Protein AF-0000000065807514 (afdb_homodimer)

Nearest PDB structures (foldseek):
  3gwd-assembly1_A  TM=8.304E-01  e=2.345E-40  Rhodococcus sp. HI-31
  2xlp-assembly2_C  TM=7.313E-01  e=3.771E-21  Methylophaga aminisulfidivorans
  2xls-assembly1_A  TM=7.255E-01  e=2.171E-20  Methylophaga aminisulfidivorans
  2xlr-assembly2_A  TM=7.326E-01  e=3.081E-20  Methylophaga aminisulfidivorans
  5iq4-assembly1_B  TM=7.103E-01  e=7.193E-19  Roseovarius nubinhibens ISM

Sequence (1058 aa):
MSSEKMPIETLQADEHRFAIILGAGAAGIIQGCTFIREKTLPLEEFQILERQSAFGGVWWKNTYPGAACDIPSHEYQISFALNPYWSRTFAPQPEIQKYFEDVALQYELHKSTTFNTEIVEAKWDDSRLLWLVETTDLTTGDTKLWSCHVLIGALGAFTVPKKAPVKNVDAFKGEEWHSVDWPKNANLKGKTVAVIGTGPSACQFIPNIYPEVKSLIVYQRSPGHVLPRNDVVVGSLTKWMFAHIPFLMRFNRWFWMKKDEILRPRLFTVGSWLQKIVISMTRNHLYKQIKDDTLRRKLESKDVFGCKRPLMLSDYYPIFNNDNVELVTDSVTELTENGIKSRNTDTGEEMERETDVLIWGTGYNPVDFGLPVPTKGRSGQLLCDKYQPELFSLYGVAVDDFPNYFNFLGPNSSSFETSVMELFELQAHHNSIATEYLFQKNVGTFRYAIMPKEERVRSWTLSLRPGQAKLPPANPNCKSYYRSKIGHVYRYPYPYWQYKALIAKLDFKRDWVLLQQRIGQKEVKVLEFMSSEKMPIETLQADEHRFAIILGAGAAGIIQGCTFIREKTLPLEEFQILERQSAFGGVWWKNTYPGAACDIPSHEYQISFALNPYWSRTFAPQPEIQKYFEDVALQYELHKSTTFNTEIVEAKWDDSRLLWLVETTDLTTGDTKLWSCHVLIGALGAFTVPKKAPVKNVDAFKGEEWHSVDWPKNANLKGKTVAVIGTGPSACQFIPNIYPEVKSLIVYQRSPGHVLPRNDVVVGSLTKWMFAHIPFLMRFNRWFWMKKDEILRPRLFTVGSWLQKIVISMTRNHLYKQIKDDTLRRKLESKDVFGCKRPLMLSDYYPIFNNDNVELVTDSVTELTENGIKSRNTDTGEEMERETDVLIWGTGYNPVDFGLPVPTKGRSGQLLCDKYQPELFSLYGVAVDDFPNYFNFLGPNSSSFETSVMELFELQAHHNSIATEYLFQKNVGTFRYAIMPKEERVRSWTLSLRPGQAKLPPANPNCKSYYRSKIGHVYRYPYPYWQYKALIAKLDFKRDWVLLQQRIGQKEVKVLEF

Structure (mmCIF, N/CA/C/O backbone):
data_AF-0000000065807514-model_v1
#
loop_
_entity.id
_entity.type
_entity.pdbx_description
1 polymer 'FAD-binding monooxygenase BOA2'
#
loop_
_atom_site.group_PDB
_atom_site.id
_atom_site.type_symbol
_atom_site.label_atom_id
_atom_site.label_alt_id
_atom_site.label_comp_id
_atom_site.label_asym_id
_atom_site.label_entity_id
_atom_site.label_seq_id
_atom_site.pdbx_PDB_ins_code
_atom_site.Cartn_x
_atom_site.Cartn_y
_atom_site.Cartn_z
_atom_site.occupancy
_atom_site.B_iso_or_equiv
_atom_site.auth_seq_id
_atom_site.auth_comp_id
_atom_site.auth_asym_id
_atom_site.auth_atom_id
_atom_site.pdbx_PDB_model_num
ATOM 1 N N . MET A 1 1 ? -25.562 23.594 -18.938 1 26.05 1 MET A N 1
ATOM 2 C CA . MET A 1 1 ? -25.047 22.219 -18.953 1 26.05 1 MET A CA 1
ATOM 3 C C . MET A 1 1 ? -24.266 21.906 -17.688 1 26.05 1 MET A C 1
ATOM 5 O O . MET A 1 1 ? -23.219 22.516 -17.438 1 26.05 1 MET A O 1
ATOM 9 N N . SER A 1 2 ? -24.75 21.656 -16.562 1 32.84 2 SER A N 1
ATOM 10 C CA . SER A 1 2 ? -24.375 21.516 -15.156 1 32.84 2 SER A CA 1
ATOM 11 C C . SER A 1 2 ? -23.25 20.5 -14.977 1 32.84 2 SER A C 1
ATOM 13 O O . SER A 1 2 ? -23.375 19.359 -15.406 1 32.84 2 SER A O 1
ATOM 15 N N . SER A 1 3 ? -21.984 20.812 -15.109 1 40.72 3 SER A N 1
ATOM 16 C CA . SER A 1 3 ? -20.797 19.953 -15.141 1 40.72 3 SER A CA 1
ATOM 17 C C . SER A 1 3 ? -20.891 18.859 -14.094 1 40.72 3 SER A C 1
ATOM 19 O O . SER A 1 3 ? -20.922 19.125 -12.891 1 40.72 3 SER A O 1
ATOM 21 N N . GLU A 1 4 ? -21.641 17.969 -14.188 1 44.44 4 GLU A N 1
ATOM 22 C CA . GLU A 1 4 ? -21.938 16.812 -13.352 1 44.44 4 GLU A CA 1
ATOM 23 C C . GLU A 1 4 ? -20.672 16.188 -12.781 1 44.44 4 GLU A C 1
ATOM 25 O O . GLU A 1 4 ? -19.828 15.703 -13.531 1 44.44 4 GLU A O 1
ATOM 30 N N . LYS A 1 5 ? -20.297 16.781 -11.609 1 56.12 5 LYS A N 1
ATOM 31 C CA . LYS A 1 5 ? -19.078 16.406 -10.891 1 56.12 5 LYS A CA 1
ATOM 32 C C . LYS A 1 5 ? -18.922 14.891 -10.82 1 56.12 5 LYS A C 1
ATOM 34 O O . LYS A 1 5 ? -19.844 14.18 -10.43 1 56.12 5 LYS A O 1
ATOM 39 N N . MET A 1 6 ? -18 14.305 -11.469 1 65.88 6 MET A N 1
ATOM 40 C CA . MET A 1 6 ? -17.656 12.891 -11.445 1 65.88 6 MET A CA 1
ATOM 41 C C . MET A 1 6 ? -17.641 12.359 -10.016 1 65.88 6 MET A C 1
ATOM 43 O O . MET A 1 6 ? -17.234 13.07 -9.094 1 65.88 6 MET A O 1
ATOM 47 N N . PRO A 1 7 ? -18.344 11.234 -9.766 1 72.75 7 PRO A N 1
ATOM 48 C CA . PRO A 1 7 ? -18.281 10.617 -8.438 1 72.75 7 PRO A CA 1
ATOM 49 C C . PRO A 1 7 ? -16.859 10.516 -7.902 1 72.75 7 PRO A C 1
ATOM 51 O O . PRO A 1 7 ? -15.914 10.312 -8.672 1 72.75 7 PRO A O 1
ATOM 54 N N . ILE A 1 8 ? -16.672 10.883 -6.664 1 74.56 8 ILE A N 1
ATOM 55 C CA . ILE A 1 8 ? -15.383 10.953 -6 1 74.56 8 ILE A CA 1
ATOM 56 C C . ILE A 1 8 ? -14.609 9.656 -6.242 1 74.56 8 ILE A C 1
ATOM 58 O O . ILE A 1 8 ? -13.383 9.68 -6.375 1 74.56 8 ILE A O 1
ATOM 62 N N . GLU A 1 9 ? -15.359 8.586 -6.414 1 69.38 9 GLU A N 1
ATOM 63 C CA . GLU A 1 9 ? -14.75 7.266 -6.551 1 69.38 9 GLU A CA 1
ATOM 64 C C . GLU A 1 9 ? -14.031 7.125 -7.891 1 69.38 9 GLU A C 1
ATOM 66 O O . GLU A 1 9 ? -13.172 6.254 -8.047 1 69.38 9 GLU A O 1
ATOM 71 N N . THR A 1 10 ? -14.273 7.941 -8.781 1 72.62 10 THR A N 1
ATOM 72 C CA . THR A 1 10 ? -13.719 7.801 -10.125 1 72.62 10 THR A CA 1
ATOM 73 C C . THR A 1 10 ? -12.562 8.766 -10.344 1 72.62 10 THR A C 1
ATOM 75 O O . THR A 1 10 ? -11.844 8.672 -11.336 1 72.62 10 THR A O 1
ATOM 78 N N . LEU A 1 11 ? -12.469 9.609 -9.375 1 78 11 LEU A N 1
ATOM 79 C CA . LEU A 1 11 ? -11.422 10.609 -9.531 1 78 11 LEU A CA 1
ATOM 80 C C . LEU A 1 11 ? -10.039 9.992 -9.328 1 78 11 LEU A C 1
ATOM 82 O O . LEU A 1 11 ? -9.852 9.164 -8.422 1 78 11 LEU A O 1
ATOM 86 N N . GLN A 1 12 ? -9.195 10.32 -10.234 1 82.44 12 GLN A N 1
ATOM 87 C CA . GLN A 1 12 ? -7.816 9.859 -10.109 1 82.44 12 GLN A CA 1
ATOM 88 C C . GLN A 1 12 ? -6.895 10.992 -9.68 1 82.44 12 GLN A C 1
ATOM 90 O O . GLN A 1 12 ? -6.891 12.062 -10.289 1 82.44 12 GLN A O 1
ATOM 95 N N . ALA A 1 13 ? -6.23 10.758 -8.648 1 90.19 13 ALA A N 1
ATOM 96 C CA . ALA A 1 13 ? -5.305 11.766 -8.148 1 90.19 13 ALA A CA 1
ATOM 97 C C . ALA A 1 13 ? -4.133 11.953 -9.102 1 90.19 13 ALA A C 1
ATOM 99 O O . ALA A 1 13 ? -3.693 11.008 -9.758 1 90.19 13 ALA A O 1
ATOM 100 N N . ASP A 1 14 ? -3.662 13.188 -9.148 1 92.25 14 ASP A N 1
ATOM 101 C CA . ASP A 1 14 ? -2.473 13.508 -9.93 1 92.25 14 ASP A CA 1
ATOM 102 C C . ASP A 1 14 ? -1.2 13.172 -9.156 1 92.25 14 ASP A C 1
ATOM 104 O O . ASP A 1 14 ? -0.163 12.883 -9.758 1 92.25 14 ASP A O 1
ATOM 108 N N . GLU A 1 15 ? -1.269 13.312 -7.844 1 94.31 15 GLU A N 1
ATOM 109 C CA . GLU A 1 15 ? -0.158 13.023 -6.945 1 94.31 15 GLU A CA 1
ATOM 110 C C . GLU A 1 15 ? -0.649 12.375 -5.652 1 94.31 15 GLU A C 1
ATOM 112 O O . GLU A 1 15 ? -1.758 12.656 -5.195 1 94.31 15 GLU A O 1
ATOM 117 N N . HIS A 1 16 ? 0.199 11.484 -5.172 1 94.88 16 HIS A N 1
ATOM 118 C CA . HIS A 1 16 ? -0.136 10.789 -3.936 1 94.88 16 HIS A CA 1
ATOM 119 C C . HIS A 1 16 ? 1.024 10.836 -2.947 1 94.88 16 HIS A C 1
ATOM 121 O O . HIS A 1 16 ? 2.184 10.68 -3.338 1 94.88 16 HIS A O 1
ATOM 127 N N . ARG A 1 17 ? 0.775 11.188 -1.771 1 97.5 17 ARG A N 1
ATOM 128 C CA . ARG A 1 17 ? 1.679 11.062 -0.632 1 97.5 17 ARG A CA 1
ATOM 129 C C . ARG A 1 17 ? 0.986 10.383 0.543 1 97.5 17 ARG A C 1
ATOM 131 O O . ARG A 1 17 ? -0.244 10.32 0.598 1 97.5 17 ARG A O 1
ATOM 138 N N . PHE A 1 18 ? 1.777 9.789 1.396 1 98.12 18 PHE A N 1
ATOM 139 C CA . PHE A 1 18 ? 1.142 9.141 2.537 1 98.12 18 PHE A CA 1
ATOM 140 C C . PHE A 1 18 ? 0.497 10.172 3.455 1 98.12 18 PHE A C 1
ATOM 142 O O . PHE A 1 18 ? -0.604 9.953 3.967 1 98.12 18 PHE A O 1
ATOM 149 N N . ALA A 1 19 ? 1.193 11.297 3.643 1 98.81 19 ALA A N 1
ATOM 150 C CA . ALA A 1 19 ? 0.654 12.383 4.457 1 98.81 19 ALA A CA 1
ATOM 151 C C . ALA A 1 19 ? 0.769 13.727 3.736 1 98.81 19 ALA A C 1
ATOM 153 O O . ALA A 1 19 ? 1.75 13.977 3.031 1 98.81 19 ALA A O 1
ATOM 154 N N . ILE A 1 20 ? -0.221 14.562 3.902 1 98.75 20 ILE A N 1
ATOM 155 C CA . ILE A 1 20 ? -0.17 15.93 3.406 1 98.75 20 ILE A CA 1
ATOM 156 C C . ILE A 1 20 ? -0.397 16.906 4.559 1 98.75 20 ILE A C 1
ATOM 158 O O . ILE A 1 20 ? -1.314 16.719 5.363 1 98.75 20 ILE A O 1
ATOM 162 N N . ILE A 1 21 ? 0.491 17.812 4.691 1 98.56 21 ILE A N 1
ATOM 163 C CA . ILE A 1 21 ? 0.4 18.891 5.676 1 98.56 21 ILE A CA 1
ATOM 164 C C . ILE A 1 21 ? -0.056 20.172 4.996 1 98.56 21 ILE A C 1
ATOM 166 O O . ILE A 1 21 ? 0.568 20.625 4.035 1 98.56 21 ILE A O 1
ATOM 170 N N . LEU A 1 22 ? -1.118 20.766 5.48 1 96.81 22 LEU A N 1
ATOM 171 C CA . LEU A 1 22 ? -1.655 21.984 4.91 1 96.81 22 LEU A CA 1
ATOM 172 C C . LEU A 1 22 ? -1.094 23.219 5.625 1 96.81 22 LEU A C 1
ATOM 174 O O . LEU A 1 22 ? -1.602 23.609 6.676 1 96.81 22 LEU A O 1
ATOM 178 N N . GLY A 1 23 ? -0.036 23.828 4.984 1 96.38 23 GLY A N 1
ATOM 179 C CA . GLY A 1 23 ? 0.57 25.016 5.559 1 96.38 23 GLY A CA 1
ATOM 180 C C . GLY A 1 23 ? 2.018 24.812 5.965 1 96.38 23 GLY A C 1
ATOM 181 O O . GLY A 1 23 ? 2.369 23.766 6.527 1 96.38 23 GLY A O 1
ATOM 182 N N . ALA A 1 24 ? 2.805 25.797 5.656 1 97.69 24 ALA A N 1
ATOM 183 C CA . ALA A 1 24 ? 4.227 25.75 5.988 1 97.69 24 ALA A CA 1
ATOM 184 C C . ALA A 1 24 ? 4.59 26.828 7 1 97.69 24 ALA A C 1
ATOM 186 O O . ALA A 1 24 ? 5.652 27.453 6.902 1 97.69 24 ALA A O 1
ATOM 187 N N . GLY A 1 25 ? 3.623 27.156 7.895 1 96.75 25 GLY A N 1
ATOM 188 C CA . GLY A 1 25 ? 3.947 27.953 9.07 1 96.75 25 GLY A CA 1
ATOM 189 C C . GLY A 1 25 ? 4.664 27.156 10.148 1 96.75 25 GLY A C 1
ATOM 190 O O . GLY A 1 25 ? 5.207 26.094 9.883 1 96.75 25 GLY A O 1
ATOM 191 N N . ALA A 1 26 ? 4.672 27.688 11.328 1 96.81 26 ALA A N 1
ATOM 192 C CA . ALA A 1 26 ? 5.391 27.047 12.438 1 96.81 26 ALA A CA 1
ATOM 193 C C . ALA A 1 26 ? 4.898 25.625 12.672 1 96.81 26 ALA A C 1
ATOM 195 O O . ALA A 1 26 ? 5.695 24.703 12.789 1 96.81 26 ALA A O 1
ATOM 196 N N . ALA A 1 27 ? 3.592 25.438 12.688 1 97.12 27 ALA A N 1
ATOM 197 C CA . ALA A 1 27 ? 3.01 24.125 12.961 1 97.12 27 ALA A CA 1
ATOM 198 C C . ALA A 1 27 ? 3.396 23.125 11.883 1 97.12 27 ALA A C 1
ATOM 200 O O . ALA A 1 27 ? 3.797 22 12.188 1 97.12 27 ALA A O 1
ATOM 201 N N . GLY A 1 28 ? 3.273 23.547 10.625 1 98.31 28 GLY A N 1
ATOM 202 C CA . GLY A 1 28 ? 3.631 22.656 9.523 1 98.31 28 GLY A CA 1
ATOM 203 C C . GLY A 1 28 ? 5.098 22.281 9.516 1 98.31 28 GLY A C 1
ATOM 204 O O . GLY A 1 28 ? 5.449 21.125 9.258 1 98.31 28 GLY A O 1
ATOM 205 N N . ILE A 1 29 ? 5.953 23.25 9.742 1 98.75 29 ILE A N 1
ATOM 206 C CA . ILE A 1 29 ? 7.391 23.016 9.797 1 98.75 29 ILE A CA 1
ATOM 207 C C . ILE A 1 29 ? 7.715 22.031 10.922 1 98.75 29 ILE A C 1
ATOM 209 O O . ILE A 1 29 ? 8.445 21.062 10.711 1 98.75 29 ILE A O 1
ATOM 213 N N . ILE A 1 30 ? 7.113 22.266 12.078 1 98.69 30 ILE A N 1
ATOM 214 C CA . ILE A 1 30 ? 7.379 21.422 13.234 1 98.69 30 ILE A CA 1
ATOM 215 C C . ILE A 1 30 ? 6.895 20 12.953 1 98.69 30 ILE A C 1
ATOM 217 O O . ILE A 1 30 ? 7.566 19.016 13.305 1 98.69 30 ILE A O 1
ATOM 221 N N . GLN A 1 31 ? 5.758 19.859 12.297 1 98.75 31 GLN A N 1
ATOM 222 C CA . GLN A 1 31 ? 5.254 18.531 11.953 1 98.75 31 GLN A CA 1
ATOM 223 C C . GLN A 1 31 ? 6.207 17.812 11.016 1 98.75 31 GLN A C 1
ATOM 225 O O . GLN A 1 31 ? 6.543 16.641 11.242 1 98.75 31 GLN A O 1
ATOM 230 N N . GLY A 1 32 ? 6.602 18.5 9.891 1 98.81 32 GLY A N 1
ATOM 231 C CA . GLY A 1 32 ? 7.555 17.906 8.977 1 98.81 32 GLY A CA 1
ATOM 232 C C . GLY A 1 32 ? 8.844 17.469 9.648 1 98.81 32 GLY A C 1
ATOM 233 O O . GLY A 1 32 ? 9.312 16.344 9.445 1 98.81 32 GLY A O 1
ATOM 234 N N . CYS A 1 33 ? 9.398 18.344 10.477 1 98.81 33 CYS A N 1
ATOM 235 C CA . CYS A 1 33 ? 10.617 18.031 11.219 1 98.81 33 CYS A CA 1
ATOM 236 C C . CYS A 1 33 ? 10.406 16.828 12.125 1 98.81 33 CYS A C 1
ATOM 238 O O . CYS A 1 33 ? 11.297 15.977 12.242 1 98.81 33 CYS A O 1
ATOM 240 N N . THR A 1 34 ? 9.258 16.812 12.773 1 98.69 34 THR A N 1
ATOM 241 C CA . THR A 1 34 ? 8.969 15.742 13.711 1 98.69 34 THR A CA 1
ATOM 242 C C . THR A 1 34 ? 8.891 14.398 12.992 1 98.69 34 THR A C 1
ATOM 244 O O . THR A 1 34 ? 9.383 13.383 13.492 1 98.69 34 THR A O 1
ATOM 247 N N . PHE A 1 35 ? 8.258 14.367 11.773 1 98.75 35 PHE A N 1
ATOM 248 C CA . PHE A 1 35 ? 8.219 13.148 10.977 1 98.75 35 PHE A CA 1
ATOM 249 C C . PHE A 1 35 ? 9.633 12.609 10.75 1 98.75 35 PHE A C 1
ATOM 251 O O . PHE A 1 35 ? 9.867 11.406 10.891 1 98.75 35 PHE A O 1
ATOM 258 N N . ILE A 1 36 ? 10.555 13.492 10.414 1 98.38 36 ILE A N 1
ATOM 259 C CA . ILE A 1 36 ? 11.922 13.117 10.078 1 98.38 36 ILE A CA 1
ATOM 260 C C . ILE A 1 36 ? 12.672 12.711 11.344 1 98.38 36 ILE A C 1
ATOM 262 O O . ILE A 1 36 ? 13.289 11.648 11.391 1 98.38 36 ILE A O 1
ATOM 266 N N . ARG A 1 37 ? 12.562 13.539 12.391 1 97.69 37 ARG A N 1
ATOM 267 C CA . ARG A 1 37 ? 13.32 13.344 13.617 1 97.69 37 ARG A CA 1
ATOM 268 C C . ARG A 1 37 ? 12.922 12.039 14.305 1 97.69 37 ARG A C 1
ATOM 270 O O . ARG A 1 37 ? 13.773 11.344 14.867 1 97.69 37 ARG A O 1
ATOM 277 N N . GLU A 1 38 ? 11.617 11.781 14.25 1 97.81 38 GLU A N 1
ATOM 278 C CA . GLU A 1 38 ? 11.117 10.586 14.93 1 97.81 38 GLU A CA 1
ATOM 279 C C . GLU A 1 38 ? 11.102 9.383 13.992 1 97.81 38 GLU A C 1
ATOM 281 O O . GLU A 1 38 ? 10.641 8.305 14.375 1 97.81 38 GLU A O 1
ATOM 286 N N . LYS A 1 39 ? 11.594 9.57 12.773 1 97.56 39 LYS A N 1
ATOM 287 C CA . LYS A 1 39 ? 11.656 8.523 11.758 1 97.56 39 LYS A CA 1
ATOM 288 C C . LYS A 1 39 ? 10.281 7.926 11.5 1 97.56 39 LYS A C 1
ATOM 290 O O . LYS A 1 39 ? 10.133 6.703 11.398 1 97.56 39 LYS A O 1
ATOM 295 N N . THR A 1 40 ? 9.289 8.797 11.57 1 97.5 40 THR A N 1
ATOM 296 C CA . THR A 1 40 ? 7.91 8.406 11.289 1 97.5 40 THR A CA 1
ATOM 297 C C . THR A 1 40 ? 7.699 8.188 9.797 1 97.5 40 THR A C 1
ATOM 299 O O . THR A 1 40 ? 7.188 7.141 9.391 1 97.5 40 THR A O 1
ATOM 302 N N . LEU A 1 41 ? 8.016 9.102 8.992 1 97.69 41 LEU A N 1
ATOM 303 C CA . LEU A 1 41 ? 7.965 9.086 7.535 1 97.69 41 LEU A CA 1
ATOM 304 C C . LEU A 1 41 ? 9.234 9.68 6.941 1 97.69 41 LEU A C 1
ATOM 306 O O . LEU A 1 41 ? 9.766 10.664 7.457 1 97.69 41 LEU A O 1
ATOM 310 N N . PRO A 1 42 ? 9.68 9.148 5.867 1 96.38 42 PRO A N 1
ATOM 311 C CA . PRO A 1 42 ? 10.742 9.828 5.129 1 96.38 42 PRO A CA 1
ATOM 312 C C . PRO A 1 42 ? 10.227 11.008 4.301 1 96.38 42 PRO A C 1
ATOM 314 O O . PRO A 1 42 ? 9.016 11.156 4.121 1 96.38 42 PRO A O 1
ATOM 317 N N . LEU A 1 43 ? 11.125 11.82 3.775 1 96.5 43 LEU A N 1
ATOM 318 C CA . LEU A 1 43 ? 10.82 13.055 3.055 1 96.5 43 LEU A CA 1
ATOM 319 C C . LEU A 1 43 ? 9.914 12.773 1.864 1 96.5 43 LEU A C 1
ATOM 321 O O . LEU A 1 43 ? 9.031 13.578 1.545 1 96.5 43 LEU A O 1
ATOM 325 N N . GLU A 1 44 ? 10.031 11.641 1.265 1 95 44 GLU A N 1
ATOM 326 C CA . GLU A 1 44 ? 9.328 11.344 0.022 1 95 44 GLU A CA 1
ATOM 327 C C . GLU A 1 44 ? 7.883 10.93 0.292 1 95 44 GLU A C 1
ATOM 329 O O . GLU A 1 44 ? 7.066 10.867 -0.629 1 95 44 GLU A O 1
ATOM 334 N N . GLU A 1 45 ? 7.555 10.719 1.575 1 97.81 45 GLU A N 1
ATOM 335 C CA . GLU A 1 45 ? 6.246 10.148 1.887 1 97.81 45 GLU A CA 1
ATOM 336 C C . GLU A 1 45 ? 5.285 11.219 2.393 1 97.81 45 GLU A C 1
ATOM 338 O O . GLU A 1 45 ? 4.105 10.938 2.631 1 97.81 45 GLU A O 1
ATOM 343 N N . PHE A 1 46 ? 5.742 12.438 2.525 1 98.56 46 PHE A N 1
ATOM 344 C CA . PHE A 1 46 ? 4.809 13.492 2.893 1 98.56 46 PHE A CA 1
ATOM 345 C C . PHE A 1 46 ? 5.07 14.75 2.076 1 98.56 46 PHE A C 1
ATOM 347 O O . PHE A 1 46 ? 6.121 14.883 1.443 1 98.56 46 PHE A O 1
ATOM 354 N N . GLN A 1 47 ? 4.059 15.617 2.008 1 98.44 47 GLN A N 1
ATOM 355 C CA . GLN A 1 47 ? 4.121 16.875 1.266 1 98.44 47 GLN A CA 1
ATOM 356 C C . GLN A 1 47 ? 3.496 18.016 2.064 1 98.44 47 GLN A C 1
ATOM 358 O O . GLN A 1 47 ? 2.42 17.859 2.643 1 98.44 47 GLN A O 1
ATOM 363 N N . ILE A 1 48 ? 4.219 19.094 2.145 1 98.75 48 ILE A N 1
ATOM 364 C CA . ILE A 1 48 ? 3.668 20.328 2.701 1 98.75 48 ILE A CA 1
ATOM 365 C C . ILE A 1 48 ? 3.168 21.219 1.571 1 98.75 48 ILE A C 1
ATOM 367 O O . ILE A 1 48 ? 3.891 21.484 0.606 1 98.75 48 ILE A O 1
ATOM 371 N N . LEU A 1 49 ? 1.941 21.641 1.617 1 98.12 49 LEU A N 1
ATOM 372 C CA . LEU A 1 49 ? 1.36 22.547 0.642 1 98.12 49 LEU A CA 1
ATOM 373 C C . LEU A 1 49 ? 1.199 23.953 1.234 1 98.12 49 LEU A C 1
ATOM 375 O O . LEU A 1 49 ? 0.59 24.109 2.295 1 98.12 49 LEU A O 1
ATOM 379 N N . GLU A 1 50 ? 1.773 24.938 0.581 1 97.44 50 GLU A N 1
ATOM 380 C CA . GLU A 1 50 ? 1.808 26.297 1.101 1 97.44 50 GLU A CA 1
ATOM 381 C C . GLU A 1 50 ? 1.404 27.312 0.029 1 97.44 50 GLU A C 1
ATOM 383 O O . GLU A 1 50 ? 1.922 27.266 -1.089 1 97.44 50 GLU A O 1
ATOM 388 N N . ARG A 1 51 ? 0.458 28.172 0.379 1 94.75 51 ARG A N 1
ATOM 389 C CA . ARG A 1 51 ? -0.028 29.156 -0.573 1 94.75 51 ARG A CA 1
ATOM 390 C C . ARG A 1 51 ? 1.016 30.25 -0.814 1 94.75 51 ARG A C 1
ATOM 392 O O . ARG A 1 51 ? 1.072 30.828 -1.898 1 94.75 51 ARG A O 1
ATOM 399 N N . GLN A 1 52 ? 1.836 30.516 0.17 1 94.88 52 GLN A N 1
ATOM 400 C CA . GLN A 1 52 ? 2.854 31.547 0.039 1 94.88 52 GLN A CA 1
ATOM 401 C C . GLN A 1 52 ? 4.09 31.016 -0.678 1 94.88 52 GLN A C 1
ATOM 403 O O . GLN A 1 52 ? 4.188 29.828 -0.955 1 94.88 52 GLN A O 1
ATOM 408 N N . SER A 1 53 ? 5.055 31.859 -0.968 1 96.81 53 SER A N 1
ATOM 409 C CA . SER A 1 53 ? 6.227 31.5 -1.763 1 96.81 53 SER A CA 1
ATOM 410 C C . SER A 1 53 ? 7.387 31.078 -0.873 1 96.81 53 SER A C 1
ATOM 412 O O . SER A 1 53 ? 8.477 30.766 -1.368 1 96.81 53 SER A O 1
ATOM 414 N N . ALA A 1 54 ? 7.141 31.094 0.43 1 97.06 54 ALA A N 1
ATOM 415 C CA . ALA A 1 54 ? 8.227 30.75 1.351 1 97.06 54 ALA A CA 1
ATOM 416 C C . ALA A 1 54 ? 7.68 30.188 2.66 1 97.06 54 ALA A C 1
ATOM 418 O O . ALA A 1 54 ? 6.469 30.219 2.9 1 97.06 54 ALA A O 1
ATOM 419 N N . PHE A 1 55 ? 8.633 29.672 3.463 1 97.88 55 PHE A N 1
ATOM 420 C CA . PHE A 1 55 ? 8.297 29.219 4.809 1 97.88 55 PHE A CA 1
ATOM 421 C C . PHE A 1 55 ? 7.988 30.406 5.715 1 97.88 55 PHE A C 1
ATOM 423 O O . PHE A 1 55 ? 8.469 31.516 5.48 1 97.88 55 PHE A O 1
ATOM 430 N N . GLY A 1 56 ? 7.121 30.094 6.762 1 95.06 56 GLY A N 1
ATOM 431 C CA . GLY A 1 56 ? 6.992 31.094 7.797 1 95.06 56 GLY A CA 1
ATOM 432 C C . GLY A 1 56 ? 5.559 31.344 8.219 1 95.06 56 GLY A C 1
ATOM 433 O O . GLY A 1 56 ? 5.305 31.844 9.32 1 95.06 56 GLY A O 1
ATOM 434 N N . GLY A 1 57 ? 4.582 31.062 7.309 1 93.12 57 GLY A N 1
ATOM 435 C CA . GLY A 1 57 ? 3.184 31.25 7.664 1 93.12 57 GLY A CA 1
ATOM 436 C C . GLY A 1 57 ? 2.85 32.688 8.047 1 93.12 57 GLY A C 1
ATOM 437 O O . GLY A 1 57 ? 3.113 33.625 7.285 1 93.12 57 GLY A O 1
ATOM 438 N N . VAL A 1 58 ? 2.42 32.875 9.281 1 91.88 58 VAL A N 1
ATOM 439 C CA . VAL A 1 58 ? 2.004 34.188 9.766 1 91.88 58 VAL A CA 1
ATOM 440 C C . VAL A 1 58 ? 3.199 35.125 9.766 1 91.88 58 VAL A C 1
ATOM 442 O O . VAL A 1 58 ? 3.039 36.344 9.562 1 91.88 58 VAL A O 1
ATOM 445 N N . TRP A 1 59 ? 4.402 34.625 9.93 1 95.12 59 TRP A N 1
ATOM 446 C CA . TRP A 1 59 ? 5.59 35.469 10.016 1 95.12 59 TRP A CA 1
ATOM 447 C C . TRP A 1 59 ? 6.066 35.875 8.625 1 95.12 59 TRP A C 1
ATOM 449 O O . TRP A 1 59 ? 6.82 36.844 8.484 1 95.12 59 TRP A O 1
ATOM 459 N N . TRP A 1 60 ? 5.699 35.125 7.699 1 94.19 60 TRP A N 1
ATOM 460 C CA . TRP A 1 60 ? 5.945 35.562 6.328 1 94.19 60 TRP A CA 1
ATOM 461 C C . TRP A 1 60 ? 4.926 36.594 5.887 1 94.19 60 TRP A C 1
ATOM 463 O O . TRP A 1 60 ? 5.266 37.562 5.188 1 94.19 60 TRP A O 1
ATOM 473 N N . LYS A 1 61 ? 3.701 36.469 6.332 1 92.31 61 LYS A N 1
ATOM 474 C CA . LYS A 1 61 ? 2.574 37.25 5.832 1 92.31 61 LYS A CA 1
ATOM 475 C C . LYS A 1 61 ? 2.492 38.594 6.535 1 92.31 61 LYS A C 1
ATOM 477 O O . LYS A 1 61 ? 2.17 39.625 5.906 1 92.31 61 LYS A O 1
ATOM 482 N N . ASN A 1 62 ? 2.703 38.656 7.805 1 93.81 62 ASN A N 1
ATOM 483 C CA . ASN A 1 62 ? 2.572 39.875 8.578 1 93.81 62 ASN A CA 1
ATOM 484 C C . ASN A 1 62 ? 3.863 40.688 8.562 1 93.81 62 ASN A C 1
ATOM 486 O O . ASN A 1 62 ? 4.777 40.438 9.344 1 93.81 62 ASN A O 1
ATOM 490 N N . THR A 1 63 ? 3.881 41.812 7.758 1 94.88 63 THR A N 1
ATOM 491 C CA . THR A 1 63 ? 5.105 42.594 7.59 1 94.88 63 THR A CA 1
ATOM 492 C C . THR A 1 63 ? 4.891 44.031 7.996 1 94.88 63 THR A C 1
ATOM 494 O O . THR A 1 63 ? 5.629 44.938 7.566 1 94.88 63 THR A O 1
ATOM 497 N N . TYR A 1 64 ? 3.82 44.375 8.719 1 95.81 64 TYR A N 1
ATOM 498 C CA . TYR A 1 64 ? 3.598 45.75 9.164 1 95.81 64 TYR A CA 1
ATOM 499 C C . TYR A 1 64 ? 4.742 46.219 10.047 1 95.81 64 TYR A C 1
ATOM 501 O O . TYR A 1 64 ? 5.418 45.406 10.688 1 95.81 64 TYR A O 1
ATOM 509 N N . PRO A 1 65 ? 4.945 47.469 10.062 1 95.75 65 PRO A N 1
ATOM 510 C CA . PRO A 1 65 ? 6.059 48 10.852 1 95.75 65 PRO A CA 1
ATOM 511 C C . PRO A 1 65 ? 5.934 47.688 12.344 1 95.75 65 PRO A C 1
ATOM 513 O O . PRO A 1 65 ? 4.883 47.938 12.945 1 95.75 65 PRO A O 1
ATOM 516 N N . GLY A 1 66 ? 7.035 47.156 12.891 1 94.38 66 GLY A N 1
ATOM 517 C CA . GLY A 1 66 ? 7.066 46.875 14.32 1 94.38 66 GLY A CA 1
ATOM 518 C C . GLY A 1 66 ? 6.559 45.469 14.656 1 94.38 66 GLY A C 1
ATOM 519 O O . GLY A 1 66 ? 6.512 45.094 15.828 1 94.38 66 GLY A O 1
ATOM 520 N N . ALA A 1 67 ? 6.238 44.688 13.609 1 95.25 67 ALA A N 1
ATOM 521 C CA . ALA A 1 67 ? 5.715 43.344 13.852 1 95.25 67 ALA A CA 1
ATOM 522 C C . ALA A 1 67 ? 6.711 42.5 14.641 1 95.25 67 ALA A C 1
ATOM 524 O O . ALA A 1 67 ? 7.867 42.344 14.234 1 95.25 67 ALA A O 1
ATOM 525 N N . ALA A 1 68 ? 6.281 41.938 15.781 1 94.44 68 ALA A N 1
ATOM 526 C CA . ALA A 1 68 ? 7.086 41.094 16.672 1 94.44 68 ALA A CA 1
ATOM 527 C C . ALA A 1 68 ? 6.199 40.219 17.531 1 94.44 68 ALA A C 1
ATOM 529 O O . ALA A 1 68 ? 4.98 40.406 17.594 1 94.44 68 ALA A O 1
ATOM 530 N N . CYS A 1 69 ? 6.785 39.25 18.109 1 91 69 CYS A N 1
ATOM 531 C CA . CYS A 1 69 ? 6.066 38.375 19.047 1 91 69 CYS A CA 1
ATOM 532 C C . CYS A 1 69 ? 6.059 38.969 20.453 1 91 69 CYS A C 1
ATOM 534 O O . CYS A 1 69 ? 7.031 39.625 20.859 1 91 69 CYS A O 1
ATOM 536 N N . ASP A 1 70 ? 4.949 38.781 21.141 1 86.56 70 ASP A N 1
ATOM 537 C CA . ASP A 1 70 ? 4.844 39.312 22.5 1 86.56 70 ASP A CA 1
ATOM 538 C C . ASP A 1 70 ? 5.406 38.312 23.516 1 86.56 70 ASP A C 1
ATOM 540 O O . ASP A 1 70 ? 5.363 38.562 24.719 1 86.56 70 ASP A O 1
ATOM 544 N N . ILE A 1 71 ? 5.863 37.219 23.062 1 87.5 71 ILE A N 1
ATOM 545 C CA . ILE A 1 71 ? 6.559 36.219 23.875 1 87.5 71 ILE A CA 1
ATOM 546 C C . ILE A 1 71 ? 8.062 36.312 23.625 1 87.5 71 ILE A C 1
ATOM 548 O O . ILE A 1 71 ? 8.508 36.375 22.469 1 87.5 71 ILE A O 1
ATOM 552 N N . PRO A 1 72 ? 8.805 36.312 24.703 1 90.5 72 PRO A N 1
ATOM 553 C CA . PRO A 1 72 ? 10.258 36.375 24.516 1 90.5 72 PRO A CA 1
ATOM 554 C C . PRO A 1 72 ? 10.789 35.344 23.547 1 90.5 72 PRO A C 1
ATOM 556 O O . PRO A 1 72 ? 10.359 34.188 23.578 1 90.5 72 PRO A O 1
ATOM 559 N N . SER A 1 73 ? 11.758 35.781 22.75 1 93.06 73 SER A N 1
ATOM 560 C CA . SER A 1 73 ? 12.281 34.969 21.656 1 93.06 73 SER A CA 1
ATOM 561 C C . SER A 1 73 ? 12.852 33.656 22.172 1 93.06 73 SER A C 1
ATOM 563 O O . SER A 1 73 ? 12.664 32.594 21.531 1 93.06 73 SER A O 1
ATOM 565 N N . HIS A 1 74 ? 13.508 33.656 23.297 1 92.38 74 HIS A N 1
ATOM 566 C CA . HIS A 1 74 ? 14.156 32.469 23.828 1 92.38 74 HIS A CA 1
ATOM 567 C C . HIS A 1 74 ? 13.133 31.484 24.391 1 92.38 74 HIS A C 1
ATOM 569 O O . HIS A 1 74 ? 13.461 30.328 24.656 1 92.38 74 HIS A O 1
ATOM 575 N N . GLU A 1 75 ? 11.891 31.938 24.5 1 89.25 75 GLU A N 1
ATOM 576 C CA . GLU A 1 75 ? 10.773 31.062 24.859 1 89.25 75 GLU A CA 1
ATOM 577 C C . GLU A 1 75 ? 10 30.625 23.609 1 89.25 75 GLU A C 1
ATOM 579 O O . GLU A 1 75 ? 9.594 29.469 23.5 1 89.25 75 GLU A O 1
ATOM 584 N N . TYR A 1 76 ? 9.883 31.562 22.719 1 91.75 76 TYR A N 1
ATOM 585 C CA . TYR A 1 76 ? 9.133 31.359 21.484 1 91.75 76 TYR A CA 1
ATOM 586 C C . TYR A 1 76 ? 9.992 30.672 20.422 1 91.75 76 TYR A C 1
ATOM 588 O O . TYR A 1 76 ? 10.281 31.25 19.375 1 91.75 76 TYR A O 1
ATOM 596 N N . GLN A 1 77 ? 10.438 29.531 20.672 1 95 77 GLN A N 1
ATOM 597 C CA . GLN A 1 77 ? 11.258 28.766 19.734 1 95 77 GLN A CA 1
ATOM 598 C C . GLN A 1 77 ? 11.055 27.266 19.922 1 95 77 GLN A C 1
ATOM 600 O O . GLN A 1 77 ? 10.492 26.828 20.938 1 95 77 GLN A O 1
ATOM 605 N N . ILE A 1 78 ? 11.453 26.5 18.984 1 96.12 78 ILE A N 1
ATOM 606 C CA . ILE A 1 78 ? 11.289 25.062 18.953 1 96.12 78 ILE A CA 1
ATOM 607 C C . ILE A 1 78 ? 12.305 24.406 19.891 1 96.12 78 ILE A C 1
ATOM 609 O O . ILE A 1 78 ? 13.484 24.766 19.891 1 96.12 78 ILE A O 1
ATOM 613 N N . SER A 1 79 ? 11.883 23.484 20.688 1 94.94 79 SER A N 1
ATOM 614 C CA . SER A 1 79 ? 12.711 22.875 21.734 1 94.94 79 SER A CA 1
ATOM 615 C C . SER A 1 79 ? 13.922 22.172 21.125 1 94.94 79 SER A C 1
ATOM 617 O O . SER A 1 79 ? 14.977 22.094 21.766 1 94.94 79 SER A O 1
ATOM 619 N N . PHE A 1 80 ? 13.82 21.609 19.891 1 95.75 80 PHE A N 1
ATOM 620 C CA . PHE A 1 80 ? 14.914 20.844 19.312 1 95.75 80 PHE A CA 1
ATOM 621 C C . PHE A 1 80 ? 15.711 21.703 18.328 1 95.75 80 PHE A C 1
ATOM 623 O O . PHE A 1 80 ? 16.609 21.203 17.641 1 95.75 80 PHE A O 1
ATOM 630 N N . ALA A 1 81 ? 15.383 22.953 18.25 1 96.69 81 ALA A N 1
ATOM 631 C CA . ALA A 1 81 ? 16.094 23.891 17.375 1 96.69 81 ALA A CA 1
ATOM 632 C C . ALA A 1 81 ? 16.25 25.25 18.047 1 96.69 81 ALA A C 1
ATOM 634 O O . ALA A 1 81 ? 15.758 26.266 17.547 1 96.69 81 ALA A O 1
ATOM 635 N N . LEU A 1 82 ? 17.047 25.375 19.062 1 96.06 82 LEU A N 1
ATOM 636 C CA . LEU A 1 82 ? 17.25 26.594 19.828 1 96.06 82 LEU A CA 1
ATOM 637 C C . LEU A 1 82 ? 18.188 27.547 19.109 1 96.06 82 LEU A C 1
ATOM 639 O O . LEU A 1 82 ? 19.156 27.125 18.484 1 96.06 82 LEU A O 1
ATOM 643 N N . ASN A 1 83 ? 17.922 28.781 19.109 1 97 83 ASN A N 1
ATOM 644 C CA . ASN A 1 83 ? 18.734 29.828 18.5 1 97 83 ASN A CA 1
ATOM 645 C C . ASN A 1 83 ? 19.422 30.703 19.547 1 97 83 ASN A C 1
ATOM 647 O O . ASN A 1 83 ? 18.781 31.562 20.156 1 97 83 ASN A O 1
ATOM 651 N N . PRO A 1 84 ? 20.656 30.578 19.734 1 96.56 84 PRO A N 1
ATOM 652 C CA . PRO A 1 84 ? 21.375 31.391 20.719 1 96.56 84 PRO A CA 1
ATOM 653 C C . PRO A 1 84 ? 21.641 32.812 20.25 1 96.56 84 PRO A C 1
ATOM 655 O O . PRO A 1 84 ? 22.125 33.656 21.016 1 96.56 84 PRO A O 1
ATOM 658 N N . TYR A 1 85 ? 21.25 33.125 19.047 1 96.94 85 TYR A N 1
ATOM 659 C CA . TYR A 1 85 ? 21.719 34.375 18.453 1 96.94 85 TYR A CA 1
ATOM 660 C C . TYR A 1 85 ? 20.578 35.375 18.266 1 96.94 85 TYR A C 1
ATOM 662 O O . TYR A 1 85 ? 20.656 36.281 17.438 1 96.94 85 TYR A O 1
ATOM 670 N N . TRP A 1 86 ? 19.469 35.156 18.922 1 97.19 86 TRP A N 1
ATOM 671 C CA . TRP A 1 86 ? 18.391 36.156 18.875 1 97.19 86 TRP A CA 1
ATOM 672 C C . TRP A 1 86 ? 18.938 37.562 19.156 1 97.19 86 TRP A C 1
ATOM 674 O O . TRP A 1 86 ? 19.781 37.719 20.047 1 97.19 86 TRP A O 1
ATOM 684 N N . SER A 1 87 ? 18.5 38.562 18.484 1 96.94 87 SER A N 1
ATOM 685 C CA . SER A 1 87 ? 19.047 39.906 18.578 1 96.94 87 SER A CA 1
ATOM 686 C C . SER A 1 87 ? 18.5 40.625 19.797 1 96.94 87 SER A C 1
ATOM 688 O O . SER A 1 87 ? 19.188 41.5 20.375 1 96.94 87 SER A O 1
ATOM 690 N N . ARG A 1 88 ? 17.25 40.438 20.234 1 95.62 88 ARG A N 1
ATOM 691 C CA . ARG A 1 88 ? 16.578 41.125 21.328 1 95.62 88 ARG A CA 1
ATOM 692 C C . ARG A 1 88 ? 15.602 40.188 22.031 1 95.62 88 ARG A C 1
ATOM 694 O O . ARG A 1 88 ? 15.312 39.094 21.547 1 95.62 88 ARG A O 1
ATOM 701 N N . THR A 1 89 ? 15.141 40.625 23.203 1 93.56 89 THR A N 1
ATOM 702 C CA . THR A 1 89 ? 14.203 39.844 23.984 1 93.56 89 THR A CA 1
ATOM 703 C C . THR A 1 89 ? 12.977 39.469 23.156 1 93.56 89 THR A C 1
ATOM 705 O O . THR A 1 89 ? 12.516 38.312 23.188 1 93.56 89 THR A O 1
ATOM 708 N N . PHE A 1 90 ? 12.469 40.438 22.438 1 95.06 90 PHE A N 1
ATOM 709 C CA . PHE A 1 90 ? 11.359 40.25 21.5 1 95.06 90 PHE A CA 1
ATOM 710 C C . PHE A 1 90 ? 11.812 40.5 20.062 1 95.06 90 PHE A C 1
ATOM 712 O O . PHE A 1 90 ? 11.789 41.656 19.594 1 95.06 90 PHE A O 1
ATOM 719 N N . ALA A 1 91 ? 12.156 39.469 19.422 1 96 91 ALA A N 1
ATOM 720 C CA . ALA A 1 91 ? 12.758 39.562 18.094 1 96 91 ALA A CA 1
ATOM 721 C C . ALA A 1 91 ? 11.758 40.094 17.078 1 96 91 ALA A C 1
ATOM 723 O O . ALA A 1 91 ? 10.57 39.781 17.125 1 96 91 ALA A O 1
ATOM 724 N N . PRO A 1 92 ? 12.219 40.906 16.109 1 96.12 92 PRO A N 1
ATOM 725 C CA . PRO A 1 92 ? 11.336 41.375 15.055 1 96.12 92 PRO A CA 1
ATOM 726 C C . PRO A 1 92 ? 10.938 40.281 14.07 1 96.12 92 PRO A C 1
ATOM 728 O O . PRO A 1 92 ? 11.625 39.25 13.969 1 96.12 92 PRO A O 1
ATOM 731 N N . GLN A 1 93 ? 9.898 40.594 13.312 1 96.62 93 GLN A N 1
ATOM 732 C CA . GLN A 1 93 ? 9.258 39.656 12.398 1 96.62 93 GLN A CA 1
ATOM 733 C C . GLN A 1 93 ? 10.266 39.062 11.406 1 96.62 93 GLN A C 1
ATOM 735 O O . GLN A 1 93 ? 10.297 37.844 11.195 1 96.62 93 GLN A O 1
ATOM 740 N N . PRO A 1 94 ? 11.188 39.812 10.75 1 97.06 94 PRO A N 1
ATOM 741 C CA . PRO A 1 94 ? 12.109 39.188 9.773 1 97.06 94 PRO A CA 1
ATOM 742 C C . PRO A 1 94 ? 13.031 38.156 10.398 1 97.06 94 PRO A C 1
ATOM 744 O O . PRO A 1 94 ? 13.352 37.156 9.766 1 97.06 94 PRO A O 1
ATOM 747 N N . GLU A 1 95 ? 13.414 38.438 11.617 1 97.75 95 GLU A N 1
ATOM 748 C CA . GLU A 1 95 ? 14.297 37.5 12.312 1 97.75 95 GLU A CA 1
ATOM 749 C C . GLU A 1 95 ? 13.57 36.219 12.664 1 97.75 95 GLU A C 1
ATOM 751 O O . GLU A 1 95 ? 14.133 35.125 12.531 1 97.75 95 GLU A O 1
ATOM 756 N N . ILE A 1 96 ? 12.367 36.312 13.078 1 97.81 96 ILE A N 1
ATOM 757 C CA . ILE A 1 96 ? 11.562 35.125 13.43 1 97.81 96 ILE A CA 1
ATOM 758 C C . ILE A 1 96 ? 11.289 34.312 12.18 1 97.81 96 ILE A C 1
ATOM 760 O O . ILE A 1 96 ? 11.414 33.094 12.203 1 97.81 96 ILE A O 1
ATOM 764 N N . GLN A 1 97 ? 10.914 34.969 11.094 1 97.81 97 GLN A N 1
ATOM 765 C CA . GLN A 1 97 ? 10.68 34.25 9.836 1 97.81 97 GLN A CA 1
ATOM 766 C C . GLN A 1 97 ? 11.922 33.469 9.398 1 97.81 97 GLN A C 1
ATOM 768 O O . GLN A 1 97 ? 11.836 32.312 9 1 97.81 97 GLN A O 1
ATOM 773 N N . LYS A 1 98 ? 13.055 34.156 9.438 1 98.12 98 LYS A N 1
ATOM 774 C CA . LYS A 1 98 ? 14.312 33.5 9.047 1 98.12 98 LYS A CA 1
ATOM 775 C C . LYS A 1 98 ? 14.617 32.281 9.906 1 98.12 98 LYS A C 1
ATOM 777 O O . LYS A 1 98 ? 15.102 31.281 9.406 1 98.12 98 LYS A O 1
ATOM 782 N N . TYR A 1 99 ? 14.375 32.375 11.172 1 97.81 99 TYR A N 1
ATOM 783 C CA . TYR A 1 99 ? 14.578 31.266 12.086 1 97.81 99 TYR A CA 1
ATOM 784 C C . TYR A 1 99 ? 13.789 30.047 11.641 1 97.81 99 TYR A C 1
ATOM 786 O O . TYR A 1 99 ? 14.352 28.953 11.523 1 97.81 99 TYR A O 1
ATOM 794 N N . PHE A 1 100 ? 12.508 30.234 11.367 1 98.38 100 PHE A N 1
ATOM 795 C CA . PHE A 1 100 ? 11.68 29.109 10.953 1 98.38 100 PHE A CA 1
ATOM 796 C C . PHE A 1 100 ? 12.141 28.562 9.602 1 98.38 100 PHE A C 1
ATOM 798 O O . PHE A 1 100 ? 12.156 27.359 9.391 1 98.38 100 PHE A O 1
ATOM 805 N N . GLU A 1 101 ? 12.453 29.438 8.688 1 98.38 101 GLU A N 1
ATOM 806 C CA . GLU A 1 101 ? 12.977 29.031 7.391 1 98.38 101 GLU A CA 1
ATOM 807 C C . GLU A 1 101 ? 14.25 28.188 7.547 1 98.38 101 GLU A C 1
ATOM 809 O O . GLU A 1 101 ? 14.406 27.156 6.895 1 98.38 101 GLU A O 1
ATOM 814 N N . ASP A 1 102 ? 15.133 28.672 8.414 1 98.44 102 ASP A N 1
ATOM 815 C CA . ASP A 1 102 ? 16.391 27.969 8.648 1 98.44 102 ASP A CA 1
ATOM 816 C C . ASP A 1 102 ? 16.125 26.562 9.195 1 98.44 102 ASP A C 1
ATOM 818 O O . ASP A 1 102 ? 16.797 25.609 8.797 1 98.44 102 ASP A O 1
ATOM 822 N N . VAL A 1 103 ? 15.203 26.469 10.102 1 98.38 103 VAL A N 1
ATOM 823 C CA . VAL A 1 103 ? 14.875 25.172 10.672 1 98.38 103 VAL A CA 1
ATOM 824 C C . VAL A 1 103 ? 14.352 24.25 9.57 1 98.38 103 VAL A C 1
ATOM 826 O O . VAL A 1 103 ? 14.75 23.078 9.484 1 98.38 103 VAL A O 1
ATOM 829 N N . ALA A 1 104 ? 13.438 24.719 8.75 1 98.69 104 ALA A N 1
ATOM 830 C CA . ALA A 1 104 ? 12.875 23.938 7.648 1 98.69 104 ALA A CA 1
ATOM 831 C C . ALA A 1 104 ? 13.969 23.438 6.711 1 98.69 104 ALA A C 1
ATOM 833 O O . ALA A 1 104 ? 13.961 22.281 6.285 1 98.69 104 ALA A O 1
ATOM 834 N N . LEU A 1 105 ? 14.914 24.281 6.383 1 98.31 105 LEU A N 1
ATOM 835 C CA . LEU A 1 105 ? 15.992 23.953 5.461 1 98.31 105 LEU A CA 1
ATOM 836 C C . LEU A 1 105 ? 16.938 22.922 6.082 1 98.31 105 LEU A C 1
ATOM 838 O O . LEU A 1 105 ? 17.469 22.047 5.383 1 98.31 105 LEU A O 1
ATOM 842 N N . GLN A 1 106 ? 17.172 23.094 7.355 1 98 106 GLN A N 1
ATOM 843 C CA . GLN A 1 106 ? 18.031 22.156 8.062 1 98 106 GLN A CA 1
ATOM 844 C C . GLN A 1 106 ? 17.5 20.734 7.938 1 98 106 GLN A C 1
ATOM 846 O O . GLN A 1 106 ? 18.281 19.781 7.859 1 98 106 GLN A O 1
ATOM 851 N N . TYR A 1 107 ? 16.219 20.562 7.926 1 98.12 107 TYR A N 1
ATOM 852 C CA . TYR A 1 107 ? 15.602 19.234 7.832 1 98.12 107 TYR A CA 1
ATOM 853 C C . TYR A 1 107 ? 15.219 18.922 6.391 1 98.12 107 TYR A C 1
ATOM 855 O O . TYR A 1 107 ? 14.484 17.953 6.137 1 98.12 107 TYR A O 1
ATOM 863 N N . GLU A 1 108 ? 15.594 19.828 5.453 1 98.38 108 GLU A N 1
ATOM 864 C CA . GLU A 1 108 ? 15.414 19.656 4.012 1 98.38 108 GLU A CA 1
ATOM 865 C C . GLU A 1 108 ? 13.938 19.625 3.637 1 98.38 108 GLU A C 1
ATOM 867 O O . GLU A 1 108 ? 13.539 18.906 2.713 1 98.38 108 GLU A O 1
ATOM 872 N N . LEU A 1 109 ? 13.125 20.328 4.344 1 98.69 109 LEU A N 1
ATOM 873 C CA . LEU A 1 109 ? 11.688 20.312 4.105 1 98.69 109 LEU A CA 1
ATOM 874 C C . LEU A 1 109 ? 11.352 20.953 2.764 1 98.69 109 LEU A C 1
ATOM 876 O O . LEU A 1 109 ? 10.258 20.75 2.227 1 98.69 109 LEU A O 1
ATOM 880 N N . HIS A 1 110 ? 12.273 21.797 2.264 1 98.31 110 HIS A N 1
ATOM 881 C CA . HIS A 1 110 ? 12.023 22.438 0.971 1 98.31 110 HIS A CA 1
ATOM 882 C C . HIS A 1 110 ? 11.844 21.391 -0.124 1 98.31 110 HIS A C 1
ATOM 884 O O . HIS A 1 110 ? 11.148 21.641 -1.112 1 98.31 110 HIS A O 1
ATOM 890 N N . LYS A 1 111 ? 12.375 20.188 0.073 1 98 111 LYS A N 1
ATOM 891 C CA . LYS A 1 111 ? 12.266 19.109 -0.901 1 98 111 LYS A CA 1
ATOM 892 C C . LYS A 1 111 ? 10.867 18.5 -0.89 1 98 111 LYS A C 1
ATOM 894 O O . LYS A 1 111 ? 10.445 17.875 -1.865 1 98 111 LYS A O 1
ATOM 899 N N . SER A 1 112 ? 10.172 18.688 0.215 1 98 112 SER A N 1
ATOM 900 C CA . SER A 1 112 ? 8.836 18.125 0.371 1 98 112 SER A CA 1
ATOM 901 C C . SER A 1 112 ? 7.785 19.219 0.537 1 98 112 SER A C 1
ATOM 903 O O . SER A 1 112 ? 6.766 19.016 1.203 1 98 112 SER A O 1
ATOM 905 N N . THR A 1 113 ? 8.086 20.391 0.048 1 98.62 113 THR A N 1
ATOM 906 C CA . THR A 1 113 ? 7.133 21.484 0.14 1 98.62 113 THR A CA 1
ATOM 907 C C . THR A 1 113 ? 6.816 22.047 -1.244 1 98.62 113 THR A C 1
ATOM 909 O O . THR A 1 113 ? 7.723 22.25 -2.055 1 98.62 113 THR A O 1
ATOM 912 N N . THR A 1 114 ? 5.578 22.141 -1.547 1 98.25 114 THR A N 1
ATOM 913 C CA . THR A 1 114 ? 5.125 22.844 -2.742 1 98.25 114 THR A CA 1
ATOM 914 C C . THR A 1 114 ? 4.586 24.219 -2.387 1 98.25 114 THR A C 1
ATOM 916 O O . THR A 1 114 ? 3.551 24.344 -1.726 1 98.25 114 THR A O 1
ATOM 919 N N . PHE A 1 115 ? 5.281 25.281 -2.818 1 98.19 115 PHE A N 1
ATOM 920 C CA . PHE A 1 115 ? 4.914 26.656 -2.539 1 98.19 115 PHE A CA 1
ATOM 921 C C . PHE A 1 115 ? 3.945 27.1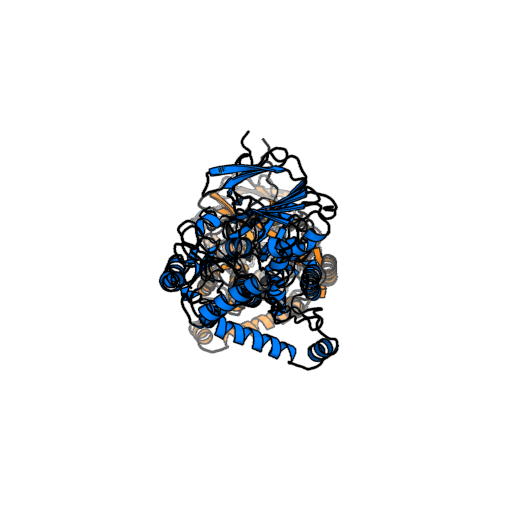88 -3.592 1 98.19 115 PHE A C 1
ATOM 923 O O . PHE A 1 115 ? 3.623 26.484 -4.551 1 98.19 115 PHE A O 1
ATOM 930 N N . ASN A 1 116 ? 3.398 28.422 -3.338 1 98 116 ASN A N 1
ATOM 931 C CA . ASN A 1 116 ? 2.492 29.109 -4.262 1 98 116 ASN A CA 1
ATOM 932 C C . ASN A 1 116 ? 1.32 28.203 -4.652 1 98 116 ASN A C 1
ATOM 934 O O . ASN A 1 116 ? 0.956 28.125 -5.828 1 98 116 ASN A O 1
ATOM 938 N N . THR A 1 117 ? 0.849 27.484 -3.721 1 97.38 117 THR A N 1
ATOM 939 C CA . THR A 1 117 ? -0.214 26.5 -3.953 1 97.38 117 THR A CA 1
ATOM 940 C C . THR A 1 117 ? -1.381 26.734 -2.998 1 97.38 117 THR A C 1
ATOM 942 O O . THR A 1 117 ? -1.233 26.594 -1.782 1 97.38 117 THR A O 1
ATOM 945 N N . GLU A 1 118 ? -2.508 27.094 -3.523 1 95.31 118 GLU A N 1
ATOM 946 C CA . GLU A 1 118 ? -3.715 27.328 -2.738 1 95.31 118 GLU A CA 1
ATOM 947 C C . GLU A 1 118 ? -4.551 26.062 -2.617 1 95.31 118 GLU A C 1
ATOM 949 O O . GLU A 1 118 ? -4.785 25.375 -3.611 1 95.31 118 GLU A O 1
ATOM 954 N N . ILE A 1 119 ? -4.883 25.766 -1.413 1 95.31 119 ILE A N 1
ATOM 955 C CA . ILE A 1 119 ? -5.777 24.641 -1.191 1 95.31 119 ILE A CA 1
ATOM 956 C C . ILE A 1 119 ? -7.223 25.062 -1.458 1 95.31 119 ILE A C 1
ATOM 958 O O . ILE A 1 119 ? -7.727 26 -0.83 1 95.31 119 ILE A O 1
ATOM 962 N N . VAL A 1 120 ? -7.938 24.359 -2.279 1 94.94 120 VAL A N 1
ATOM 963 C CA . VAL A 1 120 ? -9.297 24.719 -2.672 1 94.94 120 VAL A CA 1
ATOM 964 C C . VAL A 1 120 ? -10.305 23.969 -1.8 1 94.94 120 VAL A C 1
ATOM 966 O O . VAL A 1 120 ? -11.266 24.547 -1.3 1 94.94 120 VAL A O 1
ATOM 969 N N . GLU A 1 121 ? -10.078 22.719 -1.671 1 94.88 121 GLU A N 1
ATOM 970 C CA . GLU A 1 121 ? -10.945 21.891 -0.836 1 94.88 121 GLU A CA 1
ATOM 971 C C . GLU A 1 121 ? -10.289 20.547 -0.519 1 94.88 121 GLU A C 1
ATOM 973 O O . GLU A 1 121 ? -9.352 20.125 -1.202 1 94.88 121 GLU A O 1
ATOM 978 N N . ALA A 1 122 ? -10.711 19.969 0.509 1 96 122 ALA A N 1
ATOM 979 C CA . ALA A 1 122 ? -10.344 18.609 0.886 1 96 122 ALA A CA 1
ATOM 980 C C . ALA A 1 122 ? -11.578 17.766 1.167 1 96 122 ALA A C 1
ATOM 982 O O . ALA A 1 122 ? -12.539 18.234 1.783 1 96 122 ALA A O 1
ATOM 983 N N . LYS A 1 123 ? -11.586 16.531 0.647 1 96.62 123 LYS A N 1
ATOM 984 C CA . LYS A 1 123 ? -12.719 15.633 0.824 1 96.62 123 LYS A CA 1
ATOM 985 C C . LYS A 1 123 ? -12.25 14.219 1.158 1 96.62 123 LYS A C 1
ATOM 987 O O . LYS A 1 123 ? -11.273 13.734 0.593 1 96.62 123 LYS A O 1
ATOM 992 N N . TRP A 1 124 ? -12.969 13.617 2.094 1 96.75 124 TRP A N 1
ATOM 993 C CA . TRP A 1 124 ? -12.695 12.219 2.424 1 96.75 124 TRP A CA 1
ATOM 994 C C . TRP A 1 124 ? -13.398 11.281 1.451 1 96.75 124 TRP A C 1
ATOM 996 O O . TRP A 1 124 ? -14.57 11.484 1.124 1 96.75 124 TRP A O 1
ATOM 1006 N N . ASP A 1 125 ? -12.664 10.359 0.919 1 93.94 125 ASP A N 1
ATOM 1007 C CA . ASP A 1 125 ? -13.211 9.289 0.088 1 93.94 125 ASP A CA 1
ATOM 1008 C C . ASP A 1 125 ? -13.297 7.98 0.865 1 93.94 125 ASP A C 1
ATOM 1010 O O . ASP A 1 125 ? -12.305 7.258 0.993 1 93.94 125 ASP A O 1
ATOM 1014 N N . ASP A 1 126 ? -14.445 7.586 1.259 1 91 126 ASP A N 1
ATOM 1015 C CA . ASP A 1 126 ? -14.68 6.395 2.068 1 91 126 ASP A CA 1
ATOM 1016 C C . ASP A 1 126 ? -14.32 5.129 1.297 1 91 126 ASP A C 1
ATOM 1018 O O . ASP A 1 126 ? -13.906 4.129 1.889 1 91 126 ASP A O 1
ATOM 1022 N N . SER A 1 127 ? -14.492 5.148 0.054 1 86.62 127 SER A N 1
ATOM 1023 C CA . SER A 1 127 ? -14.32 3.939 -0.743 1 86.62 127 SER A CA 1
ATOM 1024 C C . SER A 1 127 ? -12.852 3.531 -0.817 1 86.62 127 SER A C 1
ATOM 1026 O O . SER A 1 127 ? -12.539 2.354 -1.001 1 86.62 127 SER A O 1
ATOM 1028 N N . ARG A 1 128 ? -12 4.496 -0.639 1 91.62 128 ARG A N 1
ATOM 1029 C CA . ARG A 1 128 ? -10.57 4.215 -0.736 1 91.62 128 ARG A CA 1
ATOM 1030 C C . ARG A 1 128 ? -9.859 4.535 0.575 1 91.62 128 ARG A C 1
ATOM 1032 O O . ARG A 1 128 ? -8.656 4.289 0.711 1 91.62 128 ARG A O 1
ATOM 1039 N N . LEU A 1 129 ? -10.586 5.129 1.513 1 95.75 129 LEU A N 1
ATOM 1040 C CA . LEU A 1 129 ? -10.047 5.559 2.799 1 95.75 129 LEU A CA 1
ATOM 1041 C C . LEU A 1 129 ? -8.867 6.504 2.605 1 95.75 129 LEU A C 1
ATOM 1043 O O . LEU A 1 129 ? -7.797 6.285 3.176 1 95.75 129 LEU A O 1
ATOM 1047 N N . LEU A 1 130 ? -9.078 7.504 1.721 1 95.81 130 LEU A N 1
ATOM 1048 C CA . LEU A 1 130 ? -8.078 8.523 1.422 1 95.81 130 LEU A CA 1
ATOM 1049 C C . LEU A 1 130 ? -8.711 9.914 1.436 1 95.81 130 LEU A C 1
ATOM 1051 O O . LEU A 1 130 ? -9.922 10.055 1.262 1 95.81 130 LEU A O 1
ATOM 1055 N N . TRP A 1 131 ? -7.867 10.82 1.663 1 97.5 131 TRP A N 1
ATOM 1056 C CA . TRP A 1 131 ? -8.242 12.211 1.461 1 97.5 131 TRP A CA 1
ATOM 1057 C C . TRP A 1 131 ? -7.906 12.672 0.045 1 97.5 131 TRP A C 1
ATOM 1059 O O . TRP A 1 131 ? -6.852 12.32 -0.49 1 97.5 131 TRP A O 1
ATOM 1069 N N . LEU A 1 132 ? -8.812 13.398 -0.544 1 97.38 132 LEU A N 1
ATOM 1070 C CA . LEU A 1 132 ? -8.555 14.109 -1.79 1 97.38 132 LEU A CA 1
ATOM 1071 C C . LEU A 1 132 ? -8.438 15.609 -1.541 1 97.38 132 LEU A C 1
ATOM 1073 O O . LEU A 1 132 ? -9.312 16.219 -0.922 1 97.38 132 LEU A O 1
ATOM 1077 N N . VAL A 1 133 ? -7.344 16.203 -1.995 1 97.44 133 VAL A N 1
ATOM 1078 C CA . VAL A 1 133 ? -7.07 17.625 -1.79 1 97.44 133 VAL A CA 1
ATOM 1079 C C . VAL A 1 133 ? -6.902 18.328 -3.141 1 97.44 133 VAL A C 1
ATOM 1081 O O . VAL A 1 133 ? -5.949 18.047 -3.871 1 97.44 133 VAL A O 1
ATOM 1084 N N . GLU A 1 134 ? -7.777 19.172 -3.439 1 97.25 134 GLU A N 1
ATOM 1085 C CA . GLU A 1 134 ? -7.688 19.953 -4.664 1 97.25 134 GLU A CA 1
ATOM 1086 C C . GLU A 1 134 ? -6.906 21.25 -4.438 1 97.25 134 GLU A C 1
ATOM 1088 O O . GLU A 1 134 ? -7.133 21.953 -3.451 1 97.25 134 GLU A O 1
ATOM 1093 N N . THR A 1 135 ? -5.957 21.5 -5.332 1 97.5 135 THR A N 1
ATOM 1094 C CA . THR A 1 135 ? -5.129 22.688 -5.191 1 97.5 135 THR A CA 1
ATOM 1095 C C . THR A 1 135 ? -5.062 23.453 -6.504 1 97.5 135 THR A C 1
ATOM 1097 O O . THR A 1 135 ? -5.375 22.922 -7.566 1 97.5 135 THR A O 1
ATOM 1100 N N . THR A 1 136 ? -4.758 24.734 -6.426 1 97.44 136 THR A N 1
ATOM 1101 C CA . THR A 1 136 ? -4.48 25.594 -7.566 1 97.44 136 THR A CA 1
ATOM 1102 C C . THR A 1 136 ? -3.107 26.25 -7.434 1 97.44 136 THR A C 1
ATOM 1104 O O . THR A 1 136 ? -2.801 26.859 -6.41 1 97.44 136 THR A O 1
ATOM 1107 N N . ASP A 1 137 ? -2.295 26.031 -8.438 1 97.69 137 ASP A N 1
ATOM 1108 C CA . ASP A 1 137 ? -1.02 26.75 -8.484 1 97.69 137 ASP A CA 1
ATOM 1109 C C . ASP A 1 137 ? -1.229 28.234 -8.742 1 97.69 137 ASP A C 1
ATOM 1111 O O . ASP A 1 137 ? -1.814 28.625 -9.758 1 97.69 137 ASP A O 1
ATOM 1115 N N . LEU A 1 138 ? -0.751 29.062 -7.902 1 96.81 138 LEU A N 1
ATOM 1116 C CA . LEU A 1 138 ? -1.031 30.484 -7.969 1 96.81 138 LEU A CA 1
ATOM 1117 C C . LEU A 1 138 ? -0.177 31.172 -9.039 1 96.81 138 LEU A C 1
ATOM 1119 O O . LEU A 1 138 ? -0.464 32.281 -9.453 1 96.81 138 LEU A O 1
ATOM 1123 N N . THR A 1 139 ? 0.868 30.531 -9.469 1 96.75 139 THR A N 1
ATOM 1124 C CA . THR A 1 139 ? 1.728 31.078 -10.523 1 96.75 139 THR A CA 1
ATOM 1125 C C . THR A 1 139 ? 1.194 30.703 -11.898 1 96.75 139 THR A C 1
ATOM 1127 O O . THR A 1 139 ? 1.095 31.562 -12.781 1 96.75 139 THR A O 1
ATOM 1130 N N . THR A 1 140 ? 0.725 29.469 -12.102 1 96.62 140 THR A N 1
ATOM 1131 C CA . THR A 1 140 ? 0.343 28.984 -13.422 1 96.62 140 THR A CA 1
ATOM 1132 C C . THR A 1 140 ? -1.176 28.938 -13.57 1 96.62 140 THR A C 1
ATOM 1134 O O . THR A 1 140 ? -1.7 28.922 -14.68 1 96.62 140 THR A O 1
ATOM 1137 N N . GLY A 1 141 ? -1.887 28.828 -12.453 1 96.56 141 GLY A N 1
ATOM 1138 C CA . GLY A 1 141 ? -3.332 28.672 -12.5 1 96.56 141 GLY A CA 1
ATOM 1139 C C . GLY A 1 141 ? -3.777 27.234 -12.656 1 96.56 141 GLY A C 1
ATOM 1140 O O . GLY A 1 141 ? -4.973 26.938 -12.602 1 96.56 141 GLY A O 1
ATOM 1141 N N . ASP A 1 142 ? -2.834 26.344 -12.742 1 96.5 142 ASP A N 1
ATOM 1142 C CA . ASP A 1 142 ? -3.146 24.938 -12.945 1 96.5 142 ASP A CA 1
ATOM 1143 C C . ASP A 1 142 ? -3.744 24.312 -11.68 1 96.5 142 ASP A C 1
ATOM 1145 O O . ASP A 1 142 ? -3.338 24.656 -10.562 1 96.5 142 ASP A O 1
ATOM 1149 N N . THR A 1 143 ? -4.715 23.438 -11.891 1 96.19 143 THR A N 1
ATOM 1150 C CA . THR A 1 143 ? -5.316 22.703 -10.781 1 96.19 143 THR A CA 1
ATOM 1151 C C . THR A 1 143 ? -4.707 21.312 -10.664 1 96.19 143 THR A C 1
ATOM 1153 O O . THR A 1 143 ? -4.332 20.703 -11.664 1 96.19 143 THR A O 1
ATOM 1156 N N . LYS A 1 144 ? -4.574 20.859 -9.523 1 95.31 144 LYS A N 1
ATOM 1157 C CA . LYS A 1 144 ? -4.027 19.531 -9.234 1 95.31 144 LYS A CA 1
ATOM 1158 C C . LYS A 1 144 ? -4.828 18.828 -8.141 1 95.31 144 LYS A C 1
ATOM 1160 O O . LYS A 1 144 ? -5.254 19.469 -7.172 1 95.31 144 LYS A O 1
ATOM 1165 N N . LEU A 1 145 ? -5.109 17.547 -8.32 1 96.5 145 LEU A N 1
ATOM 1166 C CA . LEU A 1 145 ? -5.766 16.734 -7.309 1 96.5 145 LEU A CA 1
ATOM 1167 C C . LEU A 1 145 ? -4.758 15.828 -6.602 1 96.5 145 LEU A C 1
ATOM 1169 O O . LEU A 1 145 ? -4.168 14.945 -7.223 1 96.5 145 LEU A O 1
ATOM 1173 N N . TRP A 1 146 ? -4.57 16.062 -5.305 1 97 146 TRP A N 1
ATOM 1174 C CA . TRP A 1 146 ? -3.713 15.242 -4.469 1 97 146 TRP A CA 1
ATOM 1175 C C . TRP A 1 146 ? -4.531 14.203 -3.709 1 97 146 TRP A C 1
ATOM 1177 O O . TRP A 1 146 ? -5.723 14.398 -3.465 1 97 146 TRP A O 1
ATOM 1187 N N . SER A 1 147 ? -3.963 13.125 -3.379 1 96.56 147 SER A N 1
ATOM 1188 C CA . SER A 1 147 ? -4.547 12.172 -2.438 1 96.56 147 SER A CA 1
ATOM 1189 C C . SER A 1 147 ? -3.555 11.805 -1.34 1 96.56 147 SER A C 1
ATOM 1191 O O . SER A 1 147 ? -2.342 11.906 -1.532 1 96.56 147 SER A O 1
ATOM 1193 N N . CYS A 1 148 ? -4.031 11.445 -0.172 1 97.88 148 CYS A N 1
ATOM 1194 C CA . CYS A 1 148 ? -3.174 11.023 0.929 1 97.88 148 CYS A CA 1
ATOM 1195 C C . CYS A 1 148 ? -3.947 10.172 1.931 1 97.88 148 CYS A C 1
ATOM 1197 O O . CYS A 1 148 ? -5.18 10.195 1.952 1 97.88 148 CYS A O 1
ATOM 1199 N N . HIS A 1 149 ? -3.205 9.422 2.725 1 97.94 149 HIS A N 1
ATOM 1200 C CA . HIS A 1 149 ? -3.795 8.656 3.818 1 97.94 149 HIS A CA 1
ATOM 1201 C C . HIS A 1 149 ? -4.09 9.547 5.02 1 97.94 149 HIS A C 1
ATOM 1203 O O . HIS A 1 149 ? -5.184 9.484 5.59 1 97.94 149 HIS A O 1
ATOM 1209 N N . VAL A 1 150 ? -3.135 10.391 5.332 1 98.75 150 VAL A N 1
ATOM 1210 C CA . VAL A 1 150 ? -3.219 11.242 6.52 1 98.75 150 VAL A CA 1
ATOM 1211 C C . VAL A 1 150 ? -3.219 12.711 6.105 1 98.75 150 VAL A C 1
ATOM 1213 O O . VAL A 1 150 ? -2.348 13.148 5.352 1 98.75 150 VAL A O 1
ATOM 1216 N N . LEU A 1 151 ? -4.191 13.43 6.547 1 98.62 151 LEU A N 1
ATOM 1217 C CA . LEU A 1 151 ? -4.281 14.867 6.312 1 98.62 151 LEU A CA 1
ATOM 1218 C C . LEU A 1 151 ? -4.07 15.641 7.609 1 98.62 151 LEU A C 1
ATOM 1220 O O . LEU A 1 151 ? -4.738 15.375 8.609 1 98.62 151 LEU A O 1
ATOM 1224 N N . ILE A 1 152 ? -3.125 16.578 7.57 1 98.19 152 ILE A N 1
ATOM 1225 C CA . ILE A 1 152 ? -2.814 17.344 8.766 1 98.19 152 ILE A CA 1
ATOM 1226 C C . ILE A 1 152 ? -3.051 18.828 8.492 1 98.19 152 ILE A C 1
ATOM 1228 O O . ILE A 1 152 ? -2.426 19.406 7.605 1 98.19 152 ILE A O 1
ATOM 1232 N N . GLY A 1 153 ? -3.936 19.422 9.25 1 95.31 153 GLY A N 1
ATOM 1233 C CA . GLY A 1 153 ? -4.242 20.828 9.109 1 95.31 153 GLY A CA 1
ATOM 1234 C C . GLY A 1 153 ? -3.328 21.719 9.93 1 95.31 153 GLY A C 1
ATOM 1235 O O . GLY A 1 153 ? -3.463 21.812 11.148 1 95.31 153 GLY A O 1
ATOM 1236 N N . ALA A 1 154 ? -2.457 22.375 9.25 1 94.75 154 ALA A N 1
ATOM 1237 C CA . ALA A 1 154 ? -1.591 23.391 9.844 1 94.75 154 ALA A CA 1
ATOM 1238 C C . ALA A 1 154 ? -1.835 24.75 9.203 1 94.75 154 ALA A C 1
ATOM 1240 O O . ALA A 1 154 ? -0.894 25.422 8.766 1 94.75 154 ALA A O 1
ATOM 1241 N N . LEU A 1 155 ? -3.061 25.188 9.188 1 87.81 155 LEU A N 1
ATOM 1242 C CA . LEU A 1 155 ? -3.48 26.328 8.398 1 87.81 155 LEU A CA 1
ATOM 1243 C C . LEU A 1 155 ? -3.455 27.609 9.234 1 87.81 155 LEU A C 1
ATOM 1245 O O . LEU A 1 155 ? -3.541 28.719 8.695 1 87.81 155 LEU A O 1
ATOM 1249 N N . GLY A 1 156 ? -3.248 27.5 10.445 1 81.19 156 GLY A N 1
ATOM 1250 C CA . GLY A 1 156 ? -3.164 28.688 11.281 1 81.19 156 GLY A CA 1
ATOM 1251 C C . GLY A 1 156 ? -4.512 29.328 11.539 1 81.19 156 GLY A C 1
ATOM 1252 O O . GLY A 1 156 ? -5.426 29.219 10.719 1 81.19 156 GLY A O 1
ATOM 1253 N N . ALA A 1 157 ? -4.68 30.047 12.547 1 73.62 157 ALA A N 1
ATOM 1254 C CA . ALA A 1 157 ? -5.941 30.656 12.953 1 73.62 157 ALA A CA 1
ATOM 1255 C C . ALA A 1 157 ? -6.016 32.125 12.516 1 73.62 157 ALA A C 1
ATOM 1257 O O . ALA A 1 157 ? -7.102 32.688 12.406 1 73.62 157 ALA A O 1
ATOM 1258 N N . PHE A 1 158 ? -4.945 32.75 12.133 1 76.75 158 PHE A N 1
ATOM 1259 C CA . PHE A 1 158 ? -4.898 34.188 11.883 1 76.75 158 PHE A CA 1
ATOM 1260 C C . PHE A 1 158 ? -4.59 34.469 10.414 1 76.75 158 PHE A C 1
ATOM 1262 O O . PHE A 1 158 ? -3.705 35.25 10.102 1 76.75 158 PHE A O 1
ATOM 1269 N N . THR A 1 159 ? -5.445 33.906 9.586 1 75.88 159 THR A N 1
ATOM 1270 C CA . THR A 1 159 ? -5.137 33.969 8.164 1 75.88 159 THR A CA 1
ATOM 1271 C C . THR A 1 159 ? -6.223 34.75 7.426 1 75.88 159 THR A C 1
ATOM 1273 O O . THR A 1 159 ? -5.977 35.312 6.352 1 75.88 159 THR A O 1
ATOM 1276 N N . VAL A 1 160 ? -7.367 34.875 8.047 1 79 160 VAL A N 1
ATOM 1277 C CA . VAL A 1 160 ? -8.477 35.531 7.367 1 79 160 VAL A CA 1
ATOM 1278 C C . VAL A 1 160 ? -8.789 36.844 8.062 1 79 160 VAL A C 1
ATOM 1280 O O . VAL A 1 160 ? -9.344 36.875 9.156 1 79 160 VAL A O 1
ATOM 1283 N N . PRO A 1 161 ? -8.5 37.875 7.367 1 85.5 161 PRO A N 1
ATOM 1284 C CA . PRO A 1 161 ? -8.742 39.188 7.98 1 85.5 161 PRO A CA 1
ATOM 1285 C C . PRO A 1 161 ? -10.227 39.5 8.164 1 85.5 161 PRO A C 1
ATOM 1287 O O . PRO A 1 161 ? -11.055 39.062 7.363 1 85.5 161 PRO A O 1
ATOM 1290 N N . LYS A 1 162 ? -10.492 40.25 9.172 1 85.56 162 LYS A N 1
ATOM 1291 C CA . LYS A 1 162 ? -11.859 40.656 9.469 1 85.56 162 LYS A CA 1
ATOM 1292 C C . LYS A 1 162 ? -11.984 42.188 9.422 1 85.56 162 LYS A C 1
ATOM 1294 O O . LYS A 1 162 ? -11.094 42.906 9.875 1 85.56 162 LYS A O 1
ATOM 1299 N N . LYS A 1 163 ? -13.039 42.594 8.719 1 88.06 163 LYS A N 1
ATOM 1300 C CA . LYS A 1 163 ? -13.383 44 8.766 1 88.06 163 LYS A CA 1
ATOM 1301 C C . LYS A 1 163 ? -14.523 44.281 9.75 1 88.06 163 LYS A C 1
ATOM 1303 O O . LYS A 1 163 ? -15.32 43.375 10.023 1 88.06 163 LYS A O 1
ATOM 1308 N N . ALA A 1 164 ? -14.523 45.406 10.289 1 87.56 164 ALA A N 1
ATOM 1309 C CA . ALA A 1 164 ? -15.633 45.781 11.172 1 87.56 164 ALA A CA 1
ATOM 1310 C C . ALA A 1 164 ? -16.938 45.875 10.383 1 87.56 164 ALA A C 1
ATOM 1312 O O . ALA A 1 164 ? -16.938 46.219 9.195 1 87.56 164 ALA A O 1
ATOM 1313 N N . PRO A 1 165 ? -18.016 45.531 11.094 1 88.62 165 PRO A N 1
ATOM 1314 C CA . PRO A 1 165 ? -19.312 45.656 10.438 1 88.62 165 PRO A CA 1
ATOM 1315 C C . PRO A 1 165 ? -19.797 47.125 10.359 1 88.62 165 PRO A C 1
ATOM 1317 O O . PRO A 1 165 ? -20.438 47.594 11.289 1 88.62 165 PRO A O 1
ATOM 1320 N N . VAL A 1 166 ? -19.422 47.781 9.367 1 93.44 166 VAL A N 1
ATOM 1321 C CA . VAL A 1 166 ? -19.797 49.188 9.203 1 93.44 166 VAL A CA 1
ATOM 1322 C C . VAL A 1 166 ? -20.578 49.375 7.898 1 93.44 166 VAL A C 1
ATOM 1324 O O . VAL A 1 166 ? -20.438 48.562 6.969 1 93.44 166 VAL A O 1
ATOM 1327 N N . LYS A 1 167 ? -21.391 50.406 7.906 1 94.75 167 LYS A N 1
ATOM 1328 C CA . LYS A 1 167 ? -22.125 50.719 6.688 1 94.75 167 LYS A CA 1
ATOM 1329 C C . LYS A 1 167 ? -21.188 51.188 5.582 1 94.75 167 LYS A C 1
ATOM 1331 O O . LYS A 1 167 ? -20.219 51.906 5.852 1 94.75 167 LYS A O 1
ATOM 1336 N N . ASN A 1 168 ? -21.5 50.781 4.352 1 95.94 168 ASN A N 1
ATOM 1337 C CA . ASN A 1 168 ? -20.75 51.219 3.17 1 95.94 168 ASN A CA 1
ATOM 1338 C C . ASN A 1 168 ? -19.266 50.906 3.309 1 95.94 168 ASN A C 1
ATOM 1340 O O . ASN A 1 168 ? -18.422 51.75 3.037 1 95.94 168 ASN A O 1
ATOM 1344 N N . VAL A 1 169 ? -19 49.719 3.779 1 93.44 169 VAL A N 1
ATOM 1345 C CA . VAL A 1 169 ? -17.641 49.281 4.129 1 93.44 169 VAL A CA 1
ATOM 1346 C C . VAL A 1 169 ? -16.734 49.375 2.906 1 93.44 169 VAL A C 1
ATOM 1348 O O . VAL A 1 169 ? -15.531 49.562 3.041 1 93.44 169 VAL A O 1
ATOM 1351 N N . ASP A 1 170 ? -17.297 49.438 1.679 1 93.81 170 ASP A N 1
ATOM 1352 C CA . ASP A 1 170 ? -16.5 49.469 0.462 1 93.81 170 ASP A CA 1
ATOM 1353 C C . ASP A 1 170 ? -16.516 50.844 -0.181 1 93.81 170 ASP A C 1
ATOM 1355 O O . ASP A 1 170 ? -16.031 51.031 -1.305 1 93.81 170 ASP A O 1
ATOM 1359 N N . ALA A 1 171 ? -16.906 51.812 0.508 1 95.38 171 ALA A N 1
ATOM 1360 C CA . ALA A 1 171 ? -17.141 53.125 -0.081 1 95.38 171 ALA A CA 1
ATOM 1361 C C . ALA A 1 171 ? -15.836 53.938 -0.122 1 95.38 171 ALA A C 1
ATOM 1363 O O . ALA A 1 171 ? -15.68 54.844 -0.961 1 95.38 171 ALA A O 1
ATOM 1364 N N . PHE A 1 172 ? -14.992 53.656 0.694 1 96.56 172 PHE A N 1
ATOM 1365 C CA . PHE A 1 172 ? -13.789 54.469 0.833 1 96.56 172 PHE A CA 1
ATOM 1366 C C . PHE A 1 172 ? -12.953 54.438 -0.445 1 96.56 172 PHE A C 1
ATOM 1368 O O . PHE A 1 172 ? -12.688 53.344 -0.979 1 96.56 172 PHE A O 1
ATOM 1375 N N . LYS A 1 173 ? -12.484 55.562 -0.952 1 96.5 173 LYS A N 1
ATOM 1376 C CA . LYS A 1 173 ? -11.805 55.625 -2.242 1 96.5 173 LYS A CA 1
ATOM 1377 C C . LYS A 1 173 ? -10.297 55.781 -2.064 1 96.5 173 LYS A C 1
ATOM 1379 O O . LYS A 1 173 ? -9.531 55.656 -3.02 1 96.5 173 LYS A O 1
ATOM 1384 N N . GLY A 1 174 ? -9.828 56.125 -0.851 1 95.81 174 GLY A N 1
ATOM 1385 C CA . GLY A 1 174 ? -8.398 56.219 -0.597 1 95.81 174 GLY A CA 1
ATOM 1386 C C . GLY A 1 174 ? -7.727 54.875 -0.514 1 95.81 174 GLY A C 1
ATOM 1387 O O . GLY A 1 174 ? -8.32 53.844 -0.886 1 95.81 174 GLY A O 1
ATOM 1388 N N . GLU A 1 175 ? -6.434 54.875 -0.148 1 96.69 175 GLU A N 1
ATOM 1389 C CA . GLU A 1 175 ? -5.723 53.625 0.051 1 96.69 175 GLU A CA 1
ATOM 1390 C C . GLU A 1 175 ? -6.223 52.906 1.296 1 96.69 175 GLU A C 1
ATOM 1392 O O . GLU A 1 175 ? -6.453 53.5 2.334 1 96.69 175 GLU A O 1
ATOM 1397 N N . GLU A 1 176 ? -6.43 51.594 1.2 1 96.75 176 GLU A N 1
ATOM 1398 C CA . GLU A 1 176 ? -6.969 50.812 2.311 1 96.75 176 GLU A CA 1
ATOM 1399 C C . GLU A 1 176 ? -6.363 49.406 2.344 1 96.75 176 GLU A C 1
ATOM 1401 O O . GLU A 1 176 ? -6.172 48.781 1.298 1 96.75 176 GLU A O 1
ATOM 1406 N N . TRP A 1 177 ? -5.941 49 3.453 1 95.88 177 TRP A N 1
ATOM 1407 C CA . TRP A 1 177 ? -5.5 47.594 3.596 1 95.88 177 TRP A CA 1
ATOM 1408 C C . TRP A 1 177 ? -5.664 47.125 5.035 1 95.88 177 TRP A C 1
ATOM 1410 O O . TRP A 1 177 ? -5.848 47.938 5.945 1 95.88 177 TRP A O 1
ATOM 1420 N N . HIS A 1 178 ? -5.816 45.875 5.227 1 95.62 178 HIS A N 1
ATOM 1421 C CA . HIS A 1 178 ? -5.707 45.219 6.531 1 95.62 178 HIS A CA 1
ATOM 1422 C C . HIS A 1 178 ? -4.25 45.062 6.941 1 95.62 178 HIS A C 1
ATOM 1424 O O . HIS A 1 178 ? -3.381 44.875 6.086 1 95.62 178 HIS A O 1
ATOM 1430 N N . SER A 1 179 ? -4.012 45.031 8.266 1 95.38 179 SER A N 1
ATOM 1431 C CA . SER A 1 179 ? -2.645 44.938 8.773 1 95.38 179 SER A CA 1
ATOM 1432 C C . SER A 1 179 ? -1.928 43.719 8.219 1 95.38 179 SER A C 1
ATOM 1434 O O . SER A 1 179 ? -0.71 43.719 8.023 1 95.38 179 SER A O 1
ATOM 1436 N N . VAL A 1 180 ? -2.664 42.688 7.902 1 92.31 180 VAL A N 1
ATOM 1437 C CA . VAL A 1 180 ? -2.064 41.438 7.449 1 92.31 180 VAL A CA 1
ATOM 1438 C C . VAL A 1 180 ? -1.584 41.594 6.008 1 92.31 180 VAL A C 1
ATOM 1440 O O . VAL A 1 180 ? -0.688 40.875 5.562 1 92.31 180 VAL A O 1
ATOM 1443 N N . ASP A 1 181 ? -2.121 42.531 5.309 1 93.06 181 ASP A N 1
ATOM 1444 C CA . ASP A 1 181 ? -1.792 42.781 3.902 1 93.06 181 ASP A CA 1
ATOM 1445 C C . ASP A 1 181 ? -1.057 44.094 3.719 1 93.06 181 ASP A C 1
ATOM 1447 O O . ASP A 1 181 ? -1.403 44.875 2.84 1 93.06 181 ASP A O 1
ATOM 1451 N N . TRP A 1 182 ? -0.147 44.281 4.598 1 96.12 182 TRP A N 1
ATOM 1452 C CA . TRP A 1 182 ? 0.606 45.531 4.539 1 96.12 182 TRP A CA 1
ATOM 1453 C C . TRP A 1 182 ? 1.35 45.656 3.211 1 96.12 182 TRP A C 1
ATOM 1455 O O . TRP A 1 182 ? 2.158 44.781 2.861 1 96.12 182 TRP A O 1
ATOM 1465 N N . PRO A 1 183 ? 1.15 46.719 2.521 1 95.38 183 PRO A N 1
ATOM 1466 C CA . PRO A 1 183 ? 1.811 46.844 1.221 1 95.38 183 PRO A CA 1
ATOM 1467 C C . PRO A 1 183 ? 3.322 47.031 1.342 1 95.38 183 PRO A C 1
ATOM 1469 O O . PRO A 1 183 ? 3.793 47.719 2.246 1 95.38 183 PRO A O 1
ATOM 1472 N N . LYS A 1 184 ? 4.051 46.5 0.427 1 91 184 LYS A N 1
ATOM 1473 C CA . LYS A 1 184 ? 5.508 46.562 0.417 1 91 184 LYS A CA 1
ATOM 1474 C C . LYS A 1 184 ? 5.977 48.031 0.234 1 91 184 LYS A C 1
ATOM 1476 O O . LYS A 1 184 ? 6.992 48.438 0.8 1 91 184 LYS A O 1
ATOM 1481 N N . ASN A 1 185 ? 5.238 48.781 -0.468 1 91.12 185 ASN A N 1
ATOM 1482 C CA . ASN A 1 185 ? 5.645 50.156 -0.766 1 91.12 185 ASN A CA 1
ATOM 1483 C C . ASN A 1 185 ? 4.688 51.156 -0.145 1 91.12 185 ASN A C 1
ATOM 1485 O O . ASN A 1 185 ? 4.422 52.219 -0.732 1 91.12 185 ASN A O 1
ATOM 1489 N N . ALA A 1 186 ? 4.176 50.75 0.96 1 93.5 186 ALA A N 1
ATOM 1490 C CA . ALA A 1 186 ? 3.285 51.688 1.628 1 93.5 186 ALA A CA 1
ATOM 1491 C C . ALA A 1 186 ? 4.012 53 1.951 1 93.5 186 ALA A C 1
ATOM 1493 O O . ALA A 1 186 ? 5.113 52.969 2.504 1 93.5 186 ALA A O 1
ATOM 1494 N N . ASN A 1 187 ? 3.516 54.125 1.512 1 94.69 187 ASN A N 1
ATOM 1495 C CA . ASN A 1 187 ? 4.02 55.469 1.818 1 94.69 187 ASN A CA 1
ATOM 1496 C C . ASN A 1 187 ? 2.992 56.281 2.59 1 94.69 187 ASN A C 1
ATOM 1498 O O . ASN A 1 187 ? 1.985 56.719 2.025 1 94.69 187 ASN A O 1
ATOM 1502 N N . LEU A 1 188 ? 3.291 56.531 3.877 1 97.44 188 LEU A N 1
ATOM 1503 C CA . LEU A 1 188 ? 2.342 57.219 4.754 1 97.44 188 LEU A CA 1
ATOM 1504 C C . LEU A 1 188 ? 2.809 58.656 5.062 1 97.44 188 LEU A C 1
ATOM 1506 O O . LEU A 1 188 ? 2.113 59.406 5.75 1 97.44 188 LEU A O 1
ATOM 1510 N N . LYS A 1 189 ? 3.902 59.031 4.535 1 96.81 189 LYS A N 1
ATOM 1511 C CA . LYS A 1 189 ? 4.492 60.344 4.84 1 96.81 189 LYS A CA 1
ATOM 1512 C C . LYS A 1 189 ? 3.57 61.469 4.41 1 96.81 189 LYS A C 1
ATOM 1514 O O . LYS A 1 189 ? 3.137 61.531 3.256 1 96.81 189 LYS A O 1
ATOM 1519 N N . GLY A 1 190 ? 3.309 62.344 5.383 1 96.88 190 GLY A N 1
ATOM 1520 C CA . GLY A 1 190 ? 2.539 63.531 5.109 1 96.88 190 GLY A CA 1
ATOM 1521 C C . GLY A 1 190 ? 1.066 63.25 4.875 1 96.88 190 GLY A C 1
ATOM 1522 O O . GLY A 1 190 ? 0.327 64.125 4.438 1 96.88 190 GLY A O 1
ATOM 1523 N N . LYS A 1 191 ? 0.64 62.156 5.16 1 98 191 LYS A N 1
ATOM 1524 C CA . LYS A 1 191 ? -0.753 61.781 4.91 1 98 191 LYS A CA 1
ATOM 1525 C C . LYS A 1 191 ? -1.552 61.75 6.211 1 98 191 LYS A C 1
ATOM 1527 O O . LYS A 1 191 ? -0.977 61.656 7.297 1 98 191 LYS A O 1
ATOM 1532 N N . THR A 1 192 ? -2.852 61.906 6.082 1 98.44 192 THR A N 1
ATOM 1533 C CA . THR A 1 192 ? -3.77 61.594 7.176 1 98.44 192 THR A CA 1
ATOM 1534 C C . THR A 1 192 ? -4.16 60.125 7.168 1 98.44 192 THR A C 1
ATOM 1536 O O . THR A 1 192 ? -4.734 59.625 6.191 1 98.44 192 THR A O 1
ATOM 1539 N N . VAL A 1 193 ? -3.795 59.438 8.148 1 98.56 193 VAL A N 1
ATOM 1540 C CA . VAL A 1 193 ? -4.004 58 8.234 1 98.56 193 VAL A CA 1
ATOM 1541 C C . VAL A 1 193 ? -5.027 57.688 9.328 1 98.56 193 VAL A C 1
ATOM 1543 O O . VAL A 1 193 ? -4.938 58.219 10.438 1 98.56 193 VAL A O 1
ATOM 1546 N N . ALA A 1 194 ? -6.031 56.875 9.055 1 98.56 194 ALA A N 1
ATOM 1547 C CA . ALA A 1 194 ? -6.984 56.375 10.039 1 98.56 194 ALA A CA 1
ATOM 1548 C C . ALA A 1 194 ? -6.746 54.875 10.312 1 98.56 194 ALA A C 1
ATOM 1550 O O . ALA A 1 194 ? -6.477 54.094 9.391 1 98.56 194 ALA A O 1
ATOM 1551 N N . VAL A 1 195 ? -6.758 54.531 11.523 1 98.19 195 VAL A N 1
ATOM 1552 C CA . VAL A 1 195 ? -6.645 53.125 11.961 1 98.19 195 VAL A CA 1
ATOM 1553 C C . VAL A 1 195 ? -7.914 52.719 12.703 1 98.19 195 VAL A C 1
ATOM 1555 O O . VAL A 1 195 ? -8.32 53.375 13.656 1 98.19 195 VAL A O 1
ATOM 1558 N N . ILE A 1 196 ? -8.562 51.688 12.234 1 97.38 196 ILE A N 1
ATOM 1559 C CA . ILE A 1 196 ? -9.703 51.125 12.953 1 97.38 196 ILE A CA 1
ATOM 1560 C C . ILE A 1 196 ? -9.266 49.875 13.719 1 97.38 196 ILE A C 1
ATOM 1562 O O . ILE A 1 196 ? -8.883 48.875 13.125 1 97.38 196 ILE A O 1
ATOM 1566 N N . GLY A 1 197 ? -9.359 50 14.992 1 94.81 197 GLY A N 1
ATOM 1567 C CA . GLY A 1 197 ? -8.961 48.875 15.844 1 94.81 197 GLY A CA 1
ATOM 1568 C C . GLY A 1 197 ? -7.691 49.156 16.625 1 94.81 197 GLY A C 1
ATOM 1569 O O . GLY A 1 197 ? -6.77 49.781 16.109 1 94.81 197 GLY A O 1
ATOM 1570 N N . THR A 1 198 ? -7.617 48.625 17.844 1 94.69 198 THR A N 1
ATOM 1571 C CA . THR A 1 198 ? -6.457 48.781 18.719 1 94.69 198 THR A CA 1
ATOM 1572 C C . THR A 1 198 ? -6.047 47.438 19.328 1 94.69 198 THR A C 1
ATOM 1574 O O . THR A 1 198 ? -5.742 47.375 20.516 1 94.69 198 THR A O 1
ATOM 1577 N N . GLY A 1 199 ? -6.148 46.406 18.516 1 91.5 199 GLY A N 1
ATOM 1578 C CA . GLY A 1 199 ? -5.641 45.094 18.922 1 91.5 199 GLY A CA 1
ATOM 1579 C C . GLY A 1 199 ? -4.129 45 18.844 1 91.5 199 GLY A C 1
ATOM 1580 O O . GLY A 1 199 ? -3.443 46.031 18.688 1 91.5 199 GLY A O 1
ATOM 1581 N N . PRO A 1 200 ? -3.672 43.781 18.922 1 91.06 200 PRO A N 1
ATOM 1582 C CA . PRO A 1 200 ? -2.223 43.562 19 1 91.06 200 PRO A CA 1
ATOM 1583 C C . PRO A 1 200 ? -1.48 44.156 17.797 1 91.06 200 PRO A C 1
ATOM 1585 O O . PRO A 1 200 ? -0.471 44.844 17.953 1 91.06 200 PRO A O 1
ATOM 1588 N N . SER A 1 201 ? -1.914 43.906 16.594 1 93.5 201 SER A N 1
ATOM 1589 C CA . SER A 1 201 ? -1.226 44.406 15.398 1 93.5 201 SER A CA 1
ATOM 1590 C C . SER A 1 201 ? -1.207 45.938 15.375 1 93.5 201 SER A C 1
ATOM 1592 O O . SER A 1 201 ? -0.17 46.531 15.102 1 93.5 201 SER A O 1
ATOM 1594 N N . ALA A 1 202 ? -2.32 46.531 15.672 1 94.69 202 ALA A N 1
ATOM 1595 C CA . ALA A 1 202 ? -2.428 47.969 15.648 1 94.69 202 ALA A CA 1
ATOM 1596 C C . ALA A 1 202 ? -1.496 48.625 16.672 1 94.69 202 ALA A C 1
ATOM 1598 O O . ALA A 1 202 ? -0.814 49.594 16.375 1 94.69 202 ALA A O 1
ATOM 1599 N N . CYS A 1 203 ? -1.5 48.062 17.797 1 94.44 203 CYS A N 1
ATOM 1600 C CA . CYS A 1 203 ? -0.682 48.594 18.875 1 94.44 203 CYS A CA 1
ATOM 1601 C C . CYS A 1 203 ? 0.801 48.5 18.547 1 94.44 203 CYS A C 1
ATOM 1603 O O . CYS A 1 203 ? 1.628 49.188 19.141 1 94.44 203 CYS A O 1
ATOM 1605 N N . GLN A 1 204 ? 1.086 47.625 17.641 1 94.31 204 GLN A N 1
ATOM 1606 C CA . GLN A 1 204 ? 2.482 47.469 17.25 1 94.31 204 GLN A CA 1
ATOM 1607 C C . GLN A 1 204 ? 2.834 48.406 16.109 1 94.31 204 GLN A C 1
ATOM 1609 O O . GLN A 1 204 ? 3.918 49 16.094 1 94.31 204 GLN A O 1
ATOM 1614 N N . PHE A 1 205 ? 1.907 48.625 15.125 1 96.19 205 PHE A N 1
ATOM 1615 C CA . PHE A 1 205 ? 2.338 49.406 13.969 1 96.19 205 PHE A CA 1
ATOM 1616 C C . PHE A 1 205 ? 2.092 50.875 14.203 1 96.19 205 PHE A C 1
ATOM 1618 O O . PHE A 1 205 ? 2.771 51.719 13.617 1 96.19 205 PHE A O 1
ATOM 1625 N N . ILE A 1 206 ? 1.226 51.281 15.086 1 97.12 206 ILE A N 1
ATOM 1626 C CA . ILE A 1 206 ? 0.87 52.688 15.297 1 97.12 206 ILE A CA 1
ATOM 1627 C C . ILE A 1 206 ? 2.094 53.469 15.781 1 97.12 206 ILE A C 1
ATOM 1629 O O . ILE A 1 206 ? 2.428 54.5 15.227 1 97.12 206 ILE A O 1
ATOM 1633 N N . PRO A 1 207 ? 2.781 52.938 16.812 1 96.06 207 PRO A N 1
ATOM 1634 C CA . PRO A 1 207 ? 3.971 53.656 17.281 1 96.06 207 PRO A CA 1
ATOM 1635 C C . PRO A 1 207 ? 5.027 53.812 16.188 1 96.06 207 PRO A C 1
ATOM 1637 O O . PRO A 1 207 ? 5.879 54.688 16.266 1 96.06 207 PRO A O 1
ATOM 1640 N N . ASN A 1 208 ? 4.988 53.031 15.234 1 95.75 208 ASN A N 1
ATOM 1641 C CA . ASN A 1 208 ? 6.027 53.031 14.211 1 95.75 208 ASN A CA 1
ATOM 1642 C C . ASN A 1 208 ? 5.621 53.844 12.992 1 95.75 208 ASN A C 1
ATOM 1644 O O . ASN A 1 208 ? 6.453 54.156 12.133 1 95.75 208 ASN A O 1
ATOM 1648 N N . ILE A 1 209 ? 4.398 54.312 12.945 1 96.75 209 ILE A N 1
ATOM 1649 C CA . ILE A 1 209 ? 4.004 55.062 11.75 1 96.75 209 ILE A CA 1
ATOM 1650 C C . ILE A 1 209 ? 3.662 56.5 12.133 1 96.75 209 ILE A C 1
ATOM 1652 O O . ILE A 1 209 ? 3.766 57.406 11.305 1 96.75 209 ILE A O 1
ATOM 1656 N N . TYR A 1 210 ? 3.283 56.812 13.344 1 96.31 210 TYR A N 1
ATOM 1657 C CA . TYR A 1 210 ? 2.74 58.125 13.75 1 96.31 210 TYR A CA 1
ATOM 1658 C C . TYR A 1 210 ? 3.744 59.219 13.484 1 96.31 210 TYR A C 1
ATOM 1660 O O . TYR A 1 210 ? 3.359 60.344 13.148 1 96.31 210 TYR A O 1
ATOM 1668 N N . PRO A 1 211 ? 5.074 59.031 13.617 1 95.25 211 PRO A N 1
ATOM 1669 C CA . PRO A 1 211 ? 6.012 60.156 13.43 1 95.25 211 PRO A CA 1
ATOM 1670 C C 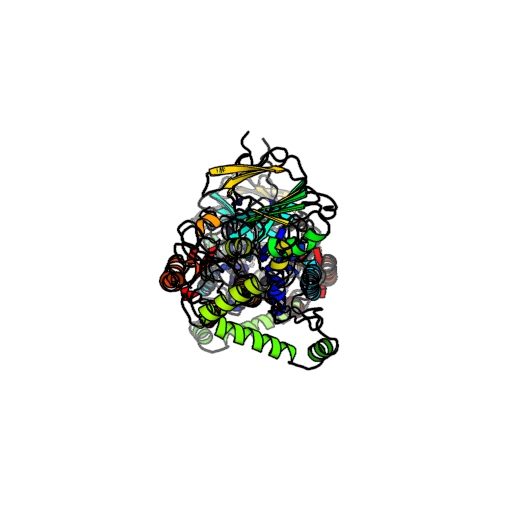. PRO A 1 211 ? 6.047 60.656 11.984 1 95.25 211 PRO A C 1
ATOM 1672 O O . PRO A 1 211 ? 6.406 61.812 11.742 1 95.25 211 PRO A O 1
ATOM 1675 N N . GLU A 1 212 ? 5.734 59.875 11.094 1 95.12 212 GLU A N 1
ATOM 1676 C CA . GLU A 1 212 ? 5.914 60.281 9.703 1 95.12 212 GLU A CA 1
ATOM 1677 C C . GLU A 1 212 ? 4.609 60.781 9.086 1 95.12 212 GLU A C 1
ATOM 1679 O O . GLU A 1 212 ? 4.617 61.469 8.062 1 95.12 212 GLU A O 1
ATOM 1684 N N . VAL A 1 213 ? 3.482 60.531 9.719 1 97.62 213 VAL A N 1
ATOM 1685 C CA . VAL A 1 213 ? 2.193 60.906 9.141 1 97.62 213 VAL A CA 1
ATOM 1686 C C . VAL A 1 213 ? 1.854 62.344 9.5 1 97.62 213 VAL A C 1
ATOM 1688 O O . VAL A 1 213 ? 2.369 62.875 10.477 1 97.62 213 VAL A O 1
ATOM 1691 N N . LYS A 1 214 ? 1.038 63.031 8.664 1 98.12 214 LYS A N 1
ATOM 1692 C CA . LYS A 1 214 ? 0.526 64.375 8.969 1 98.12 214 LYS A CA 1
ATOM 1693 C C . LYS A 1 214 ? -0.441 64.312 10.148 1 98.12 214 LYS A C 1
ATOM 1695 O O . LYS A 1 214 ? -0.342 65.125 11.062 1 98.12 214 LYS A O 1
ATOM 1700 N N . SER A 1 215 ? -1.28 63.438 10.094 1 98.25 215 SER A N 1
ATOM 1701 C CA . SER A 1 215 ? -2.277 63.219 11.141 1 98.25 215 SER A CA 1
ATOM 1702 C C . SER A 1 215 ? -2.652 61.75 11.266 1 98.25 215 SER A C 1
ATOM 1704 O O . SER A 1 215 ? -2.785 61.062 10.258 1 98.25 215 SER A O 1
ATOM 1706 N N . LEU A 1 216 ? -2.713 61.281 12.484 1 98.56 216 LEU A N 1
ATOM 1707 C CA . LEU A 1 216 ? -3.125 59.906 12.766 1 98.56 216 LEU A CA 1
ATOM 1708 C C . LEU A 1 216 ? -4.414 59.875 13.578 1 98.56 216 LEU A C 1
ATOM 1710 O O . LEU A 1 216 ? -4.484 60.469 14.656 1 98.56 216 LEU A O 1
ATOM 1714 N N . ILE A 1 217 ? -5.469 59.219 13.039 1 98.56 217 ILE A N 1
ATOM 1715 C CA . ILE A 1 217 ? -6.746 59.062 13.727 1 98.56 217 ILE A CA 1
ATOM 1716 C C . ILE A 1 217 ? -6.922 57.594 14.141 1 98.56 217 ILE A C 1
ATOM 1718 O O . ILE A 1 217 ? -7 56.719 13.289 1 98.56 217 ILE A O 1
ATOM 1722 N N . VAL A 1 218 ? -6.977 57.375 15.391 1 98.38 218 VAL A N 1
ATOM 1723 C CA . VAL A 1 218 ? -7.094 56 15.906 1 98.38 218 VAL A CA 1
ATOM 1724 C C . VAL A 1 218 ? -8.5 55.781 16.469 1 98.38 218 VAL A C 1
ATOM 1726 O O . VAL A 1 218 ? -8.883 56.406 17.469 1 98.38 218 VAL A O 1
ATOM 1729 N N . TYR A 1 219 ? -9.242 54.938 15.789 1 97.38 219 TYR A N 1
ATOM 1730 C CA . TYR A 1 219 ? -10.57 54.562 16.281 1 97.38 219 TYR A CA 1
ATOM 1731 C C . TYR A 1 219 ? -10.5 53.375 17.203 1 97.38 219 TYR A C 1
ATOM 1733 O O . TYR A 1 219 ? -10.078 52.281 16.797 1 97.38 219 TYR A O 1
ATOM 1741 N N . GLN A 1 220 ? -10.906 53.531 18.391 1 95.69 220 GLN A N 1
ATOM 1742 C CA . GLN A 1 220 ? -10.852 52.5 19.422 1 95.69 220 GLN A CA 1
ATOM 1743 C C . GLN A 1 220 ? -12.234 52.219 19.984 1 95.69 220 GLN A C 1
ATOM 1745 O O . GLN A 1 220 ? -12.906 53.094 20.516 1 95.69 220 GLN A O 1
ATOM 1750 N N . ARG A 1 221 ? -12.625 51.031 19.812 1 89.25 221 ARG A N 1
ATOM 1751 C CA . ARG A 1 221 ? -13.906 50.625 20.406 1 89.25 221 ARG A CA 1
ATOM 1752 C C . ARG A 1 221 ? -13.727 50.219 21.859 1 89.25 221 ARG A C 1
ATOM 1754 O O . ARG A 1 221 ? -14.422 50.719 22.75 1 89.25 221 ARG A O 1
ATOM 1761 N N . SER A 1 222 ? -12.836 49.219 22.094 1 87.88 222 SER A N 1
ATOM 1762 C CA . SER A 1 222 ? -12.547 48.75 23.453 1 87.88 222 SER A CA 1
ATOM 1763 C C . SER A 1 222 ? -11.047 48.625 23.688 1 87.88 222 SER A C 1
ATOM 1765 O O . SER A 1 222 ? -10.367 47.812 23.047 1 87.88 222 SER A O 1
ATOM 1767 N N . PRO A 1 223 ? -10.547 49.5 24.578 1 91.5 223 PRO A N 1
ATOM 1768 C CA . PRO A 1 223 ? -9.117 49.406 24.859 1 91.5 223 PRO A CA 1
ATOM 1769 C C . PRO A 1 223 ? -8.734 48.125 25.578 1 91.5 223 PRO A C 1
ATOM 1771 O O . PRO A 1 223 ? -9.508 47.625 26.391 1 91.5 223 PRO A O 1
ATOM 1774 N N . GLY A 1 224 ? -7.582 47.594 25.312 1 90.69 224 GLY A N 1
ATOM 1775 C CA . GLY A 1 224 ? -7.047 46.438 26.016 1 90.69 224 GLY A CA 1
ATOM 1776 C C . GLY A 1 224 ? -6.109 46.812 27.141 1 90.69 224 GLY A C 1
ATOM 1777 O O . GLY A 1 224 ? -5.738 47.969 27.297 1 90.69 224 GLY A O 1
ATOM 1778 N N . HIS A 1 225 ? -5.84 45.781 27.984 1 92.31 225 HIS A N 1
ATOM 1779 C CA . HIS A 1 225 ? -4.836 45.969 29.031 1 92.31 225 HIS A CA 1
ATOM 1780 C C . HIS A 1 225 ? -3.43 46 28.453 1 92.31 225 HIS A C 1
ATOM 1782 O O . HIS A 1 225 ? -3.059 45.125 27.672 1 92.31 225 HIS A O 1
ATOM 1788 N N . VAL A 1 226 ? -2.648 47 28.75 1 93.94 226 VAL A N 1
ATOM 1789 C CA . VAL A 1 226 ? -1.295 47.156 28.219 1 93.94 226 VAL A CA 1
ATOM 1790 C C . VAL A 1 226 ? -0.284 47.094 29.375 1 93.94 226 VAL A C 1
ATOM 1792 O O . VAL A 1 226 ? -0.322 47.906 30.281 1 93.94 226 VAL A O 1
ATOM 1795 N N . LEU A 1 227 ? 0.494 46.125 29.312 1 93.19 227 LEU A N 1
ATOM 1796 C CA . LEU A 1 227 ? 1.596 45.969 30.25 1 93.19 227 LEU A CA 1
ATOM 1797 C C . LEU A 1 227 ? 2.896 46.5 29.656 1 93.19 227 LEU A C 1
ATOM 1799 O O . LEU A 1 227 ? 3.055 46.531 28.438 1 93.19 227 LEU A O 1
ATOM 1803 N N . PRO A 1 228 ? 3.795 46.906 30.531 1 92.69 228 PRO A N 1
ATOM 1804 C CA . PRO A 1 228 ? 5.094 47.344 30.016 1 92.69 228 PRO A CA 1
ATOM 1805 C C . PRO A 1 228 ? 5.879 46.188 29.375 1 92.69 228 PRO A C 1
ATOM 1807 O O . PRO A 1 228 ? 5.812 45.062 29.859 1 92.69 228 PRO A O 1
ATOM 1810 N N . ARG A 1 229 ? 6.543 46.531 28.312 1 90.81 229 ARG A N 1
ATOM 1811 C CA . ARG A 1 229 ? 7.395 45.594 27.609 1 90.81 229 ARG A CA 1
ATOM 1812 C C . ARG A 1 229 ? 8.867 45.844 27.906 1 90.81 229 ARG A C 1
ATOM 1814 O O . ARG A 1 229 ? 9.398 46.906 27.594 1 90.81 229 ARG A O 1
ATOM 1821 N N . ASN A 1 230 ? 9.508 44.938 28.578 1 87.44 230 ASN A N 1
ATOM 1822 C CA . ASN A 1 230 ? 10.945 45.031 28.812 1 87.44 230 ASN A CA 1
ATOM 1823 C C . ASN A 1 230 ? 11.75 44.438 27.656 1 87.44 230 ASN A C 1
ATOM 1825 O O . ASN A 1 230 ? 12.312 43.344 27.797 1 87.44 230 ASN A O 1
ATOM 1829 N N . ASP A 1 231 ? 11.914 45.188 26.594 1 92.06 231 ASP A N 1
ATOM 1830 C CA . ASP A 1 231 ? 12.625 44.75 25.391 1 92.06 231 ASP A CA 1
ATOM 1831 C C . ASP A 1 231 ? 14.078 45.219 25.406 1 92.06 231 ASP A C 1
ATOM 1833 O O . ASP A 1 231 ? 14.344 46.406 25.297 1 92.06 231 ASP A O 1
ATOM 1837 N N . VAL A 1 232 ? 14.961 44.281 25.516 1 92.75 232 VAL A N 1
ATOM 1838 C CA . VAL A 1 232 ? 16.375 44.625 25.578 1 92.75 232 VAL A CA 1
ATOM 1839 C C . VAL A 1 232 ? 17.141 43.906 24.484 1 92.75 232 VAL A C 1
ATOM 1841 O O . VAL A 1 232 ? 16.734 42.812 24.062 1 92.75 232 VAL A O 1
ATOM 1844 N N . VAL A 1 233 ? 18.188 44.594 24 1 95 233 VAL A N 1
ATOM 1845 C CA . VAL A 1 233 ? 19.109 43.938 23.078 1 95 233 VAL A CA 1
ATOM 1846 C C . VAL A 1 233 ? 19.906 42.844 23.797 1 95 233 VAL A C 1
ATOM 1848 O O . VAL A 1 233 ? 20.406 43.094 24.906 1 95 233 VAL A O 1
ATOM 1851 N N . VAL A 1 234 ? 20 41.719 23.203 1 94.81 234 VAL A N 1
ATOM 1852 C CA . VAL A 1 234 ? 20.75 40.656 23.812 1 94.81 234 VAL A CA 1
ATOM 1853 C C . VAL A 1 234 ? 22.25 40.844 23.578 1 94.81 234 VAL A C 1
ATOM 1855 O O . VAL A 1 234 ? 22.688 40.969 22.422 1 94.81 234 VAL A O 1
ATOM 1858 N N . GLY A 1 235 ? 22.984 40.844 24.578 1 95.44 235 GLY A N 1
ATOM 1859 C CA . GLY A 1 235 ? 24.406 41.156 24.484 1 95.44 235 GLY A CA 1
ATOM 1860 C C . GLY A 1 235 ? 25.203 40 23.906 1 95.44 235 GLY A C 1
ATOM 1861 O O . GLY A 1 235 ? 24.734 38.875 23.859 1 95.44 235 GLY A O 1
ATOM 1862 N N . SER A 1 236 ? 26.406 40.406 23.516 1 96.38 236 SER A N 1
ATOM 1863 C CA . SER A 1 236 ? 27.297 39.438 22.891 1 96.38 236 SER A CA 1
ATOM 1864 C C . SER A 1 236 ? 27.688 38.344 23.891 1 96.38 236 SER A C 1
ATOM 1866 O O . SER A 1 236 ? 27.844 37.188 23.516 1 96.38 236 SER A O 1
ATOM 1868 N N . LEU A 1 237 ? 27.812 38.688 25.047 1 95.94 237 LEU A N 1
ATOM 1869 C CA . LEU A 1 237 ? 28.203 37.719 26.062 1 95.94 237 LEU A CA 1
ATOM 1870 C C . LEU A 1 237 ? 27.094 36.688 26.281 1 95.94 237 LEU A C 1
ATOM 1872 O O . LEU A 1 237 ? 27.359 35.5 26.406 1 95.94 237 LEU A O 1
ATOM 1876 N N . THR A 1 238 ? 25.891 37.188 26.453 1 94.56 238 THR A N 1
ATOM 1877 C CA . THR A 1 238 ? 24.75 36.281 26.609 1 94.56 238 THR A CA 1
ATOM 1878 C C . THR A 1 238 ? 24.641 35.344 25.422 1 94.56 238 THR A C 1
ATOM 1880 O O . THR A 1 238 ? 24.438 34.125 25.609 1 94.56 238 THR A O 1
ATOM 1883 N N . LYS A 1 239 ? 24.797 35.875 24.219 1 96.38 239 LYS A N 1
ATOM 1884 C CA . LYS A 1 239 ? 24.766 35.062 23.016 1 96.38 239 LYS A CA 1
ATOM 1885 C C . LYS A 1 239 ? 25.844 33.969 23.031 1 96.38 239 LYS A C 1
ATOM 1887 O O . LYS A 1 239 ? 25.594 32.812 22.703 1 96.38 239 LYS A O 1
ATOM 1892 N N . TRP A 1 240 ? 27.031 34.375 23.406 1 96.44 240 TRP A N 1
ATOM 1893 C CA . TRP A 1 240 ? 28.156 33.469 23.5 1 96.44 240 TRP A CA 1
ATOM 1894 C C . TRP A 1 240 ? 27.875 32.375 24.516 1 96.44 240 TRP A C 1
ATOM 1896 O O . TRP A 1 240 ? 28.141 31.188 24.25 1 96.44 240 TRP A O 1
ATOM 1906 N N . MET A 1 241 ? 27.328 32.719 25.656 1 96.38 241 MET A N 1
ATOM 1907 C CA . MET A 1 241 ? 27.031 31.75 26.703 1 96.38 241 MET A CA 1
ATOM 1908 C C . MET A 1 241 ? 26 30.734 26.234 1 96.38 241 MET A C 1
ATOM 1910 O O . MET A 1 241 ? 26.141 29.531 26.453 1 96.38 241 MET A O 1
ATOM 1914 N N . PHE A 1 242 ? 24.984 31.234 25.625 1 95.31 242 PHE A N 1
ATOM 1915 C CA . PHE A 1 242 ? 23.938 30.359 25.141 1 95.31 242 PHE A CA 1
ATOM 1916 C C . PHE A 1 242 ? 24.453 29.438 24.047 1 95.31 242 PHE A C 1
ATOM 1918 O O . PHE A 1 242 ? 24.031 28.281 23.953 1 95.31 242 PHE A O 1
ATOM 1925 N N . ALA A 1 243 ? 25.391 29.906 23.266 1 95.56 243 ALA A N 1
ATOM 1926 C CA . ALA A 1 243 ? 25.922 29.141 22.125 1 95.56 243 ALA A CA 1
ATOM 1927 C C . ALA A 1 243 ? 26.906 28.078 22.594 1 95.56 243 ALA A C 1
ATOM 1929 O O . ALA A 1 243 ? 27.016 27.016 21.984 1 95.56 243 ALA A O 1
ATOM 1930 N N . HIS A 1 244 ? 27.609 28.344 23.688 1 95.81 244 HIS A N 1
ATOM 1931 C CA . HIS A 1 244 ? 28.781 27.516 23.938 1 95.81 244 HIS A CA 1
ATOM 1932 C C . HIS A 1 244 ? 28.672 26.797 25.281 1 95.81 244 HIS A C 1
ATOM 1934 O O . HIS A 1 244 ? 29.422 25.859 25.562 1 95.81 244 HIS A O 1
ATOM 1940 N N . ILE A 1 245 ? 27.875 27.281 26.219 1 95.62 245 ILE A N 1
ATOM 1941 C CA . ILE A 1 245 ? 27.703 26.609 27.5 1 95.62 245 ILE A CA 1
ATOM 1942 C C . ILE A 1 245 ? 26.562 25.594 27.391 1 95.62 245 ILE A C 1
ATOM 1944 O O . ILE A 1 245 ? 25.391 25.969 27.266 1 95.62 245 ILE A O 1
ATOM 1948 N N . PRO A 1 246 ? 26.953 24.438 27.516 1 92 246 PRO A N 1
ATOM 1949 C CA . PRO A 1 246 ? 25.953 23.375 27.344 1 92 246 PRO A CA 1
ATOM 1950 C C . PRO A 1 246 ? 24.797 23.484 28.328 1 92 246 PRO A C 1
ATOM 1952 O O . PRO A 1 246 ? 25 23.812 29.5 1 92 246 PRO A O 1
ATOM 1955 N N . PHE A 1 247 ? 23.594 23.406 27.938 1 92.62 247 PHE A N 1
ATOM 1956 C CA . PHE A 1 247 ? 22.359 23.234 28.703 1 92.62 247 PHE A CA 1
ATOM 1957 C C . PHE A 1 247 ? 21.891 24.562 29.266 1 92.62 247 PHE A C 1
ATOM 1959 O O . PHE A 1 247 ? 20.781 24.656 29.828 1 92.62 247 PHE A O 1
ATOM 1966 N N . LEU A 1 248 ? 22.688 25.578 29.109 1 94.5 248 LEU A N 1
ATOM 1967 C CA . LEU A 1 248 ? 22.297 26.859 29.672 1 94.5 248 LEU A CA 1
ATOM 1968 C C . LEU A 1 248 ? 21.016 27.391 29.016 1 94.5 248 LEU A C 1
ATOM 1970 O O . LEU A 1 248 ? 20.094 27.828 29.719 1 94.5 248 LEU A O 1
ATOM 1974 N N . MET A 1 249 ? 21 27.422 27.766 1 93.38 249 MET A N 1
ATOM 1975 C CA . MET A 1 249 ? 19.828 27.922 27.047 1 93.38 249 MET A CA 1
ATOM 1976 C C . MET A 1 249 ? 18.609 27.062 27.344 1 93.38 249 MET A C 1
ATOM 1978 O O . MET A 1 249 ? 17.5 27.578 27.484 1 93.38 249 MET A O 1
ATOM 1982 N N . ARG A 1 250 ? 18.812 25.781 27.438 1 93.19 250 ARG A N 1
ATOM 1983 C CA . ARG A 1 250 ? 17.719 24.875 27.766 1 93.19 250 ARG A CA 1
ATOM 1984 C C . ARG A 1 250 ? 17.188 25.141 29.172 1 93.19 250 ARG A C 1
ATOM 1986 O O . ARG A 1 250 ? 15.969 25.094 29.391 1 93.19 250 ARG A O 1
ATOM 1993 N N . PHE A 1 251 ? 18.078 25.375 29.984 1 93.25 251 PHE A N 1
ATOM 1994 C CA . PHE A 1 251 ? 17.688 25.688 31.344 1 93.25 251 PHE A CA 1
ATOM 1995 C C . PHE A 1 251 ? 16.922 27 31.391 1 93.25 251 PHE A C 1
ATOM 1997 O O . PHE A 1 251 ? 15.93 27.125 32.125 1 93.25 251 PHE A O 1
ATOM 2004 N N . ASN A 1 252 ? 17.438 28 30.719 1 91.75 252 ASN A N 1
ATOM 2005 C CA . ASN A 1 252 ? 16.75 29.281 30.641 1 91.75 252 ASN A CA 1
ATOM 2006 C C . ASN A 1 252 ? 15.328 29.125 30.125 1 91.75 252 ASN A C 1
ATOM 2008 O O . ASN A 1 252 ? 14.391 29.703 30.672 1 91.75 252 ASN A O 1
ATOM 2012 N N . ARG A 1 253 ? 15.188 28.438 29.062 1 89.38 253 ARG A N 1
ATOM 2013 C CA . ARG A 1 253 ? 13.867 28.172 28.5 1 89.38 253 ARG A CA 1
ATOM 2014 C C . ARG A 1 253 ? 12.977 27.453 29.5 1 89.38 253 ARG A C 1
ATOM 2016 O O . ARG A 1 253 ? 11.82 27.828 29.703 1 89.38 253 ARG A O 1
ATOM 2023 N N . TRP A 1 254 ? 13.531 26.422 30.125 1 87.38 254 TRP A N 1
ATOM 2024 C CA . TRP A 1 254 ? 12.797 25.656 31.125 1 87.38 254 TRP A CA 1
ATOM 2025 C C . TRP A 1 254 ? 12.328 26.547 32.25 1 87.38 254 TRP A C 1
ATOM 2027 O O . TRP A 1 254 ? 11.18 26.438 32.719 1 87.38 254 TRP A O 1
ATOM 2037 N N . PHE A 1 255 ? 13.172 27.359 32.656 1 87.81 255 PHE A N 1
ATOM 2038 C CA . PHE A 1 255 ? 12.867 28.266 33.75 1 87.81 255 PHE A CA 1
ATOM 2039 C C . PHE A 1 255 ? 11.695 29.172 33.406 1 87.81 255 PHE A C 1
ATOM 2041 O O . PHE A 1 255 ? 10.758 29.328 34.188 1 87.81 255 PHE A O 1
ATOM 2048 N N . TRP A 1 256 ? 11.727 29.812 32.281 1 83.38 256 TRP A N 1
ATOM 2049 C CA . TRP A 1 256 ? 10.664 30.703 31.844 1 83.38 256 TRP A CA 1
ATOM 2050 C C . TRP A 1 256 ? 9.344 29.953 31.672 1 83.38 256 TRP A C 1
ATOM 2052 O O . TRP A 1 256 ? 8.281 30.453 32.031 1 83.38 256 TRP A O 1
ATOM 2062 N N . MET A 1 257 ? 9.391 28.828 31.141 1 83 257 MET A N 1
ATOM 2063 C CA . MET A 1 257 ? 8.188 28.031 30.922 1 83 257 MET A CA 1
ATOM 2064 C C . MET A 1 257 ? 7.559 27.625 32.25 1 83 257 MET A C 1
ATOM 2066 O O . MET A 1 257 ? 6.34 27.656 32.406 1 83 257 MET A O 1
ATOM 2070 N N . LYS A 1 258 ? 8.438 27.203 33.188 1 84.25 258 LYS A N 1
ATOM 2071 C CA . LYS A 1 258 ? 7.941 26.812 34.5 1 84.25 258 LYS A CA 1
ATOM 2072 C C . LYS A 1 258 ? 7.363 28.016 35.25 1 84.25 258 LYS A C 1
ATOM 2074 O O . LYS A 1 258 ? 6.355 27.891 35.969 1 84.25 258 LYS A O 1
ATOM 2079 N N . LYS A 1 259 ? 8.008 29.141 35.125 1 84.75 259 LYS A N 1
ATOM 2080 C CA . LYS A 1 259 ? 7.488 30.375 35.688 1 84.75 259 LYS A CA 1
ATOM 2081 C C . LYS A 1 259 ? 6.094 30.688 35.156 1 84.75 259 LYS A C 1
ATOM 2083 O O . LYS A 1 259 ? 5.188 31 35.938 1 84.75 259 LYS A O 1
ATOM 2088 N N . ASP A 1 260 ? 5.902 30.578 33.875 1 82.31 260 ASP A N 1
ATOM 2089 C CA . ASP A 1 260 ? 4.613 30.859 33.25 1 82.31 260 ASP A CA 1
ATOM 2090 C C . ASP A 1 260 ? 3.559 29.844 33.688 1 82.31 260 ASP A C 1
ATOM 2092 O O . ASP A 1 260 ? 2.406 30.203 33.938 1 82.31 260 ASP A O 1
ATOM 2096 N N . GLU A 1 261 ? 3.971 28.641 33.844 1 80.56 261 GLU A N 1
ATOM 2097 C CA . GLU A 1 261 ? 3.07 27.578 34.281 1 80.56 261 GLU A CA 1
ATOM 2098 C C . GLU A 1 261 ? 2.529 27.828 35.688 1 80.56 261 GLU A C 1
ATOM 2100 O O . GLU A 1 261 ? 1.375 27.516 35.969 1 80.56 261 GLU A O 1
ATOM 2105 N N . ILE A 1 262 ? 3.348 28.391 36.406 1 82.81 262 ILE A N 1
ATOM 2106 C CA . ILE A 1 262 ? 2.98 28.625 37.812 1 82.81 262 ILE A CA 1
ATOM 2107 C C . ILE A 1 262 ? 2.172 29.922 37.906 1 82.81 262 ILE A C 1
ATOM 2109 O O . ILE A 1 262 ? 1.169 29.969 38.625 1 82.81 262 ILE A O 1
ATOM 2113 N N . LEU A 1 263 ? 2.48 30.875 37.156 1 82.75 263 LEU A N 1
ATOM 2114 C CA . LEU A 1 263 ? 1.932 32.219 37.375 1 82.75 263 LEU A CA 1
ATOM 2115 C C . LEU A 1 263 ? 0.655 32.406 36.562 1 82.75 263 LEU A C 1
ATOM 2117 O O . LEU A 1 263 ? -0.286 33.062 37.031 1 82.75 263 LEU A O 1
ATOM 2121 N N . ARG A 1 264 ? 0.597 31.859 35.406 1 82.06 264 ARG A N 1
ATOM 2122 C CA . ARG A 1 264 ? -0.475 32.188 34.469 1 82.06 264 ARG A CA 1
ATOM 2123 C C . ARG A 1 264 ? -1.822 31.688 35 1 82.06 264 ARG A C 1
ATOM 2125 O O . ARG A 1 264 ? -2.822 32.406 34.906 1 82.06 264 ARG A O 1
ATOM 2132 N N . PRO A 1 265 ? -1.824 30.438 35.594 1 80.75 265 PRO A N 1
ATOM 2133 C CA . PRO A 1 265 ? -3.123 30.016 36.125 1 80.75 265 PRO A CA 1
ATOM 2134 C C . PRO A 1 265 ? -3.641 30.969 37.219 1 80.75 265 PRO A C 1
ATOM 2136 O O . PRO A 1 265 ? -4.852 31.172 37.312 1 80.75 265 PRO A O 1
ATOM 2139 N N . ARG A 1 266 ? -2.789 31.562 37.844 1 83.44 266 ARG A N 1
ATOM 2140 C CA . ARG A 1 266 ? -3.16 32.469 38.938 1 83.44 266 ARG A CA 1
ATOM 2141 C C . ARG A 1 266 ? -3.514 33.844 38.375 1 83.44 266 ARG A C 1
ATOM 2143 O O . ARG A 1 266 ? -4.395 34.531 38.906 1 83.44 266 ARG A O 1
ATOM 2150 N N . LEU A 1 267 ? -2.871 34.156 37.344 1 86.31 267 LEU A N 1
ATOM 2151 C CA . LEU A 1 267 ? -3.09 35.438 36.688 1 86.31 267 LEU A CA 1
ATOM 2152 C C . LEU A 1 267 ? -4.438 35.469 35.969 1 86.31 267 LEU A C 1
ATOM 2154 O O . LEU A 1 267 ? -5.121 36.5 35.969 1 86.31 267 LEU A O 1
ATOM 2158 N N . PHE A 1 268 ? -4.816 34.375 35.469 1 85.5 268 PHE A N 1
ATOM 2159 C CA . PHE A 1 268 ? -6.016 34.344 34.656 1 85.5 268 PHE A CA 1
ATOM 2160 C C . PHE A 1 268 ? -7.184 33.719 35.406 1 85.5 268 PHE A C 1
ATOM 2162 O O . PHE A 1 268 ? -8.07 33.094 34.812 1 85.5 268 PHE A O 1
ATOM 2169 N N . THR A 1 269 ? -7.094 33.719 36.688 1 84.56 269 THR A N 1
ATOM 2170 C CA . THR A 1 269 ? -8.234 33.5 37.562 1 84.56 269 THR A CA 1
ATOM 2171 C C . THR A 1 269 ? -8.867 34.812 38 1 84.56 269 THR A C 1
ATOM 2173 O O . THR A 1 269 ? -8.219 35.625 38.656 1 84.56 269 THR A O 1
ATOM 2176 N N . VAL A 1 270 ? -10.117 34.906 37.656 1 84.69 270 VAL A N 1
ATOM 2177 C CA . VAL A 1 270 ? -10.82 36.156 37.875 1 84.69 270 VAL A CA 1
ATOM 2178 C C . VAL A 1 270 ? -10.836 36.5 39.375 1 84.69 270 VAL A C 1
ATOM 2180 O O . VAL A 1 270 ? -11.242 35.656 40.188 1 84.69 270 VAL A O 1
ATOM 2183 N N . GLY A 1 271 ? -10.352 37.625 39.688 1 84.81 271 GLY A N 1
ATOM 2184 C CA . GLY A 1 271 ? -10.406 38.125 41.062 1 84.81 271 GLY A CA 1
ATOM 2185 C C . GLY A 1 271 ? -9.227 37.688 41.906 1 84.81 271 GLY A C 1
ATOM 2186 O O . GLY A 1 271 ? -9.133 38.031 43.094 1 84.81 271 GLY A O 1
ATOM 2187 N N . SER A 1 272 ? -8.32 37 41.375 1 88.06 272 SER A N 1
ATOM 2188 C CA . SER A 1 272 ? -7.156 36.562 42.125 1 88.06 272 SER A CA 1
ATOM 2189 C C . SER A 1 272 ? -6.281 37.719 42.531 1 88.06 272 SER A C 1
ATOM 2191 O O . SER A 1 272 ? -6.383 38.812 41.969 1 88.06 272 SER A O 1
ATOM 2193 N N . TRP A 1 273 ? -5.484 37.469 43.562 1 91.31 273 TRP A N 1
ATOM 2194 C CA . TRP A 1 273 ? -4.598 38.531 44.062 1 91.31 273 TRP A CA 1
ATOM 2195 C C . TRP A 1 273 ? -3.572 38.906 43 1 91.31 273 TRP A C 1
ATOM 2197 O O . TRP A 1 273 ? -3.242 40.094 42.844 1 91.31 273 TRP A O 1
ATOM 2207 N N . LEU A 1 274 ? -3.088 38 42.312 1 90.56 274 LEU A N 1
ATOM 2208 C CA . LEU A 1 274 ? -2.117 38.25 41.25 1 90.56 274 LEU A CA 1
ATOM 2209 C C . LEU A 1 274 ? -2.75 39.062 40.125 1 90.56 274 LEU A C 1
ATOM 2211 O O . LEU A 1 274 ? -2.1 39.938 39.562 1 90.56 274 LEU A O 1
ATOM 2215 N N . GLN A 1 275 ? -3.951 38.781 39.781 1 91.19 275 GLN A N 1
ATOM 2216 C CA . GLN A 1 275 ? -4.656 39.562 38.75 1 91.19 275 GLN A CA 1
ATOM 2217 C C . GLN A 1 275 ? -4.805 41 39.188 1 91.19 275 GLN A C 1
ATOM 2219 O O . GLN A 1 275 ? -4.645 41.906 38.344 1 91.19 275 GLN A O 1
ATOM 2224 N N . LYS A 1 276 ? -5.098 41.281 40.438 1 92.38 276 LYS A N 1
ATOM 2225 C CA . LYS A 1 276 ? -5.23 42.625 40.938 1 92.38 276 LYS A CA 1
ATOM 2226 C C . LYS A 1 276 ? -3.916 43.406 40.812 1 92.38 276 LYS A C 1
ATOM 2228 O O . LYS A 1 276 ? -3.912 44.594 40.469 1 92.38 276 LYS A O 1
ATOM 2233 N N . ILE A 1 277 ? -2.914 42.656 41.094 1 93.19 277 ILE A N 1
ATOM 2234 C CA . ILE A 1 277 ? -1.593 43.25 40.969 1 93.19 277 ILE A CA 1
ATOM 2235 C C . ILE A 1 277 ? -1.319 43.656 39.531 1 93.19 277 ILE A C 1
ATOM 2237 O O . ILE A 1 277 ? -0.859 44.75 39.25 1 93.19 277 ILE A O 1
ATOM 2241 N N . VAL A 1 278 ? -1.582 42.781 38.625 1 92 278 VAL A N 1
ATOM 2242 C CA . VAL A 1 278 ? -1.292 43 37.219 1 92 278 VAL A CA 1
ATOM 2243 C C . VAL A 1 278 ? -2.186 44.125 36.688 1 92 278 VAL A C 1
ATOM 2245 O O . VAL A 1 278 ? -1.743 44.938 35.875 1 92 278 VAL A O 1
ATOM 2248 N N . ILE A 1 279 ? -3.387 44.156 37.156 1 93.12 279 ILE A N 1
ATOM 2249 C CA . ILE A 1 279 ? -4.301 45.219 36.75 1 93.12 279 ILE A CA 1
ATOM 2250 C C . ILE A 1 279 ? -3.77 46.562 37.219 1 93.12 279 ILE A C 1
ATOM 2252 O O . ILE A 1 279 ? -3.816 47.562 36.5 1 93.12 279 ILE A O 1
ATOM 2256 N N . SER A 1 280 ? -3.311 46.594 38.406 1 95 280 SER A N 1
ATOM 2257 C CA . SER A 1 280 ? -2.707 47.812 38.938 1 95 280 SER A CA 1
ATOM 2258 C C . SER A 1 280 ? -1.492 48.219 38.125 1 95 280 SER A C 1
ATOM 2260 O O . SER A 1 280 ? -1.267 49.406 37.906 1 95 280 SER A O 1
ATOM 2262 N N . MET A 1 281 ? -0.754 47.25 37.75 1 94.44 281 MET A N 1
ATOM 2263 C CA . MET A 1 281 ? 0.409 47.562 36.906 1 94.44 281 MET A CA 1
ATOM 2264 C C . MET A 1 281 ? -0.013 48.188 35.594 1 94.44 281 MET A C 1
ATOM 2266 O O . MET A 1 281 ? 0.64 49.125 35.125 1 94.44 281 MET A O 1
ATOM 2270 N N . THR A 1 282 ? -1.031 47.688 34.969 1 95.06 282 THR A N 1
ATOM 2271 C CA . THR A 1 282 ? -1.525 48.25 33.719 1 95.06 282 THR A CA 1
ATOM 2272 C C . THR A 1 282 ? -2 49.688 33.938 1 95.06 282 THR A C 1
ATOM 2274 O O . THR A 1 282 ? -1.736 50.562 33.125 1 95.06 282 THR A O 1
ATOM 2277 N N . ARG A 1 283 ? -2.639 49.938 35.031 1 95.12 283 ARG A N 1
ATOM 2278 C CA . ARG A 1 283 ? -3.121 51.281 35.375 1 95.12 283 ARG A CA 1
ATOM 2279 C C . ARG A 1 283 ? -1.959 52.219 35.594 1 95.12 283 ARG A C 1
ATOM 2281 O O . ARG A 1 283 ? -1.974 53.375 35.094 1 95.12 283 ARG A O 1
ATOM 2288 N N . ASN A 1 284 ? -1.022 51.781 36.375 1 96.25 284 ASN A N 1
ATOM 2289 C CA . ASN A 1 284 ? 0.146 52.594 36.625 1 96.25 284 ASN A CA 1
ATOM 2290 C C . ASN A 1 284 ? 0.908 52.938 35.344 1 96.25 284 ASN A C 1
ATOM 2292 O O . ASN A 1 284 ? 1.421 54.031 35.188 1 96.25 284 ASN A O 1
ATOM 2296 N N . HIS A 1 285 ? 1.069 51.938 34.562 1 96.38 285 HIS A N 1
ATOM 2297 C CA . HIS A 1 285 ? 1.723 52.125 33.281 1 96.38 285 HIS A CA 1
ATOM 2298 C C . HIS A 1 285 ? 1.026 53.219 32.469 1 96.38 285 HIS A C 1
ATOM 2300 O O . HIS A 1 285 ? 1.687 54.094 31.875 1 96.38 285 HIS A O 1
ATOM 2306 N N . LEU A 1 286 ? -0.284 53.219 32.406 1 96.56 286 LEU A N 1
ATOM 2307 C CA . LEU A 1 286 ? -1.092 54.219 31.719 1 96.56 286 LEU A CA 1
ATOM 2308 C C . LEU A 1 286 ? -0.943 55.594 32.375 1 96.56 286 LEU A C 1
ATOM 2310 O O . LEU A 1 286 ? -0.665 56.562 31.688 1 96.56 286 LEU A O 1
ATOM 2314 N N . TYR A 1 287 ? -0.999 55.625 33.688 1 96.06 287 TYR A N 1
ATOM 2315 C CA . TYR A 1 287 ? -1.001 56.875 34.406 1 96.06 287 TYR A CA 1
ATOM 2316 C C . TYR A 1 287 ? 0.366 57.562 34.344 1 96.06 287 TYR A C 1
ATOM 2318 O O . TYR A 1 287 ? 0.462 58.781 34.375 1 96.06 287 TYR A O 1
ATOM 2326 N N . LYS A 1 288 ? 1.358 56.844 34.25 1 96.19 288 LYS A N 1
ATOM 2327 C CA . LYS A 1 288 ? 2.711 57.375 34.156 1 96.19 288 LYS A CA 1
ATOM 2328 C C . LYS A 1 288 ? 2.951 58.031 32.812 1 96.19 288 LYS A C 1
ATOM 2330 O O . LYS A 1 288 ? 3.73 58.969 32.688 1 96.19 288 LYS A O 1
ATOM 2335 N N . GLN A 1 289 ? 2.291 57.594 31.828 1 96.56 289 GLN A N 1
ATOM 2336 C CA . GLN A 1 289 ? 2.633 58.031 30.484 1 96.56 289 GLN A CA 1
ATOM 2337 C C . GLN A 1 289 ? 1.619 59.031 29.938 1 96.56 289 GLN A C 1
ATOM 2339 O O . GLN A 1 289 ? 1.926 59.812 29.031 1 96.56 289 GLN A O 1
ATOM 2344 N N . ILE A 1 290 ? 0.4 58.938 30.453 1 97 290 ILE A N 1
ATOM 2345 C CA . ILE A 1 290 ? -0.655 59.844 30.031 1 97 290 ILE A CA 1
ATOM 2346 C C . ILE A 1 290 ? -1.087 60.719 31.203 1 97 290 ILE A C 1
ATOM 2348 O O . ILE A 1 290 ? -1.596 60.219 32.219 1 97 290 ILE A O 1
ATOM 2352 N N . LYS A 1 291 ? -0.991 62 31.047 1 93.38 291 LYS A N 1
ATOM 2353 C CA . LYS A 1 291 ? -1.315 62.906 32.156 1 93.38 291 LYS A CA 1
ATOM 2354 C C . LYS A 1 291 ? -2.736 63.438 32 1 93.38 291 LYS A C 1
ATOM 2356 O O . LYS A 1 291 ? -3.387 63.75 33.031 1 93.38 291 LYS A O 1
ATOM 2361 N N . ASP A 1 292 ? -3.193 63.562 30.812 1 95.44 292 ASP A N 1
ATOM 2362 C CA . ASP A 1 292 ? -4.547 64.062 30.578 1 95.44 292 ASP A CA 1
ATOM 2363 C C . ASP A 1 292 ? -5.594 63.062 31.094 1 95.44 292 ASP A C 1
ATOM 2365 O O . ASP A 1 292 ? -5.641 61.906 30.641 1 95.44 292 ASP A O 1
ATOM 2369 N N . ASP A 1 293 ? -6.414 63.531 31.906 1 95.12 293 ASP A N 1
ATOM 2370 C CA . ASP A 1 293 ? -7.398 62.688 32.562 1 95.12 293 ASP A CA 1
ATOM 2371 C C . ASP A 1 293 ? -8.414 62.125 31.562 1 95.12 293 ASP A C 1
ATOM 2373 O O . ASP A 1 293 ? -8.836 60.969 31.656 1 95.12 293 ASP A O 1
ATOM 2377 N N . THR A 1 294 ? -8.852 62.969 30.75 1 94.06 294 THR A N 1
ATOM 2378 C CA . THR A 1 294 ? -9.828 62.562 29.75 1 94.06 294 THR A CA 1
ATOM 2379 C C . THR A 1 294 ? -9.25 61.469 28.859 1 94.06 294 THR A C 1
ATOM 2381 O O . THR A 1 294 ? -9.922 60.469 28.578 1 94.06 294 THR A O 1
ATOM 2384 N N . LEU A 1 295 ? -8.047 61.656 28.453 1 95.5 295 LEU A N 1
ATOM 2385 C CA . LEU A 1 295 ? -7.371 60.656 27.609 1 95.5 295 LEU A CA 1
ATOM 2386 C C . LEU A 1 295 ? -7.152 59.375 28.375 1 95.5 295 LEU A C 1
ATOM 2388 O O . LEU A 1 295 ? -7.305 58.281 27.812 1 95.5 295 LEU A O 1
ATOM 2392 N N . ARG A 1 296 ? -6.824 59.406 29.609 1 95.88 296 ARG A N 1
ATOM 2393 C CA . ARG A 1 296 ? -6.621 58.219 30.453 1 95.88 296 ARG A CA 1
ATOM 2394 C C . ARG A 1 296 ? -7.891 57.375 30.531 1 95.88 296 ARG A C 1
ATOM 2396 O O . ARG A 1 296 ? -7.84 56.156 30.438 1 95.88 296 ARG A O 1
ATOM 2403 N N . ARG A 1 297 ? -8.969 58.062 30.719 1 94.19 297 ARG A N 1
ATOM 2404 C CA . ARG A 1 297 ? -10.242 57.344 30.844 1 94.19 297 ARG A CA 1
ATOM 2405 C C . ARG A 1 297 ? -10.594 56.625 29.547 1 94.19 297 ARG A C 1
ATOM 2407 O O . ARG A 1 297 ? -11.148 55.531 29.578 1 94.19 297 ARG A O 1
ATOM 2414 N N . LYS A 1 298 ? -10.227 57.219 28.453 1 94.25 298 LYS A N 1
ATOM 2415 C CA . LYS A 1 298 ? -10.508 56.625 27.141 1 94.25 298 LYS A CA 1
ATOM 2416 C C . LYS A 1 298 ? -9.609 55.438 26.891 1 94.25 298 LYS A C 1
ATOM 2418 O O . LYS A 1 298 ? -9.992 54.5 26.172 1 94.25 298 LYS A O 1
ATOM 2423 N N . LEU A 1 299 ? -8.469 55.438 27.516 1 96.19 299 LEU A N 1
ATOM 2424 C CA . LEU A 1 299 ? -7.461 54.406 27.219 1 96.19 299 LEU A CA 1
ATOM 2425 C C . LEU A 1 299 ? -7.484 53.312 28.266 1 96.19 299 LEU A C 1
ATOM 2427 O O . LEU A 1 299 ? -6.863 52.25 28.078 1 96.19 299 LEU A O 1
ATOM 2431 N N . GLU A 1 300 ? -8.156 53.469 29.344 1 94.5 300 GLU A N 1
ATOM 2432 C CA . GLU A 1 300 ? -8.211 52.469 30.406 1 94.5 300 GLU A CA 1
ATOM 2433 C C . GLU A 1 300 ? -9.18 51.344 30.062 1 94.5 300 GLU A C 1
ATOM 2435 O O . GLU A 1 300 ? -10.336 51.594 29.734 1 94.5 300 GLU A O 1
ATOM 2440 N N . SER A 1 301 ? -8.719 50.156 30.156 1 92.62 301 SER A N 1
ATOM 2441 C CA . SER A 1 301 ? -9.547 49 29.844 1 92.62 301 SER A CA 1
ATOM 2442 C C . SER A 1 301 ? -10.547 48.719 30.953 1 92.62 301 SER A C 1
ATOM 2444 O O . SER A 1 301 ? -10.219 48.844 32.125 1 92.62 301 SER A O 1
ATOM 2446 N N . LYS A 1 302 ? -11.711 48.344 30.484 1 87.81 302 LYS A N 1
ATOM 2447 C CA . LYS A 1 302 ? -12.742 47.969 31.438 1 87.81 302 LYS A CA 1
ATOM 2448 C C . LYS A 1 302 ? -13.023 46.469 31.359 1 87.81 302 LYS A C 1
ATOM 2450 O O . LYS A 1 302 ? -13.891 45.969 32.062 1 87.81 302 LYS A O 1
ATOM 2455 N N . ASP A 1 303 ? -12.297 45.844 30.562 1 88.31 303 ASP A N 1
ATOM 2456 C CA . ASP A 1 303 ? -12.469 44.406 30.391 1 88.31 303 ASP A CA 1
ATOM 2457 C C . ASP A 1 303 ? -11.875 43.625 31.562 1 88.31 303 ASP A C 1
ATOM 2459 O O . ASP A 1 303 ? -10.969 44.125 32.219 1 88.31 303 ASP A O 1
ATOM 2463 N N . VAL A 1 304 ? -12.477 42.438 31.688 1 88.69 304 VAL A N 1
ATOM 2464 C CA . VAL A 1 304 ? -11.82 41.5 32.594 1 88.69 304 VAL A CA 1
ATOM 2465 C C . VAL A 1 304 ? -10.453 41.125 32.062 1 88.69 304 VAL A C 1
ATOM 2467 O O . VAL A 1 304 ? -10.305 40.875 30.844 1 88.69 304 VAL A O 1
ATOM 2470 N N . PHE A 1 305 ? -9.484 41.156 33 1 90.44 305 PHE A N 1
ATOM 2471 C CA . PHE A 1 305 ? -8.156 40.781 32.531 1 90.44 305 PHE A CA 1
ATOM 2472 C C . PHE A 1 305 ? -8.141 39.344 32.031 1 90.44 305 PHE A C 1
ATOM 2474 O O . PHE A 1 305 ? -8.523 38.438 32.781 1 90.44 305 PHE A O 1
ATOM 2481 N N . GLY A 1 306 ? -7.77 39.156 30.859 1 87.56 306 GLY A N 1
ATOM 2482 C CA . GLY A 1 306 ? -7.766 37.812 30.266 1 87.56 306 GLY A CA 1
ATOM 2483 C C . GLY A 1 306 ? -8.875 37.625 29.25 1 87.56 306 GLY A C 1
ATOM 2484 O O . GLY A 1 306 ? -8.883 36.625 28.531 1 87.56 306 GLY A O 1
ATOM 2485 N N . CYS A 1 307 ? -9.812 38.531 29.203 1 88.19 307 CYS A N 1
ATOM 2486 C CA . CYS A 1 307 ? -10.844 38.5 28.172 1 88.19 307 CYS A CA 1
ATOM 2487 C C . CYS A 1 307 ? -10.219 38.625 26.781 1 88.19 307 CYS A C 1
ATOM 2489 O O . CYS A 1 307 ? -10.586 37.875 25.875 1 88.19 307 CYS A O 1
ATOM 2491 N N . LYS A 1 308 ? -9.352 39.531 26.703 1 85.5 308 LYS A N 1
ATOM 2492 C CA . LYS A 1 308 ? -8.539 39.719 25.516 1 85.5 308 LYS A CA 1
ATOM 2493 C C . LYS A 1 308 ? -7.055 39.5 25.812 1 85.5 308 LYS A C 1
ATOM 2495 O O . LYS A 1 308 ? -6.648 39.5 26.969 1 85.5 308 LYS A O 1
ATOM 2500 N N . ARG A 1 309 ? -6.383 39.219 24.766 1 83.75 309 ARG A N 1
ATOM 2501 C CA . ARG A 1 309 ? -4.941 39.062 24.953 1 83.75 309 ARG A CA 1
ATOM 2502 C C . ARG A 1 309 ? -4.328 40.375 25.484 1 83.75 309 ARG A C 1
ATOM 2504 O O . ARG A 1 309 ? -4.535 41.438 24.922 1 83.75 309 ARG A O 1
ATOM 2511 N N . PRO A 1 310 ? -3.709 40.219 26.578 1 86.75 310 PRO A N 1
ATOM 2512 C CA . PRO A 1 310 ? -3.023 41.406 27.062 1 86.75 310 PRO A CA 1
ATOM 2513 C C . PRO A 1 310 ? -1.912 41.875 26.125 1 86.75 310 PRO A C 1
ATOM 2515 O O . PRO A 1 310 ? -1.224 41.062 25.531 1 86.75 310 PRO A O 1
ATOM 2518 N N . LEU A 1 311 ? -1.77 43.156 26.094 1 90.25 311 LEU A N 1
ATOM 2519 C CA . LEU A 1 311 ? -0.744 43.719 25.25 1 90.25 311 LEU A CA 1
ATOM 2520 C C . LEU A 1 311 ? 0.501 44.094 26.062 1 90.25 311 LEU A C 1
ATOM 2522 O O . LEU A 1 311 ? 0.405 44.406 27.234 1 90.25 311 LEU A O 1
ATOM 2526 N N . MET A 1 312 ? 1.564 43.844 25.469 1 90.31 312 MET A N 1
ATOM 2527 C CA . MET A 1 312 ? 2.836 44.25 26.078 1 90.31 312 MET A CA 1
ATOM 2528 C C . MET A 1 312 ? 3.562 45.281 25.219 1 90.31 312 MET A C 1
ATOM 2530 O O . MET A 1 312 ? 4.27 44.906 24.281 1 90.31 312 MET A O 1
ATOM 2534 N N . LEU A 1 313 ? 3.443 46.469 25.641 1 91.5 313 LEU A N 1
ATOM 2535 C CA . LEU A 1 313 ? 4.004 47.562 24.859 1 91.5 313 LEU A CA 1
ATOM 2536 C C . LEU A 1 313 ? 4.402 48.75 25.766 1 91.5 313 LEU A C 1
ATOM 2538 O O . LEU A 1 313 ? 3.695 49.062 26.719 1 91.5 313 LEU A O 1
ATOM 2542 N N . SER A 1 314 ? 5.516 49.375 25.453 1 92 314 SER A N 1
ATOM 2543 C CA . SER A 1 314 ? 5.961 50.5 26.25 1 92 314 SER A CA 1
ATOM 2544 C C . SER A 1 314 ? 5.867 51.812 25.453 1 92 314 SER A C 1
ATOM 2546 O O . SER A 1 314 ? 5.902 52.906 26.031 1 92 314 SER A O 1
ATOM 2548 N N . ASP A 1 315 ? 5.715 51.719 24.234 1 92.31 315 ASP A N 1
ATOM 2549 C CA . ASP A 1 315 ? 5.75 52.906 23.406 1 92.31 315 ASP A CA 1
ATOM 2550 C C . ASP A 1 315 ? 4.375 53.188 22.797 1 92.31 315 ASP A C 1
ATOM 2552 O O . ASP A 1 315 ? 4.254 54 21.875 1 92.31 315 ASP A O 1
ATOM 2556 N N . TYR A 1 316 ? 3.328 52.625 23.297 1 94.19 316 TYR A N 1
ATOM 2557 C CA . TYR A 1 316 ? 1.989 52.781 22.734 1 94.19 316 TYR A CA 1
ATOM 2558 C C . TYR A 1 316 ? 1.3 54 23.312 1 94.19 316 TYR A C 1
ATOM 2560 O O . TYR A 1 316 ? 0.848 54.875 22.562 1 94.19 316 TYR A O 1
ATOM 2568 N N . TYR A 1 317 ? 1.236 54.188 24.594 1 95.75 317 TYR A N 1
ATOM 2569 C CA . TYR A 1 317 ? 0.48 55.25 25.266 1 95.75 317 TYR A CA 1
ATOM 2570 C C . TYR A 1 317 ? 1.052 56.625 24.938 1 95.75 317 TYR A C 1
ATOM 2572 O O . TYR A 1 317 ? 0.305 57.562 24.656 1 95.75 317 TYR A O 1
ATOM 2580 N N . PRO A 1 318 ? 2.381 56.719 24.906 1 95.69 318 PRO A N 1
ATOM 2581 C CA . PRO A 1 318 ? 2.957 58.062 24.688 1 95.69 318 PRO A CA 1
ATOM 2582 C C . PRO A 1 318 ? 2.555 58.656 23.344 1 95.69 318 PRO A C 1
ATOM 2584 O O . PRO A 1 318 ? 2.57 59.875 23.172 1 95.69 318 PRO A O 1
ATOM 2587 N N . ILE A 1 319 ? 2.156 57.875 22.469 1 96 319 ILE A N 1
ATOM 2588 C CA . ILE A 1 319 ? 1.811 58.344 21.141 1 96 319 ILE A CA 1
ATOM 2589 C C . ILE A 1 319 ? 0.623 59.312 21.203 1 96 319 ILE A C 1
ATOM 2591 O O . ILE A 1 319 ? 0.506 60.219 20.391 1 96 319 ILE A O 1
ATOM 2595 N N . PHE A 1 320 ? -0.21 59.125 22.125 1 96.94 320 PHE A N 1
ATOM 2596 C CA . PHE A 1 320 ? -1.466 59.875 22.203 1 96.94 320 PHE A CA 1
ATOM 2597 C C . PHE A 1 320 ? -1.25 61.25 22.828 1 96.94 320 PHE A C 1
ATOM 2599 O O . PHE A 1 320 ? -2.166 62.062 22.859 1 96.94 320 PHE A O 1
ATOM 2606 N N . ASN A 1 321 ? -0.017 61.5 23.297 1 95.88 321 ASN A N 1
ATOM 2607 C CA . ASN A 1 321 ? 0.34 62.844 23.781 1 95.88 321 ASN A CA 1
ATOM 2608 C C . ASN A 1 321 ? 0.706 63.781 22.656 1 95.88 321 ASN A C 1
ATOM 2610 O O . ASN A 1 321 ? 0.897 65 22.859 1 95.88 321 ASN A O 1
ATOM 2614 N N . ASN A 1 322 ? 0.812 63.281 21.5 1 96.38 322 ASN A N 1
ATOM 2615 C CA . ASN A 1 322 ? 1.237 64.062 20.359 1 96.38 322 ASN A CA 1
ATOM 2616 C C . ASN A 1 322 ? 0.051 64.75 19.656 1 96.38 322 ASN A C 1
ATOM 2618 O O . ASN A 1 322 ? -1.02 64.125 19.547 1 96.38 322 ASN A O 1
ATOM 2622 N N . ASP A 1 323 ? 0.236 65.938 19.172 1 95.19 323 ASP A N 1
ATOM 2623 C CA . ASP A 1 323 ? -0.834 66.75 18.625 1 95.19 323 ASP A CA 1
ATOM 2624 C C . ASP A 1 323 ? -1.364 66.125 17.312 1 95.19 323 ASP A C 1
ATOM 2626 O O . ASP A 1 323 ? -2.504 66.438 16.922 1 95.19 323 ASP A O 1
ATOM 2630 N N . ASN A 1 324 ? -0.526 65.375 16.688 1 96.81 324 ASN A N 1
ATOM 2631 C CA . ASN A 1 324 ? -0.957 64.875 15.391 1 96.81 324 ASN A CA 1
ATOM 2632 C C . ASN A 1 324 ? -1.7 63.531 15.539 1 96.81 324 ASN A C 1
ATOM 2634 O O . ASN A 1 324 ? -2.031 62.875 14.547 1 96.81 324 ASN A O 1
ATOM 2638 N N . VAL A 1 325 ? -1.895 63.094 16.734 1 97.94 325 VAL A N 1
ATOM 2639 C CA . VAL A 1 325 ? -2.598 61.844 16.969 1 97.94 325 VAL A CA 1
ATOM 2640 C C . VAL A 1 325 ? -3.918 62.125 17.688 1 97.94 325 VAL A C 1
ATOM 2642 O O . VAL A 1 325 ? -3.939 62.781 18.734 1 97.94 325 VAL A O 1
ATOM 2645 N N . GLU A 1 326 ? -4.949 61.625 17.156 1 97.31 326 GLU A N 1
ATOM 2646 C CA . GLU A 1 326 ? -6.273 61.75 17.75 1 97.31 326 GLU A CA 1
ATOM 2647 C C . GLU A 1 326 ? -6.867 60.375 18.094 1 97.31 326 GLU A C 1
ATOM 2649 O O . GLU A 1 326 ? -6.938 59.5 17.234 1 97.31 326 GLU A O 1
ATOM 2654 N N . LEU A 1 327 ? -7.277 60.219 19.328 1 97.56 327 LEU A N 1
ATOM 2655 C CA . LEU A 1 327 ? -7.984 59 19.75 1 97.56 327 LEU A CA 1
ATOM 2656 C C . LEU A 1 327 ? -9.492 59.219 19.703 1 97.56 327 LEU A C 1
ATOM 2658 O O . LEU A 1 327 ? -10.023 60.125 20.359 1 97.56 327 LEU A O 1
ATOM 2662 N N . VAL A 1 328 ? -10.141 58.438 18.891 1 96.81 328 VAL A N 1
ATOM 2663 C CA . VAL A 1 328 ? -11.586 58.531 18.75 1 96.81 328 VAL A CA 1
ATOM 2664 C C . VAL A 1 328 ? -12.25 57.312 19.359 1 96.81 328 VAL A C 1
ATOM 2666 O O . VAL A 1 328 ? -11.984 56.188 18.938 1 96.81 328 VAL A O 1
ATOM 2669 N N . THR A 1 329 ? -13.094 57.438 20.328 1 95.62 329 THR A N 1
ATOM 2670 C CA . THR A 1 329 ? -13.758 56.312 20.984 1 95.62 329 THR A CA 1
ATOM 2671 C C . THR A 1 329 ? -15.219 56.219 20.547 1 95.62 329 THR A C 1
ATOM 2673 O O . THR A 1 329 ? -15.953 55.344 20.984 1 95.62 329 THR A O 1
ATOM 2676 N N . ASP A 1 330 ? -15.586 57.188 19.672 1 94.5 330 ASP A N 1
ATOM 2677 C CA . ASP A 1 330 ? -16.922 57.125 19.078 1 94.5 330 ASP A CA 1
ATOM 2678 C C . ASP A 1 330 ? -17.062 55.906 18.172 1 94.5 330 ASP A C 1
ATOM 2680 O O . ASP A 1 330 ? -16.094 55.469 17.547 1 94.5 330 ASP A O 1
ATOM 2684 N N . SER A 1 331 ? -18.25 55.406 18.125 1 94.31 331 SER A N 1
ATOM 2685 C CA . SER A 1 331 ? -18.5 54.25 17.312 1 94.31 331 SER A CA 1
ATOM 2686 C C . SER A 1 331 ? -18.438 54.562 15.828 1 94.31 331 SER A C 1
ATOM 2688 O O . SER A 1 331 ? -19.141 55.469 15.359 1 94.31 331 SER A O 1
ATOM 2690 N N . VAL A 1 332 ? -17.594 53.781 15.133 1 95.56 332 VAL A N 1
ATOM 2691 C CA . VAL A 1 332 ? -17.562 53.938 13.68 1 95.56 332 VAL A CA 1
ATOM 2692 C C . VAL A 1 332 ? -18.859 53.438 13.07 1 95.56 332 VAL A C 1
ATOM 2694 O O . VAL A 1 332 ? -19.219 52.25 13.258 1 95.56 332 VAL A O 1
ATOM 2697 N N . THR A 1 333 ? -19.5 54.219 12.258 1 95.19 333 THR A N 1
ATOM 2698 C CA . THR A 1 333 ? -20.828 53.812 11.773 1 95.19 333 THR A CA 1
ATOM 2699 C C . THR A 1 333 ? -20.812 53.625 10.258 1 95.19 333 THR A C 1
ATOM 2701 O O . THR A 1 333 ? -21.547 52.781 9.734 1 95.19 333 THR A O 1
ATOM 2704 N N . GLU A 1 334 ? -19.969 54.406 9.617 1 96.56 334 GLU A N 1
ATOM 2705 C CA . GLU A 1 334 ? -20.016 54.375 8.156 1 96.56 334 GLU A CA 1
ATOM 2706 C C . GLU A 1 334 ? -18.703 54.844 7.543 1 96.56 334 GLU A C 1
ATOM 2708 O O . GLU A 1 334 ? -18.047 55.75 8.094 1 96.56 334 GLU A O 1
ATOM 2713 N N . LEU A 1 335 ? -18.422 54.188 6.438 1 97.12 335 LEU A N 1
ATOM 2714 C CA . LEU A 1 335 ? -17.328 54.719 5.625 1 97.12 335 LEU A CA 1
ATOM 2715 C C . LEU A 1 335 ? -17.875 55.594 4.5 1 97.12 335 LEU A C 1
ATOM 2717 O O . LEU A 1 335 ? -18.922 55.281 3.926 1 97.12 335 LEU A O 1
ATOM 2721 N N . THR A 1 336 ? -17.203 56.688 4.227 1 97 336 THR A N 1
ATOM 2722 C CA . THR A 1 336 ? -17.531 57.531 3.096 1 97 336 THR A CA 1
ATOM 2723 C C . THR A 1 336 ? -16.422 57.5 2.049 1 97 336 THR A C 1
ATOM 2725 O O . THR A 1 336 ? -15.391 56.844 2.25 1 97 336 THR A O 1
ATOM 2728 N N . GLU A 1 337 ? -16.609 58.219 0.945 1 97.19 337 GLU A N 1
ATOM 2729 C CA . GLU A 1 337 ? -15.633 58.219 -0.13 1 97.19 337 GLU A CA 1
ATOM 2730 C C . GLU A 1 337 ? -14.305 58.812 0.345 1 97.19 337 GLU A C 1
ATOM 2732 O O . GLU A 1 337 ? -13.242 58.438 -0.134 1 97.19 337 GLU A O 1
ATOM 2737 N N . ASN A 1 338 ? -14.453 59.688 1.376 1 96.5 338 ASN A N 1
ATOM 2738 C CA . ASN A 1 338 ? -13.25 60.438 1.722 1 96.5 338 ASN A CA 1
ATOM 2739 C C . ASN A 1 338 ? -12.859 60.219 3.182 1 96.5 338 ASN A C 1
ATOM 2741 O O . ASN A 1 338 ? -11.898 60.812 3.662 1 96.5 338 ASN A O 1
ATOM 2745 N N . GLY A 1 339 ? -13.742 59.375 3.859 1 97 339 GLY A N 1
ATOM 2746 C CA . GLY A 1 339 ? -13.359 59.281 5.258 1 97 339 GLY A CA 1
ATOM 2747 C C . GLY A 1 339 ? -14.258 58.312 6.043 1 97 339 GLY A C 1
ATOM 2748 O O . GLY A 1 339 ? -14.719 57.312 5.512 1 97 339 GLY A O 1
ATOM 2749 N N . ILE A 1 340 ? -14.367 58.594 7.43 1 97.56 340 ILE A N 1
ATOM 2750 C CA . ILE A 1 340 ? -15.047 57.719 8.375 1 97.56 340 ILE A CA 1
ATOM 2751 C C . ILE A 1 340 ? -16.047 58.5 9.203 1 97.56 340 ILE A C 1
ATOM 2753 O O . ILE A 1 340 ? -15.695 59.562 9.734 1 97.56 340 ILE A O 1
ATOM 2757 N N . LYS A 1 341 ? -17.203 58.062 9.234 1 97.56 341 LYS A N 1
ATOM 2758 C CA . LYS A 1 341 ? -18.203 58.625 10.125 1 97.56 341 LYS A CA 1
ATOM 2759 C C . LYS A 1 341 ? -18.281 57.844 11.438 1 97.56 341 LYS A C 1
ATOM 2761 O O . LYS A 1 341 ? -18.234 56.625 11.445 1 97.56 341 LYS A O 1
ATOM 2766 N N . SER A 1 342 ? -18.25 58.594 12.516 1 96.44 342 SER A N 1
ATOM 2767 C CA . SER A 1 342 ? -18.406 58 13.844 1 96.44 342 SER A CA 1
ATOM 2768 C C . SER A 1 342 ? -19.469 58.75 14.648 1 96.44 342 SER A C 1
ATOM 2770 O O . SER A 1 342 ? -19.797 59.906 14.352 1 96.44 342 SER A O 1
ATOM 2772 N N . ARG A 1 343 ? -20.031 58.031 15.547 1 95.62 343 ARG A N 1
ATOM 2773 C CA . ARG A 1 343 ? -21.109 58.562 16.359 1 95.62 343 ARG A CA 1
ATOM 2774 C C . ARG A 1 343 ? -20.781 58.469 17.844 1 95.62 343 ARG A C 1
ATOM 2776 O O . ARG A 1 343 ? -20.422 57.375 18.328 1 95.62 343 ARG A O 1
ATOM 2783 N N . ASN A 1 344 ? -20.906 59.562 18.484 1 92.75 344 ASN A N 1
ATOM 2784 C CA . ASN A 1 344 ? -20.75 59.562 19.938 1 92.75 344 ASN A CA 1
ATOM 2785 C C . ASN A 1 344 ? -21.906 58.844 20.625 1 92.75 344 ASN A C 1
ATOM 2787 O O . ASN A 1 344 ? -23.062 59.25 20.453 1 92.75 344 ASN A O 1
ATOM 2791 N N . THR A 1 345 ? -21.625 57.938 21.359 1 84.94 345 THR A N 1
ATOM 2792 C CA . THR A 1 345 ? -22.672 57.125 21.953 1 84.94 345 THR A CA 1
ATOM 2793 C C . THR A 1 345 ? -23.438 57.906 23.016 1 84.94 345 THR A C 1
ATOM 2795 O O . THR A 1 345 ? -24.609 57.625 23.266 1 84.94 345 THR A O 1
ATOM 2798 N N . ASP A 1 346 ? -22.812 58.875 23.688 1 86.44 346 ASP A N 1
ATOM 2799 C CA . ASP A 1 346 ? -23.422 59.625 24.766 1 86.44 346 ASP A CA 1
ATOM 2800 C C . ASP A 1 346 ? -24.266 60.781 24.234 1 86.44 346 ASP A C 1
ATOM 2802 O O . ASP A 1 346 ? -25.375 61 24.703 1 86.44 346 ASP A O 1
ATOM 2806 N N . THR A 1 347 ? -23.766 61.438 23.203 1 90.62 347 THR A N 1
ATOM 2807 C CA . THR A 1 347 ? -24.422 62.656 22.719 1 90.62 347 THR A CA 1
ATOM 2808 C C . THR A 1 347 ? -25.203 62.375 21.453 1 90.62 347 THR A C 1
ATOM 2810 O O . THR A 1 347 ? -26.062 63.188 21.062 1 90.62 347 THR A O 1
ATOM 2813 N N . GLY A 1 348 ? -24.859 61.344 20.781 1 90.94 348 GLY A N 1
ATOM 2814 C CA . GLY A 1 348 ? -25.516 61.031 19.516 1 90.94 348 GLY A CA 1
ATOM 2815 C C . GLY A 1 348 ? -24.969 61.812 18.344 1 90.94 348 GLY A C 1
ATOM 2816 O O . GLY A 1 348 ? -25.391 61.625 17.203 1 90.94 348 GLY A O 1
ATOM 2817 N N . GLU A 1 349 ? -24.047 62.625 18.578 1 93.12 349 GLU A N 1
ATOM 2818 C CA . GLU A 1 349 ? -23.469 63.5 17.547 1 93.12 349 GLU A CA 1
ATOM 2819 C C . GLU A 1 349 ? -22.609 62.656 16.578 1 93.12 349 GLU A C 1
ATOM 2821 O O . GLU A 1 349 ? -21.859 61.781 17 1 93.12 349 GLU A O 1
ATOM 2826 N N . GLU A 1 350 ? -22.797 62.969 15.336 1 94.25 350 GLU A N 1
ATOM 2827 C CA . GLU A 1 350 ? -22.031 62.312 14.289 1 94.25 350 GLU A CA 1
ATOM 2828 C C . GLU A 1 350 ? -20.938 63.219 13.742 1 94.25 350 GLU A C 1
ATOM 2830 O O . GLU A 1 350 ? -21.156 64.438 13.594 1 94.25 350 GLU A O 1
ATOM 2835 N N . MET A 1 351 ? -19.828 62.688 13.531 1 95.56 351 MET A N 1
ATOM 2836 C CA . MET A 1 351 ? -18.688 63.438 13 1 95.56 351 MET A CA 1
ATOM 2837 C C . MET A 1 351 ? -17.984 62.656 11.898 1 95.56 351 MET A C 1
ATOM 2839 O O . MET A 1 351 ? -17.812 61.469 12.008 1 95.56 351 MET A O 1
ATOM 2843 N N . GLU A 1 352 ? -17.703 63.344 10.859 1 96.88 352 GLU A N 1
ATOM 2844 C CA . GLU A 1 352 ? -16.922 62.719 9.797 1 96.88 352 GLU A CA 1
ATOM 2845 C C . GLU A 1 352 ? -15.477 63.25 9.82 1 96.88 352 GLU A C 1
ATOM 2847 O O . GLU A 1 352 ? -15.242 64.438 9.992 1 96.88 352 GLU A O 1
ATOM 2852 N N . ARG A 1 353 ? -14.57 62.344 9.727 1 97.44 353 ARG A N 1
ATOM 2853 C CA . ARG A 1 353 ? -13.156 62.688 9.617 1 97.44 353 ARG A CA 1
ATOM 2854 C C . ARG A 1 353 ? -12.578 62.188 8.289 1 97.44 353 ARG A C 1
ATOM 2856 O O . ARG A 1 353 ? -12.664 61 7.969 1 97.44 353 ARG A O 1
ATOM 2863 N N . GLU A 1 354 ? -11.984 63.156 7.598 1 97.56 354 GLU A N 1
ATOM 2864 C CA . GLU A 1 354 ? -11.359 62.812 6.324 1 97.56 354 GLU A CA 1
ATOM 2865 C C . GLU A 1 354 ? -10.016 62.125 6.539 1 97.56 354 GLU A C 1
ATOM 2867 O O . GLU A 1 354 ? -9.297 62.438 7.492 1 97.56 354 GLU A O 1
ATOM 2872 N N . THR A 1 355 ? -9.695 61.156 5.688 1 97.81 355 THR A N 1
ATOM 2873 C CA . THR A 1 355 ? -8.422 60.469 5.781 1 97.81 355 THR A CA 1
ATOM 2874 C C . THR A 1 355 ? -7.938 60.031 4.395 1 97.81 355 THR A C 1
ATOM 2876 O O . THR A 1 355 ? -8.742 59.844 3.486 1 97.81 355 THR A O 1
ATOM 2879 N N . ASP A 1 356 ? -6.652 59.938 4.219 1 97.81 356 ASP A N 1
ATOM 2880 C CA . ASP A 1 356 ? -6.035 59.5 2.967 1 97.81 356 ASP A CA 1
ATOM 2881 C C . ASP A 1 356 ? -5.879 58 2.92 1 97.81 356 ASP A C 1
ATOM 2883 O O . ASP A 1 356 ? -5.973 57.406 1.852 1 97.81 356 ASP A O 1
ATOM 2887 N N . VAL A 1 357 ? -5.535 57.406 3.979 1 98.06 357 VAL A N 1
ATOM 2888 C CA . VAL A 1 357 ? -5.254 56 4.098 1 98.06 357 VAL A CA 1
ATOM 2889 C C . VAL A 1 357 ? -6.059 55.406 5.246 1 98.06 357 VAL A C 1
ATOM 2891 O O . VAL A 1 357 ? -6.164 56 6.316 1 98.06 357 VAL A O 1
ATOM 2894 N N . LEU A 1 358 ? -6.684 54.25 5.047 1 98.12 358 LEU A N 1
ATOM 2895 C CA . LEU A 1 358 ? -7.41 53.531 6.07 1 98.12 358 LEU A CA 1
ATOM 2896 C C . LEU A 1 358 ? -6.754 52.156 6.336 1 98.12 358 LEU A C 1
ATOM 2898 O O . LEU A 1 358 ? -6.602 51.344 5.422 1 98.12 358 LEU A O 1
ATOM 2902 N N . ILE A 1 359 ? -6.32 51.938 7.543 1 98 359 ILE A N 1
ATOM 2903 C CA . ILE A 1 359 ? -5.707 50.656 7.941 1 98 359 ILE A CA 1
ATOM 2904 C C . ILE A 1 359 ? -6.625 49.938 8.914 1 98 359 ILE A C 1
ATOM 2906 O O . ILE A 1 359 ? -7.008 50.5 9.953 1 98 359 ILE A O 1
ATOM 2910 N N . TRP A 1 360 ? -6.926 48.719 8.555 1 96.69 360 TRP A N 1
ATOM 2911 C CA . TRP A 1 360 ? -7.746 47.875 9.414 1 96.69 360 TRP A CA 1
ATOM 2912 C C . TRP A 1 360 ? -6.879 47.094 10.383 1 96.69 360 TRP A C 1
ATOM 2914 O O . TRP A 1 360 ? -6.07 46.25 9.969 1 96.69 360 TRP A O 1
ATOM 2924 N N . GLY A 1 361 ? -6.973 47.344 11.625 1 94.88 361 GLY A N 1
ATOM 2925 C CA . GLY A 1 361 ? -6.441 46.5 12.703 1 94.88 361 GLY A CA 1
ATOM 2926 C C . GLY A 1 361 ? -7.516 45.781 13.492 1 94.88 361 GLY A C 1
ATOM 2927 O O . GLY A 1 361 ? -7.535 45.844 14.719 1 94.88 361 GLY A O 1
ATOM 2928 N N . THR A 1 362 ? -8.477 45.188 12.758 1 91.06 362 THR A N 1
ATOM 2929 C CA . THR A 1 362 ? -9.719 44.656 13.328 1 91.06 362 THR A CA 1
ATOM 2930 C C . THR A 1 362 ? -9.617 43.156 13.547 1 91.06 362 THR A C 1
ATOM 2932 O O . THR A 1 362 ? -10.633 42.5 13.75 1 91.06 362 THR A O 1
ATOM 2935 N N . GLY A 1 363 ? -8.461 42.688 13.492 1 87.44 363 GLY A N 1
ATOM 2936 C CA . GLY A 1 363 ? -8.258 41.312 13.836 1 87.44 363 GLY A CA 1
ATOM 2937 C C . GLY A 1 363 ? -8.648 40.344 12.727 1 87.44 363 GLY A C 1
ATOM 2938 O O . GLY A 1 363 ? -8.547 40.688 11.547 1 87.44 363 GLY A O 1
ATOM 2939 N N . TYR A 1 364 ? -8.844 39.125 13.148 1 82.75 364 TYR A N 1
ATOM 2940 C CA . TYR A 1 364 ? -9.078 38 12.219 1 82.75 364 TYR A CA 1
ATOM 2941 C C . TYR A 1 364 ? -10.359 37.281 12.562 1 82.75 364 TYR A C 1
ATOM 2943 O O . TYR A 1 364 ? -10.953 37.5 13.617 1 82.75 364 TYR A O 1
ATOM 2951 N N . ASN A 1 365 ? -10.898 36.812 11.641 1 71.88 365 ASN A N 1
ATOM 2952 C CA . ASN A 1 365 ? -12.016 35.906 11.875 1 71.88 365 ASN A CA 1
ATOM 2953 C C . ASN A 1 365 ? -11.523 34.5 12.219 1 71.88 365 ASN A C 1
ATOM 2955 O O . ASN A 1 365 ? -11.211 33.719 11.32 1 71.88 365 ASN A O 1
ATOM 2959 N N . PRO A 1 366 ? -11.297 34.625 13.594 1 59.47 366 PRO A N 1
ATOM 2960 C CA . PRO A 1 366 ? -10.859 33.25 13.891 1 59.47 366 PRO A CA 1
ATOM 2961 C C . PRO A 1 366 ? -11.891 32.188 13.492 1 59.47 366 PRO A C 1
ATOM 2963 O O . PRO A 1 366 ? -12.844 31.953 14.242 1 59.47 366 PRO A O 1
ATOM 2966 N N . VAL A 1 367 ? -12.781 32.844 12.547 1 53.12 367 VAL A N 1
ATOM 2967 C CA . VAL A 1 367 ? -13.93 32 12.195 1 53.12 367 VAL A CA 1
ATOM 2968 C C . VAL A 1 367 ? -13.688 30.578 12.664 1 53.12 367 VAL A C 1
ATOM 2970 O O . VAL A 1 367 ? -12.703 30.297 13.352 1 53.12 367 VAL A O 1
ATOM 2973 N N . ASP A 1 368 ? -13.852 29.719 11.555 1 51.97 368 ASP A N 1
ATOM 2974 C CA . ASP A 1 368 ? -14.18 28.312 11.492 1 51.97 368 ASP A CA 1
ATOM 2975 C C . ASP A 1 368 ? -13.039 27.453 12.047 1 51.97 368 ASP A C 1
ATOM 2977 O O . ASP A 1 368 ? -12.883 26.297 11.672 1 51.97 368 ASP A O 1
ATOM 2981 N N . PHE A 1 369 ? -12.508 28.141 13.305 1 48.16 369 PHE A N 1
ATOM 2982 C CA . PHE A 1 369 ? -11.516 27.406 14.055 1 48.16 369 PHE A CA 1
ATOM 2983 C C . PHE A 1 369 ? -10.586 26.641 13.117 1 48.16 369 PHE A C 1
ATOM 2985 O O . PHE A 1 369 ? -10.352 25.438 13.297 1 48.16 369 PHE A O 1
ATOM 2992 N N . GLY A 1 370 ? -9.945 27.438 12.125 1 52 370 GLY A N 1
ATOM 2993 C CA . GLY A 1 370 ? -8.68 27 11.555 1 52 370 GLY A CA 1
ATOM 2994 C C . GLY A 1 370 ? -8.805 26.5 10.133 1 52 370 GLY A C 1
ATOM 2995 O O . GLY A 1 370 ? -7.812 26.078 9.523 1 52 370 GLY A O 1
ATOM 2996 N N . LEU A 1 371 ? -10.109 26.422 9.602 1 61.38 371 LEU A N 1
ATOM 2997 C CA . LEU A 1 371 ? -9.984 25.719 8.328 1 61.38 371 LEU A CA 1
ATOM 2998 C C . LEU A 1 371 ? -10.484 26.578 7.176 1 61.38 371 LEU A C 1
ATOM 3000 O O . LEU A 1 371 ? -11.617 26.406 6.715 1 61.38 371 LEU A O 1
ATOM 3004 N N . PRO A 1 372 ? -9.625 27.594 6.883 1 67.44 372 PRO A N 1
ATOM 3005 C CA . PRO A 1 372 ? -10.023 28.469 5.773 1 67.44 372 PRO A CA 1
ATOM 3006 C C . PRO A 1 372 ? -10.297 27.703 4.484 1 67.44 372 PRO A C 1
ATOM 3008 O O . PRO A 1 372 ? -10.625 28.312 3.461 1 67.44 372 PRO A O 1
ATOM 3011 N N . VAL A 1 373 ? -10.297 26.453 4.645 1 83.75 373 VAL A N 1
ATOM 3012 C CA . VAL A 1 373 ? -10.477 25.625 3.459 1 83.75 373 VAL A CA 1
ATOM 3013 C C . VAL A 1 373 ? -11.617 24.625 3.689 1 83.75 373 VAL A C 1
ATOM 3015 O O . VAL A 1 373 ? -11.672 23.969 4.727 1 83.75 373 VAL A O 1
ATOM 3018 N N . PRO A 1 374 ? -12.57 24.656 2.779 1 90.62 374 PRO A N 1
ATOM 3019 C CA . PRO A 1 374 ? -13.633 23.656 2.939 1 90.62 374 PRO A CA 1
ATOM 3020 C C . PRO A 1 374 ? -13.094 22.234 3.039 1 90.62 374 PRO A C 1
ATOM 3022 O O . PRO A 1 374 ? -12.383 21.781 2.141 1 90.62 374 PRO A O 1
ATOM 3025 N N . THR A 1 375 ? -13.352 21.594 4.109 1 93.44 375 THR A N 1
ATOM 3026 C CA . THR A 1 375 ? -12.945 20.219 4.379 1 93.44 375 THR A CA 1
ATOM 3027 C C . THR A 1 375 ? -14.141 19.359 4.766 1 93.44 375 THR A C 1
ATOM 3029 O O . THR A 1 375 ? -14.812 19.625 5.766 1 93.44 375 THR A O 1
ATOM 3032 N N . LYS A 1 376 ? -14.406 18.328 3.943 1 95.44 376 LYS A N 1
ATOM 3033 C CA . LYS A 1 376 ? -15.594 17.5 4.16 1 95.44 376 LYS A CA 1
ATOM 3034 C C . LYS A 1 376 ? -15.219 16.109 4.633 1 95.44 376 LYS A C 1
ATOM 3036 O O . LYS A 1 376 ? -14.336 15.469 4.059 1 95.44 376 LYS A O 1
ATOM 3041 N N . GLY A 1 377 ? -15.93 15.656 5.66 1 95.94 377 GLY A N 1
ATOM 3042 C CA . GLY A 1 377 ? -15.648 14.344 6.234 1 95.94 377 GLY A CA 1
ATOM 3043 C C . GLY A 1 377 ? -16.406 13.227 5.551 1 95.94 377 GLY A C 1
ATOM 3044 O O . GLY A 1 377 ? -16.75 13.328 4.371 1 95.94 377 GLY A O 1
ATOM 3045 N N . ARG A 1 378 ? -16.531 12.141 6.254 1 94.94 378 ARG A N 1
ATOM 3046 C CA . ARG A 1 378 ? -17.141 10.914 5.738 1 94.94 378 ARG A CA 1
ATOM 3047 C C . ARG A 1 378 ? -18.594 11.141 5.355 1 94.94 378 ARG A C 1
ATOM 3049 O O . ARG A 1 378 ? -19.047 10.648 4.324 1 94.94 378 ARG A O 1
ATOM 3056 N N . SER A 1 379 ? -19.266 11.922 6.219 1 94.62 379 SER A N 1
ATOM 3057 C CA . SER A 1 379 ? -20.703 12.156 6.008 1 94.62 379 SER A CA 1
ATOM 3058 C C . SER A 1 379 ? -20.938 13.289 5.016 1 94.62 379 SER A C 1
ATOM 3060 O O . SER A 1 379 ? -22.078 13.562 4.641 1 94.62 379 SER A O 1
ATOM 3062 N N . GLY A 1 380 ? -19.875 13.992 4.66 1 93.31 380 GLY A N 1
ATOM 3063 C CA . GLY A 1 380 ? -20.031 15.164 3.812 1 93.31 380 GLY A CA 1
ATOM 3064 C C . GLY A 1 380 ? -20.156 16.453 4.598 1 93.31 380 GLY A C 1
ATOM 3065 O O . GLY A 1 380 ? -20.188 17.547 4.012 1 93.31 380 GLY A O 1
ATOM 3066 N N . GLN A 1 381 ? -20.156 16.344 5.848 1 92.94 381 GLN A N 1
ATOM 3067 C CA . GLN A 1 381 ? -20.234 17.516 6.703 1 92.94 381 GLN A CA 1
ATOM 3068 C C . GLN A 1 381 ? -18.922 18.312 6.66 1 92.94 381 GLN A C 1
ATOM 3070 O O . GLN A 1 381 ? -17.844 17.734 6.656 1 92.94 381 GLN A O 1
ATOM 3075 N N . LEU A 1 382 ? -19.094 19.625 6.676 1 92.94 382 LEU A N 1
ATOM 3076 C CA . LEU A 1 382 ? -17.922 20.5 6.719 1 92.94 382 LEU A CA 1
ATOM 3077 C C . LEU A 1 382 ? -17.297 20.5 8.109 1 92.94 382 LEU A C 1
ATOM 3079 O O . LEU A 1 382 ? -18.016 20.5 9.117 1 92.94 382 LEU A O 1
ATOM 3083 N N . LEU A 1 383 ? -16.016 20.578 8.133 1 91.31 383 LEU A N 1
ATOM 3084 C CA . LEU A 1 383 ? -15.273 20.594 9.391 1 91.31 383 LEU A CA 1
ATOM 3085 C C . LEU A 1 383 ? -15.711 21.766 10.266 1 91.31 383 LEU A C 1
ATOM 3087 O O . LEU A 1 383 ? -15.836 21.625 11.484 1 91.31 383 LEU A O 1
ATOM 3091 N N . CYS A 1 384 ? -15.914 22.953 9.688 1 86 384 CYS A N 1
ATOM 3092 C CA . CYS A 1 384 ? -16.312 24.141 10.438 1 86 384 CYS A CA 1
ATOM 3093 C C . CYS A 1 384 ? -17.656 23.922 11.133 1 86 384 CYS A C 1
ATOM 3095 O O . CYS A 1 384 ? -17.859 24.406 12.25 1 86 384 CYS A O 1
ATOM 3097 N N . ASP A 1 385 ? -18.484 23.172 10.5 1 86.5 385 ASP A N 1
ATOM 3098 C CA . ASP A 1 385 ? -19.797 22.891 11.07 1 86.5 385 ASP A CA 1
ATOM 3099 C C . ASP A 1 385 ? -19.688 21.859 12.195 1 86.5 385 ASP A C 1
ATOM 3101 O O . ASP A 1 385 ? -20.531 21.828 13.094 1 86.5 385 ASP A O 1
ATOM 3105 N N . LYS A 1 386 ? -18.703 21.031 12.055 1 87.38 386 LYS A N 1
ATOM 3106 C CA . LYS A 1 386 ? -18.469 20.047 13.102 1 87.38 386 LYS A CA 1
ATOM 3107 C C . LYS A 1 386 ? -17.984 20.719 14.391 1 87.38 386 LYS A C 1
ATOM 3109 O O . LYS A 1 386 ? -18.375 20.312 15.484 1 87.38 386 LYS A O 1
ATOM 3114 N N . TYR A 1 387 ? -17.203 21.703 14.312 1 86.62 387 TYR A N 1
ATOM 3115 C CA . TYR A 1 387 ? -16.641 22.406 15.461 1 86.62 387 TYR A CA 1
ATOM 3116 C C . TYR A 1 387 ? -17.656 23.328 16.109 1 86.62 387 TYR A C 1
ATOM 3118 O O . TYR A 1 387 ? -17.734 23.422 17.328 1 86.62 387 TYR A O 1
ATOM 3126 N N . GLN A 1 388 ? -18.438 24.016 15.312 1 83.88 388 GLN A N 1
ATOM 3127 C CA . GLN A 1 388 ? -19.344 25.031 15.852 1 83.88 388 GLN A CA 1
ATOM 3128 C C . GLN A 1 388 ? -20.766 24.469 16 1 83.88 388 GLN A C 1
ATOM 3130 O O . GLN A 1 388 ? -21.203 23.641 15.195 1 83.88 388 GLN A O 1
ATOM 3135 N N . PRO A 1 389 ? -21.438 24.75 16.969 1 84.88 389 PRO A N 1
ATOM 3136 C CA . PRO A 1 389 ? -21.078 25.766 17.969 1 84.88 389 PRO A CA 1
ATOM 3137 C C . PRO A 1 389 ? -20.531 25.156 19.266 1 84.88 389 PRO A C 1
ATOM 3139 O O . PRO A 1 389 ? -20.047 25.875 20.141 1 84.88 389 PRO A O 1
ATOM 3142 N N . GLU A 1 390 ? -20.547 23.859 19.266 1 88.62 390 GLU A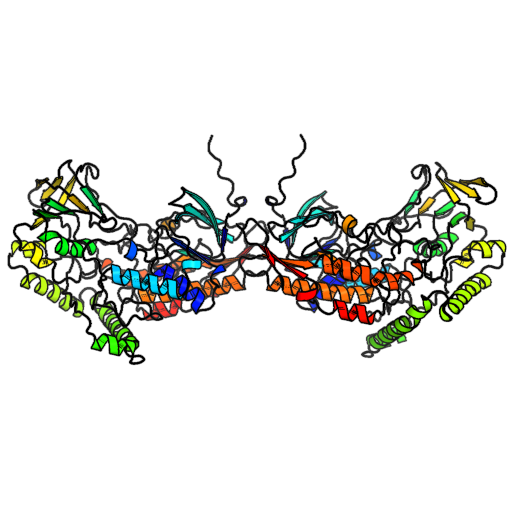 N 1
ATOM 3143 C CA . GLU A 1 390 ? -20.281 23.203 20.531 1 88.62 390 GLU A CA 1
ATOM 3144 C C . GLU A 1 390 ? -18.781 22.984 20.734 1 88.62 390 GLU A C 1
ATOM 3146 O O . GLU A 1 390 ? -18.344 22.641 21.828 1 88.62 390 GLU A O 1
ATOM 3151 N N . LEU A 1 391 ? -18 23.203 19.688 1 90.62 391 LEU A N 1
ATOM 3152 C CA . LEU A 1 391 ? -16.547 23.078 19.734 1 90.62 391 LEU A CA 1
ATOM 3153 C C . LEU A 1 391 ? -16.125 21.641 20.031 1 90.62 391 LEU A C 1
ATOM 3155 O O . LEU A 1 391 ? -15.219 21.406 20.844 1 90.62 391 LEU A O 1
ATOM 3159 N N . PHE A 1 392 ? -16.828 20.734 19.469 1 92.75 392 PHE A N 1
ATOM 3160 C CA . PHE A 1 392 ? -16.531 19.328 19.672 1 92.75 392 PHE A CA 1
ATOM 3161 C C . PHE A 1 392 ? -15.227 18.953 18.969 1 92.75 392 PHE A C 1
ATOM 3163 O O . PHE A 1 392 ? -15.055 19.219 17.781 1 92.75 392 PHE A O 1
ATOM 3170 N N . SER A 1 393 ? -14.336 18.391 19.703 1 93.75 393 SER A N 1
ATOM 3171 C CA . SER A 1 393 ? -13.07 17.875 19.188 1 93.75 393 SER A CA 1
ATOM 3172 C C . SER A 1 393 ? -12.406 16.922 20.172 1 93.75 393 SER A C 1
ATOM 3174 O O . SER A 1 393 ? -12.625 17.031 21.391 1 93.75 393 SER A O 1
ATOM 3176 N N . LEU A 1 394 ? -11.734 16 19.641 1 97 394 LEU A N 1
ATOM 3177 C CA . LEU A 1 394 ? -10.969 15.125 20.531 1 97 394 LEU A CA 1
ATOM 3178 C C . LEU A 1 394 ? -9.602 15.727 20.828 1 97 394 LEU A C 1
ATOM 3180 O O . LEU A 1 394 ? -8.688 15.68 20 1 97 394 LEU A O 1
ATOM 3184 N N . TYR A 1 395 ? -9.453 16.281 22 1 96.31 395 TYR A N 1
ATOM 3185 C CA . TYR A 1 395 ? -8.219 16.828 22.531 1 96.31 395 TYR A CA 1
ATOM 3186 C C . TYR A 1 395 ? -7.723 17.984 21.672 1 96.31 395 TYR A C 1
ATOM 3188 O O . TYR A 1 395 ? -6.543 18.344 21.734 1 96.31 395 TYR A O 1
ATOM 3196 N N . GLY A 1 396 ? -8.539 18.484 20.797 1 93.38 396 GLY A N 1
ATOM 3197 C CA . GLY A 1 396 ? -8.164 19.594 19.953 1 93.38 396 GLY A CA 1
ATOM 3198 C C . GLY A 1 396 ? -7.332 19.188 18.75 1 93.38 396 GLY A C 1
ATOM 3199 O O . GLY A 1 396 ? -6.816 20.031 18.016 1 93.38 396 GLY A O 1
ATOM 3200 N N . VAL A 1 397 ? -7.164 17.828 18.516 1 95.81 397 VAL A N 1
ATOM 3201 C CA . VAL A 1 397 ? -6.262 17.391 17.453 1 95.81 397 VAL A CA 1
ATOM 3202 C C . VAL A 1 397 ? -7.031 16.547 16.438 1 95.81 397 VAL A C 1
ATOM 3204 O O . VAL A 1 397 ? -6.555 16.328 15.32 1 95.81 397 VAL A O 1
ATOM 3207 N N . ALA A 1 398 ? -8.172 16.094 16.797 1 96.69 398 ALA A N 1
ATOM 3208 C CA . ALA A 1 398 ? -8.953 15.25 15.891 1 96.69 398 ALA A CA 1
ATOM 3209 C C . ALA A 1 398 ? -10.453 15.422 16.141 1 96.69 398 ALA A C 1
ATOM 3211 O O . ALA A 1 398 ? -10.852 16.031 17.141 1 96.69 398 ALA A O 1
ATOM 3212 N N . VAL A 1 399 ? -11.25 14.914 15.242 1 95.31 399 VAL A N 1
ATOM 3213 C CA . VAL A 1 399 ? -12.695 15 15.398 1 95.31 399 VAL A CA 1
ATOM 3214 C C . VAL A 1 399 ? -13.367 13.82 14.688 1 95.31 399 VAL A C 1
ATOM 3216 O O . VAL A 1 399 ? -12.836 13.297 13.711 1 95.31 399 VAL A O 1
ATOM 3219 N N . ASP A 1 400 ? -14.477 13.367 15.258 1 96.81 400 ASP A N 1
ATOM 3220 C CA . ASP A 1 400 ? -15.219 12.266 14.641 1 96.81 400 ASP A CA 1
ATOM 3221 C C . ASP A 1 400 ? -15.711 12.656 13.25 1 96.81 400 ASP A C 1
ATOM 3223 O O . ASP A 1 400 ? -15.867 13.836 12.945 1 96.81 400 ASP A O 1
ATOM 3227 N N . ASP A 1 401 ? -15.906 11.688 12.391 1 96.75 401 ASP A N 1
ATOM 3228 C CA . ASP A 1 401 ? -16.375 11.836 11.016 1 96.75 401 ASP A CA 1
ATOM 3229 C C . ASP A 1 401 ? -15.242 12.25 10.086 1 96.75 401 ASP A C 1
ATOM 3231 O O . ASP A 1 401 ? -15.438 12.367 8.875 1 96.75 401 ASP A O 1
ATOM 3235 N N . PHE A 1 402 ? -14.125 12.555 10.57 1 97.25 402 PHE A N 1
ATOM 3236 C CA . PHE A 1 402 ? -12.969 12.945 9.766 1 97.25 402 PHE A CA 1
ATOM 3237 C C . PHE A 1 402 ? -11.812 11.977 9.977 1 97.25 402 PHE A C 1
ATOM 3239 O O . PHE A 1 402 ? -10.852 12.289 10.688 1 97.25 402 PHE A O 1
ATOM 3246 N N . PRO A 1 403 ? -11.844 10.844 9.305 1 98.25 403 PRO A N 1
ATOM 3247 C CA . PRO A 1 403 ? -10.805 9.82 9.492 1 98.25 403 PRO A CA 1
ATOM 3248 C C . PRO A 1 403 ? -9.422 10.305 9.055 1 98.25 403 PRO A C 1
ATOM 3250 O O . PRO A 1 403 ? -9.297 11.008 8.055 1 98.25 403 PRO A O 1
ATOM 3253 N N . ASN A 1 404 ? -8.383 9.93 9.805 1 98.56 404 ASN A N 1
ATOM 3254 C CA . ASN A 1 404 ? -6.988 10.211 9.484 1 98.56 404 ASN A CA 1
ATOM 3255 C C . ASN A 1 404 ? -6.746 11.711 9.336 1 98.56 404 ASN A C 1
ATOM 3257 O O . ASN A 1 404 ? -5.875 12.133 8.57 1 98.56 404 ASN A O 1
ATOM 3261 N N . TYR A 1 405 ? -7.602 12.508 9.938 1 97.56 405 TYR A N 1
ATOM 3262 C CA . TYR A 1 405 ? -7.414 13.961 9.961 1 97.56 405 TYR A CA 1
ATOM 3263 C C . TYR A 1 405 ? -6.898 14.414 11.32 1 97.56 405 TYR A C 1
ATOM 3265 O O . TYR A 1 405 ? -7.461 14.047 12.359 1 97.56 405 TYR A O 1
ATOM 3273 N N . PHE A 1 406 ? -5.84 15.18 11.266 1 97.38 406 PHE A N 1
ATOM 3274 C CA . PHE A 1 406 ? -5.254 15.727 12.484 1 97.38 406 PHE A CA 1
ATOM 3275 C C . PHE A 1 406 ? -5.023 17.219 12.344 1 97.38 406 PHE A C 1
ATOM 3277 O O . PHE A 1 406 ? -4.773 17.719 11.242 1 97.38 406 PHE A O 1
ATOM 3284 N N . ASN A 1 407 ? -5.18 17.875 13.43 1 92.88 407 ASN A N 1
ATOM 3285 C CA . ASN A 1 407 ? -5.117 19.344 13.414 1 92.88 407 ASN A CA 1
ATOM 3286 C C . ASN A 1 407 ? -4.191 19.875 14.5 1 92.88 407 ASN A C 1
ATOM 3288 O O . ASN A 1 407 ? -3.717 19.109 15.344 1 92.88 407 ASN A O 1
ATOM 3292 N N . PHE A 1 408 ? -3.891 21.156 14.352 1 94.12 408 PHE A N 1
ATOM 3293 C CA . PHE A 1 408 ? -3.164 21.922 15.359 1 94.12 408 PHE A CA 1
ATOM 3294 C C . PHE A 1 408 ? -4.047 23 15.969 1 94.12 408 PHE A C 1
ATOM 3296 O O . PHE A 1 408 ? -4.801 23.672 15.25 1 94.12 408 PHE A O 1
ATOM 3303 N N . LEU A 1 409 ? -3.932 23.078 17.266 1 90.38 409 LEU A N 1
ATOM 3304 C CA . LEU A 1 409 ? -4.609 24.141 18 1 90.38 409 LEU A CA 1
ATOM 3305 C C . LEU A 1 409 ? -6.113 24.094 17.75 1 90.38 409 LEU A C 1
ATOM 3307 O O . LEU A 1 409 ? -6.746 25.141 17.578 1 90.38 409 LEU A O 1
ATOM 3311 N N . GLY A 1 410 ? -6.637 22.953 17.594 1 89.06 410 GLY A N 1
ATOM 3312 C CA . GLY A 1 410 ? -8.086 22.828 17.5 1 89.06 410 GLY A CA 1
ATOM 3313 C C . GLY A 1 410 ? -8.812 23.281 18.75 1 89.06 410 GLY A C 1
ATOM 3314 O O . GLY A 1 410 ? -8.18 23.641 19.75 1 89.06 410 GLY A O 1
ATOM 3315 N N . PRO A 1 411 ? -10.094 23.25 18.688 1 89.44 411 PRO A N 1
ATOM 3316 C CA . PRO A 1 411 ? -10.867 23.703 19.844 1 89.44 411 PRO A CA 1
ATOM 3317 C C . PRO A 1 411 ? -10.5 22.969 21.125 1 89.44 411 PRO A C 1
ATOM 3319 O O . PRO A 1 411 ? -10.266 21.766 21.109 1 89.44 411 PRO A O 1
ATOM 3322 N N . ASN A 1 412 ? -10.367 23.719 22.219 1 90.94 412 ASN A N 1
ATOM 3323 C CA . ASN A 1 412 ? -10.242 23.203 23.578 1 90.94 412 ASN A CA 1
ATOM 3324 C C . ASN A 1 412 ? -8.812 22.734 23.859 1 90.94 412 ASN A C 1
ATOM 3326 O O . ASN A 1 412 ? -8.57 22.031 24.844 1 90.94 412 ASN A O 1
ATOM 3330 N N . SER A 1 413 ? -7.867 23.016 23 1 90.75 413 SER A N 1
ATOM 3331 C CA . SER A 1 413 ? -6.535 22.453 23.188 1 90.75 413 SER A CA 1
ATOM 3332 C C . SER A 1 413 ? -5.566 23.484 23.75 1 90.75 413 SER A C 1
ATOM 3334 O O . SER A 1 413 ? -4.629 23.141 24.484 1 90.75 413 SER A O 1
ATOM 3336 N N . SER A 1 414 ? -5.75 24.734 23.438 1 87.62 414 SER A N 1
ATOM 3337 C CA . SER A 1 414 ? -4.832 25.766 23.891 1 87.62 414 SER A CA 1
ATOM 3338 C C . SER A 1 414 ? -5.227 26.281 25.266 1 87.62 414 SER A C 1
ATOM 3340 O O . SER A 1 414 ? -6.414 26.453 25.562 1 87.62 414 SER A O 1
ATOM 3342 N N . SER A 1 415 ? -4.246 26.406 26.109 1 84.75 415 SER A N 1
ATOM 3343 C CA . SER A 1 415 ? -4.453 26.969 27.438 1 84.75 415 SER A CA 1
ATOM 3344 C C . SER A 1 415 ? -3.715 28.297 27.594 1 84.75 415 SER A C 1
ATOM 3346 O O . SER A 1 415 ? -2.85 28.625 26.781 1 84.75 415 SER A O 1
ATOM 3348 N N . PHE A 1 416 ? -4.078 29.062 28.594 1 78.31 416 PHE A N 1
ATOM 3349 C CA . PHE A 1 416 ? -3.404 30.312 28.875 1 78.31 416 PHE A CA 1
ATOM 3350 C C . PHE A 1 416 ? -1.998 30.078 29.422 1 78.31 416 PHE A C 1
ATOM 3352 O O . PHE A 1 416 ? -1.141 30.953 29.359 1 78.31 416 PHE A O 1
ATOM 3359 N N . GLU A 1 417 ? -1.812 28.844 29.891 1 72.25 417 GLU A N 1
ATOM 3360 C CA . GLU A 1 417 ? -0.561 28.5 30.562 1 72.25 417 GLU A CA 1
ATOM 3361 C C . GLU A 1 417 ? 0.499 28.062 29.547 1 72.25 417 GLU A C 1
ATOM 3363 O O . GLU A 1 417 ? 1.694 28.078 29.844 1 72.25 417 GLU A O 1
ATOM 3368 N N . THR A 1 418 ? 0.07 27.781 28.406 1 76.12 418 THR A N 1
ATOM 3369 C CA . THR A 1 418 ? 0.976 27.016 27.578 1 76.12 418 THR A CA 1
ATOM 3370 C C . THR A 1 418 ? 1.555 27.875 26.453 1 76.12 418 THR A C 1
ATOM 3372 O O . THR A 1 418 ? 0.884 28.766 25.953 1 76.12 418 THR A O 1
ATOM 3375 N N . SER A 1 419 ? 2.877 27.578 26.203 1 82.5 419 SER A N 1
ATOM 3376 C CA . SER A 1 419 ? 3.516 28.094 25 1 82.5 419 SER A CA 1
ATOM 3377 C C . SER A 1 419 ? 2.943 27.453 23.75 1 82.5 419 SER A C 1
ATOM 3379 O O . SER A 1 419 ? 2.764 26.234 23.703 1 82.5 419 SER A O 1
ATOM 3381 N N . VAL A 1 420 ? 2.604 28.25 22.812 1 89 420 VAL A N 1
ATOM 3382 C CA . VAL A 1 420 ? 2.047 27.734 21.578 1 89 420 VAL A CA 1
ATOM 3383 C C . VAL A 1 420 ? 3.061 26.812 20.891 1 89 420 VAL A C 1
ATOM 3385 O O . VAL A 1 420 ? 2.688 25.797 20.281 1 89 420 VAL A O 1
ATOM 3388 N N . MET A 1 421 ? 4.379 27.109 21.062 1 92.5 421 MET A N 1
ATOM 3389 C CA . MET A 1 421 ? 5.426 26.297 20.453 1 92.5 421 MET A CA 1
ATOM 3390 C C . MET A 1 421 ? 5.465 24.906 21.062 1 92.5 421 MET A C 1
ATOM 3392 O O . MET A 1 421 ? 5.609 23.906 20.359 1 92.5 421 MET A O 1
ATOM 3396 N N . GLU A 1 422 ? 5.32 24.891 22.344 1 91.88 422 GLU A N 1
ATOM 3397 C CA . GLU A 1 422 ? 5.281 23.594 23.031 1 91.88 422 GLU A CA 1
ATOM 3398 C C . GLU A 1 422 ? 4.059 22.781 22.594 1 91.88 422 GLU A C 1
ATOM 3400 O O . GLU A 1 422 ? 4.137 21.562 22.438 1 91.88 422 GLU A O 1
ATOM 3405 N N . LEU A 1 423 ? 3.018 23.484 22.516 1 93.31 423 LEU A N 1
ATOM 3406 C CA . LEU A 1 423 ? 1.788 22.828 22.094 1 93.31 423 LEU A CA 1
ATOM 3407 C C . LEU A 1 423 ? 1.938 22.25 20.688 1 93.31 423 LEU A C 1
ATOM 3409 O O . LEU A 1 423 ? 1.488 21.125 20.422 1 93.31 423 LEU A O 1
ATOM 3413 N N . PHE A 1 424 ? 2.564 23 19.766 1 96.38 424 PHE A N 1
ATOM 3414 C CA . PHE A 1 424 ? 2.82 22.5 18.422 1 96.38 424 PHE A CA 1
ATOM 3415 C C . PHE A 1 424 ? 3.633 21.219 18.453 1 96.38 424 PHE A C 1
ATOM 3417 O O . PHE A 1 424 ? 3.32 20.266 17.75 1 96.38 424 PHE A O 1
ATOM 3424 N N . GLU A 1 425 ? 4.617 21.203 19.266 1 96.62 425 GLU A N 1
ATOM 3425 C CA . GLU A 1 425 ? 5.496 20.031 19.344 1 96.62 425 GLU A CA 1
ATOM 3426 C C . GLU A 1 425 ? 4.75 18.812 19.875 1 96.62 425 GLU A C 1
ATOM 3428 O O . GLU A 1 425 ? 4.906 17.703 19.359 1 96.62 425 GLU A O 1
ATOM 3433 N N . LEU A 1 426 ? 3.928 19.078 20.922 1 96.19 426 LEU A N 1
ATOM 3434 C CA . LEU A 1 426 ? 3.166 18 21.516 1 96.19 426 LEU A CA 1
ATOM 3435 C C . LEU A 1 426 ? 2.16 17.422 20.516 1 96.19 426 LEU A C 1
ATOM 3437 O O . LEU A 1 426 ? 2.02 16.203 20.406 1 96.19 426 LEU A O 1
ATOM 3441 N N . GLN A 1 427 ? 1.492 18.25 19.891 1 97.44 427 GLN A N 1
ATOM 3442 C CA . GLN A 1 427 ? 0.48 17.828 18.938 1 97.44 427 GLN A CA 1
ATOM 3443 C C . GLN A 1 427 ? 1.121 17.188 17.703 1 97.44 427 GLN A C 1
ATOM 3445 O O . GLN A 1 427 ? 0.582 16.25 17.125 1 97.44 427 GLN A O 1
ATOM 3450 N N . ALA A 1 428 ? 2.285 17.703 17.281 1 98.44 428 ALA A N 1
ATOM 3451 C CA . ALA A 1 428 ? 3.025 17.094 16.188 1 98.44 428 ALA A CA 1
ATOM 3452 C C . ALA A 1 428 ? 3.438 15.664 16.531 1 98.44 428 ALA A C 1
ATOM 3454 O O . ALA A 1 428 ? 3.371 14.766 15.688 1 98.44 428 ALA A O 1
ATOM 3455 N N . HIS A 1 429 ? 3.865 15.516 17.734 1 98.25 429 HIS A N 1
ATOM 3456 C CA . HIS A 1 429 ? 4.242 14.18 18.203 1 98.25 429 HIS A CA 1
ATOM 3457 C C . HIS A 1 429 ? 3.043 13.234 18.188 1 98.25 429 HIS A C 1
ATOM 3459 O O . HIS A 1 429 ? 3.148 12.094 17.734 1 98.25 429 HIS A O 1
ATOM 3465 N N . HIS A 1 430 ? 1.945 13.719 18.719 1 98.06 430 HIS A N 1
ATOM 3466 C CA . HIS A 1 430 ? 0.713 12.938 18.703 1 98.06 430 HIS A CA 1
ATOM 3467 C C . HIS A 1 430 ? 0.352 12.516 17.281 1 98.06 430 HIS A C 1
ATOM 3469 O O . HIS A 1 430 ? 0.065 11.336 17.031 1 98.06 430 HIS A O 1
ATOM 3475 N N . ASN A 1 431 ? 0.334 13.484 16.359 1 98.31 431 ASN A N 1
ATOM 3476 C CA . ASN A 1 431 ? 0.043 13.203 14.961 1 98.31 431 ASN A CA 1
ATOM 3477 C C . ASN A 1 431 ? 1.011 12.172 14.383 1 98.31 431 ASN A C 1
ATOM 3479 O O . ASN A 1 431 ? 0.62 11.344 13.562 1 98.31 431 ASN A O 1
ATOM 3483 N N . SER A 1 432 ? 2.256 12.266 14.82 1 98.5 432 SER A N 1
ATOM 3484 C CA . SER A 1 432 ? 3.291 11.367 14.32 1 98.5 432 SER A CA 1
ATOM 3485 C C . SER A 1 432 ? 3.053 9.938 14.789 1 98.5 432 SER A C 1
ATOM 3487 O O . SER A 1 432 ? 3.256 8.984 14.023 1 98.5 432 SER A O 1
ATOM 3489 N N . ILE A 1 433 ? 2.643 9.758 16.047 1 98.19 433 ILE A N 1
ATOM 3490 C CA . ILE A 1 433 ? 2.35 8.422 16.562 1 98.19 433 ILE A CA 1
ATOM 3491 C C . ILE A 1 433 ? 1.231 7.789 15.734 1 98.19 433 ILE A C 1
ATOM 3493 O O . ILE A 1 433 ? 1.335 6.629 15.32 1 98.19 433 ILE A O 1
ATOM 3497 N N . ALA A 1 434 ? 0.205 8.531 15.5 1 98.38 434 ALA A N 1
ATOM 3498 C CA . ALA A 1 434 ? -0.916 8.031 14.703 1 98.38 434 ALA A CA 1
ATOM 3499 C C . ALA A 1 434 ? -0.472 7.688 13.281 1 98.38 434 ALA A C 1
ATOM 3501 O O . ALA A 1 434 ? -0.839 6.637 12.75 1 98.38 434 ALA A O 1
ATOM 3502 N N . THR A 1 435 ? 0.32 8.57 12.688 1 98.56 435 THR A N 1
ATOM 3503 C CA . THR A 1 435 ? 0.785 8.391 11.32 1 98.56 435 THR A CA 1
ATOM 3504 C C . THR A 1 435 ? 1.669 7.152 11.211 1 98.56 435 THR A C 1
ATOM 3506 O O . THR A 1 435 ? 1.559 6.387 10.25 1 98.56 435 THR A O 1
ATOM 3509 N N . GLU A 1 436 ? 2.549 7.016 12.195 1 98.12 436 GLU A N 1
ATOM 3510 C CA . GLU A 1 436 ? 3.424 5.848 12.211 1 98.12 436 GLU A CA 1
ATOM 3511 C C . GLU A 1 436 ? 2.613 4.555 12.266 1 98.12 436 GLU A C 1
ATOM 3513 O O . GLU A 1 436 ? 2.9 3.605 11.531 1 98.12 436 GLU A O 1
ATOM 3518 N N . TYR A 1 437 ? 1.646 4.488 13.141 1 98.06 437 TYR A N 1
ATOM 3519 C CA . TYR A 1 437 ? 0.765 3.33 13.227 1 98.06 437 TYR A CA 1
ATOM 3520 C C . TYR A 1 437 ? 0.115 3.031 11.883 1 98.06 437 TYR A C 1
ATOM 3522 O O . TYR A 1 437 ? 0.107 1.885 11.43 1 98.06 437 TYR A O 1
ATOM 3530 N N . LEU A 1 438 ? -0.456 4.051 11.266 1 98.12 438 LEU A N 1
ATOM 3531 C CA . LEU A 1 438 ? -1.158 3.893 9.992 1 98.12 438 LEU A CA 1
ATOM 3532 C C . LEU A 1 438 ? -0.2 3.453 8.891 1 98.12 438 LEU A C 1
ATOM 3534 O O . LEU A 1 438 ? -0.557 2.635 8.047 1 98.12 438 LEU A O 1
ATOM 3538 N N . PHE A 1 439 ? 1.027 4.012 8.883 1 97.75 439 PHE A N 1
ATOM 3539 C CA . PHE A 1 439 ? 2.033 3.66 7.883 1 97.75 439 PHE A CA 1
ATOM 3540 C C . PHE A 1 439 ? 2.395 2.184 7.98 1 97.75 439 PHE A C 1
ATOM 3542 O O . PHE A 1 439 ? 2.549 1.509 6.961 1 97.75 439 PHE A O 1
ATOM 3549 N N . GLN A 1 440 ? 2.475 1.714 9.148 1 95.25 440 GLN A N 1
ATOM 3550 C CA . GLN A 1 440 ? 2.83 0.319 9.383 1 95.25 440 GLN A CA 1
ATOM 3551 C C . GLN A 1 440 ? 1.646 -0.604 9.117 1 95.25 440 GLN A C 1
ATOM 3553 O O . GLN A 1 440 ? 1.823 -1.738 8.664 1 95.25 440 GLN A O 1
ATOM 3558 N N . LYS A 1 441 ? 0.486 -0.111 9.406 1 95.06 441 LYS A N 1
ATOM 3559 C CA . LYS A 1 441 ? -0.714 -0.935 9.289 1 95.06 441 LYS A CA 1
ATOM 3560 C C . LYS A 1 441 ? -1.139 -1.081 7.832 1 95.06 441 LYS A C 1
ATOM 3562 O O . LYS A 1 441 ? -1.705 -2.105 7.445 1 95.06 441 LYS A O 1
ATOM 3567 N N . ASN A 1 442 ? -0.924 -0.096 7.074 1 95.38 442 ASN A N 1
ATOM 3568 C CA . ASN A 1 442 ? -1.382 -0.074 5.688 1 95.38 442 ASN A CA 1
ATOM 3569 C C . ASN A 1 442 ? -0.392 -0.772 4.758 1 95.38 442 ASN A C 1
ATOM 3571 O O . ASN A 1 442 ? 0.181 -0.141 3.869 1 95.38 442 ASN A O 1
ATOM 3575 N N . VAL A 1 443 ? -0.181 -2.082 5.023 1 91.38 443 VAL A N 1
ATOM 3576 C CA . VAL A 1 443 ? 0.62 -2.994 4.215 1 91.38 443 VAL A CA 1
ATOM 3577 C C . VAL A 1 443 ? -0.278 -4.074 3.613 1 91.38 443 VAL A C 1
ATOM 3579 O O . VAL A 1 443 ? -1.188 -4.574 4.277 1 91.38 443 VAL A O 1
ATOM 3582 N N . GLY A 1 444 ? -0.078 -4.41 2.291 1 92.12 444 GLY A N 1
ATOM 3583 C CA . GLY A 1 444 ? -0.888 -5.438 1.657 1 92.12 444 GLY A CA 1
ATOM 3584 C C . GLY A 1 444 ? -2.1 -4.879 0.933 1 92.12 444 GLY A C 1
ATOM 3585 O O . GLY A 1 444 ? -2.029 -3.807 0.331 1 92.12 444 GLY A O 1
ATOM 3586 N N . THR A 1 445 ? -3.223 -5.645 1.027 1 92.88 445 THR A N 1
ATOM 3587 C CA . THR A 1 445 ? -4.34 -5.301 0.154 1 92.88 445 THR A CA 1
ATOM 3588 C C . THR A 1 445 ? -5.402 -4.516 0.917 1 92.88 445 THR A C 1
ATOM 3590 O O . THR A 1 445 ? -6.297 -3.922 0.312 1 92.88 445 THR A O 1
ATOM 3593 N N . PHE A 1 446 ? -5.359 -4.535 2.25 1 92 446 PHE A N 1
ATOM 3594 C CA . PHE A 1 446 ? -6.312 -3.791 3.066 1 92 446 PHE A CA 1
ATOM 3595 C C . PHE A 1 446 ? -5.828 -2.363 3.299 1 92 446 PHE A C 1
ATOM 3597 O O . PHE A 1 446 ? -4.629 -2.129 3.457 1 92 446 PHE A O 1
ATOM 3604 N N . ARG A 1 447 ? -6.727 -1.444 3.268 1 93.88 447 ARG A N 1
ATOM 3605 C CA . ARG A 1 447 ? -6.484 -0.075 3.713 1 93.88 447 ARG A CA 1
ATOM 3606 C C . ARG A 1 447 ? -7.113 0.174 5.082 1 93.88 447 ARG A C 1
ATOM 3608 O O . ARG A 1 447 ? -8.211 -0.317 5.367 1 93.88 447 ARG A O 1
ATOM 3615 N N . TYR A 1 448 ? -6.434 0.934 5.895 1 96.75 448 TYR A N 1
ATOM 3616 C CA . TYR A 1 448 ? -6.902 1.213 7.246 1 96.75 448 TYR A CA 1
ATOM 3617 C C . TYR A 1 448 ? -6.875 2.709 7.535 1 96.75 448 TYR A C 1
ATOM 3619 O O . TYR A 1 448 ? -6.027 3.434 7.012 1 96.75 448 TYR A O 1
ATOM 3627 N N . ALA A 1 449 ? -7.785 3.184 8.258 1 98.38 449 ALA A N 1
ATOM 3628 C CA . ALA A 1 449 ? -7.863 4.535 8.812 1 98.38 449 ALA A CA 1
ATOM 3629 C C . ALA A 1 449 ? -8.359 4.508 10.25 1 98.38 449 ALA A C 1
ATOM 3631 O O . ALA A 1 449 ? -8.969 3.527 10.688 1 98.38 449 ALA A O 1
ATOM 3632 N N . ILE A 1 450 ? -8.031 5.535 11.023 1 98.5 450 ILE A N 1
ATOM 3633 C CA . ILE A 1 450 ? -8.562 5.648 12.375 1 98.5 450 ILE A CA 1
ATOM 3634 C C . ILE A 1 450 ? -9.43 6.902 12.484 1 98.5 450 ILE A C 1
ATOM 3636 O O . ILE A 1 450 ? -9.227 7.867 11.742 1 98.5 450 ILE A O 1
ATOM 3640 N N . MET A 1 451 ? -10.383 6.852 13.312 1 98.19 451 MET A N 1
ATOM 3641 C CA . MET A 1 451 ? -11.32 7.945 13.555 1 98.19 451 MET A CA 1
ATOM 3642 C C . MET A 1 451 ? -11.734 7.992 15.016 1 98.19 451 MET A C 1
ATOM 3644 O O . MET A 1 451 ? -11.945 6.949 15.641 1 98.19 451 MET A O 1
ATOM 3648 N N . PRO A 1 452 ? -11.781 9.18 15.602 1 98.12 452 PRO A N 1
ATOM 3649 C CA . PRO A 1 452 ? -12.242 9.25 16.984 1 98.12 452 PRO A CA 1
ATOM 3650 C C . PRO A 1 452 ? -13.672 8.742 17.156 1 98.12 452 PRO A C 1
ATOM 3652 O O . PRO A 1 452 ? -14.523 8.969 16.297 1 98.12 452 PRO A O 1
ATOM 3655 N N . LYS A 1 453 ? -13.852 8.078 18.312 1 98.12 453 LYS A N 1
ATOM 3656 C CA . LYS A 1 453 ? -15.219 7.719 18.672 1 98.12 453 LYS A CA 1
ATOM 3657 C C . LYS A 1 453 ? -16.062 8.961 18.953 1 98.12 453 LYS A C 1
ATOM 3659 O O . LYS A 1 453 ? -15.641 9.852 19.688 1 98.12 453 LYS A O 1
ATOM 3664 N N . GLU A 1 454 ? -17.219 9.023 18.344 1 97.12 454 GLU A N 1
ATOM 3665 C CA . GLU A 1 454 ? -18.094 10.172 18.531 1 97.12 454 GLU A CA 1
ATOM 3666 C C . GLU A 1 454 ? -18.422 10.383 20.016 1 97.12 454 GLU A C 1
ATOM 3668 O O . GLU A 1 454 ? -18.406 11.523 20.5 1 97.12 454 GLU A O 1
ATOM 3673 N N . GLU A 1 455 ? -18.703 9.336 20.688 1 97.38 455 GLU A N 1
ATOM 3674 C CA . GLU A 1 455 ? -19.062 9.422 22.109 1 97.38 455 GLU A CA 1
ATOM 3675 C C . GLU A 1 455 ? -17.906 9.984 22.922 1 97.38 455 GLU A C 1
ATOM 3677 O O . GLU A 1 455 ? -18.125 10.766 23.859 1 97.38 455 GLU A O 1
ATOM 3682 N N . ARG A 1 456 ? -16.719 9.609 22.578 1 97.69 456 ARG A N 1
ATOM 3683 C CA . ARG A 1 456 ? -15.547 10.094 23.297 1 97.69 456 ARG A CA 1
ATOM 3684 C C . ARG A 1 456 ? -15.32 11.586 23.031 1 97.69 456 ARG A C 1
ATOM 3686 O O . ARG A 1 456 ? -14.984 12.336 23.938 1 97.69 456 ARG A O 1
ATOM 3693 N N . VAL A 1 457 ? -15.484 12.016 21.812 1 97.88 457 VAL A N 1
ATOM 3694 C CA . VAL A 1 457 ? -15.352 13.43 21.453 1 97.88 457 VAL A CA 1
ATOM 3695 C C . VAL A 1 457 ? -16.328 14.266 22.266 1 97.88 457 VAL A C 1
ATOM 3697 O O . VAL A 1 457 ? -15.953 15.266 22.875 1 97.88 457 VAL A O 1
ATOM 3700 N N . ARG A 1 458 ? -17.531 13.828 22.328 1 97.12 458 ARG A N 1
ATOM 3701 C CA . ARG A 1 458 ? -18.578 14.547 23.031 1 97.12 458 ARG A CA 1
ATOM 3702 C C . ARG A 1 458 ? -18.312 14.57 24.531 1 97.12 458 ARG A C 1
ATOM 3704 O O . ARG A 1 458 ? -18.359 15.625 25.172 1 97.12 458 ARG A O 1
ATOM 3711 N N . SER A 1 459 ? -18.062 13.391 25.062 1 97.75 459 SER A N 1
ATOM 3712 C CA . SER A 1 459 ? -17.875 13.297 26.5 1 97.75 459 SER A CA 1
ATOM 3713 C C . SER A 1 459 ? -16.672 14.102 26.969 1 97.75 459 SER A C 1
ATOM 3715 O O . SER A 1 459 ? -16.734 14.773 28 1 97.75 459 SER A O 1
ATOM 3717 N N . TRP A 1 460 ? -15.594 14.055 26.219 1 97.44 460 TRP A N 1
ATOM 3718 C CA . TRP A 1 460 ? -14.406 14.812 26.625 1 97.44 460 TRP A CA 1
ATOM 3719 C C . TRP A 1 460 ? -14.672 16.312 26.547 1 97.44 460 TRP A C 1
ATOM 3721 O O . TRP A 1 460 ? -14.359 17.047 27.484 1 97.44 460 TRP A O 1
ATOM 3731 N N . THR A 1 461 ? -15.242 16.812 25.484 1 96.69 461 THR A N 1
ATOM 3732 C CA . THR A 1 461 ? -15.508 18.234 25.312 1 96.69 461 THR A CA 1
ATOM 3733 C C . THR A 1 461 ? -16.438 18.75 26.406 1 96.69 461 THR A C 1
ATOM 3735 O O . THR A 1 461 ? -16.188 19.797 27 1 96.69 461 THR A O 1
ATOM 3738 N N . LEU A 1 462 ? -17.469 17.969 26.703 1 96.75 462 LEU A N 1
ATOM 3739 C CA . LEU A 1 462 ? -18.438 18.375 27.719 1 96.75 462 LEU A CA 1
ATOM 3740 C C . LEU A 1 462 ? -17.797 18.391 29.109 1 96.75 462 LEU A C 1
ATOM 3742 O O . LEU A 1 462 ? -18.172 19.188 29.969 1 96.75 462 LEU A O 1
ATOM 3746 N N . SER A 1 463 ? -16.828 17.516 29.297 1 97.31 463 SER A N 1
ATOM 3747 C CA . SER A 1 463 ? -16.141 17.453 30.578 1 97.31 463 SER A CA 1
ATOM 3748 C C . SER A 1 463 ? -15.344 18.719 30.859 1 97.31 463 SER A C 1
ATOM 3750 O O . SER A 1 463 ? -14.961 18.984 32 1 97.31 463 SER A O 1
ATOM 3752 N N . LEU A 1 464 ? -15.094 19.547 29.875 1 96.56 464 LEU A N 1
ATOM 3753 C CA . LEU A 1 464 ? -14.281 20.75 30.031 1 96.56 464 LEU A CA 1
ATOM 3754 C C . LEU A 1 464 ? -15.133 21.938 30.438 1 96.56 464 LEU A C 1
ATOM 3756 O O . LEU A 1 464 ? -14.609 22.953 30.922 1 96.56 464 LEU A O 1
ATOM 3760 N N . ARG A 1 465 ? -16.453 21.844 30.312 1 95.81 465 ARG A N 1
ATOM 3761 C CA . ARG A 1 465 ? -17.375 22.969 30.406 1 95.81 465 ARG A CA 1
ATOM 3762 C C . ARG A 1 465 ? -17.297 23.609 31.797 1 95.81 465 ARG A C 1
ATOM 3764 O O . ARG A 1 465 ? -17.234 24.828 31.922 1 95.81 465 ARG A O 1
ATOM 3771 N N . PRO A 1 466 ? -17.25 22.797 32.875 1 95.56 466 PRO A N 1
ATOM 3772 C CA . PRO A 1 466 ? -17.172 23.422 34.188 1 95.56 466 PRO A CA 1
ATOM 3773 C C . PRO A 1 466 ? -15.898 24.25 34.375 1 95.56 466 PRO A C 1
ATOM 3775 O O . PRO A 1 466 ? -15.945 25.344 34.969 1 95.56 466 PRO A O 1
ATOM 3778 N N . GLY A 1 467 ? -14.812 23.766 33.906 1 93.56 467 GLY A N 1
ATOM 3779 C CA . GLY A 1 467 ? -13.562 24.516 34 1 93.56 467 GLY A CA 1
ATOM 3780 C C . GLY A 1 467 ? -13.547 25.75 33.094 1 93.56 467 GLY A C 1
ATOM 3781 O O . GLY A 1 467 ? -13.031 26.797 33.5 1 93.56 467 GLY A O 1
ATOM 3782 N N . GLN A 1 468 ? -14.102 25.656 31.938 1 93.19 468 GLN A N 1
ATOM 3783 C CA . GLN A 1 468 ? -14.141 26.75 30.969 1 93.19 468 GLN A CA 1
ATOM 3784 C C . GLN A 1 468 ? -15.016 27.891 31.484 1 93.19 468 GLN A C 1
ATOM 3786 O O . GLN A 1 468 ? -14.734 29.062 31.203 1 93.19 468 GLN A O 1
ATOM 3791 N N . ALA A 1 469 ? -16 27.547 32.219 1 91.5 469 ALA A N 1
ATOM 3792 C CA . ALA A 1 469 ? -16.938 28.547 32.781 1 91.5 469 ALA A CA 1
ATOM 3793 C C . ALA A 1 469 ? -16.234 29.453 33.781 1 91.5 469 ALA A C 1
ATOM 3795 O O . ALA A 1 469 ? -16.719 30.547 34.062 1 91.5 469 ALA A O 1
ATOM 3796 N N . LYS A 1 470 ? -15.062 29.031 34.219 1 89.38 470 LYS A N 1
ATOM 3797 C CA . LYS A 1 470 ? -14.352 29.812 35.219 1 89.38 470 LYS A CA 1
ATOM 3798 C C . LYS A 1 470 ? -13.258 30.672 34.594 1 89.38 470 LYS A C 1
ATOM 3800 O O . LYS A 1 470 ? -12.641 31.5 35.281 1 89.38 470 LYS A O 1
ATOM 3805 N N . LEU A 1 471 ? -13.055 30.547 33.344 1 89.81 471 LEU A N 1
ATOM 3806 C CA . LEU A 1 471 ? -12.008 31.297 32.656 1 89.81 471 LEU A CA 1
ATOM 3807 C C . LEU A 1 471 ? -12.477 32.719 32.375 1 89.81 471 LEU A C 1
ATOM 3809 O O . LEU A 1 471 ? -13.68 32.969 32.219 1 89.81 471 LEU A O 1
ATOM 3813 N N . PRO A 1 472 ? -11.57 33.625 32.188 1 88.88 472 PRO A N 1
ATOM 3814 C CA . PRO A 1 472 ? -11.914 35.031 31.984 1 88.88 472 PRO A CA 1
ATOM 3815 C C . PRO A 1 472 ? -12.812 35.25 30.766 1 88.88 472 PRO A C 1
ATOM 3817 O O . PRO A 1 472 ? -13.773 36 30.844 1 88.88 472 PRO A O 1
ATOM 3820 N N . PRO A 1 473 ? -12.617 34.531 29.672 1 89 473 PRO A N 1
ATOM 3821 C CA . PRO A 1 473 ? -13.477 34.781 28.516 1 89 473 PRO A CA 1
ATOM 3822 C C . PRO A 1 473 ? -14.922 34.375 28.734 1 89 473 PRO A C 1
ATOM 3824 O O . PRO A 1 473 ? -15.805 34.75 27.969 1 89 473 PRO A O 1
ATOM 3827 N N . ALA A 1 474 ? -15.133 33.562 29.766 1 89.69 474 ALA A N 1
ATOM 3828 C CA . ALA A 1 474 ? -16.484 33.125 30.047 1 89.69 474 ALA A CA 1
ATOM 3829 C C . ALA A 1 474 ? -17.328 34.219 30.672 1 89.69 474 ALA A C 1
ATOM 3831 O O . ALA A 1 474 ? -18.547 34.125 30.734 1 89.69 474 ALA A O 1
ATOM 3832 N N . ASN A 1 475 ? -16.656 35.25 31.094 1 87.88 475 ASN A N 1
ATOM 3833 C CA . ASN A 1 475 ? -17.375 36.375 31.656 1 87.88 475 ASN A CA 1
ATOM 3834 C C . ASN A 1 475 ? -18.391 36.938 30.656 1 87.88 475 ASN A C 1
ATOM 3836 O O . ASN A 1 475 ? -18.078 37.125 29.484 1 87.88 475 ASN A O 1
ATOM 3840 N N . PRO A 1 476 ? -19.594 37.25 31.125 1 85.31 476 PRO A N 1
ATOM 3841 C CA . PRO A 1 476 ? -20.656 37.688 30.234 1 85.31 476 PRO A CA 1
ATOM 3842 C C . PRO A 1 476 ? -20.312 39 29.531 1 85.31 476 PRO A C 1
ATOM 3844 O O . PRO A 1 476 ? -20.812 39.281 28.438 1 85.31 476 PRO A O 1
ATOM 3847 N N . ASN A 1 477 ? -19.516 39.75 30.141 1 82 477 ASN A N 1
ATOM 3848 C CA . ASN A 1 477 ? -19.188 41.062 29.578 1 82 477 ASN A CA 1
ATOM 3849 C C . ASN A 1 477 ? -18 40.969 28.609 1 82 477 ASN A C 1
ATOM 3851 O O . ASN A 1 477 ? -17.641 41.969 27.984 1 82 477 ASN A O 1
ATOM 3855 N N . CYS A 1 478 ? -17.469 39.812 28.578 1 85.44 478 CYS A N 1
ATOM 3856 C CA . CYS A 1 478 ? -16.312 39.625 27.703 1 85.44 478 CYS A CA 1
ATOM 3857 C C . CYS A 1 478 ? -16.734 39.312 26.281 1 85.44 478 CYS A C 1
ATOM 3859 O O . CYS A 1 478 ? -17.484 38.375 26.047 1 85.44 478 CYS A O 1
ATOM 3861 N N . LYS A 1 479 ? -16.344 40.188 25.391 1 79.5 479 LYS A N 1
ATOM 3862 C CA . LYS A 1 479 ? -16.5 39.906 23.969 1 79.5 479 LYS A CA 1
ATOM 3863 C C . LYS A 1 479 ? -15.148 39.625 23.312 1 79.5 479 LYS A C 1
ATOM 3865 O O . LYS A 1 479 ? -14.344 40.531 23.078 1 79.5 479 LYS A O 1
ATOM 3870 N N . SER A 1 480 ? -14.93 38.344 23.094 1 79.06 480 SER A N 1
ATOM 3871 C CA . SER A 1 480 ? -13.625 38 22.547 1 79.06 480 SER A CA 1
ATOM 3872 C C . SER A 1 480 ? -13.75 36.844 21.562 1 79.06 480 SER A C 1
ATOM 3874 O O . SER A 1 480 ? -14.766 36.156 21.531 1 79.06 480 SER A O 1
ATOM 3876 N N . TYR A 1 481 ? -12.703 36.625 20.766 1 75 481 TYR A N 1
ATOM 3877 C CA . TYR A 1 481 ? -12.672 35.562 19.781 1 75 481 TYR A CA 1
ATOM 3878 C C . TYR A 1 481 ? -12.422 34.219 20.469 1 75 481 TYR A C 1
ATOM 3880 O O . TYR A 1 481 ? -12.438 33.188 19.812 1 75 481 TYR A O 1
ATOM 3888 N N . TYR A 1 482 ? -12.32 34.188 21.797 1 78.88 482 TYR A N 1
ATOM 3889 C CA . TYR A 1 482 ? -12.133 32.969 22.547 1 78.88 482 TYR A CA 1
ATOM 3890 C C . TYR A 1 482 ? -13.453 32.25 22.766 1 78.88 482 TYR A C 1
ATOM 3892 O O . TYR A 1 482 ? -13.492 31.156 23.359 1 78.88 482 TYR A O 1
ATOM 3900 N N . ARG A 1 483 ? -14.477 32.812 22.234 1 82.81 483 ARG A N 1
ATOM 3901 C CA . ARG A 1 483 ? -15.805 32.25 22.469 1 82.81 483 ARG A CA 1
ATOM 3902 C C . ARG A 1 483 ? -16.438 31.797 21.156 1 82.81 483 ARG A C 1
ATOM 3904 O O . ARG A 1 483 ? -16.219 32.438 20.109 1 82.81 483 ARG A O 1
ATOM 3911 N N . SER A 1 484 ? -17.203 30.75 21.312 1 82.62 484 SER A N 1
ATOM 3912 C CA . SER A 1 484 ? -17.984 30.297 20.172 1 82.62 484 SER A CA 1
ATOM 3913 C C . SER A 1 484 ? -19.203 31.203 19.953 1 82.62 484 SER A C 1
ATOM 3915 O O . SER A 1 484 ? -19.422 32.156 20.688 1 82.62 484 SER A O 1
ATOM 3917 N N . LYS A 1 485 ? -19.875 30.859 18.953 1 77.31 485 LYS A N 1
ATOM 3918 C CA . LYS A 1 485 ? -21.062 31.625 18.594 1 77.31 485 LYS A CA 1
ATOM 3919 C C . LYS A 1 485 ? -22.094 31.609 19.719 1 77.31 485 LYS A C 1
ATOM 3921 O O . LYS A 1 485 ? -22.859 32.562 19.875 1 77.31 485 LYS A O 1
ATOM 3926 N N . ILE A 1 486 ? -22.016 30.516 20.484 1 83.06 486 ILE A N 1
ATOM 3927 C CA . ILE A 1 486 ? -23.031 30.406 21.547 1 83.06 486 ILE A CA 1
ATOM 3928 C C . ILE A 1 486 ? -22.375 30.641 22.906 1 83.06 486 ILE A C 1
ATOM 3930 O O . ILE A 1 486 ? -22.969 30.359 23.938 1 83.06 486 ILE A O 1
ATOM 3934 N N . GLY A 1 487 ? -21.109 31.047 22.844 1 84.81 487 GLY A N 1
ATOM 3935 C CA . GLY A 1 487 ? -20.531 31.547 24.078 1 84.81 487 GLY A CA 1
ATOM 3936 C C . GLY A 1 487 ? -19.594 30.562 24.75 1 84.81 487 GLY A C 1
ATOM 3937 O O . GLY A 1 487 ? -19 30.859 25.781 1 84.81 487 GLY A O 1
ATOM 3938 N N . HIS A 1 488 ? -19.422 29.422 24.172 1 88.12 488 HIS A N 1
ATOM 3939 C CA . HIS A 1 488 ? -18.5 28.453 24.766 1 88.12 488 HIS A CA 1
ATOM 3940 C C . HIS A 1 488 ? -17.047 28.906 24.594 1 88.12 488 HIS A C 1
ATOM 3942 O O . HIS A 1 488 ? -16.672 29.422 23.531 1 88.12 488 HIS A O 1
ATOM 3948 N N . VAL A 1 489 ? -16.328 28.766 25.672 1 88.88 489 VAL A N 1
ATOM 3949 C CA . VAL A 1 489 ? -14.906 29.125 25.641 1 88.88 489 VAL A CA 1
ATOM 3950 C C . VAL A 1 489 ? -14.094 27.984 25.031 1 88.88 489 VAL A C 1
ATOM 3952 O O . VAL A 1 489 ? -14.305 26.812 25.359 1 88.88 489 VAL A O 1
ATOM 3955 N N . TYR A 1 490 ? -13.234 28.203 24.203 1 86.75 490 TYR A N 1
ATOM 3956 C CA . TYR A 1 490 ? -12.578 27.125 23.469 1 86.75 490 TYR A CA 1
ATOM 3957 C C . TYR A 1 490 ? -11.211 26.797 24.078 1 86.75 490 TYR A C 1
ATOM 3959 O O . TYR A 1 490 ? -10.492 25.938 23.594 1 86.75 490 TYR A O 1
ATOM 3967 N N . ARG A 1 491 ? -10.867 27.328 25.156 1 89.62 491 ARG A N 1
ATOM 3968 C CA . ARG A 1 491 ? -9.578 27.109 25.812 1 89.62 491 ARG A CA 1
ATOM 3969 C C . ARG A 1 491 ? -9.641 25.906 26.75 1 89.62 491 ARG A C 1
ATOM 3971 O O . ARG A 1 491 ? -10.672 25.641 27.359 1 89.62 491 ARG A O 1
ATOM 3978 N N . TYR A 1 492 ? -8.531 25.234 26.891 1 93.19 492 TYR A N 1
ATOM 3979 C CA . TYR A 1 492 ? -8.398 24.156 27.859 1 93.19 492 TYR A CA 1
ATOM 3980 C C . TYR A 1 492 ? -8.305 24.703 29.266 1 93.19 492 TYR A C 1
ATOM 3982 O O . TYR A 1 492 ? -7.43 25.516 29.578 1 93.19 492 TYR A O 1
ATOM 3990 N N . PRO A 1 493 ? -9.102 24.297 30.188 1 92 493 PRO A N 1
ATOM 3991 C CA . PRO A 1 493 ? -9.258 25 31.453 1 92 493 PRO A CA 1
ATOM 3992 C C . PRO A 1 493 ? -8.453 24.359 32.594 1 92 493 PRO A C 1
ATOM 3994 O O . PRO A 1 493 ? -8.438 24.875 33.719 1 92 493 PRO A O 1
ATOM 3997 N N . TYR A 1 494 ? -7.812 23.25 32.375 1 91.62 494 TYR A N 1
ATOM 3998 C CA . TYR A 1 494 ? -7.156 22.5 33.469 1 91.62 494 TYR A CA 1
ATOM 3999 C C . TYR A 1 494 ? -5.641 22.609 33.344 1 91.62 494 TYR A C 1
ATOM 4001 O O . TYR A 1 494 ? -5.121 23.219 32.406 1 91.62 494 TYR A O 1
ATOM 4009 N N . PRO A 1 495 ? -4.961 22.109 34.375 1 88.19 495 PRO A N 1
ATOM 4010 C CA . PRO A 1 495 ? -3.502 22.203 34.312 1 88.19 495 PRO A CA 1
ATOM 4011 C C . PRO A 1 495 ? -2.918 21.562 33.062 1 88.19 495 PRO A C 1
ATOM 4013 O O . PRO A 1 495 ? -3.344 20.469 32.656 1 88.19 495 PRO A O 1
ATOM 4016 N N . TYR A 1 496 ? -1.959 22.266 32.594 1 88.75 496 TYR A N 1
ATOM 4017 C CA . TYR A 1 496 ? -1.393 21.906 31.297 1 88.75 496 TYR A CA 1
ATOM 4018 C C . TYR A 1 496 ? -0.799 20.5 31.312 1 88.75 496 TYR A C 1
ATOM 4020 O O . TYR A 1 496 ? -0.831 19.797 30.312 1 88.75 496 TYR A O 1
ATOM 4028 N N . TRP A 1 497 ? -0.25 20.047 32.438 1 87.81 497 TRP A N 1
ATOM 4029 C CA . TRP A 1 497 ? 0.379 18.734 32.531 1 87.81 497 TRP A CA 1
ATOM 4030 C C . TRP A 1 497 ? -0.628 17.625 32.25 1 87.81 497 TRP A C 1
ATOM 4032 O O . TRP A 1 497 ? -0.262 16.562 31.734 1 87.81 497 TRP A O 1
ATOM 4042 N N . GLN A 1 498 ? -1.911 17.875 32.531 1 92.81 498 GLN A N 1
ATOM 4043 C CA . GLN A 1 498 ? -2.947 16.891 32.219 1 92.81 498 GLN A CA 1
ATOM 4044 C C . GLN A 1 498 ? -3.154 16.734 30.719 1 92.81 498 GLN A C 1
ATOM 4046 O O . GLN A 1 498 ? -3.342 15.625 30.234 1 92.81 498 GLN A O 1
ATOM 4051 N N . TYR A 1 499 ? -3.119 17.875 30.094 1 93.56 499 TYR A N 1
ATOM 4052 C CA . TYR A 1 499 ? -3.256 17.844 28.641 1 93.56 499 TYR A CA 1
ATOM 4053 C C . TYR A 1 499 ? -2.068 17.141 28 1 93.56 499 TYR A C 1
ATOM 4055 O O . TYR A 1 499 ? -2.242 16.328 27.094 1 93.56 499 TYR A O 1
ATOM 4063 N N . LYS A 1 500 ? -0.9 17.453 28.5 1 92.81 500 LYS A N 1
ATOM 4064 C CA . LYS A 1 500 ? 0.324 16.844 28 1 92.81 500 LYS A CA 1
ATOM 4065 C C . LYS A 1 500 ? 0.273 15.32 28.141 1 92.81 500 LYS A C 1
ATOM 4067 O O . LYS A 1 500 ? 0.625 14.594 27.219 1 92.81 500 LYS A O 1
ATOM 4072 N N . ALA A 1 501 ? -0.178 14.875 29.219 1 94.56 501 ALA A N 1
ATOM 4073 C CA . ALA A 1 501 ? -0.266 13.438 29.484 1 94.56 501 ALA A CA 1
ATOM 4074 C C . ALA A 1 501 ? -1.292 12.781 28.562 1 94.56 501 ALA A C 1
ATOM 4076 O O . ALA A 1 501 ? -1.105 11.641 28.141 1 94.56 501 ALA A O 1
ATOM 4077 N N . LEU A 1 502 ? -2.283 13.477 28.328 1 94.25 502 LEU A N 1
ATOM 4078 C CA . LEU A 1 502 ? -3.389 12.953 27.531 1 94.25 502 LEU A CA 1
ATOM 4079 C C . LEU A 1 502 ? -2.957 12.711 26.094 1 94.25 502 LEU A C 1
ATOM 4081 O O . LEU A 1 502 ? -3.311 11.695 25.5 1 94.25 502 LEU A O 1
ATOM 4085 N N . ILE A 1 503 ? -2.188 13.578 25.484 1 94 503 ILE A N 1
ATOM 4086 C CA . ILE A 1 503 ? -1.938 13.492 24.047 1 94 503 ILE A CA 1
ATOM 4087 C C . ILE A 1 503 ? -0.58 12.836 23.797 1 94 503 ILE A C 1
ATOM 4089 O O . ILE A 1 503 ? -0.186 12.625 22.641 1 94 503 ILE A O 1
ATOM 4093 N N . ALA A 1 504 ? 0.164 12.531 24.891 1 92.94 504 ALA A N 1
ATOM 4094 C CA . ALA A 1 504 ? 1.478 11.898 24.781 1 92.94 504 ALA A CA 1
ATOM 4095 C C . ALA A 1 504 ? 1.368 10.508 24.172 1 92.94 504 ALA A C 1
ATOM 4097 O O . ALA A 1 504 ? 2.33 10 23.594 1 92.94 504 ALA A O 1
ATOM 4098 N N . LYS A 1 505 ? 0.231 9.953 24.375 1 93.06 505 LYS A N 1
ATOM 4099 C CA . LYS A 1 505 ? -0 8.617 23.828 1 93.06 505 LYS A CA 1
ATOM 4100 C C . LYS A 1 505 ? -1.377 8.516 23.172 1 93.06 505 LYS A C 1
ATOM 4102 O O . LYS A 1 505 ? -2.275 9.297 23.5 1 93.06 505 LYS A O 1
ATOM 4107 N N . LEU A 1 506 ? -1.471 7.652 22.25 1 95.06 506 LEU A N 1
ATOM 4108 C CA . LEU A 1 506 ? -2.764 7.363 21.641 1 95.06 506 LEU A CA 1
ATOM 4109 C C . LEU A 1 506 ? -3.436 6.176 22.312 1 95.06 506 LEU A C 1
ATOM 4111 O O . LEU A 1 506 ? -2.926 5.055 22.266 1 95.06 506 LEU A O 1
ATOM 4115 N N . ASP A 1 507 ? -4.492 6.418 23 1 96.62 507 ASP A N 1
ATOM 4116 C CA . ASP A 1 507 ? -5.285 5.32 23.547 1 96.62 507 ASP A CA 1
ATOM 4117 C C . ASP A 1 507 ? -6.281 4.793 22.516 1 96.62 507 ASP A C 1
ATOM 4119 O O . ASP A 1 507 ? -7.43 5.23 22.469 1 96.62 507 ASP A O 1
ATOM 4123 N N . PHE A 1 508 ? -5.887 3.809 21.766 1 97 508 PHE A N 1
ATOM 4124 C CA . PHE A 1 508 ? -6.66 3.307 20.641 1 97 508 PHE A CA 1
ATOM 4125 C C . PHE A 1 508 ? -7.996 2.744 21.109 1 97 508 PHE A C 1
ATOM 4127 O O . PHE A 1 508 ? -9.047 3.074 20.547 1 97 508 PHE A O 1
ATOM 4134 N N . LYS A 1 509 ? -8.016 1.92 22.141 1 96.75 509 LYS A N 1
ATOM 4135 C CA . LYS A 1 509 ? -9.227 1.262 22.609 1 96.75 509 LYS A CA 1
ATOM 4136 C C . LYS A 1 509 ? -10.242 2.279 23.125 1 96.75 509 LYS A C 1
ATOM 4138 O O . LYS A 1 509 ? -11.438 2.166 22.844 1 96.75 509 LYS A O 1
ATOM 4143 N N . ARG A 1 510 ? -9.758 3.297 23.75 1 97 510 ARG A N 1
ATOM 4144 C CA . ARG A 1 510 ? -10.641 4.262 24.406 1 97 510 ARG A CA 1
ATOM 4145 C C . ARG A 1 510 ? -11.156 5.289 23.406 1 97 510 ARG A C 1
ATOM 4147 O O . ARG A 1 510 ? -12.328 5.668 23.438 1 97 510 ARG A O 1
ATOM 4154 N N . ASP A 1 511 ? -10.305 5.746 22.484 1 98.19 511 ASP A N 1
ATOM 4155 C CA . ASP A 1 511 ? -10.609 7 21.812 1 98.19 511 ASP A CA 1
ATOM 4156 C C . ASP A 1 511 ? -10.938 6.754 20.328 1 98.19 511 ASP A C 1
ATOM 4158 O O . ASP A 1 511 ? -11.547 7.602 19.672 1 98.19 511 ASP A O 1
ATOM 4162 N N . TRP A 1 512 ? -10.578 5.562 19.797 1 98.25 512 TRP A N 1
ATOM 4163 C CA . TRP A 1 512 ? -10.555 5.48 18.344 1 98.25 512 TRP A CA 1
ATOM 4164 C C . TRP A 1 512 ? -11.273 4.23 17.844 1 98.25 512 TRP A C 1
ATOM 4166 O O . TRP A 1 512 ? -11.414 3.258 18.594 1 98.25 512 TRP A O 1
ATOM 4176 N N . VAL A 1 513 ? -11.766 4.258 16.656 1 98.31 513 VAL A N 1
ATOM 4177 C CA . VAL A 1 513 ? -12.211 3.092 15.898 1 98.31 513 VAL A CA 1
ATOM 4178 C C . VAL A 1 513 ? -11.32 2.904 14.672 1 98.31 513 VAL A C 1
ATOM 4180 O O . VAL A 1 513 ? -10.648 3.842 14.234 1 98.31 513 VAL A O 1
ATOM 4183 N N . LEU A 1 514 ? -11.266 1.723 14.219 1 98 514 LEU A N 1
ATOM 4184 C CA . LEU A 1 514 ? -10.469 1.365 13.047 1 98 514 LEU A CA 1
ATOM 4185 C C . LEU A 1 514 ? -11.359 1.127 11.836 1 98 514 LEU A C 1
ATOM 4187 O O . LEU A 1 514 ? -12.305 0.339 11.898 1 98 514 LEU A O 1
ATOM 4191 N N . LEU A 1 515 ? -11.133 1.854 10.773 1 97.88 515 LEU A N 1
ATOM 4192 C CA . LEU A 1 515 ? -11.805 1.62 9.5 1 97.88 515 LEU A CA 1
ATOM 4193 C C . LEU A 1 515 ? -10.969 0.718 8.602 1 97.88 515 LEU A C 1
ATOM 4195 O O . LEU A 1 515 ? -9.742 0.842 8.562 1 97.88 515 LEU A O 1
ATOM 4199 N N . GLN A 1 516 ? -11.594 -0.187 7.945 1 96.12 516 GLN A N 1
ATOM 4200 C CA . GLN A 1 516 ? -10.922 -1.127 7.055 1 96.12 516 GLN A CA 1
ATOM 4201 C C . GLN A 1 516 ? -11.68 -1.282 5.742 1 96.12 516 GLN A C 1
ATOM 4203 O O . GLN A 1 516 ? -12.914 -1.349 5.734 1 96.12 516 GLN A O 1
ATOM 4208 N N . GLN A 1 517 ? -10.93 -1.272 4.691 1 93.69 517 GLN A N 1
ATOM 4209 C CA . GLN A 1 517 ? -11.531 -1.466 3.379 1 93.69 517 GLN A CA 1
ATOM 4210 C C . GLN A 1 517 ? -10.555 -2.133 2.414 1 93.69 517 GLN A C 1
ATOM 4212 O O . GLN A 1 517 ? -9.344 -1.989 2.555 1 93.69 517 GLN A O 1
ATOM 4217 N N . ARG A 1 518 ? -11.008 -2.945 1.538 1 90.94 518 ARG A N 1
ATOM 4218 C CA . ARG A 1 518 ? -10.266 -3.523 0.423 1 90.94 518 ARG A CA 1
ATOM 4219 C C . ARG A 1 518 ? -11.039 -3.375 -0.884 1 90.94 518 ARG A C 1
ATOM 4221 O O . ARG A 1 518 ? -12.273 -3.387 -0.888 1 90.94 518 ARG A O 1
ATOM 4228 N N . ILE A 1 519 ? -10.328 -3.211 -1.973 1 82 519 ILE A N 1
ATOM 4229 C CA . ILE A 1 519 ? -10.969 -3.143 -3.281 1 82 519 ILE A CA 1
ATOM 4230 C C . ILE A 1 519 ? -11.938 -4.312 -3.443 1 82 519 ILE A C 1
ATOM 4232 O O . ILE A 1 519 ? -11.594 -5.457 -3.135 1 82 519 ILE A O 1
ATOM 4236 N N . GLY A 1 520 ? -13.117 -4.012 -3.928 1 77 520 GLY A N 1
ATOM 4237 C CA . GLY A 1 520 ? -14.117 -5.035 -4.188 1 77 520 GLY A CA 1
ATOM 4238 C C . GLY A 1 520 ? -15.148 -5.156 -3.084 1 77 520 GLY A C 1
ATOM 4239 O O . GLY A 1 520 ? -16.234 -5.707 -3.295 1 77 520 GLY A O 1
ATOM 4240 N N . GLN A 1 521 ? -14.695 -4.617 -1.855 1 80.88 521 GLN A N 1
ATOM 4241 C CA . GLN A 1 521 ? -15.648 -4.629 -0.752 1 80.88 521 GLN A CA 1
ATOM 4242 C C . GLN A 1 521 ? -16.625 -3.457 -0.858 1 80.88 521 GLN A C 1
ATOM 4244 O O . GLN A 1 521 ? -16.234 -2.355 -1.25 1 80.88 521 GLN A O 1
ATOM 4249 N N . LYS A 1 522 ? -17.844 -3.695 -0.65 1 75.62 522 LYS A N 1
ATOM 4250 C CA . LYS A 1 522 ? -18.891 -2.693 -0.843 1 75.62 522 LYS A CA 1
ATOM 4251 C C . LYS A 1 522 ? -18.938 -1.723 0.332 1 75.62 522 LYS A C 1
ATOM 4253 O O . LYS A 1 522 ? -19.203 -0.531 0.148 1 75.62 522 LYS A O 1
ATOM 4258 N N . GLU A 1 523 ? -18.703 -2.238 1.496 1 86.38 523 GLU A N 1
ATOM 4259 C CA . GLU A 1 523 ? -18.875 -1.398 2.68 1 86.38 523 GLU A CA 1
ATOM 4260 C C . GLU A 1 523 ? -17.578 -1.317 3.486 1 86.38 523 GLU A C 1
ATOM 4262 O O . GLU A 1 523 ? -16.828 -2.289 3.557 1 86.38 523 GLU A O 1
ATOM 4267 N N . VAL A 1 524 ? -17.328 -0.083 3.957 1 92.31 524 VAL A N 1
ATOM 4268 C CA . VAL A 1 524 ? -16.219 0.119 4.879 1 92.31 524 VAL A CA 1
ATOM 4269 C C . VAL A 1 524 ? -16.531 -0.539 6.223 1 92.31 524 VAL A C 1
ATOM 4271 O O . VAL A 1 524 ? -17.609 -0.329 6.785 1 92.31 524 VAL A O 1
ATOM 4274 N N . LYS A 1 525 ? -15.766 -1.359 6.746 1 93.75 525 LYS A N 1
ATOM 4275 C CA . LYS A 1 525 ? -15.945 -1.972 8.062 1 93.75 525 LYS A CA 1
ATOM 4276 C C . LYS A 1 525 ? -15.398 -1.069 9.164 1 93.75 525 LYS A C 1
ATOM 4278 O O . LYS A 1 525 ? -14.312 -0.51 9.039 1 93.75 525 LYS A O 1
ATOM 4283 N N . VAL A 1 526 ? -16.172 -0.85 10.141 1 94.62 526 VAL A N 1
ATOM 4284 C CA . VAL A 1 526 ? -15.742 -0.124 11.336 1 94.62 526 VAL A CA 1
ATOM 4285 C C . VAL A 1 526 ? -15.477 -1.106 12.469 1 94.62 526 VAL A C 1
ATOM 4287 O O . VAL A 1 526 ? -16.391 -1.793 12.93 1 94.62 526 VAL A O 1
ATOM 4290 N N . LEU A 1 527 ? -14.25 -1.212 12.906 1 95.38 527 LEU A N 1
ATOM 4291 C CA . LEU A 1 527 ? -13.82 -2.195 13.891 1 95.38 527 LEU A CA 1
ATOM 4292 C C . LEU A 1 527 ? -13.414 -1.516 15.195 1 95.38 527 LEU A C 1
ATOM 4294 O O . LEU A 1 527 ? -12.922 -0.387 15.18 1 95.38 527 LEU A O 1
ATOM 4298 N N . GLU A 1 528 ? -13.641 -2.18 16.266 1 95.25 528 GLU A N 1
ATOM 4299 C CA . GLU A 1 528 ? -13.117 -1.744 17.562 1 95.25 528 GLU A CA 1
ATOM 4300 C C . GLU A 1 528 ? -11.695 -2.256 17.781 1 95.25 528 GLU A C 1
ATOM 4302 O O . GLU A 1 528 ? -11.336 -3.338 17.312 1 95.25 528 GLU A O 1
ATOM 4307 N N . PHE A 1 529 ? -10.906 -1.399 18.359 1 94.56 529 PHE A N 1
ATOM 4308 C CA . PHE A 1 529 ? -9.562 -1.847 18.719 1 94.56 529 PHE A CA 1
ATOM 4309 C C . PHE A 1 529 ? -9.609 -2.826 19.891 1 94.56 529 PHE A C 1
ATOM 4311 O O . PHE A 1 529 ? -10.445 -2.686 20.781 1 94.56 529 PHE A O 1
ATOM 4318 N N . MET B 1 1 ? -20.984 -0.274 -33.719 1 25.12 1 MET B N 1
ATOM 4319 C CA . MET B 1 1 ? -20.531 0.574 -32.625 1 25.12 1 MET B CA 1
ATOM 4320 C C . MET B 1 1 ? -19.438 -0.109 -31.828 1 25.12 1 MET B C 1
ATOM 4322 O O . MET B 1 1 ? -19.672 -1.144 -31.188 1 25.12 1 MET B O 1
ATOM 4326 N N . SER B 1 2 ? -18.25 -0.209 -32.25 1 33.38 2 SER B N 1
ATOM 4327 C CA . SER B 1 2 ? -17.031 -0.92 -31.891 1 33.38 2 SER B CA 1
ATOM 4328 C C . SER B 1 2 ? -16.656 -0.694 -30.438 1 33.38 2 SER B C 1
ATOM 4330 O O . SER B 1 2 ? -16.562 0.449 -29.984 1 33.38 2 SER B O 1
ATOM 4332 N N . SER B 1 3 ? -17.141 -1.432 -29.453 1 40.97 3 SER B N 1
ATOM 4333 C CA . SER B 1 3 ? -17.047 -1.265 -28.016 1 40.97 3 SER B CA 1
ATOM 4334 C C . SER B 1 3 ? -15.633 -0.828 -27.609 1 40.97 3 SER B C 1
ATOM 4336 O O . SER B 1 3 ? -14.68 -1.586 -27.766 1 40.97 3 SER B O 1
ATOM 4338 N N . GLU B 1 4 ? -15.164 0.209 -27.859 1 42.59 4 GLU B N 1
ATOM 4339 C CA . GLU B 1 4 ? -13.922 0.926 -27.578 1 42.59 4 GLU B CA 1
ATOM 4340 C C . GLU B 1 4 ? -13.461 0.686 -26.141 1 42.59 4 GLU B C 1
ATOM 4342 O O . GLU B 1 4 ? -14.164 1.036 -25.203 1 42.59 4 GLU B O 1
ATOM 4347 N N . LYS B 1 5 ? -12.695 -0.324 -26 1 56.03 5 LYS B N 1
ATOM 4348 C CA . LYS B 1 5 ? -12.18 -0.805 -24.719 1 56.03 5 LYS B CA 1
ATOM 4349 C C . LYS B 1 5 ? -11.555 0.33 -23.922 1 56.03 5 LYS B C 1
ATOM 4351 O O . LYS B 1 5 ? -10.734 1.088 -24.453 1 56.03 5 LYS B O 1
ATOM 4356 N N . MET B 1 6 ? -12.102 0.751 -22.906 1 64.62 6 MET B N 1
ATOM 4357 C CA . MET B 1 6 ? -11.586 1.712 -21.938 1 64.62 6 MET B CA 1
ATOM 4358 C C . MET B 1 6 ? -10.102 1.476 -21.672 1 64.62 6 MET B C 1
ATOM 4360 O O . MET B 1 6 ? -9.648 0.329 -21.625 1 64.62 6 MET B O 1
ATOM 4364 N N . PRO B 1 7 ? -9.258 2.537 -21.766 1 73.06 7 PRO B N 1
ATOM 4365 C CA . PRO B 1 7 ? -7.844 2.402 -21.422 1 73.06 7 PRO B CA 1
ATOM 4366 C C . PRO B 1 7 ? -7.621 1.662 -20.094 1 73.06 7 PRO B C 1
ATOM 4368 O O . PRO B 1 7 ? -8.43 1.791 -19.172 1 73.06 7 PRO B O 1
ATOM 4371 N N . ILE B 1 8 ? -6.711 0.787 -20.078 1 74 8 ILE B N 1
ATOM 4372 C CA . ILE B 1 8 ? -6.418 -0.098 -18.953 1 74 8 ILE B CA 1
ATOM 4373 C C . ILE B 1 8 ? -6.273 0.723 -17.672 1 74 8 ILE B C 1
ATOM 4375 O O . ILE B 1 8 ? -6.648 0.268 -16.594 1 74 8 ILE B O 1
ATOM 4379 N N . GLU B 1 9 ? -5.82 1.954 -17.844 1 69.12 9 GLU B N 1
ATOM 4380 C CA . GLU B 1 9 ? -5.539 2.814 -16.703 1 69.12 9 GLU B CA 1
ATOM 4381 C C . GLU B 1 9 ? -6.824 3.238 -15.992 1 69.12 9 GLU B C 1
ATOM 4383 O O . GLU B 1 9 ? -6.793 3.652 -14.836 1 69.12 9 GLU B O 1
ATOM 4388 N N . THR B 1 10 ? -7.898 3.113 -16.594 1 72 10 THR B N 1
ATOM 4389 C CA . THR B 1 10 ? -9.156 3.609 -16.031 1 72 10 THR B CA 1
ATOM 4390 C C . THR B 1 10 ? -9.977 2.467 -15.445 1 72 10 THR B C 1
ATOM 4392 O O . THR B 1 10 ? -10.969 2.701 -14.75 1 72 10 THR B O 1
ATOM 4395 N N . LEU B 1 11 ? -9.469 1.329 -15.75 1 77.88 11 LEU B N 1
ATOM 4396 C CA . LEU B 1 11 ? -10.234 0.182 -15.266 1 77.88 11 LEU B CA 1
ATOM 4397 C C . LEU B 1 11 ? -10.078 0.021 -13.758 1 77.88 11 LEU B C 1
ATOM 4399 O O . LEU B 1 11 ? -8.984 0.185 -13.219 1 77.88 11 LEU B O 1
ATOM 4403 N N . GLN B 1 12 ? -11.203 -0.164 -13.148 1 82 12 GLN B N 1
ATOM 4404 C CA . GLN B 1 12 ? -11.188 -0.41 -11.711 1 82 12 GLN B CA 1
ATOM 4405 C C . GLN B 1 12 ? -11.453 -1.881 -11.398 1 82 12 GLN B C 1
ATOM 4407 O O . GLN B 1 12 ? -12.438 -2.451 -11.875 1 82 12 GLN B O 1
ATOM 4412 N N . ALA B 1 13 ? -10.57 -2.439 -10.711 1 89.94 13 ALA B N 1
ATOM 4413 C CA . ALA B 1 13 ? -10.727 -3.844 -10.344 1 89.94 13 ALA B CA 1
ATOM 4414 C C . ALA B 1 13 ? -11.891 -4.031 -9.375 1 89.94 13 ALA B C 1
ATOM 4416 O O . ALA B 1 13 ? -12.172 -3.154 -8.555 1 89.94 13 ALA B O 1
ATOM 4417 N N . ASP B 1 14 ? -12.523 -5.172 -9.508 1 92.06 14 ASP B N 1
ATOM 4418 C CA . ASP B 1 14 ? -13.594 -5.551 -8.586 1 92.06 14 ASP B CA 1
ATOM 4419 C C . ASP B 1 14 ? -13.023 -6.141 -7.297 1 92.06 14 ASP B C 1
ATOM 4421 O O . ASP B 1 14 ? -13.648 -6.051 -6.238 1 92.06 14 ASP B O 1
ATOM 4425 N N . GLU B 1 15 ? -11.898 -6.828 -7.438 1 94.31 15 GLU B N 1
ATOM 4426 C CA . GLU B 1 15 ? -11.195 -7.449 -6.312 1 94.31 15 GLU B CA 1
ATOM 4427 C C . GLU B 1 15 ? -9.688 -7.312 -6.461 1 94.31 15 GLU B C 1
ATOM 4429 O O . GLU B 1 15 ? -9.164 -7.305 -7.578 1 94.31 15 GLU B O 1
ATOM 4434 N N . HIS B 1 16 ? -9.078 -7.156 -5.305 1 94.88 16 HIS B N 1
ATOM 4435 C CA . HIS B 1 16 ? -7.629 -7.023 -5.293 1 94.88 16 HIS B CA 1
ATOM 4436 C C . HIS B 1 16 ? -7 -7.969 -4.273 1 94.88 16 HIS B C 1
ATOM 4438 O O . HIS B 1 16 ? -7.523 -8.133 -3.17 1 94.88 16 HIS B O 1
ATOM 4444 N N . ARG B 1 17 ? -6.039 -8.672 -4.66 1 97.56 17 ARG B N 1
ATOM 4445 C CA . ARG B 1 17 ? -5.16 -9.453 -3.799 1 97.56 17 ARG B CA 1
ATOM 4446 C C . ARG B 1 17 ? -3.693 -9.164 -4.105 1 97.56 17 ARG B C 1
ATOM 4448 O O . ARG B 1 17 ? -3.369 -8.641 -5.172 1 97.56 17 ARG B O 1
ATOM 4455 N N . PHE B 1 18 ? -2.871 -9.414 -3.135 1 98.12 18 PHE B N 1
ATOM 4456 C CA . PHE B 1 18 ? -1.461 -9.156 -3.408 1 98.12 18 PHE B CA 1
ATOM 4457 C C . PHE B 1 18 ? -0.924 -10.133 -4.449 1 98.12 18 PHE B C 1
ATOM 4459 O O . PHE B 1 18 ? -0.16 -9.75 -5.332 1 98.12 18 PHE B O 1
ATOM 4466 N N . ALA B 1 19 ? -1.352 -11.398 -4.332 1 98.81 19 ALA B N 1
ATOM 4467 C CA . ALA B 1 19 ? -0.951 -12.414 -5.301 1 98.81 19 ALA B CA 1
ATOM 4468 C C . ALA B 1 19 ? -2.158 -13.195 -5.801 1 98.81 19 ALA B C 1
ATOM 4470 O O . ALA B 1 19 ? -3.09 -13.469 -5.039 1 98.81 19 ALA B O 1
ATOM 4471 N N . ILE B 1 20 ? -2.141 -13.539 -7.062 1 98.75 20 ILE B N 1
ATOM 4472 C CA . ILE B 1 20 ? -3.146 -14.422 -7.637 1 98.75 20 ILE B CA 1
ATOM 4473 C C . ILE B 1 20 ? -2.467 -15.625 -8.281 1 98.75 20 ILE B C 1
ATOM 4475 O O . ILE B 1 20 ? -1.487 -15.477 -9.016 1 98.75 20 ILE B O 1
ATOM 4479 N N . ILE B 1 21 ? -2.902 -16.766 -7.891 1 98.56 21 ILE B N 1
ATOM 4480 C CA . ILE B 1 21 ? -2.436 -18.031 -8.453 1 98.56 21 ILE B CA 1
ATOM 4481 C C . ILE B 1 21 ? -3.471 -18.562 -9.445 1 98.56 21 ILE B C 1
ATOM 4483 O O . ILE B 1 21 ? -4.641 -18.734 -9.094 1 98.56 21 ILE B O 1
ATOM 4487 N N . LEU B 1 22 ? -3.051 -18.828 -10.656 1 96.81 22 LEU B N 1
ATOM 4488 C CA . LEU B 1 22 ? -3.949 -19.328 -11.688 1 96.81 22 LEU B CA 1
ATOM 4489 C C . LEU B 1 22 ? -3.922 -20.859 -11.742 1 96.81 22 LEU B C 1
ATOM 4491 O O . LEU B 1 22 ? -3.031 -21.438 -12.352 1 96.81 22 LEU B O 1
ATOM 4495 N N . GLY B 1 23 ? -4.957 -21.469 -11.07 1 96.31 23 GLY B N 1
ATOM 4496 C CA . GLY B 1 23 ? -5.051 -22.922 -11.062 1 96.31 23 GLY B CA 1
ATOM 4497 C C . GLY B 1 23 ? -4.902 -23.516 -9.68 1 96.31 23 GLY B C 1
ATOM 4498 O O . GLY B 1 23 ? -4.055 -23.094 -8.891 1 96.31 23 GLY B O 1
ATOM 4499 N N . ALA B 1 24 ? -5.727 -24.484 -9.43 1 97.69 24 ALA B N 1
ATOM 4500 C CA . ALA B 1 24 ? -5.699 -25.172 -8.141 1 97.69 24 ALA B CA 1
ATOM 4501 C C . ALA B 1 24 ? -5.309 -26.641 -8.297 1 97.69 24 ALA B C 1
ATOM 4503 O O . ALA B 1 24 ? -5.863 -27.516 -7.633 1 97.69 24 ALA B O 1
ATOM 4504 N N . GLY B 1 25 ? -4.441 -26.906 -9.305 1 96.75 25 GLY B N 1
ATOM 4505 C CA . GLY B 1 25 ? -3.783 -28.203 -9.375 1 96.75 25 GLY B CA 1
ATOM 4506 C C . GLY B 1 25 ? -2.648 -28.344 -8.383 1 96.75 25 GLY B C 1
ATOM 4507 O O . GLY B 1 25 ? -2.564 -27.594 -7.41 1 96.75 25 GLY B O 1
ATOM 4508 N N . ALA B 1 26 ? -1.804 -29.297 -8.602 1 96.81 26 ALA B N 1
ATOM 4509 C CA . ALA B 1 26 ? -0.711 -29.578 -7.676 1 96.81 26 ALA B CA 1
ATOM 4510 C C . ALA B 1 26 ? 0.174 -28.359 -7.477 1 96.81 26 ALA B C 1
ATOM 4512 O O . ALA B 1 26 ? 0.48 -27.984 -6.344 1 96.81 26 ALA B O 1
ATOM 4513 N N . ALA B 1 27 ? 0.53 -27.703 -8.562 1 97.06 27 ALA B N 1
ATOM 4514 C CA . ALA B 1 27 ? 1.419 -26.547 -8.484 1 97.06 27 ALA B CA 1
ATOM 4515 C C . ALA B 1 27 ? 0.781 -25.406 -7.688 1 97.06 27 ALA B C 1
ATOM 4517 O O . ALA B 1 27 ? 1.425 -24.812 -6.824 1 97.06 27 ALA B O 1
ATOM 4518 N N . GLY B 1 28 ? -0.485 -25.125 -7.988 1 98.31 28 GLY B N 1
ATOM 4519 C CA . GLY B 1 28 ? -1.188 -24.078 -7.277 1 98.31 28 GLY B CA 1
ATOM 4520 C C . GLY B 1 28 ? -1.348 -24.359 -5.797 1 98.31 28 GLY B C 1
ATOM 4521 O O . GLY B 1 28 ? -1.178 -23.453 -4.965 1 98.31 28 GLY B O 1
ATOM 4522 N N . ILE B 1 29 ? -1.693 -25.578 -5.465 1 98.75 29 ILE B N 1
ATOM 4523 C CA . ILE B 1 29 ? -1.848 -25.984 -4.078 1 98.75 29 ILE B CA 1
ATOM 4524 C C . ILE B 1 29 ? -0.516 -25.844 -3.344 1 98.75 29 ILE B C 1
ATOM 4526 O O . ILE B 1 29 ? -0.458 -25.266 -2.254 1 98.75 29 ILE B O 1
ATOM 4530 N N . ILE B 1 30 ? 0.543 -26.297 -3.984 1 98.69 30 ILE B N 1
ATOM 4531 C CA . ILE B 1 30 ? 1.863 -26.25 -3.365 1 98.69 30 ILE B CA 1
ATOM 4532 C C . ILE B 1 30 ? 2.283 -24.797 -3.154 1 98.69 30 ILE B C 1
ATOM 4534 O O . ILE B 1 30 ? 2.855 -24.453 -2.117 1 98.69 30 ILE B O 1
ATOM 4538 N N . GLN B 1 31 ? 1.98 -23.953 -4.109 1 98.75 31 GLN B N 1
ATOM 4539 C CA . GLN B 1 31 ? 2.318 -22.531 -3.963 1 98.75 31 GLN B CA 1
ATOM 4540 C C . GLN B 1 31 ? 1.574 -21.922 -2.785 1 98.75 31 GLN B C 1
ATOM 4542 O O . GLN B 1 31 ? 2.176 -21.219 -1.96 1 98.75 31 GLN B O 1
ATOM 4547 N N . GLY B 1 32 ? 0.218 -22.125 -2.746 1 98.81 32 GLY B N 1
ATOM 4548 C CA . GLY B 1 32 ? -0.554 -21.609 -1.625 1 98.81 32 GLY B CA 1
ATOM 4549 C C . GLY B 1 32 ? -0.039 -22.094 -0.28 1 98.81 32 GLY B C 1
ATOM 4550 O O . GLY B 1 32 ? 0.13 -21.297 0.646 1 98.81 32 GLY B O 1
ATOM 4551 N N . CYS B 1 33 ? 0.239 -23.375 -0.184 1 98.81 33 CYS B N 1
ATOM 4552 C CA . CYS B 1 33 ? 0.775 -23.953 1.046 1 98.81 33 CYS B CA 1
ATOM 4553 C C . CYS B 1 33 ? 2.113 -23.312 1.405 1 98.81 33 CYS B C 1
ATOM 4555 O O . CYS B 1 33 ? 2.381 -23.047 2.576 1 98.81 33 CYS B O 1
ATOM 4557 N N . THR B 1 34 ? 2.92 -23.125 0.386 1 98.69 34 THR B N 1
ATOM 4558 C CA . THR B 1 34 ? 4.254 -22.578 0.615 1 98.69 34 THR B CA 1
ATOM 4559 C C . THR B 1 34 ? 4.168 -21.156 1.149 1 98.69 34 THR B C 1
ATOM 4561 O O . THR B 1 34 ? 4.922 -20.781 2.047 1 98.69 34 THR B O 1
ATOM 4564 N N . PHE B 1 35 ? 3.227 -20.328 0.596 1 98.75 35 PHE B N 1
ATOM 4565 C CA . PHE B 1 35 ? 3.016 -18.984 1.117 1 98.75 35 PHE B CA 1
ATOM 4566 C C . PHE B 1 35 ? 2.744 -19.016 2.617 1 98.75 35 PHE B C 1
ATOM 4568 O O . PHE B 1 35 ? 3.305 -18.219 3.373 1 98.75 35 PHE B O 1
ATOM 4575 N N . ILE B 1 36 ? 1.907 -19.938 3.041 1 98.44 36 ILE B N 1
ATOM 4576 C CA . ILE B 1 36 ? 1.477 -20.047 4.43 1 98.44 36 ILE B CA 1
ATOM 4577 C C . ILE B 1 36 ? 2.613 -20.594 5.285 1 98.44 36 ILE B C 1
ATOM 4579 O O . ILE B 1 36 ? 2.965 -20.016 6.316 1 98.44 36 ILE B O 1
ATOM 4583 N N . ARG B 1 37 ? 3.238 -21.672 4.812 1 97.69 37 ARG B N 1
ATOM 4584 C CA . ARG B 1 37 ? 4.262 -22.391 5.578 1 97.69 37 ARG B CA 1
ATOM 4585 C C . ARG B 1 37 ? 5.48 -21.5 5.812 1 97.69 37 ARG B C 1
ATOM 4587 O O . ARG B 1 37 ? 6.086 -21.531 6.883 1 97.69 37 ARG B O 1
ATOM 4594 N N . GLU B 1 38 ? 5.797 -20.75 4.762 1 97.88 38 GLU B N 1
ATOM 4595 C CA . GLU B 1 38 ? 6.988 -19.906 4.855 1 97.88 38 GLU B CA 1
ATOM 4596 C C . GLU B 1 38 ? 6.641 -18.516 5.379 1 97.88 38 GLU B C 1
ATOM 4598 O O . GLU B 1 38 ? 7.508 -17.641 5.457 1 97.88 38 GLU B O 1
ATOM 4603 N N . LYS B 1 39 ? 5.379 -18.312 5.742 1 97.56 39 LYS B N 1
ATOM 4604 C CA . LYS B 1 39 ? 4.883 -17.047 6.273 1 97.56 39 LYS B CA 1
ATOM 4605 C C . LYS B 1 39 ? 5.172 -15.891 5.309 1 97.56 39 LYS B C 1
ATOM 4607 O O . LYS B 1 39 ? 5.605 -14.82 5.73 1 97.56 39 LYS B O 1
ATOM 4612 N N . THR B 1 40 ? 5.074 -16.219 4.031 1 97.44 40 THR B N 1
ATOM 4613 C CA . THR B 1 40 ? 5.266 -15.234 2.977 1 97.44 40 THR B CA 1
ATOM 4614 C C . THR B 1 40 ? 4.062 -14.297 2.887 1 97.44 40 THR B C 1
ATOM 4616 O O . THR B 1 40 ? 4.215 -13.078 2.91 1 97.44 40 THR B O 1
ATOM 4619 N N . LEU B 1 41 ? 2.92 -14.797 2.75 1 97.69 41 LEU B N 1
ATOM 4620 C CA . LEU B 1 41 ? 1.634 -14.109 2.709 1 97.69 41 LEU B CA 1
ATOM 4621 C C . LEU B 1 41 ? 0.604 -14.828 3.574 1 97.69 41 LEU B C 1
ATOM 4623 O O . LEU B 1 41 ? 0.56 -16.062 3.6 1 97.69 41 LEU B O 1
ATOM 4627 N N . PRO B 1 42 ? -0.229 -14.094 4.215 1 96.44 42 PRO B N 1
ATOM 4628 C CA . PRO B 1 42 ? -1.38 -14.734 4.859 1 96.44 42 PRO B CA 1
ATOM 4629 C C . PRO B 1 42 ? -2.488 -15.086 3.867 1 96.44 42 PRO B C 1
ATOM 4631 O O . PRO B 1 42 ? -2.461 -14.633 2.719 1 96.44 42 PRO B O 1
ATOM 4634 N N . LEU B 1 43 ? -3.471 -15.867 4.301 1 96.62 43 LEU B N 1
ATOM 4635 C CA . LEU B 1 43 ? -4.547 -16.391 3.473 1 96.62 43 LEU B CA 1
ATOM 4636 C C . LEU B 1 43 ? -5.312 -15.266 2.785 1 96.62 43 LEU B C 1
ATOM 4638 O O . LEU B 1 43 ? -5.738 -15.406 1.637 1 96.62 43 LEU B O 1
ATOM 4642 N N . GLU B 1 44 ? -5.426 -14.156 3.416 1 95.06 44 GLU B N 1
ATOM 4643 C CA . GLU B 1 44 ? -6.27 -13.07 2.922 1 95.06 44 GLU B CA 1
ATOM 4644 C C . GLU B 1 44 ? -5.57 -12.281 1.825 1 95.06 44 GLU B C 1
ATOM 4646 O O . GLU B 1 44 ? -6.199 -11.477 1.131 1 95.06 44 GLU B O 1
ATOM 4651 N N . GLU B 1 45 ? -4.273 -12.555 1.625 1 97.81 45 GLU B N 1
ATOM 4652 C CA . GLU B 1 45 ? -3.498 -11.711 0.719 1 97.81 45 GLU B CA 1
ATOM 4653 C C . GLU B 1 45 ? -3.281 -12.398 -0.626 1 97.81 45 GLU B C 1
ATOM 4655 O O . GLU B 1 45 ? -2.719 -11.805 -1.549 1 97.81 45 GLU B O 1
ATOM 4660 N N . PHE B 1 46 ? -3.738 -13.609 -0.773 1 98.56 46 PHE B N 1
ATOM 4661 C CA . PHE B 1 46 ? -3.646 -14.242 -2.086 1 98.56 46 PHE B CA 1
ATOM 4662 C C . PHE B 1 46 ? -4.934 -14.984 -2.42 1 98.56 46 PHE B C 1
ATOM 4664 O O . PHE B 1 46 ? -5.766 -15.219 -1.542 1 98.56 46 PHE B O 1
ATOM 4671 N N . GLN B 1 4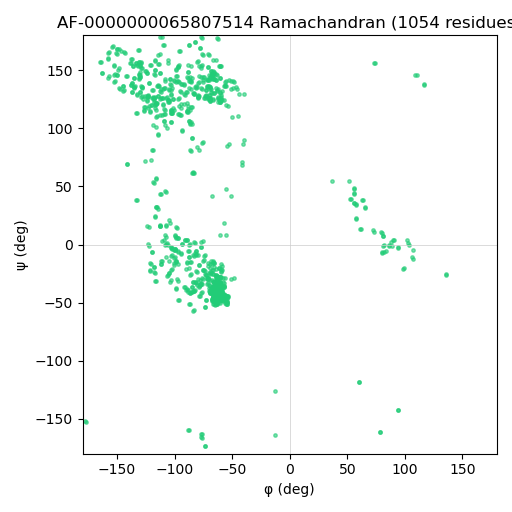7 ? -5.137 -15.234 -3.715 1 98.44 47 GLN B N 1
ATOM 4672 C CA . GLN B 1 47 ? -6.316 -15.93 -4.223 1 98.44 47 GLN B CA 1
ATOM 4673 C C . GLN B 1 47 ? -5.934 -16.953 -5.293 1 98.44 47 GLN B C 1
ATOM 4675 O O . GLN B 1 47 ? -5.129 -16.656 -6.18 1 98.44 47 GLN B O 1
ATOM 4680 N N . ILE B 1 48 ? -6.449 -18.141 -5.145 1 98.75 48 ILE B N 1
ATOM 4681 C CA . ILE B 1 48 ? -6.336 -19.141 -6.191 1 98.75 48 ILE B CA 1
ATOM 4682 C C . ILE B 1 48 ? -7.605 -19.156 -7.043 1 98.75 48 ILE B C 1
ATOM 4684 O O . ILE B 1 48 ? -8.719 -19.203 -6.512 1 98.75 48 ILE B O 1
ATOM 4688 N N . LEU B 1 49 ? -7.484 -19 -8.328 1 98.12 49 LEU B N 1
ATOM 4689 C CA . LEU B 1 49 ? -8.602 -19.062 -9.258 1 98.12 49 LEU B CA 1
ATOM 4690 C C . LEU B 1 49 ? -8.602 -20.375 -10.023 1 98.12 49 LEU B C 1
ATOM 4692 O O . LEU B 1 49 ? -7.598 -20.75 -10.633 1 98.12 49 LEU B O 1
ATOM 4696 N N . GLU B 1 50 ? -9.703 -21.094 -9.953 1 97.44 50 GLU B N 1
ATOM 4697 C CA . GLU B 1 50 ? -9.797 -22.422 -10.539 1 97.44 50 GLU B CA 1
ATOM 4698 C C . GLU B 1 50 ? -11.078 -22.578 -11.359 1 97.44 50 GLU B C 1
ATOM 4700 O O . GLU B 1 50 ? -12.164 -22.266 -10.883 1 97.44 50 GLU B O 1
ATOM 4705 N N . ARG B 1 51 ? -10.906 -23.047 -12.586 1 94.69 51 ARG B N 1
ATOM 4706 C CA . ARG B 1 51 ? -12.055 -23.219 -13.469 1 94.69 51 ARG B CA 1
ATOM 4707 C C . ARG B 1 51 ? -12.922 -24.391 -13.031 1 94.69 51 ARG B C 1
ATOM 4709 O O . ARG B 1 51 ? -14.133 -24.391 -13.25 1 94.69 51 ARG B O 1
ATOM 4716 N N . GLN B 1 52 ? -12.328 -25.375 -12.422 1 94.88 52 GLN B N 1
ATOM 4717 C CA . GLN B 1 52 ? -13.07 -26.562 -11.977 1 94.88 52 GLN B CA 1
ATOM 4718 C C . GLN B 1 52 ? -13.75 -26.312 -10.633 1 94.88 52 GLN B C 1
ATOM 4720 O O . GLN B 1 52 ? -13.531 -25.266 -10.008 1 94.88 52 GLN B O 1
ATOM 4725 N N . SER B 1 53 ? -14.539 -27.234 -10.156 1 96.81 53 SER B N 1
ATOM 4726 C CA . SER B 1 53 ? -15.344 -27.062 -8.953 1 96.81 53 SER B CA 1
ATOM 4727 C C . SER B 1 53 ? -14.617 -27.594 -7.723 1 96.81 53 SER B C 1
ATOM 4729 O O . SER B 1 53 ? -15.156 -27.562 -6.613 1 96.81 53 SER B O 1
ATOM 4731 N N . ALA B 1 54 ? -13.406 -28.094 -7.953 1 97.12 54 ALA B N 1
ATOM 4732 C CA . ALA B 1 54 ? -12.672 -28.672 -6.836 1 97.12 54 ALA B CA 1
ATOM 4733 C C . ALA B 1 54 ? -11.164 -28.609 -7.066 1 97.12 54 ALA B C 1
ATOM 4735 O O . ALA B 1 54 ? -10.711 -28.25 -8.156 1 97.12 54 ALA B O 1
ATOM 4736 N N . PHE B 1 55 ? -10.445 -28.938 -5.973 1 97.88 55 PHE B N 1
ATOM 4737 C CA . PHE B 1 55 ? -8.992 -29.047 -6.074 1 97.88 55 PHE B CA 1
ATOM 4738 C C . PHE B 1 55 ? -8.602 -30.281 -6.879 1 97.88 55 PHE B C 1
ATOM 4740 O O . PHE B 1 55 ? -9.352 -31.25 -6.938 1 97.88 55 PHE B O 1
ATOM 4747 N N . GLY B 1 56 ? -7.359 -30.141 -7.512 1 95.12 56 GLY B N 1
ATOM 4748 C CA . GLY B 1 56 ? -6.816 -31.375 -8.078 1 95.12 56 GLY B CA 1
ATOM 4749 C C . GLY B 1 56 ? -6.242 -31.172 -9.477 1 95.12 56 GLY B C 1
ATOM 4750 O O . GLY B 1 56 ? -5.406 -31.969 -9.922 1 95.12 56 GLY B O 1
ATOM 4751 N N . GLY B 1 57 ? -6.742 -30.156 -10.227 1 93.12 57 GLY B N 1
ATOM 4752 C CA . GLY B 1 57 ? -6.211 -29.891 -11.555 1 93.12 57 GLY B CA 1
ATOM 4753 C C . GLY B 1 57 ? -6.379 -31.078 -12.5 1 93.12 57 GLY B C 1
ATOM 4754 O O . GLY B 1 57 ? -7.488 -31.578 -12.688 1 93.12 57 GLY B O 1
ATOM 4755 N N . VAL B 1 58 ? -5.262 -31.594 -12.961 1 91.81 58 VAL B N 1
ATOM 4756 C CA . VAL B 1 58 ? -5.277 -32.688 -13.922 1 91.81 58 VAL B CA 1
ATOM 4757 C C . VAL B 1 58 ? -5.902 -33.938 -13.281 1 91.81 58 VAL B C 1
ATOM 4759 O O . VAL B 1 58 ? -6.535 -34.75 -13.961 1 91.81 58 VAL B O 1
ATOM 4762 N N . TRP B 1 59 ? -5.801 -34.094 -11.977 1 95.12 59 TRP B N 1
ATOM 4763 C CA . TRP B 1 59 ? -6.305 -35.281 -11.297 1 95.12 59 TRP B CA 1
ATOM 4764 C C . TRP B 1 59 ? -7.809 -35.188 -11.07 1 95.12 59 TRP B C 1
ATOM 4766 O O . TRP B 1 59 ? -8.477 -36.188 -10.828 1 95.12 59 TRP B O 1
ATOM 4776 N N . TRP B 1 60 ? -8.258 -34 -11.055 1 94.31 60 TRP B N 1
ATOM 4777 C CA . TRP B 1 60 ? -9.703 -33.812 -11.031 1 94.31 60 TRP B CA 1
ATOM 4778 C C . TRP B 1 60 ? -10.312 -34.031 -12.414 1 94.31 60 TRP B C 1
ATOM 4780 O O . TRP B 1 60 ? -11.383 -34.625 -12.539 1 94.31 60 TRP B O 1
ATOM 4790 N N . LYS B 1 61 ? -9.617 -33.656 -13.453 1 92.25 61 LYS B N 1
ATOM 4791 C CA . LYS B 1 61 ? -10.148 -33.594 -14.812 1 92.25 61 LYS B CA 1
ATOM 4792 C C . LYS B 1 61 ? -10.047 -34.938 -15.5 1 92.25 61 LYS B C 1
ATOM 4794 O O . LYS B 1 61 ? -10.953 -35.344 -16.25 1 92.25 61 LYS B O 1
ATOM 4799 N N . ASN B 1 62 ? -8.977 -35.625 -15.32 1 93.81 62 ASN B N 1
ATOM 4800 C CA . ASN B 1 62 ? -8.75 -36.906 -15.992 1 93.81 62 ASN B CA 1
ATOM 4801 C C . ASN B 1 62 ? -9.367 -38.062 -15.203 1 93.81 62 ASN B C 1
ATOM 4803 O O . ASN B 1 62 ? -8.758 -38.594 -14.266 1 93.81 62 ASN B O 1
ATOM 4807 N N . THR B 1 63 ? -10.531 -38.625 -15.703 1 94.88 63 THR B N 1
ATOM 4808 C CA . THR B 1 63 ? -11.25 -39.656 -14.961 1 94.88 63 THR B CA 1
ATOM 4809 C C . THR B 1 63 ? -11.43 -40.906 -15.812 1 94.88 63 THR B C 1
ATOM 4811 O O . THR B 1 63 ? -12.312 -41.719 -15.547 1 94.88 63 THR B O 1
ATOM 4814 N N . TYR B 1 64 ? -10.695 -41.062 -16.906 1 95.88 64 TYR B N 1
ATOM 4815 C CA . TYR B 1 64 ? -10.812 -42.281 -17.719 1 95.88 64 TYR B CA 1
ATOM 4816 C C . TYR B 1 64 ? -10.453 -43.5 -16.906 1 95.88 64 TYR B C 1
ATOM 4818 O O . TYR B 1 64 ? -9.688 -43.438 -15.945 1 95.88 64 TYR B O 1
ATOM 4826 N N . PRO B 1 65 ? -10.992 -44.594 -17.297 1 95.75 65 PRO B N 1
ATOM 4827 C CA . PRO B 1 65 ? -10.727 -45.844 -16.547 1 95.75 65 PRO B CA 1
ATOM 4828 C C . PRO B 1 65 ? -9.242 -46.188 -16.516 1 95.75 65 PRO B C 1
ATOM 4830 O O . PRO B 1 65 ? -8.594 -46.25 -17.562 1 95.75 65 PRO B O 1
ATOM 4833 N N . GLY B 1 66 ? -8.75 -46.438 -15.281 1 94.44 66 GLY B N 1
ATOM 4834 C CA . GLY B 1 66 ? -7.371 -46.875 -15.133 1 94.44 66 GLY B CA 1
ATOM 4835 C C . GLY B 1 66 ? -6.406 -45.719 -14.961 1 94.44 66 GLY B C 1
ATOM 4836 O O . GLY B 1 66 ? -5.195 -45.938 -14.836 1 94.44 66 GLY B O 1
ATOM 4837 N N . ALA B 1 67 ? -6.965 -44.5 -14.891 1 95.31 67 ALA B N 1
ATOM 4838 C CA . ALA B 1 67 ? -6.098 -43.344 -14.758 1 95.31 67 ALA B CA 1
ATOM 4839 C C . ALA B 1 67 ? -5.262 -43.406 -13.484 1 95.31 67 ALA B C 1
ATOM 4841 O O . ALA B 1 67 ? -5.801 -43.594 -12.391 1 95.31 67 ALA B O 1
ATOM 4842 N N . ALA B 1 68 ? -3.916 -43.312 -13.602 1 94.44 68 ALA B N 1
ATOM 4843 C CA . ALA B 1 68 ? -2.953 -43.375 -12.508 1 94.44 68 ALA B CA 1
ATOM 4844 C C . ALA B 1 68 ? -1.64 -42.688 -12.891 1 94.44 68 ALA B C 1
ATOM 4846 O O . ALA B 1 68 ? -1.42 -42.375 -14.062 1 94.44 68 ALA B O 1
ATOM 4847 N N . CYS B 1 69 ? -0.854 -42.438 -11.93 1 90.94 69 CYS B N 1
ATOM 4848 C CA . CYS B 1 69 ? 0.469 -41.875 -12.18 1 90.94 69 CYS B CA 1
ATOM 4849 C C . CYS B 1 69 ? 1.485 -43 -12.453 1 90.94 69 CYS B C 1
ATOM 4851 O O . CYS B 1 69 ? 1.406 -44.062 -11.875 1 90.94 69 CYS B O 1
ATOM 4853 N N . ASP B 1 70 ? 2.404 -42.688 -13.367 1 86.5 70 ASP B N 1
ATOM 4854 C CA . ASP B 1 70 ? 3.432 -43.688 -13.695 1 86.5 70 ASP B CA 1
ATOM 4855 C C . ASP B 1 70 ? 4.621 -43.562 -12.742 1 86.5 70 ASP B C 1
ATOM 4857 O O . ASP B 1 70 ? 5.609 -44.281 -12.891 1 86.5 70 ASP B O 1
ATOM 4861 N N . ILE B 1 71 ? 4.574 -42.656 -11.836 1 87.38 71 ILE B N 1
ATOM 4862 C CA . ILE B 1 71 ? 5.555 -42.531 -10.766 1 87.38 71 ILE B CA 1
ATOM 4863 C C . ILE B 1 71 ? 4.988 -43.094 -9.469 1 87.38 71 ILE B C 1
ATOM 4865 O O . ILE B 1 71 ? 3.84 -42.812 -9.109 1 87.38 71 ILE B O 1
ATOM 4869 N N . PRO B 1 72 ? 5.805 -43.875 -8.797 1 90.5 72 PRO B N 1
ATOM 4870 C CA . PRO B 1 72 ? 5.312 -44.438 -7.543 1 90.5 72 PRO B CA 1
ATOM 4871 C C . PRO B 1 72 ? 4.758 -43.375 -6.598 1 90.5 72 PRO B C 1
ATOM 4873 O O . PRO B 1 72 ? 5.344 -42.312 -6.457 1 90.5 72 PRO B O 1
ATOM 4876 N N . SER B 1 73 ? 3.664 -43.75 -5.918 1 93 73 SER B N 1
ATOM 4877 C CA . SER B 1 73 ? 2.91 -42.844 -5.082 1 93 73 SER B CA 1
ATOM 4878 C C . SER B 1 73 ? 3.787 -42.25 -3.986 1 93 73 SER B C 1
ATOM 4880 O O . SER B 1 73 ? 3.691 -41.031 -3.686 1 93 73 SER B O 1
ATOM 4882 N N . HIS B 1 74 ? 4.66 -43.031 -3.398 1 92.31 74 HIS B N 1
ATOM 4883 C CA . HIS B 1 74 ? 5.484 -42.562 -2.281 1 92.31 74 HIS B CA 1
ATOM 4884 C C . HIS B 1 74 ? 6.582 -41.625 -2.756 1 92.31 74 HIS B C 1
ATOM 4886 O O . HIS B 1 74 ? 7.223 -40.969 -1.943 1 92.31 74 HIS B O 1
ATOM 4892 N N . GLU B 1 75 ? 6.754 -41.531 -4.074 1 89.19 75 GLU B N 1
ATOM 4893 C CA . GLU B 1 75 ? 7.648 -40.562 -4.68 1 89.19 75 GLU B CA 1
ATOM 4894 C C . GLU B 1 75 ? 6.875 -39.344 -5.176 1 89.19 75 GLU B C 1
ATOM 4896 O O . GLU B 1 75 ? 7.336 -38.219 -5.031 1 89.19 75 GLU B O 1
ATOM 4901 N N . TYR B 1 76 ? 5.711 -39.656 -5.691 1 91.69 76 TYR B N 1
ATOM 4902 C CA . TYR B 1 76 ? 4.855 -38.625 -6.27 1 91.69 76 TYR B CA 1
ATOM 4903 C C . TYR B 1 76 ? 4.016 -37.938 -5.191 1 91.69 76 TYR B C 1
ATOM 4905 O O . TYR B 1 76 ? 2.787 -38.062 -5.188 1 91.69 76 TYR B O 1
ATOM 4913 N N . GLN B 1 77 ? 4.602 -37.312 -4.285 1 95 77 GLN B N 1
ATOM 4914 C CA . GLN B 1 77 ? 3.91 -36.594 -3.209 1 95 77 GLN B CA 1
ATOM 4915 C C . GLN B 1 77 ? 4.727 -35.406 -2.713 1 95 77 GLN B C 1
ATOM 4917 O O . GLN B 1 77 ? 5.918 -35.312 -3.02 1 95 77 GLN B O 1
ATOM 4922 N N . ILE B 1 78 ? 4.109 -34.562 -2.023 1 96.12 78 ILE B N 1
ATOM 4923 C CA . ILE B 1 78 ? 4.703 -33.312 -1.518 1 96.12 78 ILE B CA 1
ATOM 4924 C C . ILE B 1 78 ? 5.594 -33.625 -0.317 1 96.12 78 ILE B C 1
ATOM 4926 O O . ILE B 1 78 ? 5.203 -34.375 0.577 1 96.12 78 ILE B O 1
ATOM 4930 N N . SER B 1 79 ? 6.77 -33.062 -0.267 1 94.88 79 SER B N 1
ATOM 4931 C CA . SER B 1 79 ? 7.77 -33.406 0.745 1 94.88 79 SER B CA 1
ATOM 4932 C C . SER B 1 79 ? 7.273 -33.062 2.145 1 94.88 79 SER B C 1
ATOM 4934 O O . SER B 1 79 ? 7.66 -33.688 3.123 1 94.88 79 SER B O 1
ATOM 4936 N N . PHE B 1 80 ? 6.422 -32 2.309 1 95.75 80 PHE B N 1
ATOM 4937 C CA . PHE B 1 80 ? 5.977 -31.578 3.627 1 95.75 80 PHE B CA 1
ATOM 4938 C C . PHE B 1 80 ? 4.602 -32.125 3.951 1 95.75 80 PHE B C 1
ATOM 4940 O O . PHE B 1 80 ? 4.008 -31.797 4.977 1 95.75 80 PHE B O 1
ATOM 4947 N N . ALA B 1 81 ? 4.09 -32.969 3.094 1 96.75 81 ALA B N 1
ATOM 4948 C CA . ALA B 1 81 ? 2.789 -33.625 3.303 1 96.75 81 ALA B CA 1
ATOM 4949 C C . ALA B 1 81 ? 2.801 -35.062 2.838 1 96.75 81 ALA B C 1
ATOM 4951 O O . ALA B 1 81 ? 2.047 -35.438 1.938 1 96.75 81 ALA B O 1
ATOM 4952 N N . LEU B 1 82 ? 3.508 -35.938 3.496 1 96.06 82 LEU B N 1
ATOM 4953 C CA . LEU B 1 82 ? 3.658 -37.344 3.119 1 96.06 82 LEU B CA 1
ATOM 4954 C C . LEU B 1 82 ? 2.426 -38.156 3.52 1 96.06 82 LEU B C 1
ATOM 4956 O O . LEU B 1 82 ? 1.853 -37.906 4.59 1 96.06 82 LEU B O 1
ATOM 4960 N N . ASN B 1 83 ? 1.994 -39.031 2.725 1 97 83 ASN B N 1
ATOM 4961 C CA . ASN B 1 83 ? 0.853 -39.906 2.977 1 97 83 ASN B CA 1
ATOM 4962 C C . ASN B 1 83 ? 1.291 -41.344 3.203 1 97 83 ASN B C 1
ATOM 4964 O O . ASN B 1 83 ? 1.613 -42.062 2.25 1 97 83 ASN B O 1
ATOM 4968 N N . PRO B 1 84 ? 1.259 -41.812 4.363 1 96.56 84 PRO B N 1
ATOM 4969 C CA . PRO B 1 84 ? 1.672 -43.219 4.645 1 96.56 84 PRO B CA 1
ATOM 4970 C C . PRO B 1 84 ? 0.616 -44.219 4.242 1 96.56 84 PRO B C 1
ATOM 4972 O O . PRO B 1 84 ? 0.863 -45.438 4.316 1 96.56 84 PRO B O 1
ATOM 4975 N N . TYR B 1 85 ? -0.499 -43.781 3.752 1 96.88 85 TYR B N 1
ATOM 4976 C CA . TYR B 1 85 ? -1.629 -44.688 3.611 1 96.88 85 TYR B CA 1
ATOM 4977 C C . TYR B 1 85 ? -1.959 -44.938 2.143 1 96.88 85 TYR B C 1
ATOM 4979 O O . TYR B 1 85 ? -3.086 -45.312 1.806 1 96.88 85 TYR B O 1
ATOM 4987 N N . TRP B 1 86 ? -1.072 -44.625 1.232 1 97.19 86 TRP B N 1
ATOM 4988 C CA . TRP B 1 86 ? -1.305 -44.969 -0.167 1 97.19 86 TRP B CA 1
ATOM 4989 C C . TRP B 1 86 ? -1.719 -46.406 -0.31 1 97.19 86 TRP B C 1
ATOM 4991 O O . TRP B 1 86 ? -1.167 -47.312 0.359 1 97.19 86 TRP B O 1
ATOM 5001 N N . SER B 1 87 ? -2.635 -46.75 -1.156 1 96.94 87 SER B N 1
ATOM 5002 C CA . SER B 1 87 ? -3.207 -48.094 -1.265 1 96.94 87 SER B CA 1
ATOM 5003 C C . SER B 1 87 ? -2.311 -49 -2.086 1 96.94 87 SER B C 1
ATOM 5005 O O . SER B 1 87 ? -2.285 -50.219 -1.864 1 96.94 87 SER B O 1
ATOM 5007 N N . ARG B 1 88 ? -1.576 -48.5 -3.105 1 95.69 88 ARG B N 1
ATOM 5008 C CA . ARG B 1 88 ? -0.738 -49.281 -4.012 1 95.69 88 ARG B CA 1
ATOM 5009 C C . ARG B 1 88 ? 0.472 -48.469 -4.469 1 95.69 88 ARG B C 1
ATOM 5011 O O . ARG B 1 88 ? 0.539 -47.281 -4.238 1 95.69 88 ARG B O 1
ATOM 5018 N N . THR B 1 89 ? 1.412 -49.188 -5.09 1 93.5 89 THR B N 1
ATOM 5019 C CA . THR B 1 89 ? 2.623 -48.531 -5.57 1 93.5 89 THR B CA 1
ATOM 5020 C C . THR B 1 89 ? 2.279 -47.375 -6.504 1 93.5 89 THR B C 1
ATOM 5022 O O . THR B 1 89 ? 2.867 -46.281 -6.406 1 93.5 89 THR B O 1
ATOM 5025 N N . PHE B 1 90 ? 1.351 -47.625 -7.398 1 95 90 PHE B N 1
ATOM 5026 C CA . PHE B 1 90 ? 0.821 -46.625 -8.305 1 95 90 PHE B CA 1
ATOM 5027 C C . PHE B 1 90 ? -0.652 -46.344 -8.016 1 95 90 PHE B C 1
ATOM 5029 O O . PHE B 1 90 ? -1.526 -47.031 -8.531 1 95 90 PHE B O 1
ATOM 5036 N N . ALA B 1 91 ? -0.89 -45.344 -7.238 1 96.06 91 ALA B N 1
ATOM 5037 C CA . ALA B 1 91 ? -2.234 -45.062 -6.742 1 96.06 91 ALA B CA 1
ATOM 5038 C C . ALA B 1 91 ? -3.154 -44.625 -7.883 1 96.06 91 ALA B C 1
ATOM 5040 O O . ALA B 1 91 ? -2.729 -43.938 -8.797 1 96.06 91 ALA B O 1
ATOM 5041 N N . PRO B 1 92 ? -4.414 -45.031 -7.836 1 96.19 92 PRO B N 1
ATOM 5042 C CA . PRO B 1 92 ? -5.383 -44.562 -8.844 1 96.19 92 PRO B CA 1
ATOM 5043 C C . PRO B 1 92 ? -5.73 -43.094 -8.703 1 96.19 92 PRO B C 1
ATOM 5045 O O . PRO B 1 92 ? -5.539 -42.5 -7.637 1 96.19 92 PRO B O 1
ATOM 5048 N N . GLN B 1 93 ? -6.309 -42.562 -9.766 1 96.62 93 GLN B N 1
ATOM 5049 C CA . GLN B 1 93 ? -6.617 -41.156 -9.922 1 96.62 93 GLN B CA 1
ATOM 5050 C C . GLN B 1 93 ? -7.469 -40.625 -8.758 1 96.62 93 GLN B C 1
ATOM 5052 O O . GLN B 1 93 ? -7.176 -39.594 -8.18 1 96.62 93 GLN B O 1
ATOM 5057 N N . PRO B 1 94 ? -8.547 -41.312 -8.258 1 97.06 94 PRO B N 1
ATOM 5058 C CA . PRO B 1 94 ? -9.352 -40.75 -7.176 1 97.06 94 PRO B CA 1
ATOM 5059 C C . PRO B 1 94 ? -8.562 -40.562 -5.879 1 97.06 94 PRO B C 1
ATOM 5061 O O . PRO B 1 94 ? -8.789 -39.625 -5.141 1 97.06 94 PRO B O 1
ATOM 5064 N N . GLU B 1 95 ? -7.676 -41.5 -5.656 1 97.75 95 GLU B N 1
ATOM 5065 C CA . GLU B 1 95 ? -6.859 -41.438 -4.445 1 97.75 95 GLU B CA 1
ATOM 5066 C C . GLU B 1 95 ? -5.879 -40.25 -4.512 1 97.75 95 GLU B C 1
ATOM 5068 O O . GLU B 1 95 ? -5.672 -39.562 -3.52 1 97.75 95 GLU B O 1
ATOM 5073 N N . ILE B 1 96 ? -5.297 -40.031 -5.629 1 97.81 96 ILE B N 1
ATOM 5074 C CA . ILE B 1 96 ? -4.348 -38.969 -5.82 1 97.81 96 ILE B CA 1
ATOM 5075 C C . ILE B 1 96 ? -5.07 -37.625 -5.695 1 97.81 96 ILE B C 1
ATOM 5077 O O . ILE B 1 96 ? -4.582 -36.688 -5.031 1 97.81 96 ILE B O 1
ATOM 5081 N N . GLN B 1 97 ? -6.227 -37.5 -6.32 1 97.81 97 GLN B N 1
ATOM 5082 C CA . GLN B 1 97 ? -7.008 -36.281 -6.211 1 97.81 97 GLN B CA 1
ATOM 5083 C C . GLN B 1 97 ? -7.348 -35.969 -4.758 1 97.81 97 GLN B C 1
ATOM 5085 O O . GLN B 1 97 ? -7.211 -34.812 -4.309 1 97.81 97 GLN B O 1
ATOM 5090 N N . LYS B 1 98 ? -7.797 -36.969 -4.039 1 98.12 98 LYS B N 1
ATOM 5091 C CA . LYS B 1 98 ? -8.148 -36.781 -2.633 1 98.12 98 LYS B CA 1
ATOM 5092 C C . LYS B 1 98 ? -6.949 -36.312 -1.816 1 98.12 98 LYS B C 1
ATOM 5094 O O . LYS B 1 98 ? -7.086 -35.5 -0.92 1 98.12 98 LYS B O 1
ATOM 5099 N N . TYR B 1 99 ? -5.824 -36.875 -2.07 1 97.88 99 TYR B N 1
ATOM 5100 C CA . TYR B 1 99 ? -4.594 -36.469 -1.391 1 97.88 99 TYR B CA 1
ATOM 5101 C C . TYR B 1 99 ? -4.34 -34.969 -1.54 1 97.88 99 TYR B C 1
ATOM 5103 O O . TYR B 1 99 ? -4.117 -34.281 -0.55 1 97.88 99 TYR B O 1
ATOM 5111 N N . PHE B 1 100 ? -4.398 -34.5 -2.768 1 98.38 100 PHE B N 1
ATOM 5112 C CA . PHE B 1 100 ? -4.148 -33.094 -3.004 1 98.38 100 PHE B CA 1
ATOM 5113 C C . PHE B 1 100 ? -5.227 -32.219 -2.348 1 98.38 100 PHE B C 1
ATOM 5115 O O . PHE B 1 100 ? -4.93 -31.172 -1.786 1 98.38 100 PHE B O 1
ATOM 5122 N N . GLU B 1 101 ? -6.461 -32.625 -2.455 1 98.38 101 GLU B N 1
ATOM 5123 C CA . GLU B 1 101 ? -7.555 -31.922 -1.799 1 98.38 101 GLU B CA 1
ATOM 5124 C C . GLU B 1 101 ? -7.34 -31.844 -0.291 1 98.38 101 GLU B C 1
ATOM 5126 O O . GLU B 1 101 ? -7.539 -30.797 0.318 1 98.38 101 GLU B O 1
ATOM 5131 N N . ASP B 1 102 ? -6.934 -32.969 0.282 1 98.44 102 ASP B N 1
ATOM 5132 C CA . ASP B 1 102 ? -6.691 -33.031 1.721 1 98.44 102 ASP B CA 1
ATOM 5133 C C . ASP B 1 102 ? -5.59 -32.062 2.127 1 98.44 102 ASP B C 1
ATOM 5135 O O . ASP B 1 102 ? -5.695 -31.375 3.156 1 98.44 102 ASP B O 1
ATOM 5139 N N . VAL B 1 103 ? -4.562 -32 1.341 1 98.44 103 VAL B N 1
ATOM 5140 C CA . VAL B 1 103 ? -3.465 -31.094 1.63 1 98.44 103 VAL B CA 1
ATOM 5141 C C . VAL B 1 103 ? -3.965 -29.656 1.577 1 98.44 103 VAL B C 1
ATOM 5143 O O . VAL B 1 103 ? -3.664 -28.859 2.465 1 98.44 103 VAL B O 1
ATOM 5146 N N . ALA B 1 104 ? -4.703 -29.297 0.547 1 98.69 104 ALA B N 1
ATOM 5147 C CA . ALA B 1 104 ? -5.254 -27.953 0.399 1 98.69 104 ALA B CA 1
ATOM 5148 C C . ALA B 1 104 ? -6.117 -27.578 1.6 1 98.69 104 ALA B C 1
ATOM 5150 O O . ALA B 1 104 ? -6.023 -26.469 2.115 1 98.69 104 ALA B O 1
ATOM 5151 N N . LEU B 1 105 ? -6.93 -28.469 2.072 1 98.38 105 LEU B N 1
ATOM 5152 C CA . LEU B 1 105 ? -7.84 -28.234 3.188 1 98.38 105 LEU B CA 1
ATOM 5153 C C . LEU B 1 105 ? -7.066 -28.078 4.496 1 98.38 105 LEU B C 1
ATOM 5155 O O . LEU B 1 105 ? -7.441 -27.266 5.352 1 98.38 105 LEU B O 1
ATOM 5159 N N . GLN B 1 106 ? -6.055 -28.875 4.625 1 98 106 GLN B N 1
ATOM 5160 C CA . GLN B 1 106 ? -5.219 -28.797 5.82 1 98 106 GLN B CA 1
ATOM 5161 C C . GLN B 1 106 ? -4.645 -27.391 5.992 1 98 106 GLN B C 1
ATOM 5163 O O . GLN B 1 106 ? -4.496 -26.906 7.117 1 98 106 GLN B O 1
ATOM 5168 N N . TYR B 1 107 ? -4.324 -26.734 4.91 1 98.12 107 TYR B N 1
ATOM 5169 C CA . TYR B 1 107 ? -3.75 -25.391 4.957 1 98.12 107 TYR B CA 1
ATOM 5170 C C . TYR B 1 107 ? -4.824 -24.328 4.758 1 98.12 107 TYR B C 1
ATOM 5172 O O . TYR B 1 107 ? -4.512 -23.156 4.539 1 98.12 107 TYR B O 1
ATOM 5180 N N . GLU B 1 108 ? -6.109 -24.781 4.688 1 98.38 108 GLU B N 1
ATOM 5181 C CA . GLU B 1 108 ? -7.285 -23.922 4.609 1 98.38 108 GLU B CA 1
ATOM 5182 C C . GLU B 1 108 ? -7.309 -23.141 3.305 1 98.38 108 GLU B C 1
ATOM 5184 O O . GLU B 1 108 ? -7.766 -22 3.273 1 98.38 108 GLU B O 1
ATOM 5189 N N . LEU B 1 109 ? -6.793 -23.688 2.262 1 98.69 109 LEU B N 1
ATOM 5190 C CA . LEU B 1 109 ? -6.703 -23 0.983 1 98.69 109 LEU B CA 1
ATOM 5191 C C . LEU B 1 109 ? -8.086 -22.766 0.393 1 98.69 109 LEU B C 1
ATOM 5193 O O . LEU B 1 109 ? -8.258 -21.922 -0.484 1 98.69 109 LEU B O 1
ATOM 5197 N N . HIS B 1 110 ? -9.07 -23.578 0.833 1 98.31 110 HIS B N 1
ATOM 5198 C CA . HIS B 1 110 ? -10.422 -23.391 0.324 1 98.31 110 HIS B CA 1
ATOM 5199 C C . HIS B 1 110 ? -10.945 -21.984 0.631 1 98.31 110 HIS B C 1
ATOM 5201 O O . HIS B 1 110 ? -11.781 -21.453 -0.1 1 98.31 110 HIS B O 1
ATOM 5207 N N . LYS B 1 111 ? -10.398 -21.359 1.65 1 98 111 LYS B N 1
ATOM 5208 C CA . LYS B 1 111 ? -10.812 -20 2.041 1 98 111 LYS B CA 1
ATOM 5209 C C . LYS B 1 111 ? -10.273 -18.969 1.067 1 98 111 LYS B C 1
ATOM 5211 O O . LYS B 1 111 ? -10.797 -17.859 0.984 1 98 111 LYS B O 1
ATOM 5216 N N . SER B 1 112 ? -9.227 -19.328 0.356 1 98 112 SER B N 1
ATOM 5217 C CA . SER B 1 112 ? -8.586 -18.422 -0.58 1 98 112 SER B CA 1
ATOM 5218 C C . SER B 1 112 ? -8.664 -18.938 -2.01 1 98 112 SER B C 1
ATOM 5220 O O . SER B 1 112 ? -7.781 -18.672 -2.824 1 98 112 SER B O 1
ATOM 5222 N N . THR B 1 113 ? -9.633 -19.766 -2.266 1 98.62 113 THR B N 1
ATOM 5223 C CA . THR B 1 113 ? -9.797 -20.297 -3.611 1 98.62 113 THR B CA 1
ATOM 5224 C C . THR B 1 113 ? -11.195 -20 -4.148 1 98.62 113 THR B C 1
ATOM 5226 O O . THR B 1 113 ? -12.188 -20.156 -3.436 1 98.62 113 THR B O 1
ATOM 5229 N N . THR B 1 114 ? -11.25 -19.438 -5.297 1 98.25 114 THR B N 1
ATOM 5230 C CA . THR B 1 114 ? -12.508 -19.281 -6.02 1 98.25 114 THR B CA 1
ATOM 5231 C C . THR B 1 114 ? -12.633 -20.312 -7.125 1 98.25 114 THR B C 1
ATOM 5233 O O . THR B 1 114 ? -11.875 -20.297 -8.102 1 98.25 114 THR B O 1
ATOM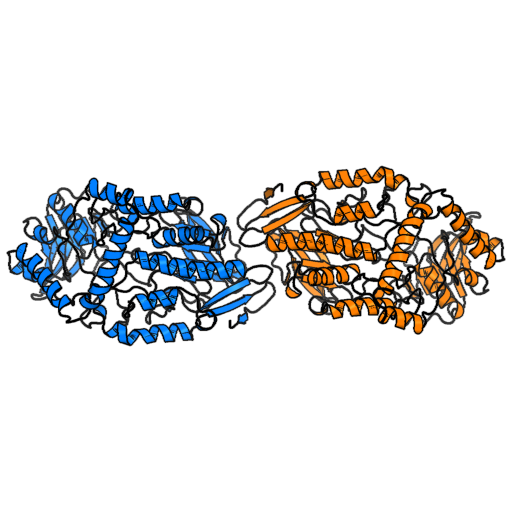 5236 N N . PHE B 1 115 ? -13.586 -21.234 -6.984 1 98.19 115 PHE B N 1
ATOM 5237 C CA . PHE B 1 115 ? -13.82 -22.312 -7.934 1 98.19 115 PHE B CA 1
ATOM 5238 C C . PHE B 1 115 ? -14.773 -21.875 -9.039 1 98.19 115 PHE B C 1
ATOM 5240 O O . PHE B 1 115 ? -15.281 -20.75 -9.008 1 98.19 115 PHE B O 1
ATOM 5247 N N . ASN B 1 116 ? -14.93 -22.75 -10.086 1 98.06 116 ASN B N 1
ATOM 5248 C CA . ASN B 1 116 ? -15.836 -22.516 -11.203 1 98.06 116 ASN B CA 1
ATOM 5249 C C . ASN B 1 116 ? -15.586 -21.141 -11.844 1 98.06 116 ASN B C 1
ATOM 5251 O O . ASN B 1 116 ? -16.531 -20.422 -12.141 1 98.06 116 ASN B O 1
ATOM 5255 N N . THR B 1 117 ? -14.375 -20.797 -11.945 1 97.38 117 THR B N 1
ATOM 5256 C CA . THR B 1 117 ? -13.977 -19.5 -12.453 1 97.38 117 THR B CA 1
ATOM 5257 C C . THR B 1 117 ? -12.977 -19.641 -13.602 1 97.38 117 THR B C 1
ATOM 5259 O O . THR B 1 117 ? -11.867 -20.141 -13.406 1 97.38 117 THR B O 1
ATOM 5262 N N . GLU B 1 118 ? -13.352 -19.234 -14.758 1 95.38 118 GLU B N 1
ATOM 5263 C CA . GLU B 1 118 ? -12.5 -19.297 -15.938 1 95.38 118 GLU B CA 1
ATOM 5264 C C . GLU B 1 118 ? -11.711 -18 -16.109 1 95.38 118 GLU B C 1
ATOM 5266 O O . GLU B 1 118 ? -12.273 -16.906 -16.016 1 95.38 118 GLU B O 1
ATOM 5271 N N . ILE B 1 119 ? -10.453 -18.172 -16.281 1 95.25 119 ILE B N 1
ATOM 5272 C CA . ILE B 1 119 ? -9.609 -17.016 -16.578 1 95.25 119 ILE B CA 1
ATOM 5273 C C . ILE B 1 119 ? -9.727 -16.656 -18.047 1 95.25 119 ILE B C 1
ATOM 5275 O O . ILE B 1 119 ? -9.438 -17.484 -18.922 1 95.25 119 ILE B O 1
ATOM 5279 N N . VAL B 1 120 ? -10.016 -15.438 -18.375 1 95 120 VAL B N 1
ATOM 5280 C CA . VAL B 1 120 ? -10.234 -15 -19.75 1 95 120 VAL B CA 1
ATOM 5281 C C . VAL B 1 120 ? -8.945 -14.391 -20.312 1 95 120 VAL B C 1
ATOM 5283 O O . VAL B 1 120 ? -8.539 -14.703 -21.422 1 95 120 VAL B O 1
ATOM 5286 N N . GLU B 1 121 ? -8.375 -13.547 -19.547 1 95 121 GLU B N 1
ATOM 5287 C CA . GLU B 1 121 ? -7.125 -12.914 -19.938 1 95 121 GLU B CA 1
ATOM 5288 C C . GLU B 1 121 ? -6.438 -12.258 -18.75 1 95 121 GLU B C 1
ATOM 5290 O O . GLU B 1 121 ? -7.07 -11.992 -17.734 1 95 121 GLU B O 1
ATOM 5295 N N . ALA B 1 122 ? -5.203 -12.086 -18.875 1 96 122 ALA B N 1
ATOM 5296 C CA . ALA B 1 122 ? -4.398 -11.32 -17.922 1 96 122 ALA B CA 1
ATOM 5297 C C . ALA B 1 122 ? -3.553 -10.273 -18.656 1 96 122 ALA B C 1
ATOM 5299 O O . ALA B 1 122 ? -3 -10.547 -19.719 1 96 122 ALA B O 1
ATOM 5300 N N . LYS B 1 123 ? -3.514 -9.062 -18.094 1 96.62 123 LYS B N 1
ATOM 5301 C CA . LYS B 1 123 ? -2.762 -7.965 -18.703 1 96.62 123 LYS B CA 1
ATOM 5302 C C . LYS B 1 123 ? -1.987 -7.18 -17.641 1 96.62 123 LYS B C 1
ATOM 5304 O O . LYS B 1 123 ? -2.496 -6.934 -16.547 1 96.62 123 LYS B O 1
ATOM 5309 N N . TRP B 1 124 ? -0.76 -6.836 -18.016 1 96.75 124 TRP B N 1
ATOM 5310 C CA . TRP B 1 124 ? 0.041 -5.988 -17.141 1 96.75 124 TRP B CA 1
ATOM 5311 C C . TRP B 1 124 ? -0.302 -4.516 -17.344 1 96.75 124 TRP B C 1
ATOM 5313 O O . TRP B 1 124 ? -0.44 -4.055 -18.469 1 96.75 124 TRP B O 1
ATOM 5323 N N . ASP B 1 125 ? -0.544 -3.82 -16.266 1 94.06 125 ASP B N 1
ATOM 5324 C CA . ASP B 1 125 ? -0.749 -2.375 -16.266 1 94.06 125 ASP B CA 1
ATOM 5325 C C . ASP B 1 125 ? 0.488 -1.641 -15.758 1 94.06 125 ASP B C 1
ATOM 5327 O O . ASP B 1 125 ? 0.694 -1.532 -14.547 1 94.06 125 ASP B O 1
ATOM 5331 N N . ASP B 1 126 ? 1.234 -1.038 -16.594 1 91.19 126 ASP B N 1
ATOM 5332 C CA . ASP B 1 126 ? 2.479 -0.351 -16.25 1 91.19 126 ASP B CA 1
ATOM 5333 C C . ASP B 1 126 ? 2.215 0.855 -15.359 1 91.19 126 ASP B C 1
ATOM 5335 O O . ASP B 1 126 ? 3.053 1.21 -14.523 1 91.19 126 ASP B O 1
ATOM 5339 N N . SER B 1 127 ? 1.129 1.455 -15.539 1 86.62 127 SER B N 1
ATOM 5340 C CA . SER B 1 127 ? 0.863 2.705 -14.836 1 86.62 127 SER B CA 1
ATOM 5341 C C . SER B 1 127 ? 0.666 2.467 -13.344 1 86.62 127 SER B C 1
ATOM 5343 O O . SER B 1 127 ? 0.912 3.359 -12.523 1 86.62 127 SER B O 1
ATOM 5345 N N . ARG B 1 128 ? 0.259 1.284 -13.023 1 91.56 128 ARG B N 1
ATOM 5346 C CA . ARG B 1 128 ? -0.005 0.972 -11.617 1 91.56 128 ARG B CA 1
ATOM 5347 C C . ARG B 1 128 ? 0.892 -0.161 -11.133 1 91.56 128 ARG B C 1
ATOM 5349 O O . ARG B 1 128 ? 0.867 -0.516 -9.953 1 91.56 128 ARG B O 1
ATOM 5356 N N . LEU B 1 129 ? 1.645 -0.762 -12.055 1 95.88 129 LEU B N 1
ATOM 5357 C CA . LEU B 1 129 ? 2.508 -1.904 -11.773 1 95.88 129 LEU B CA 1
ATOM 5358 C C . LEU B 1 129 ? 1.713 -3.045 -11.148 1 95.88 129 LEU B C 1
ATOM 5360 O O . LEU B 1 129 ? 2.094 -3.564 -10.094 1 95.88 129 LEU B O 1
ATOM 5364 N N . LEU B 1 130 ? 0.57 -3.359 -11.781 1 95.88 130 LEU B N 1
ATOM 5365 C CA . LEU B 1 130 ? -0.313 -4.441 -11.352 1 95.88 130 LEU B CA 1
ATOM 5366 C C . LEU B 1 130 ? -0.729 -5.301 -12.547 1 95.88 130 LEU B C 1
ATOM 5368 O O . LEU B 1 130 ? -0.697 -4.844 -13.688 1 95.88 130 LEU B O 1
ATOM 5372 N N . TRP B 1 131 ? -1.074 -6.469 -12.195 1 97.56 131 TRP B N 1
ATOM 5373 C CA . TRP B 1 131 ? -1.741 -7.34 -13.164 1 97.56 131 TRP B CA 1
ATOM 5374 C C . TRP B 1 131 ? -3.256 -7.195 -13.062 1 97.56 131 TRP B C 1
ATOM 5376 O O . TRP B 1 131 ? -3.809 -7.102 -11.969 1 97.56 131 TRP B O 1
ATOM 5386 N N . LEU B 1 132 ? -3.887 -7.148 -14.211 1 97.31 132 LEU B N 1
ATOM 5387 C CA . LEU B 1 132 ? -5.336 -7.254 -14.305 1 97.31 132 LEU B CA 1
ATOM 5388 C C . LEU B 1 132 ? -5.746 -8.609 -14.875 1 97.31 132 LEU B C 1
ATOM 5390 O O . LEU B 1 132 ? -5.254 -9.016 -15.93 1 97.31 132 LEU B O 1
ATOM 5394 N N . VAL B 1 133 ? -6.609 -9.312 -14.164 1 97.44 133 VAL B N 1
ATOM 5395 C CA . VAL B 1 133 ? -7.055 -10.648 -14.562 1 97.44 133 VAL B CA 1
ATOM 5396 C C . VAL B 1 133 ? -8.57 -10.656 -14.727 1 97.44 133 VAL B C 1
ATOM 5398 O O . VAL B 1 133 ? -9.312 -10.5 -13.75 1 97.44 133 VAL B O 1
ATOM 5401 N N . GLU B 1 134 ? -9.008 -10.859 -15.891 1 97.19 134 GLU B N 1
ATOM 5402 C CA . GLU B 1 134 ? -10.438 -10.961 -16.172 1 97.19 134 GLU B CA 1
ATOM 5403 C C . GLU B 1 134 ? -10.914 -12.406 -16.047 1 97.19 134 GLU B C 1
ATOM 5405 O O . GLU B 1 134 ? -10.266 -13.32 -16.562 1 97.19 134 GLU B O 1
ATOM 5410 N N . THR B 1 135 ? -12 -12.578 -15.32 1 97.5 135 THR B N 1
ATOM 5411 C CA . THR B 1 135 ? -12.523 -13.922 -15.109 1 97.5 135 THR B CA 1
ATOM 5412 C C . THR B 1 135 ? -14.023 -13.969 -15.398 1 97.5 135 THR B C 1
ATOM 5414 O O . THR B 1 135 ? -14.688 -12.93 -15.43 1 97.5 135 THR B O 1
ATOM 5417 N N . THR B 1 136 ? -14.523 -15.148 -15.703 1 97.44 136 THR B N 1
ATOM 5418 C CA . THR B 1 136 ? -15.945 -15.43 -15.844 1 97.44 136 THR B CA 1
ATOM 5419 C C . THR B 1 136 ? -16.375 -16.562 -14.914 1 97.44 136 THR B C 1
ATOM 5421 O O . THR B 1 136 ? -15.766 -17.641 -14.914 1 97.44 136 THR B O 1
ATOM 5424 N N . ASP B 1 137 ? -17.344 -16.266 -14.102 1 97.69 137 ASP B N 1
ATOM 5425 C CA . ASP B 1 137 ? -17.938 -17.328 -13.281 1 97.69 137 ASP B CA 1
ATOM 5426 C C . ASP B 1 137 ? -18.719 -18.312 -14.141 1 97.69 137 ASP B C 1
ATOM 5428 O O . ASP B 1 137 ? -19.672 -17.922 -14.836 1 97.69 137 ASP B O 1
ATOM 5432 N N . LEU B 1 138 ? -18.406 -19.531 -14.086 1 96.88 138 LEU B N 1
ATOM 5433 C CA . LEU B 1 138 ? -18.984 -20.531 -14.977 1 96.88 138 LEU B CA 1
ATOM 5434 C C . LEU B 1 138 ? -20.375 -20.922 -14.523 1 96.88 138 LEU B C 1
ATOM 5436 O O . LEU B 1 138 ? -21.141 -21.516 -15.281 1 96.88 138 LEU B O 1
ATOM 5440 N N . THR B 1 139 ? -20.734 -20.641 -13.305 1 96.81 139 THR B N 1
ATOM 5441 C CA . THR B 1 139 ? -22.047 -20.953 -12.781 1 96.81 139 THR B CA 1
ATOM 5442 C C . THR B 1 139 ? -23.031 -19.812 -13.094 1 96.81 139 THR B C 1
ATOM 5444 O O . THR B 1 139 ? -24.141 -20.062 -13.57 1 96.81 139 THR B O 1
ATOM 5447 N N . THR B 1 140 ? -22.609 -18.547 -12.953 1 96.62 140 THR B N 1
ATOM 5448 C CA . THR B 1 140 ? -23.516 -17.406 -13.07 1 96.62 140 THR B CA 1
ATOM 5449 C C . THR B 1 140 ? -23.312 -16.703 -14.406 1 96.62 140 THR B C 1
ATOM 5451 O O . THR B 1 140 ? -24.203 -15.969 -14.867 1 96.62 140 THR B O 1
ATOM 5454 N N . GLY B 1 141 ? -22.141 -16.844 -15 1 96.62 141 GLY B N 1
ATOM 5455 C CA . GLY B 1 141 ? -21.844 -16.125 -16.219 1 96.62 141 GLY B CA 1
ATOM 5456 C C . GLY B 1 141 ? -21.297 -14.727 -15.969 1 96.62 141 GLY B C 1
ATOM 5457 O O . GLY B 1 141 ? -20.891 -14.031 -16.906 1 96.62 141 GLY B O 1
ATOM 5458 N N . ASP B 1 142 ? -21.203 -14.359 -14.727 1 96.5 142 ASP B N 1
ATOM 5459 C CA . ASP B 1 142 ? -20.75 -13.023 -14.367 1 96.5 142 ASP B CA 1
ATOM 5460 C C . ASP B 1 142 ? -19.266 -12.859 -14.625 1 96.5 142 ASP B C 1
ATOM 5462 O O . ASP B 1 142 ? -18.484 -13.797 -14.422 1 96.5 142 ASP B O 1
ATOM 5466 N N . THR B 1 143 ? -18.891 -11.672 -15.078 1 96.25 143 THR B N 1
ATOM 5467 C CA . THR B 1 143 ? -17.484 -11.344 -15.281 1 96.25 143 THR B CA 1
ATOM 5468 C C . THR B 1 143 ? -16.938 -10.539 -14.109 1 96.25 143 THR B C 1
ATOM 5470 O O . THR B 1 143 ? -17.672 -9.758 -13.492 1 96.25 143 THR B O 1
ATOM 5473 N N . LYS B 1 144 ? -15.773 -10.742 -13.789 1 95.44 144 LYS B N 1
ATOM 5474 C CA . LYS B 1 144 ? -15.094 -10.047 -12.703 1 95.44 144 LYS B CA 1
ATOM 5475 C C . LYS B 1 144 ? -13.672 -9.664 -13.102 1 95.44 144 LYS B C 1
ATOM 5477 O O . LYS B 1 144 ? -12.977 -10.438 -13.766 1 95.44 144 LYS B O 1
ATOM 5482 N N . LEU B 1 145 ? -13.25 -8.445 -12.766 1 96.56 145 LEU B N 1
ATOM 5483 C CA . LEU B 1 145 ? -11.883 -7.988 -12.984 1 96.56 145 LEU B CA 1
ATOM 5484 C C . LEU B 1 145 ? -11.094 -7.996 -11.68 1 96.56 145 LEU B C 1
ATOM 5486 O O . LEU B 1 145 ? -11.414 -7.254 -10.75 1 96.56 145 LEU B O 1
ATOM 5490 N N . TRP B 1 146 ? -10.07 -8.844 -11.625 1 97 146 TRP B N 1
ATOM 5491 C CA . TRP B 1 146 ? -9.164 -8.906 -10.484 1 97 146 TRP B CA 1
ATOM 5492 C C . TRP B 1 146 ? -7.898 -8.094 -10.75 1 97 146 TRP B C 1
ATOM 5494 O O . TRP B 1 146 ? -7.52 -7.875 -11.898 1 97 146 TRP B O 1
ATOM 5504 N N . SER B 1 147 ? -7.293 -7.609 -9.766 1 96.56 147 SER B N 1
ATOM 5505 C CA . SER B 1 147 ? -5.953 -7.039 -9.852 1 96.56 147 SER B CA 1
ATOM 5506 C C . SER B 1 147 ? -5.027 -7.641 -8.805 1 96.56 147 SER B C 1
ATOM 5508 O O . SER B 1 147 ? -5.488 -8.125 -7.766 1 96.56 147 SER B O 1
ATOM 5510 N N . CYS B 1 148 ? -3.736 -7.684 -9.07 1 97.94 148 CYS B N 1
ATOM 5511 C CA . CYS B 1 148 ? -2.762 -8.195 -8.109 1 97.94 148 CYS B CA 1
ATOM 5512 C C . CYS B 1 148 ? -1.367 -7.66 -8.414 1 97.94 148 CYS B C 1
ATOM 5514 O O . CYS B 1 148 ? -1.105 -7.195 -9.523 1 97.94 148 CYS B O 1
ATOM 5516 N N . HIS B 1 149 ? -0.521 -7.707 -7.406 1 98 149 HIS B N 1
ATOM 5517 C CA . HIS B 1 149 ? 0.882 -7.352 -7.582 1 98 149 HIS B CA 1
ATOM 5518 C C . HIS B 1 149 ? 1.658 -8.484 -8.25 1 98 149 HIS B C 1
ATOM 5520 O O . HIS B 1 149 ? 2.42 -8.25 -9.188 1 98 149 HIS B O 1
ATOM 5526 N N . VAL B 1 150 ? 1.399 -9.688 -7.785 1 98.75 150 VAL B N 1
ATOM 5527 C CA . VAL B 1 150 ? 2.135 -10.859 -8.242 1 98.75 150 VAL B CA 1
ATOM 5528 C C . VAL B 1 150 ? 1.175 -11.852 -8.906 1 98.75 150 VAL B C 1
ATOM 5530 O O . VAL B 1 150 ? 0.146 -12.203 -8.328 1 98.75 150 VAL B O 1
ATOM 5533 N N . LEU B 1 151 ? 1.479 -12.227 -10.102 1 98.62 151 LEU B N 1
ATOM 5534 C CA . LEU B 1 151 ? 0.71 -13.234 -10.828 1 98.62 151 LEU B CA 1
ATOM 5535 C C . LEU B 1 151 ? 1.511 -14.523 -10.984 1 98.62 151 LEU B C 1
ATOM 5537 O O . LEU B 1 151 ? 2.646 -14.5 -11.461 1 98.62 151 LEU B O 1
ATOM 5541 N N . ILE B 1 152 ? 0.907 -15.617 -10.562 1 98.12 152 ILE B N 1
ATOM 5542 C CA . ILE B 1 152 ? 1.596 -16.906 -10.633 1 98.12 152 ILE B CA 1
ATOM 5543 C C . ILE B 1 152 ? 0.802 -17.859 -11.508 1 98.12 152 ILE B C 1
ATOM 5545 O O . ILE B 1 152 ? -0.351 -18.188 -11.211 1 98.12 152 ILE B O 1
ATOM 5549 N N . GLY B 1 153 ? 1.431 -18.312 -12.555 1 95.31 153 GLY B N 1
ATOM 5550 C CA . GLY B 1 153 ? 0.797 -19.25 -13.469 1 95.31 153 GLY B CA 1
ATOM 5551 C C . GLY B 1 153 ? 0.975 -20.703 -13.062 1 95.31 153 GLY B C 1
ATOM 5552 O O . GLY B 1 153 ? 2.057 -21.266 -13.219 1 95.31 153 GLY B O 1
ATOM 5553 N N . ALA B 1 154 ? -0.074 -21.266 -12.578 1 94.75 154 ALA B N 1
ATOM 5554 C CA . ALA B 1 154 ? -0.135 -22.688 -12.266 1 94.75 154 ALA B CA 1
ATOM 5555 C C . ALA B 1 154 ? -1.205 -23.391 -13.102 1 94.75 154 ALA B C 1
ATOM 5557 O O . ALA B 1 154 ? -2.055 -24.094 -12.555 1 94.75 154 ALA B O 1
ATOM 5558 N N . LEU B 1 155 ? -1.146 -23.234 -14.383 1 87.75 155 LEU B N 1
ATOM 5559 C CA . LEU B 1 155 ? -2.23 -23.625 -15.273 1 87.75 155 LEU B CA 1
ATOM 5560 C C . LEU B 1 155 ? -1.992 -25.031 -15.828 1 87.75 155 LEU B C 1
ATOM 5562 O O . LEU B 1 155 ? -2.898 -25.641 -16.406 1 87.75 155 LEU B O 1
ATOM 5566 N N . GLY B 1 156 ? -0.918 -25.578 -15.594 1 81.25 156 GLY B N 1
ATOM 5567 C CA . GLY B 1 156 ? -0.66 -26.922 -16.062 1 81.25 156 GLY B CA 1
ATOM 5568 C C . GLY B 1 156 ? -0.42 -27.016 -17.547 1 81.25 156 GLY B C 1
ATOM 5569 O O . GLY B 1 156 ? -0.93 -26.188 -18.312 1 81.25 156 GLY B O 1
ATOM 5570 N N . ALA B 1 157 ? 0.223 -27.953 -18.031 1 73.88 157 ALA B N 1
ATOM 5571 C CA . ALA B 1 157 ? 0.603 -28.125 -19.422 1 73.88 157 ALA B CA 1
ATOM 5572 C C . ALA B 1 157 ? -0.366 -29.047 -20.156 1 73.88 157 ALA B C 1
ATOM 5574 O O . ALA B 1 157 ? -0.458 -29.031 -21.391 1 73.88 157 ALA B O 1
ATOM 5575 N N . PHE B 1 158 ? -1.177 -29.812 -19.484 1 76.81 158 PHE B N 1
ATOM 5576 C CA . PHE B 1 158 ? -1.994 -30.859 -20.094 1 76.81 158 PHE B CA 1
ATOM 5577 C C . PHE B 1 158 ? -3.477 -30.531 -19.938 1 76.81 158 PHE B C 1
ATOM 5579 O O . PHE B 1 158 ? -4.254 -31.391 -19.5 1 76.81 158 PHE B O 1
ATOM 5586 N N . THR B 1 159 ? -3.82 -29.375 -20.453 1 76.06 159 THR B N 1
ATOM 5587 C CA . THR B 1 159 ? -5.188 -28.938 -20.219 1 76.06 159 THR B CA 1
ATOM 5588 C C . THR B 1 159 ? -5.945 -28.797 -21.531 1 76.06 159 THR B C 1
ATOM 5590 O O . THR B 1 159 ? -7.176 -28.859 -21.562 1 76.06 159 THR B O 1
ATOM 5593 N N . VAL B 1 160 ? -5.199 -28.688 -22.609 1 79.06 160 VAL B N 1
ATOM 5594 C CA . VAL B 1 160 ? -5.855 -28.469 -23.891 1 79.06 160 VAL B CA 1
ATOM 5595 C C . VAL B 1 160 ? -5.711 -29.703 -24.766 1 79.06 160 VAL B C 1
ATOM 5597 O O . VAL B 1 160 ? -4.621 -30 -25.25 1 79.06 160 VAL B O 1
ATOM 5600 N N . PRO B 1 161 ? -6.809 -30.328 -24.969 1 85.62 161 PRO B N 1
ATOM 5601 C CA . PRO B 1 161 ? -6.738 -31.562 -25.766 1 85.62 161 PRO B CA 1
ATOM 5602 C C . PRO B 1 161 ? -6.398 -31.281 -27.234 1 85.62 161 PRO B C 1
ATOM 5604 O O . PRO B 1 161 ? -6.77 -30.25 -27.781 1 85.62 161 PRO B O 1
ATOM 5607 N N . LYS B 1 162 ? -5.73 -32.25 -27.812 1 85.81 162 LYS B N 1
ATOM 5608 C CA . LYS B 1 162 ? -5.363 -32.156 -29.219 1 85.81 162 LYS B CA 1
ATOM 5609 C C . LYS B 1 162 ? -5.988 -33.281 -30.016 1 85.81 162 LYS B C 1
ATOM 5611 O O . LYS B 1 162 ? -6.051 -34.438 -29.547 1 85.81 162 LYS B O 1
ATOM 5616 N N . LYS B 1 163 ? -6.574 -32.875 -31.141 1 88.19 163 LYS B N 1
ATOM 5617 C CA . LYS B 1 163 ? -7.031 -33.875 -32.094 1 88.19 163 LYS B CA 1
ATOM 5618 C C . LYS B 1 163 ? -6.023 -34.062 -33.219 1 88.19 163 LYS B C 1
ATOM 5620 O O . LYS B 1 163 ? -5.258 -33.156 -33.531 1 88.19 163 LYS B O 1
ATOM 5625 N N . ALA B 1 164 ? -5.988 -35.219 -33.75 1 87.62 164 ALA B N 1
ATOM 5626 C CA . ALA B 1 164 ? -5.125 -35.469 -34.906 1 87.62 164 ALA B CA 1
ATOM 5627 C C . ALA B 1 164 ? -5.605 -34.688 -36.125 1 87.62 164 ALA B C 1
ATOM 5629 O O . ALA B 1 164 ? -6.801 -34.406 -36.25 1 87.62 164 ALA B O 1
ATOM 5630 N N . PRO B 1 165 ? -4.621 -34.281 -36.906 1 88.56 165 PRO B N 1
ATOM 5631 C CA . PRO B 1 165 ? -5 -33.562 -38.125 1 88.56 165 PRO B CA 1
ATOM 5632 C C . PRO B 1 165 ? -5.551 -34.5 -39.219 1 88.56 165 PRO B C 1
ATOM 5634 O O . PRO B 1 165 ? -4.785 -35.031 -40 1 88.56 165 PRO B O 1
ATOM 5637 N N . VAL B 1 166 ? -6.781 -34.719 -39.188 1 93.5 166 VAL B N 1
ATOM 5638 C CA . VAL B 1 166 ? -7.414 -35.625 -40.156 1 93.5 166 VAL B CA 1
ATOM 5639 C C . VAL B 1 166 ? -8.492 -34.875 -40.938 1 93.5 166 VAL B C 1
ATOM 5641 O O . VAL B 1 166 ? -9.023 -33.875 -40.438 1 93.5 166 VAL B O 1
ATOM 5644 N N . LYS B 1 167 ? -8.727 -35.375 -42.094 1 94.81 167 LYS B N 1
ATOM 5645 C CA . LYS B 1 167 ? -9.789 -34.75 -42.906 1 94.81 167 LYS B CA 1
ATOM 5646 C C . LYS B 1 167 ? -11.164 -35.031 -42.281 1 94.81 167 LYS B C 1
ATOM 5648 O O . LYS B 1 167 ? -11.406 -36.094 -41.75 1 94.81 167 LYS B O 1
ATOM 5653 N N . ASN B 1 168 ? -12.031 -34.031 -42.375 1 95.94 168 ASN B N 1
ATOM 5654 C CA . ASN B 1 168 ? -13.406 -34.125 -41.906 1 95.94 168 ASN B CA 1
ATOM 5655 C C . ASN B 1 168 ? -13.461 -34.531 -40.438 1 95.94 168 ASN B C 1
ATOM 5657 O O . ASN B 1 168 ? -14.211 -35.438 -40.062 1 95.94 168 ASN B O 1
ATOM 5661 N N . VAL B 1 169 ? -12.625 -33.906 -39.688 1 93.5 169 VAL B N 1
ATOM 5662 C CA . VAL B 1 169 ? -12.414 -34.281 -38.281 1 93.5 169 VAL B CA 1
ATOM 5663 C C . VAL B 1 169 ? -13.734 -34.156 -37.5 1 93.5 169 VAL B C 1
ATOM 5665 O O . VAL B 1 169 ? -13.938 -34.875 -36.531 1 93.5 169 VAL B O 1
ATOM 5668 N N . ASP B 1 170 ? -14.734 -33.438 -38.031 1 93.69 170 ASP B N 1
ATOM 5669 C CA . ASP B 1 170 ? -16 -33.25 -37.344 1 93.69 170 ASP B CA 1
ATOM 5670 C C . ASP B 1 170 ? -17.125 -34.031 -37.969 1 93.69 170 ASP B C 1
ATOM 5672 O O . ASP B 1 170 ? -18.297 -33.875 -37.625 1 93.69 170 ASP B O 1
ATOM 5676 N N . ALA B 1 171 ? -16.812 -34.969 -38.75 1 95.5 171 ALA B N 1
ATOM 5677 C CA . ALA B 1 171 ? -17.812 -35.656 -39.562 1 95.5 171 ALA B CA 1
ATOM 5678 C C . ALA B 1 171 ? -18.453 -36.812 -38.781 1 95.5 171 ALA B C 1
ATOM 5680 O O . ALA B 1 171 ? -19.594 -37.188 -39.031 1 95.5 171 ALA B O 1
ATOM 5681 N N . PHE B 1 172 ? -17.781 -37.312 -37.906 1 96.62 172 PHE B N 1
ATOM 5682 C CA . PHE B 1 172 ? -18.234 -38.5 -37.188 1 96.62 172 PHE B CA 1
ATOM 5683 C C . PHE B 1 172 ? -19.516 -38.219 -36.438 1 96.62 172 PHE B C 1
ATOM 5685 O O . PHE B 1 172 ? -19.609 -37.219 -35.719 1 96.62 172 PHE B O 1
ATOM 5692 N N . LYS B 1 173 ? -20.516 -39.062 -36.5 1 96.56 173 LYS B N 1
ATOM 5693 C CA . LYS B 1 173 ? -21.828 -38.781 -35.906 1 96.56 173 LYS B CA 1
ATOM 5694 C C . LYS B 1 173 ? -22.062 -39.625 -34.656 1 96.56 173 LYS B C 1
ATOM 5696 O O . LYS B 1 173 ? -23 -39.406 -33.906 1 96.56 173 LYS B O 1
ATOM 5701 N N . GLY B 1 174 ? -21.203 -40.625 -34.406 1 95.81 174 GLY B N 1
ATOM 5702 C CA . GLY B 1 174 ? -21.297 -41.375 -33.156 1 95.81 174 GLY B CA 1
ATOM 5703 C C . GLY B 1 174 ? -20.812 -40.625 -31.953 1 95.81 174 GLY B C 1
ATOM 5704 O O . GLY B 1 174 ? -20.625 -39.406 -32.031 1 95.81 174 GLY B O 1
ATOM 5705 N N . GLU B 1 175 ? -20.75 -41.312 -30.797 1 96.69 175 GLU B N 1
ATOM 5706 C CA . GLU B 1 175 ? -20.203 -40.688 -29.594 1 96.69 175 GLU B CA 1
ATOM 5707 C C . GLU B 1 175 ? -18.703 -40.469 -29.719 1 96.69 175 GLU B C 1
ATOM 5709 O O . GLU B 1 175 ? -17.984 -41.344 -30.219 1 96.69 175 GLU B O 1
ATOM 5714 N N . GLU B 1 176 ? -18.234 -39.312 -29.328 1 96.75 176 GLU B N 1
ATOM 5715 C CA . GLU B 1 176 ? -16.812 -38.969 -29.453 1 96.75 176 GLU B CA 1
ATOM 5716 C C . GLU B 1 176 ? -16.344 -38.125 -28.281 1 96.75 176 GLU B C 1
ATOM 5718 O O . GLU B 1 176 ? -17.062 -37.219 -27.828 1 96.75 176 GLU B O 1
ATOM 5723 N N . TRP B 1 177 ? -15.266 -38.438 -27.703 1 95.88 177 TRP B N 1
ATOM 5724 C CA . TRP B 1 177 ? -14.68 -37.594 -26.688 1 95.88 177 TRP B CA 1
ATOM 5725 C C . TRP B 1 177 ? -13.164 -37.781 -26.625 1 95.88 177 TRP B C 1
ATOM 5727 O O . TRP B 1 177 ? -12.641 -38.781 -27.141 1 95.88 177 TRP B O 1
ATOM 5737 N N . HIS B 1 178 ? -12.461 -36.812 -26.188 1 95.62 178 HIS B N 1
ATOM 5738 C CA . HIS B 1 178 ? -11.062 -36.938 -25.797 1 95.62 178 HIS B CA 1
ATOM 5739 C C . HIS B 1 178 ? -10.93 -37.562 -24.406 1 95.62 178 HIS B C 1
ATOM 5741 O O . HIS B 1 178 ? -11.789 -37.375 -23.547 1 95.62 178 HIS B O 1
ATOM 5747 N N . SER B 1 179 ? -9.781 -38.219 -24.188 1 95.44 179 SER B N 1
ATOM 5748 C CA . SER B 1 179 ? -9.578 -38.938 -22.922 1 95.44 179 SER B CA 1
ATOM 5749 C C . SER B 1 179 ? -9.719 -38 -21.734 1 95.44 179 SER B C 1
ATOM 5751 O O . SER B 1 179 ? -10.156 -38.406 -20.656 1 95.44 179 SER B O 1
ATOM 5753 N N . VAL B 1 180 ? -9.422 -36.75 -21.922 1 92.31 180 VAL B N 1
ATOM 5754 C CA . VAL B 1 180 ? -9.453 -35.781 -20.828 1 92.31 180 VAL B CA 1
ATOM 5755 C C . VAL B 1 180 ? -10.898 -35.469 -20.469 1 92.31 180 VAL B C 1
ATOM 5757 O O . VAL B 1 180 ? -11.188 -35.031 -19.344 1 92.31 180 VAL B O 1
ATOM 5760 N N . ASP B 1 181 ? -11.805 -35.688 -21.391 1 93.12 181 ASP B N 1
ATOM 5761 C CA . ASP B 1 181 ? -13.211 -35.375 -21.203 1 93.12 181 ASP B CA 1
ATOM 5762 C C . ASP B 1 181 ? -14.062 -36.625 -21.141 1 93.12 181 ASP B C 1
ATOM 5764 O O . ASP B 1 181 ? -15.102 -36.719 -21.797 1 93.12 181 ASP B O 1
ATOM 5768 N N . TRP B 1 182 ? -13.539 -37.562 -20.422 1 96.19 182 TRP B N 1
ATOM 5769 C CA . TRP B 1 182 ? -14.25 -38.812 -20.312 1 96.19 182 TRP B CA 1
ATOM 5770 C C . TRP B 1 182 ? -15.633 -38.625 -19.703 1 96.19 182 TRP B C 1
ATOM 5772 O O . TRP B 1 182 ? -15.758 -38.094 -18.594 1 96.19 182 TRP B O 1
ATOM 5782 N N . PRO B 1 183 ? -16.625 -39.094 -20.359 1 95.44 183 PRO B N 1
ATOM 5783 C CA . PRO B 1 183 ? -17.984 -38.875 -19.828 1 95.44 183 PRO B CA 1
ATOM 5784 C C . PRO B 1 183 ? -18.25 -39.656 -18.562 1 95.44 183 PRO B C 1
ATOM 5786 O O . PRO B 1 183 ? -17.812 -40.812 -18.453 1 95.44 183 PRO B O 1
ATOM 5789 N N . LYS B 1 184 ? -18.984 -39.094 -17.672 1 91 184 LYS B N 1
ATOM 5790 C CA . LYS B 1 184 ? -19.312 -39.75 -16.406 1 91 184 LYS B CA 1
ATOM 5791 C C . LYS B 1 184 ? -20.156 -41 -16.641 1 91 184 LYS B C 1
ATOM 5793 O O . LYS B 1 184 ? -20.016 -42 -15.922 1 91 184 LYS B O 1
ATOM 5798 N N . ASN B 1 185 ? -20.953 -41 -17.625 1 91 185 ASN B N 1
ATOM 5799 C CA . ASN B 1 185 ? -21.859 -42.125 -17.875 1 91 185 ASN B CA 1
ATOM 5800 C C . ASN B 1 185 ? -21.516 -42.844 -19.188 1 91 185 ASN B C 1
ATOM 5802 O O . ASN B 1 185 ? -22.406 -43.312 -19.891 1 91 185 ASN B O 1
ATOM 5806 N N . ALA B 1 186 ? -20.25 -42.781 -19.453 1 93.5 186 ALA B N 1
ATOM 5807 C CA . ALA B 1 186 ? -19.859 -43.5 -20.672 1 93.5 186 ALA B CA 1
ATOM 5808 C C . ALA B 1 186 ? -20.25 -44.969 -20.625 1 93.5 186 ALA B C 1
ATOM 5810 O O . ALA B 1 186 ? -19.969 -45.656 -19.625 1 93.5 186 ALA B O 1
ATOM 5811 N N . ASN B 1 187 ? -21 -45.469 -21.578 1 94.69 187 ASN B N 1
ATOM 5812 C CA . ASN B 1 187 ? -21.375 -46.875 -21.734 1 94.69 187 ASN B CA 1
ATOM 5813 C C . ASN B 1 187 ? -20.797 -47.469 -23.016 1 94.69 187 ASN B C 1
ATOM 5815 O O . ASN B 1 187 ? -21.281 -47.156 -24.109 1 94.69 187 ASN B O 1
ATOM 5819 N N . LEU B 1 188 ? -19.828 -48.375 -22.875 1 97.44 188 LEU B N 1
ATOM 5820 C CA . LEU B 1 188 ? -19.125 -48.938 -24.016 1 97.44 188 LEU B CA 1
ATOM 5821 C C . LEU B 1 188 ? -19.516 -50.406 -24.25 1 97.44 188 LEU B C 1
ATOM 5823 O O . LEU B 1 188 ? -19.047 -51.031 -25.203 1 97.44 188 LEU B O 1
ATOM 5827 N N . LYS B 1 189 ? -20.359 -50.906 -23.453 1 96.88 189 LYS B N 1
ATOM 5828 C CA . LYS B 1 189 ? -20.734 -52.312 -23.5 1 96.88 189 LYS B CA 1
ATOM 5829 C C . LYS B 1 189 ? -21.391 -52.656 -24.844 1 96.88 189 LYS B C 1
ATOM 5831 O O . LYS B 1 189 ? -22.359 -52 -25.25 1 96.88 189 LYS B O 1
ATOM 5836 N N . GLY B 1 190 ? -20.797 -53.688 -25.469 1 96.94 190 GLY B N 1
ATOM 5837 C CA . GLY B 1 190 ? -21.375 -54.188 -26.688 1 96.94 190 GLY B CA 1
ATOM 5838 C C . GLY B 1 190 ? -21.172 -53.281 -27.891 1 96.94 190 GLY B C 1
ATOM 5839 O O . GLY B 1 190 ? -21.766 -53.5 -28.938 1 96.94 190 GLY B O 1
ATOM 5840 N N . LYS B 1 191 ? -20.375 -52.344 -27.75 1 98 191 LYS B N 1
ATOM 5841 C CA . LYS B 1 191 ? -20.172 -51.406 -28.844 1 98 191 LYS B CA 1
ATOM 5842 C C . LYS B 1 191 ? -18.844 -51.625 -29.531 1 98 191 LYS B C 1
ATOM 5844 O O . LYS B 1 191 ? -17.953 -52.281 -28.984 1 98 191 LYS B O 1
ATOM 5849 N N . THR B 1 192 ? -18.75 -51.156 -30.75 1 98.5 192 THR B N 1
ATOM 5850 C CA . THR B 1 192 ? -17.469 -51.062 -31.438 1 98.5 192 THR B CA 1
ATOM 5851 C C . THR B 1 192 ? -16.812 -49.719 -31.125 1 98.5 192 THR B C 1
ATOM 5853 O O . THR B 1 192 ? -17.359 -48.656 -31.422 1 98.5 192 THR B O 1
ATOM 5856 N N . VAL B 1 193 ? -15.727 -49.75 -30.5 1 98.56 193 VAL B N 1
ATOM 5857 C CA . VAL B 1 193 ? -15.023 -48.562 -30.047 1 98.56 193 VAL B CA 1
ATOM 5858 C C . VAL B 1 193 ? -13.719 -48.406 -30.812 1 98.56 193 VAL B C 1
ATOM 5860 O O . VAL B 1 193 ? -12.961 -49.344 -30.969 1 98.56 193 VAL B O 1
ATOM 5863 N N . ALA B 1 194 ? -13.43 -47.219 -31.328 1 98.56 194 ALA B N 1
ATOM 5864 C CA . ALA B 1 194 ? -12.148 -46.875 -31.953 1 98.56 194 ALA B CA 1
ATOM 5865 C C . ALA B 1 194 ? -11.359 -45.906 -31.062 1 98.56 194 ALA B C 1
ATOM 5867 O O . ALA B 1 194 ? -11.922 -45 -30.484 1 98.56 194 ALA B O 1
ATOM 5868 N N . VAL B 1 195 ? -10.125 -46.188 -30.922 1 98.19 195 VAL B N 1
ATOM 5869 C CA . VAL B 1 195 ? -9.211 -45.312 -30.203 1 98.19 195 VAL B CA 1
ATOM 5870 C C . VAL B 1 195 ? -8.117 -44.812 -31.141 1 98.19 195 VAL B C 1
ATOM 5872 O O . VAL B 1 195 ? -7.449 -45.594 -31.797 1 98.19 195 VAL B O 1
ATOM 5875 N N . ILE B 1 196 ? -7.984 -43.5 -31.234 1 97.38 196 ILE B N 1
ATOM 5876 C CA . ILE B 1 196 ? -6.887 -42.938 -32 1 97.38 196 ILE B CA 1
ATOM 5877 C C . ILE B 1 196 ? -5.785 -42.469 -31.062 1 97.38 196 ILE B C 1
ATOM 5879 O O . ILE B 1 196 ? -5.996 -41.531 -30.266 1 97.38 196 ILE B O 1
ATOM 5883 N N . GLY B 1 197 ? -4.672 -43.062 -31.203 1 94.75 197 GLY B N 1
ATOM 5884 C CA . GLY B 1 197 ? -3.545 -42.719 -30.344 1 94.75 197 GLY B CA 1
ATOM 5885 C C . GLY B 1 197 ? -3.217 -43.812 -29.328 1 94.75 197 GLY B C 1
ATOM 5886 O O . GLY B 1 197 ? -4.117 -44.469 -28.797 1 94.75 197 GLY B O 1
ATOM 5887 N N . THR B 1 198 ? -1.931 -43.969 -29.016 1 94.69 198 THR B N 1
ATOM 5888 C CA . THR B 1 198 ? -1.452 -44.969 -28.062 1 94.69 198 THR B CA 1
ATOM 5889 C C . THR B 1 198 ? -0.455 -44.344 -27.094 1 94.69 198 THR B C 1
ATOM 5891 O O . THR B 1 198 ? 0.58 -44.938 -26.781 1 94.69 198 THR B O 1
ATOM 5894 N N . GLY B 1 199 ? -0.745 -43.094 -26.703 1 91.44 199 GLY B N 1
ATOM 5895 C CA . GLY B 1 199 ? 0.031 -42.469 -25.656 1 91.44 199 GLY B CA 1
ATOM 5896 C C . GLY B 1 199 ? -0.307 -42.938 -24.266 1 91.44 199 GLY B C 1
ATOM 5897 O O . GLY B 1 199 ? -0.979 -43.969 -24.109 1 91.44 199 GLY B O 1
ATOM 5898 N N . PRO B 1 200 ? 0.165 -42.188 -23.297 1 91 200 PRO B N 1
ATOM 5899 C CA . PRO B 1 200 ? 0.018 -42.656 -21.922 1 91 200 PRO B CA 1
ATOM 5900 C C . PRO B 1 200 ? -1.44 -42.875 -21.516 1 91 200 PRO B C 1
ATOM 5902 O O . PRO B 1 200 ? -1.779 -43.906 -20.938 1 91 200 PRO B O 1
ATOM 5905 N N . SER B 1 201 ? -2.324 -41.938 -21.797 1 93.5 201 SER B N 1
ATOM 5906 C CA . SER B 1 201 ? -3.725 -42.094 -21.422 1 93.5 201 SER B CA 1
ATOM 5907 C C . SER B 1 201 ? -4.363 -43.312 -22.094 1 93.5 201 SER B C 1
ATOM 5909 O O . SER B 1 201 ? -5.055 -44.094 -21.438 1 93.5 201 SER B O 1
ATOM 5911 N N . ALA B 1 202 ? -4.102 -43.469 -23.359 1 94.69 202 ALA B N 1
ATOM 5912 C CA . ALA B 1 202 ? -4.684 -44.562 -24.109 1 94.69 202 ALA B CA 1
ATOM 5913 C C . ALA B 1 202 ? -4.215 -45.906 -23.562 1 94.69 202 ALA B C 1
ATOM 5915 O O . ALA B 1 202 ? -5.016 -46.844 -23.391 1 94.69 202 ALA B O 1
ATOM 5916 N N . CYS B 1 203 ? -2.984 -45.969 -23.297 1 94.31 203 CYS B N 1
ATOM 5917 C CA . CYS B 1 203 ? -2.41 -47.219 -22.812 1 94.31 203 CYS B CA 1
ATOM 5918 C C . CYS B 1 203 ? -2.967 -47.562 -21.438 1 94.31 203 CYS B C 1
ATOM 5920 O O . CYS B 1 203 ? -2.875 -48.719 -21.016 1 94.31 203 CYS B O 1
ATOM 5922 N N . GLN B 1 204 ? -3.49 -46.594 -20.797 1 94.31 204 GLN B N 1
ATOM 5923 C CA . GLN B 1 204 ? -4.066 -46.875 -19.484 1 94.31 204 GLN B CA 1
ATOM 5924 C C . GLN B 1 204 ? -5.543 -47.25 -19.609 1 94.31 204 GLN B C 1
ATOM 5926 O O . GLN B 1 204 ? -6.012 -48.156 -18.906 1 94.31 204 GLN B O 1
ATOM 5931 N N . PHE B 1 205 ? -6.309 -46.562 -20.516 1 96.19 205 PHE B N 1
ATOM 5932 C CA . PHE B 1 205 ? -7.742 -46.844 -20.484 1 96.19 205 PHE B CA 1
ATOM 5933 C C . PHE B 1 205 ? -8.078 -48.031 -21.375 1 96.19 205 PHE B C 1
ATOM 5935 O O . PHE B 1 205 ? -9.078 -48.719 -21.156 1 96.19 205 PHE B O 1
ATOM 5942 N N . ILE B 1 206 ? -7.273 -48.406 -22.328 1 97.06 206 ILE B N 1
ATOM 5943 C CA . ILE B 1 206 ? -7.574 -49.469 -23.281 1 97.06 206 ILE B CA 1
ATOM 5944 C C . ILE B 1 206 ? -7.707 -50.812 -22.531 1 97.06 206 ILE B C 1
ATOM 5946 O O . ILE B 1 206 ? -8.695 -51.531 -22.703 1 97.06 206 ILE B O 1
ATOM 5950 N N . PRO B 1 207 ? -6.719 -51.125 -21.688 1 96 207 PRO B N 1
ATOM 5951 C CA . PRO B 1 207 ? -6.836 -52.375 -20.938 1 96 207 PRO B CA 1
ATOM 5952 C C . PRO B 1 207 ? -8.086 -52.438 -20.078 1 96 207 PRO B C 1
ATOM 5954 O O . PRO B 1 207 ? -8.539 -53.531 -19.719 1 96 207 PRO B O 1
ATOM 5957 N N . ASN B 1 208 ? -8.609 -51.375 -19.766 1 95.81 208 ASN B N 1
ATOM 5958 C CA . ASN B 1 208 ? -9.734 -51.344 -18.828 1 95.81 208 ASN B CA 1
ATOM 5959 C C . ASN B 1 208 ? -11.07 -51.281 -19.562 1 95.81 208 ASN B C 1
ATOM 5961 O O . ASN B 1 208 ? -12.125 -51.438 -18.953 1 95.81 208 ASN B O 1
ATOM 5965 N N . ILE B 1 209 ? -11.055 -51.156 -20.875 1 96.75 209 ILE B N 1
ATOM 5966 C CA . ILE B 1 209 ? -12.336 -51.031 -21.562 1 96.75 209 ILE B CA 1
ATOM 5967 C C . ILE B 1 209 ? -12.508 -52.219 -22.516 1 96.75 209 ILE B C 1
ATOM 5969 O O . ILE B 1 209 ? -13.641 -52.594 -22.844 1 96.75 209 ILE B O 1
ATOM 5973 N N . TYR B 1 210 ? -11.484 -52.875 -22.984 1 96.31 210 TYR B N 1
ATOM 5974 C CA . TYR B 1 210 ? -11.539 -53.875 -24.062 1 96.31 210 TYR B CA 1
ATOM 5975 C C . TYR B 1 210 ? -12.43 -55.031 -23.656 1 96.31 210 TYR B C 1
ATOM 5977 O O . TYR B 1 210 ? -13.109 -55.625 -24.516 1 96.31 210 TYR B O 1
ATOM 5985 N N . PRO B 1 211 ? -12.5 -55.469 -22.391 1 95.38 211 PRO B N 1
ATOM 5986 C CA . PRO B 1 211 ? -13.305 -56.656 -22.047 1 95.38 211 PRO B CA 1
ATOM 5987 C C . PRO B 1 211 ? -14.805 -56.406 -22.25 1 95.38 211 PRO B C 1
ATOM 5989 O O . PRO B 1 211 ? -15.555 -57.375 -22.453 1 95.38 211 PRO B O 1
ATOM 5992 N N . GLU B 1 212 ? -15.227 -55.281 -22.188 1 95.19 212 GLU B N 1
ATOM 5993 C CA . GLU B 1 212 ? -16.656 -55.031 -22.203 1 95.19 212 GLU B CA 1
ATOM 5994 C C . GLU B 1 212 ? -17.141 -54.625 -23.594 1 95.19 212 GLU B C 1
ATOM 5996 O O . GLU B 1 212 ? -18.328 -54.688 -23.891 1 95.19 212 GLU B O 1
ATOM 6001 N N . VAL B 1 213 ? -16.25 -54.281 -24.5 1 97.62 213 VAL B N 1
ATOM 6002 C CA . VAL B 1 213 ? -16.656 -53.781 -25.812 1 97.62 213 VAL B CA 1
ATOM 6003 C C . VAL B 1 213 ? -16.844 -54.969 -26.766 1 97.62 213 VAL B C 1
ATOM 6005 O O . VAL B 1 213 ? -16.281 -56.031 -26.547 1 97.62 213 VAL B O 1
ATOM 6008 N N . LYS B 1 214 ? -17.688 -54.781 -27.797 1 98.12 214 LYS B N 1
ATOM 6009 C CA . LYS B 1 214 ? -17.844 -55.781 -28.844 1 98.12 214 LYS B CA 1
ATOM 6010 C C . LYS B 1 214 ? -16.578 -55.906 -29.688 1 98.12 214 LYS B C 1
ATOM 6012 O O . LYS B 1 214 ? -16.109 -57 -29.969 1 98.12 214 LYS B O 1
ATOM 6017 N N . SER B 1 215 ? -16.109 -54.844 -30.047 1 98.25 215 SER B N 1
ATOM 6018 C CA . SER B 1 215 ? -14.891 -54.719 -30.844 1 98.25 215 SER B CA 1
ATOM 6019 C C . SER B 1 215 ? -14.109 -53.469 -30.516 1 98.25 215 SER B C 1
ATOM 6021 O O . SER B 1 215 ? -14.703 -52.406 -30.328 1 98.25 215 SER B O 1
ATOM 6023 N N . LEU B 1 216 ? -12.812 -53.625 -30.359 1 98.56 216 LEU B N 1
ATOM 6024 C CA . LEU B 1 216 ? -11.93 -52.5 -30.109 1 98.56 216 LEU B CA 1
ATOM 6025 C C . LEU B 1 216 ? -10.93 -52.312 -31.25 1 98.56 216 LEU B C 1
ATOM 6027 O O . LEU B 1 216 ? -10.18 -53.25 -31.562 1 98.56 216 LEU B O 1
ATOM 6031 N N . ILE B 1 217 ? -10.938 -51.125 -31.891 1 98.56 217 ILE B N 1
ATOM 6032 C CA . ILE B 1 217 ? -10 -50.781 -32.969 1 98.56 217 ILE B CA 1
ATOM 6033 C C . ILE B 1 217 ? -9.008 -49.75 -32.469 1 98.56 217 ILE B C 1
ATOM 6035 O O . ILE B 1 217 ? -9.391 -48.625 -32.125 1 98.56 217 ILE B O 1
ATOM 6039 N N . VAL B 1 218 ? -7.77 -50.094 -32.406 1 98.38 218 VAL B N 1
ATOM 6040 C CA . VAL B 1 218 ? -6.738 -49.188 -31.891 1 98.38 218 VAL B CA 1
ATOM 6041 C C . VAL B 1 218 ? -5.863 -48.719 -33.031 1 98.38 218 VAL B C 1
ATOM 6043 O O . VAL B 1 218 ? -5.137 -49.5 -33.656 1 98.38 218 VAL B O 1
ATOM 6046 N N . TYR B 1 219 ? -5.98 -47.406 -33.312 1 97.38 219 TYR B N 1
ATOM 6047 C CA . TYR B 1 219 ? -5.129 -46.812 -34.344 1 97.38 219 TYR B CA 1
ATOM 6048 C C . TYR B 1 219 ? -3.828 -46.312 -33.719 1 97.38 219 TYR B C 1
ATOM 6050 O O . TYR B 1 219 ? -3.842 -45.438 -32.875 1 97.38 219 TYR B O 1
ATOM 6058 N N . GLN B 1 220 ? -2.762 -46.812 -34.188 1 95.69 220 GLN B N 1
ATOM 6059 C CA . GLN B 1 220 ? -1.436 -46.5 -33.656 1 95.69 220 GLN B CA 1
ATOM 6060 C C . GLN B 1 220 ? -0.535 -45.938 -34.75 1 95.69 220 GLN B C 1
ATOM 6062 O O . GLN B 1 220 ? -0.273 -46.625 -35.75 1 95.69 220 GLN B O 1
ATOM 6067 N N . ARG B 1 221 ? -0.123 -44.75 -34.594 1 89.25 221 ARG B N 1
ATOM 6068 C CA . ARG B 1 221 ? 0.819 -44.188 -35.531 1 89.25 221 ARG B CA 1
ATOM 6069 C C . ARG B 1 221 ? 2.252 -44.594 -35.188 1 89.25 221 ARG B C 1
ATOM 6071 O O . ARG B 1 221 ? 2.973 -45.125 -36.062 1 89.25 221 ARG B O 1
ATOM 6078 N N . SER B 1 222 ? 2.68 -44.281 -33.938 1 87.81 222 SER B N 1
ATOM 6079 C CA . SER B 1 222 ? 4.016 -44.625 -33.469 1 87.81 222 SER B CA 1
ATOM 6080 C C . SER B 1 222 ? 3.971 -45.25 -32.094 1 87.81 222 SER B C 1
ATOM 6082 O O . SER B 1 222 ? 3.592 -44.594 -31.109 1 87.81 222 SER B O 1
ATOM 6084 N N . PRO B 1 223 ? 4.32 -46.531 -32.031 1 91.5 223 PRO B N 1
ATOM 6085 C CA . PRO B 1 223 ? 4.309 -47.156 -30.703 1 91.5 223 PRO B CA 1
ATOM 6086 C C . PRO B 1 223 ? 5.398 -46.625 -29.781 1 91.5 223 PRO B C 1
ATOM 6088 O O . PRO B 1 223 ? 6.484 -46.281 -30.25 1 91.5 223 PRO B O 1
ATOM 6091 N N . GLY B 1 224 ? 5.129 -46.531 -28.516 1 90.56 224 GLY B N 1
ATOM 6092 C CA . GLY B 1 224 ? 6.113 -46.156 -27.531 1 90.56 224 GLY B CA 1
ATOM 6093 C C . GLY B 1 224 ? 6.781 -47.344 -26.859 1 90.56 224 GLY B C 1
ATOM 6094 O O . GLY B 1 224 ? 6.367 -48.469 -27.047 1 90.56 224 GLY B O 1
ATOM 6095 N N . HIS B 1 225 ? 7.898 -47 -26.156 1 92.31 225 HIS B N 1
ATOM 6096 C CA . HIS B 1 225 ? 8.547 -48.031 -25.344 1 92.31 225 HIS B CA 1
ATOM 6097 C C . HIS B 1 225 ? 7.73 -48.344 -24.109 1 92.31 225 HIS B C 1
ATOM 6099 O O . HIS B 1 225 ? 7.316 -47.438 -23.375 1 92.31 225 HIS B O 1
ATOM 6105 N N . VAL B 1 226 ? 7.441 -49.625 -23.859 1 93.75 226 VAL B N 1
ATOM 6106 C CA . VAL B 1 226 ? 6.641 -50.031 -22.703 1 93.75 226 VAL B CA 1
ATOM 6107 C C . VAL B 1 226 ? 7.477 -50.906 -21.781 1 93.75 226 VAL B C 1
ATOM 6109 O O . VAL B 1 226 ? 7.977 -51.938 -22.188 1 93.75 226 VAL B O 1
ATOM 6112 N N . LEU B 1 227 ? 7.652 -50.406 -20.641 1 93.12 227 LEU B N 1
ATOM 6113 C CA . LEU B 1 227 ? 8.328 -51.156 -19.594 1 93.12 227 LEU B CA 1
ATOM 6114 C C . LEU B 1 227 ? 7.32 -51.844 -18.672 1 93.12 227 LEU B C 1
ATOM 6116 O O . LEU B 1 227 ? 6.184 -51.375 -18.547 1 93.12 227 LEU B O 1
ATOM 6120 N N . PRO B 1 228 ? 7.75 -52.938 -18.047 1 92.62 228 PRO B N 1
ATOM 6121 C CA . PRO B 1 228 ? 6.844 -53.562 -17.078 1 92.62 228 PRO B CA 1
ATOM 6122 C C . PRO B 1 228 ? 6.582 -52.656 -15.867 1 92.62 228 PRO B C 1
ATOM 6124 O O . PRO B 1 228 ? 7.48 -51.969 -15.406 1 92.62 228 PRO B O 1
ATOM 6127 N N . ARG B 1 229 ? 5.355 -52.719 -15.43 1 90.75 229 ARG B N 1
ATOM 6128 C CA . ARG B 1 229 ? 4.934 -52 -14.242 1 90.75 229 ARG B CA 1
ATOM 6129 C C . ARG B 1 229 ? 4.805 -52.938 -13.039 1 90.75 229 ARG B C 1
ATOM 6131 O O . ARG B 1 229 ? 3.99 -53.844 -13.055 1 90.75 229 ARG B O 1
ATOM 6138 N N . ASN B 1 230 ? 5.625 -52.781 -12.055 1 87.38 230 ASN B N 1
ATOM 6139 C CA . ASN B 1 230 ? 5.5 -53.531 -10.82 1 87.38 230 ASN B CA 1
ATOM 6140 C C . ASN B 1 230 ? 4.547 -52.844 -9.836 1 87.38 230 ASN B C 1
ATOM 6142 O O . ASN B 1 230 ? 4.988 -52.281 -8.836 1 87.38 230 ASN B O 1
ATOM 6146 N N . ASP B 1 231 ? 3.26 -53.031 -10.016 1 92 231 ASP B N 1
ATOM 6147 C CA . ASP B 1 231 ? 2.227 -52.438 -9.18 1 92 231 ASP B CA 1
ATOM 6148 C C . ASP B 1 231 ? 1.752 -53.406 -8.102 1 92 231 ASP B C 1
ATOM 6150 O O . ASP B 1 231 ? 1.123 -54.406 -8.406 1 92 231 ASP B O 1
ATOM 6154 N N . VAL B 1 232 ? 2.053 -53.062 -6.891 1 92.62 232 VAL B N 1
ATOM 6155 C CA . VAL B 1 232 ? 1.676 -53.938 -5.785 1 92.62 232 VAL B CA 1
ATOM 6156 C C . VAL B 1 232 ? 0.833 -53.188 -4.777 1 92.62 232 VAL B C 1
ATOM 6158 O O . VAL B 1 232 ? 0.975 -51.969 -4.645 1 92.62 232 VAL B O 1
ATOM 6161 N N . VAL B 1 233 ? -0.082 -53.938 -4.148 1 94.75 233 VAL B N 1
ATOM 6162 C CA . VAL B 1 233 ? -0.838 -53.375 -3.033 1 94.75 233 VAL B CA 1
ATOM 6163 C C . VAL B 1 233 ? 0.086 -53.156 -1.837 1 94.75 233 VAL B C 1
ATOM 6165 O O . VAL B 1 233 ? 0.866 -54.031 -1.48 1 94.75 233 VAL B O 1
ATOM 6168 N N . VAL B 1 234 ? -0.002 -52.031 -1.248 1 94.75 234 VAL B N 1
ATOM 6169 C CA . VAL B 1 234 ? 0.826 -51.75 -0.08 1 94.75 234 VAL B CA 1
ATOM 6170 C C . VAL B 1 234 ? 0.217 -52.406 1.156 1 94.75 234 VAL B C 1
ATOM 6172 O O . VAL B 1 234 ? -0.945 -52.156 1.487 1 94.75 234 VAL B O 1
ATOM 6175 N N . GLY B 1 235 ? 0.968 -53.125 1.81 1 95.31 235 GLY B N 1
ATOM 6176 C CA . GLY B 1 235 ? 0.479 -53.875 2.951 1 95.31 235 GLY B CA 1
ATOM 6177 C C . GLY B 1 235 ? 0.251 -53.031 4.18 1 95.31 235 GLY B C 1
ATOM 6178 O O . GLY B 1 235 ? 0.771 -51.906 4.273 1 95.31 235 GLY B O 1
ATOM 6179 N N . SER B 1 236 ? -0.514 -53.656 5.066 1 96.25 236 SER B N 1
ATOM 6180 C CA . SER B 1 236 ? -0.848 -52.969 6.301 1 96.25 236 SER B CA 1
ATOM 6181 C C . SER B 1 236 ? 0.396 -52.719 7.145 1 96.25 236 SER B C 1
ATOM 6183 O O . SER B 1 236 ? 0.499 -51.688 7.812 1 96.25 236 SER B O 1
ATOM 6185 N N . LEU B 1 237 ? 1.264 -53.562 7.102 1 95.75 237 LEU B N 1
ATOM 6186 C CA . LEU B 1 237 ? 2.486 -53.406 7.883 1 95.75 237 LEU B CA 1
ATOM 6187 C C . LEU B 1 237 ? 3.318 -52.25 7.355 1 95.75 237 LEU B C 1
ATOM 6189 O O . LEU B 1 237 ? 3.85 -51.438 8.133 1 95.75 237 LEU B O 1
ATOM 6193 N N . THR B 1 238 ? 3.51 -52.219 6.055 1 94.38 238 THR B N 1
ATOM 6194 C CA . THR B 1 238 ? 4.254 -51.125 5.449 1 94.38 238 THR B CA 1
ATOM 6195 C C . THR B 1 238 ? 3.6 -49.781 5.773 1 94.38 238 THR B C 1
ATOM 6197 O O . THR B 1 238 ? 4.281 -48.812 6.141 1 94.38 238 THR B O 1
ATOM 6200 N N . LYS B 1 239 ? 2.281 -49.719 5.676 1 96.25 239 LYS B N 1
ATOM 6201 C CA . LYS B 1 239 ? 1.539 -48.531 6.004 1 96.25 239 LYS B CA 1
ATOM 6202 C C . LYS B 1 239 ? 1.767 -48.125 7.457 1 96.25 239 LYS B C 1
ATOM 6204 O O . LYS B 1 239 ? 1.995 -46.938 7.75 1 96.25 239 LYS B O 1
ATOM 6209 N N . TRP B 1 240 ? 1.707 -49.062 8.336 1 96.38 240 TRP B N 1
ATOM 6210 C CA . TRP B 1 240 ? 1.924 -48.812 9.758 1 96.38 240 TRP B CA 1
ATOM 6211 C C . TRP B 1 240 ? 3.332 -48.312 10.008 1 96.38 240 TRP B C 1
ATOM 6213 O O . TRP B 1 240 ? 3.52 -47.344 10.773 1 96.38 240 TRP B O 1
ATOM 6223 N N . MET B 1 241 ? 4.309 -48.875 9.359 1 96.31 241 MET B N 1
ATOM 6224 C CA . MET B 1 241 ? 5.695 -48.469 9.539 1 96.31 241 MET B CA 1
ATOM 6225 C C . MET B 1 241 ? 5.898 -47.031 9.055 1 96.31 241 MET B C 1
ATOM 6227 O O . MET B 1 241 ? 6.543 -46.25 9.734 1 96.31 241 MET B O 1
ATOM 6231 N N . PHE B 1 242 ? 5.355 -46.75 7.945 1 95.19 242 PHE B N 1
ATOM 6232 C CA . PHE B 1 242 ? 5.496 -45.406 7.391 1 95.19 242 PHE B CA 1
ATOM 6233 C C . PHE B 1 242 ? 4.785 -44.406 8.266 1 95.19 242 PHE B C 1
ATOM 6235 O O . PHE B 1 242 ? 5.258 -43.25 8.422 1 95.19 242 PHE B O 1
ATOM 6242 N N . ALA B 1 243 ? 3.711 -44.781 8.898 1 95.44 243 ALA B N 1
ATOM 6243 C CA . ALA B 1 243 ? 2.896 -43.875 9.711 1 95.44 243 ALA B CA 1
ATOM 6244 C C . ALA B 1 243 ? 3.527 -43.656 11.078 1 95.44 243 ALA B C 1
ATOM 6246 O O . ALA B 1 243 ? 3.393 -42.562 11.656 1 95.44 243 ALA B O 1
ATOM 6247 N N . HIS B 1 244 ? 4.254 -44.625 11.594 1 95.75 244 HIS B N 1
ATOM 6248 C CA . HIS B 1 244 ? 4.578 -44.562 13.016 1 95.75 244 HIS B CA 1
ATOM 6249 C C . HIS B 1 244 ? 6.086 -44.562 13.234 1 95.75 244 HIS B C 1
ATOM 6251 O O . HIS B 1 244 ? 6.559 -44.219 14.328 1 95.75 244 HIS B O 1
ATOM 6257 N N . ILE B 1 245 ? 6.867 -45.031 12.297 1 95.5 245 ILE B N 1
ATOM 6258 C CA . ILE B 1 245 ? 8.32 -45 12.453 1 95.5 245 ILE B CA 1
ATOM 6259 C C . ILE B 1 245 ? 8.867 -43.688 11.898 1 95.5 245 ILE B C 1
ATOM 6261 O O . ILE B 1 245 ? 8.844 -43.469 10.688 1 95.5 245 ILE B O 1
ATOM 6265 N N . PRO B 1 246 ? 9.375 -42.969 12.766 1 92 246 PRO B N 1
ATOM 6266 C CA . PRO B 1 246 ? 9.844 -41.656 12.344 1 92 246 PRO B CA 1
ATOM 6267 C C . PRO B 1 246 ? 10.922 -41.719 11.273 1 92 246 PRO B C 1
ATOM 6269 O O . PRO B 1 246 ? 11.781 -42.594 11.305 1 92 246 PRO B O 1
ATOM 6272 N N . PHE B 1 247 ? 10.859 -41.031 10.234 1 92.5 247 PHE B N 1
ATOM 6273 C CA . PHE B 1 247 ? 11.859 -40.75 9.219 1 92.5 247 PHE B CA 1
ATOM 6274 C C . PHE B 1 247 ? 11.922 -41.875 8.195 1 92.5 247 PHE B C 1
ATOM 6276 O O . PHE B 1 247 ? 12.617 -41.75 7.18 1 92.5 247 PHE B O 1
ATOM 6283 N N . LEU B 1 248 ? 11.203 -42.906 8.445 1 94.44 248 LEU B N 1
ATOM 6284 C CA . LEU B 1 248 ? 11.281 -44.031 7.516 1 94.44 248 LEU B CA 1
ATOM 6285 C C . LEU B 1 248 ? 10.75 -43.625 6.141 1 94.44 248 LEU B C 1
ATOM 6287 O O . LEU B 1 248 ? 11.391 -43.906 5.125 1 94.44 248 LEU B O 1
ATOM 6291 N N . MET B 1 249 ? 9.617 -43.094 6.094 1 93.31 249 MET B N 1
ATOM 6292 C CA . MET B 1 249 ? 9.023 -42.688 4.82 1 93.31 249 MET B CA 1
ATOM 6293 C C . MET B 1 249 ? 9.891 -41.656 4.125 1 93.31 249 MET B C 1
ATOM 6295 O O . MET B 1 249 ? 10.047 -41.688 2.902 1 93.31 249 MET B O 1
ATOM 6299 N N . ARG B 1 250 ? 10.445 -40.781 4.883 1 93.12 250 ARG B N 1
ATOM 6300 C CA . ARG B 1 250 ? 11.328 -39.75 4.32 1 93.12 250 ARG B CA 1
ATOM 6301 C C . ARG B 1 250 ? 12.586 -40.375 3.727 1 93.12 250 ARG B C 1
ATOM 6303 O O . ARG B 1 250 ? 13.047 -39.969 2.662 1 93.12 250 ARG B O 1
ATOM 6310 N N . PHE B 1 251 ? 13.031 -41.312 4.438 1 93.19 251 PHE B N 1
ATOM 6311 C CA . PHE B 1 251 ? 14.203 -42 3.947 1 93.19 251 PHE B CA 1
ATOM 6312 C C . PHE B 1 251 ? 13.875 -42.781 2.67 1 93.19 251 PHE B C 1
ATOM 6314 O O . PHE B 1 251 ? 14.68 -42.812 1.732 1 93.19 251 PHE B O 1
ATOM 6321 N N . ASN B 1 252 ? 12.766 -43.469 2.678 1 91.75 252 ASN B N 1
ATOM 6322 C CA . ASN B 1 252 ? 12.32 -44.188 1.483 1 91.75 252 ASN B CA 1
ATOM 6323 C C . ASN B 1 252 ? 12.219 -43.25 0.282 1 91.75 252 ASN B C 1
ATOM 6325 O O . ASN B 1 252 ? 12.68 -43.562 -0.811 1 91.75 252 ASN B O 1
ATOM 6329 N N . ARG B 1 253 ? 11.586 -42.156 0.461 1 89.31 253 ARG B N 1
ATOM 6330 C CA . ARG B 1 253 ? 11.461 -41.156 -0.601 1 89.31 253 ARG B CA 1
ATOM 6331 C C . ARG B 1 253 ? 12.828 -40.688 -1.071 1 89.31 253 ARG B C 1
ATOM 6333 O O . ARG B 1 253 ? 13.086 -40.625 -2.275 1 89.31 253 ARG B O 1
ATOM 6340 N N . TRP B 1 254 ? 13.68 -40.375 -0.116 1 87.31 254 TRP B N 1
ATOM 6341 C CA . TRP B 1 254 ? 15.031 -39.906 -0.42 1 87.31 254 TRP B CA 1
ATOM 6342 C C . TRP B 1 254 ? 15.781 -40.969 -1.242 1 87.31 254 TRP B C 1
ATOM 6344 O O . TRP B 1 254 ? 16.469 -40.625 -2.211 1 87.31 254 TRP B O 1
ATOM 6354 N N . PHE B 1 255 ? 15.625 -42.125 -0.842 1 87.75 255 PHE B N 1
ATOM 6355 C CA . PHE B 1 255 ? 16.312 -43.219 -1.52 1 87.75 255 PHE B CA 1
ATOM 6356 C C . PHE B 1 255 ? 15.867 -43.312 -2.975 1 87.75 255 PHE B C 1
ATOM 6358 O O . PHE B 1 255 ? 16.703 -43.406 -3.877 1 87.75 255 PHE B O 1
ATOM 6365 N N . TRP B 1 256 ? 14.602 -43.312 -3.252 1 83.44 256 TRP B N 1
ATOM 6366 C CA . TRP B 1 256 ? 14.078 -43.406 -4.609 1 83.44 256 TRP B CA 1
ATOM 6367 C C . TRP B 1 256 ? 14.484 -42.188 -5.445 1 83.44 256 TRP B C 1
ATOM 6369 O O . TRP B 1 256 ? 14.844 -42.344 -6.617 1 83.44 256 TRP B O 1
ATOM 6379 N N . MET B 1 257 ? 14.461 -41.094 -4.887 1 83.06 257 MET B N 1
ATOM 6380 C CA . MET B 1 257 ? 14.836 -39.875 -5.602 1 83.06 257 MET B CA 1
ATOM 6381 C C . MET B 1 257 ? 16.312 -39.906 -5.98 1 83.06 257 MET B C 1
ATOM 6383 O O . MET B 1 257 ? 16.688 -39.531 -7.098 1 83.06 257 MET B O 1
ATOM 6387 N N . LYS B 1 258 ? 17.141 -40.344 -5.012 1 84.12 258 LYS B N 1
ATOM 6388 C CA . LYS B 1 258 ? 18.578 -40.406 -5.277 1 84.12 258 LYS B CA 1
ATOM 6389 C C . LYS B 1 258 ? 18.875 -41.469 -6.336 1 84.12 258 LYS B C 1
ATOM 6391 O O . LYS B 1 258 ? 19.75 -41.281 -7.18 1 84.12 258 LYS B O 1
ATOM 6396 N N . LYS B 1 259 ? 18.156 -42.562 -6.266 1 84.75 259 LYS B N 1
ATOM 6397 C CA . LYS B 1 259 ? 18.281 -43.594 -7.289 1 84.75 259 LYS B CA 1
ATOM 6398 C C . LYS B 1 259 ? 17.969 -43.031 -8.672 1 84.75 259 LYS B C 1
ATOM 6400 O O . LYS B 1 259 ? 18.719 -43.281 -9.625 1 84.75 259 LYS B O 1
ATOM 6405 N N . ASP B 1 260 ? 16.906 -42.312 -8.789 1 82.25 260 ASP B N 1
ATOM 6406 C CA . ASP B 1 260 ? 16.5 -41.719 -10.062 1 82.25 260 ASP B CA 1
ATOM 6407 C C . ASP B 1 260 ? 17.531 -40.688 -10.547 1 82.25 260 ASP B C 1
ATOM 6409 O O . ASP B 1 260 ? 17.844 -40.625 -11.742 1 82.25 260 ASP B O 1
ATOM 6413 N N . GLU B 1 261 ? 18.062 -39.969 -9.648 1 80.38 261 GLU B N 1
ATOM 6414 C CA . GLU B 1 261 ? 19.047 -38.938 -9.969 1 80.38 261 GLU B CA 1
ATOM 6415 C C . GLU B 1 261 ? 20.312 -39.562 -10.57 1 80.38 261 GLU B C 1
ATOM 6417 O O . GLU B 1 261 ? 20.938 -39 -11.453 1 80.38 261 GLU B O 1
ATOM 6422 N N . ILE B 1 262 ? 20.562 -40.688 -10.094 1 82.56 262 ILE B N 1
ATOM 6423 C CA . ILE B 1 262 ? 21.781 -41.344 -10.531 1 82.56 262 ILE B CA 1
ATOM 6424 C C . ILE B 1 262 ? 21.531 -42.094 -11.836 1 82.56 262 ILE B C 1
ATOM 6426 O O . ILE B 1 262 ? 22.344 -42.062 -12.758 1 82.56 262 ILE B O 1
ATOM 6430 N N . LEU B 1 263 ? 20.406 -42.656 -11.992 1 82.62 263 LEU B N 1
ATOM 6431 C CA . LEU B 1 263 ? 20.156 -43.594 -13.086 1 82.62 263 LEU B CA 1
ATOM 6432 C C . LEU B 1 263 ? 19.609 -42.844 -14.312 1 82.62 263 LEU B C 1
ATOM 6434 O O . LEU B 1 263 ? 19.953 -43.188 -15.445 1 82.62 263 LEU B O 1
ATOM 6438 N N . ARG B 1 264 ? 18.828 -41.875 -14.109 1 82.12 264 ARG B N 1
ATOM 6439 C CA . ARG B 1 264 ? 18.078 -41.281 -15.211 1 82.12 264 ARG B CA 1
ATOM 6440 C C . ARG B 1 264 ? 19.016 -40.594 -16.188 1 82.12 264 ARG B C 1
ATOM 6442 O O . ARG B 1 264 ? 18.859 -40.719 -17.406 1 82.12 264 ARG B O 1
ATOM 6449 N N . PRO B 1 265 ? 20.062 -39.844 -15.625 1 80.69 265 PRO B N 1
ATOM 6450 C CA . PRO B 1 265 ? 20.969 -39.219 -16.594 1 80.69 265 PRO B CA 1
ATOM 6451 C C . PRO B 1 265 ? 21.656 -40.25 -17.484 1 80.69 265 PRO B C 1
ATOM 6453 O O . PRO B 1 265 ? 21.938 -40 -18.656 1 80.69 265 PRO B O 1
ATOM 6456 N N . ARG B 1 266 ? 21.812 -41.375 -17 1 83.5 266 ARG B N 1
ATOM 6457 C CA . ARG B 1 266 ? 22.469 -42.438 -17.75 1 83.5 266 ARG B CA 1
ATOM 6458 C C . ARG B 1 266 ? 21.484 -43.156 -18.688 1 83.5 266 ARG B C 1
ATOM 6460 O O . ARG B 1 266 ? 21.859 -43.562 -19.781 1 83.5 266 ARG B O 1
ATOM 6467 N N . LEU B 1 267 ? 20.328 -43.188 -18.234 1 86.31 267 LEU B N 1
ATOM 6468 C CA . LEU B 1 267 ? 19.266 -43.812 -19.016 1 86.31 267 LEU B CA 1
ATOM 6469 C C . LEU B 1 267 ? 18.891 -42.969 -20.234 1 86.31 267 LEU B C 1
ATOM 6471 O O . LEU B 1 267 ? 18.609 -43.5 -21.312 1 86.31 267 LEU B O 1
ATOM 6475 N N . PHE B 1 268 ? 18.984 -41.719 -20.078 1 85.44 268 PHE B N 1
ATOM 6476 C CA . PHE B 1 268 ? 18.5 -40.812 -21.125 1 85.44 268 PHE B CA 1
ATOM 6477 C C . PHE B 1 268 ? 19.672 -40.219 -21.906 1 85.44 268 PHE B C 1
ATOM 6479 O O . PHE B 1 268 ? 19.562 -39.094 -22.422 1 85.44 268 PHE B O 1
ATOM 6486 N N . THR B 1 269 ? 20.797 -40.812 -21.828 1 84.44 269 THR B N 1
ATOM 6487 C CA . THR B 1 269 ? 21.906 -40.594 -22.75 1 84.44 269 THR B CA 1
ATOM 6488 C C . THR B 1 269 ? 21.875 -41.562 -23.906 1 84.44 269 THR B C 1
ATOM 6490 O O . THR B 1 269 ? 21.984 -42.781 -23.703 1 84.44 269 THR B O 1
ATOM 6493 N N . VAL B 1 270 ? 21.797 -40.969 -25.047 1 84.69 270 VAL B N 1
ATOM 6494 C CA . VAL B 1 270 ? 21.625 -41.812 -26.25 1 84.69 270 VAL B CA 1
ATOM 6495 C C . VAL B 1 270 ? 22.812 -42.719 -26.406 1 84.69 270 VAL B C 1
ATOM 6497 O O . VAL B 1 270 ? 23.969 -42.281 -26.391 1 84.69 270 VAL B O 1
ATOM 6500 N N . GLY B 1 271 ? 22.547 -44 -26.5 1 84.88 271 GLY B N 1
ATOM 6501 C CA . GLY B 1 271 ? 23.594 -44.969 -26.766 1 84.88 271 GLY B CA 1
ATOM 6502 C C . GLY B 1 271 ? 24.281 -45.5 -25.516 1 84.88 271 GLY B C 1
ATOM 6503 O O . GLY B 1 271 ? 25.172 -46.344 -25.594 1 84.88 271 GLY B O 1
ATOM 6504 N N . SER B 1 272 ? 23.891 -45.031 -24.406 1 88.06 272 SER B N 1
ATOM 6505 C CA . SER B 1 272 ? 24.5 -45.5 -23.156 1 88.06 272 SER B CA 1
ATOM 6506 C C . SER B 1 272 ? 24.234 -46.969 -22.906 1 88.06 272 SER B C 1
ATOM 6508 O O . SER B 1 272 ? 23.312 -47.562 -23.484 1 88.06 272 SER B O 1
ATOM 6510 N N . TRP B 1 273 ? 25.062 -47.562 -22.078 1 91.19 273 TRP B N 1
ATOM 6511 C CA . TRP B 1 273 ? 24.906 -48.969 -21.766 1 91.19 273 TRP B CA 1
ATOM 6512 C C . TRP B 1 273 ? 23.594 -49.219 -21.031 1 91.19 273 TRP B C 1
ATOM 6514 O O . TRP B 1 273 ? 22.922 -50.219 -21.266 1 91.19 273 TRP B O 1
ATOM 6524 N N . LEU B 1 274 ? 23.266 -48.375 -20.172 1 90.62 274 LEU B N 1
ATOM 6525 C CA . LEU B 1 274 ? 22.016 -48.5 -19.438 1 90.62 274 LEU B CA 1
ATOM 6526 C C . LEU B 1 274 ? 20.812 -48.406 -20.359 1 90.62 274 LEU B C 1
ATOM 6528 O O . LEU B 1 274 ? 19.812 -49.094 -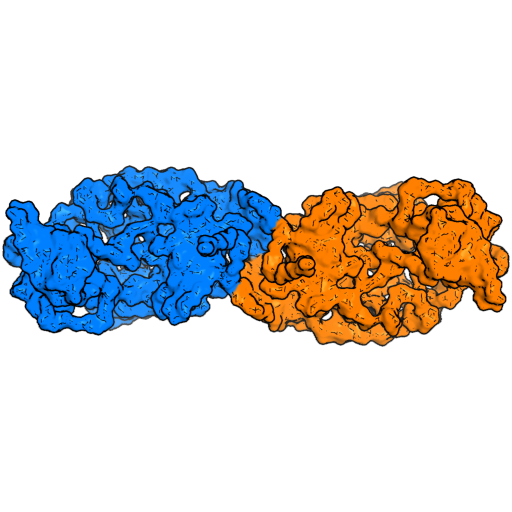20.188 1 90.62 274 LEU B O 1
ATOM 6532 N N . GLN B 1 275 ? 20.859 -47.531 -21.297 1 91.19 275 GLN B N 1
ATOM 6533 C CA . GLN B 1 275 ? 19.781 -47.375 -22.281 1 91.19 275 GLN B CA 1
ATOM 6534 C C . GLN B 1 275 ? 19.594 -48.656 -23.062 1 91.19 275 GLN B C 1
ATOM 6536 O O . GLN B 1 275 ? 18.453 -49.094 -23.312 1 91.19 275 GLN B O 1
ATOM 6541 N N . LYS B 1 276 ? 20.672 -49.312 -23.453 1 92.44 276 LYS B N 1
ATOM 6542 C CA . LYS B 1 276 ? 20.609 -50.562 -24.188 1 92.44 276 LYS B CA 1
ATOM 6543 C C . LYS B 1 276 ? 19.906 -51.656 -23.359 1 92.44 276 LYS B C 1
ATOM 6545 O O . LYS B 1 276 ? 19.125 -52.438 -23.891 1 92.44 276 LYS B O 1
ATOM 6550 N N . ILE B 1 277 ? 20.25 -51.594 -22.125 1 93.25 277 ILE B N 1
ATOM 6551 C CA . ILE B 1 277 ? 19.641 -52.562 -21.219 1 93.25 277 ILE B CA 1
ATOM 6552 C C . ILE B 1 277 ? 18.141 -52.344 -21.156 1 93.25 277 ILE B C 1
ATOM 6554 O O . ILE B 1 277 ? 17.344 -53.281 -21.25 1 93.25 277 ILE B O 1
ATOM 6558 N N . VAL B 1 278 ? 17.75 -51.125 -20.984 1 92 278 VAL B N 1
ATOM 6559 C CA . VAL B 1 278 ? 16.344 -50.781 -20.828 1 92 278 VAL B CA 1
ATOM 6560 C C . VAL B 1 278 ? 15.586 -51.062 -22.125 1 92 278 VAL B C 1
ATOM 6562 O O . VAL B 1 278 ? 14.453 -51.562 -22.094 1 92 278 VAL B O 1
ATOM 6565 N N . ILE B 1 279 ? 16.219 -50.844 -23.219 1 93.19 279 ILE B N 1
ATOM 6566 C CA . ILE B 1 279 ? 15.617 -51.125 -24.516 1 93.19 279 ILE B CA 1
ATOM 6567 C C . ILE B 1 279 ? 15.406 -52.625 -24.641 1 93.19 279 ILE B C 1
ATOM 6569 O O . ILE B 1 279 ? 14.359 -53.094 -25.125 1 93.19 279 ILE B O 1
ATOM 6573 N N . SER B 1 280 ? 16.359 -53.375 -24.234 1 95 280 SER B N 1
ATOM 6574 C CA . SER B 1 280 ? 16.219 -54.812 -24.25 1 95 280 SER B CA 1
ATOM 6575 C C . SER B 1 280 ? 15.07 -55.281 -23.359 1 95 280 SER B C 1
ATOM 6577 O O . SER B 1 280 ? 14.352 -56.219 -23.688 1 95 280 SER B O 1
ATOM 6579 N N . MET B 1 281 ? 14.969 -54.625 -22.266 1 94.44 281 MET B N 1
ATOM 6580 C CA . MET B 1 281 ? 13.867 -54.969 -21.359 1 94.44 281 MET B CA 1
ATOM 6581 C C . MET B 1 281 ? 12.516 -54.719 -22.016 1 94.44 281 MET B C 1
ATOM 6583 O O . MET B 1 281 ? 11.586 -55.5 -21.859 1 94.44 281 MET B O 1
ATOM 6587 N N . THR B 1 282 ? 12.375 -53.625 -22.703 1 95 282 THR B N 1
ATOM 6588 C CA . THR B 1 282 ? 11.133 -53.312 -23.406 1 95 282 THR B CA 1
ATOM 6589 C C . THR B 1 282 ? 10.844 -54.344 -24.469 1 95 282 THR B C 1
ATOM 6591 O O . THR B 1 282 ? 9.703 -54.781 -24.625 1 95 282 THR B O 1
ATOM 6594 N N . ARG B 1 283 ? 11.859 -54.781 -25.156 1 95.12 283 ARG B N 1
ATOM 6595 C CA . ARG B 1 283 ? 11.719 -55.812 -26.188 1 95.12 283 ARG B CA 1
ATOM 6596 C C . ARG B 1 283 ? 11.297 -57.125 -25.578 1 95.12 283 ARG B C 1
ATOM 6598 O O . ARG B 1 283 ? 10.398 -57.812 -26.109 1 95.12 283 ARG B O 1
ATOM 6605 N N . ASN B 1 284 ? 11.977 -57.5 -24.547 1 96.25 284 ASN B N 1
ATOM 6606 C CA . ASN B 1 284 ? 11.656 -58.75 -23.875 1 96.25 284 ASN B CA 1
ATOM 6607 C C . ASN B 1 284 ? 10.219 -58.75 -23.344 1 96.25 284 ASN B C 1
ATOM 6609 O O . ASN B 1 284 ? 9.531 -59.75 -23.391 1 96.25 284 ASN B O 1
ATOM 6613 N N . HIS B 1 285 ? 9.875 -57.656 -22.75 1 96.31 285 HIS B N 1
ATOM 6614 C CA . HIS B 1 285 ? 8.508 -57.5 -22.25 1 96.31 285 HIS B CA 1
ATOM 6615 C C . HIS B 1 285 ? 7.488 -57.719 -23.359 1 96.31 285 HIS B C 1
ATOM 6617 O O . HIS B 1 285 ? 6.488 -58.406 -23.156 1 96.31 285 HIS B O 1
ATOM 6623 N N . LEU B 1 286 ? 7.719 -57.156 -24.531 1 96.56 286 LEU B N 1
ATOM 6624 C CA . LEU B 1 286 ? 6.863 -57.312 -25.703 1 96.56 286 LEU B CA 1
ATOM 6625 C C . LEU B 1 286 ? 6.863 -58.781 -26.188 1 96.56 286 LEU B C 1
ATOM 6627 O O . LEU B 1 286 ? 5.801 -59.375 -26.391 1 96.56 286 LEU B O 1
ATOM 6631 N N . TYR B 1 287 ? 8.023 -59.375 -26.266 1 96.12 287 TYR B N 1
ATOM 6632 C CA . TYR B 1 287 ? 8.18 -60.688 -26.828 1 96.12 287 TYR B CA 1
ATOM 6633 C C . TYR B 1 287 ? 7.578 -61.75 -25.906 1 96.12 287 TYR B C 1
ATOM 6635 O O . TYR B 1 287 ? 7.074 -62.781 -26.375 1 96.12 287 TYR B O 1
ATOM 6643 N N . LYS B 1 288 ? 7.566 -61.531 -24.703 1 96.19 288 LYS B N 1
ATOM 6644 C CA . LYS B 1 288 ? 6.992 -62.469 -23.734 1 96.19 288 LYS B CA 1
ATOM 6645 C C . LYS B 1 288 ? 5.469 -62.469 -23.812 1 96.19 288 LYS B C 1
ATOM 6647 O O . LYS B 1 288 ? 4.828 -63.5 -23.562 1 96.19 288 LYS B O 1
ATOM 6652 N N . GLN B 1 289 ? 4.906 -61.438 -24.219 1 96.5 289 GLN B N 1
ATOM 6653 C CA . GLN B 1 289 ? 3.459 -61.281 -24.094 1 96.5 289 GLN B CA 1
ATOM 6654 C C . GLN B 1 289 ? 2.779 -61.438 -25.453 1 96.5 289 GLN B C 1
ATOM 6656 O O . GLN B 1 289 ? 1.592 -61.75 -25.531 1 96.5 289 GLN B O 1
ATOM 6661 N N . ILE B 1 290 ? 3.521 -61.125 -26.5 1 96.94 290 ILE B N 1
ATOM 6662 C CA . ILE B 1 290 ? 2.992 -61.219 -27.859 1 96.94 290 ILE B CA 1
ATOM 6663 C C . ILE B 1 290 ? 3.783 -62.281 -28.641 1 96.94 290 ILE B C 1
ATOM 6665 O O . ILE B 1 290 ? 4.984 -62.125 -28.859 1 96.94 290 ILE B O 1
ATOM 6669 N N . LYS B 1 291 ? 3.107 -63.25 -29.125 1 93.5 291 LYS B N 1
ATOM 6670 C CA . LYS B 1 291 ? 3.791 -64.375 -29.828 1 93.5 291 LYS B CA 1
ATOM 6671 C C . LYS B 1 291 ? 3.74 -64.125 -31.344 1 93.5 291 LYS B C 1
ATOM 6673 O O . LYS B 1 291 ? 4.648 -64.562 -32.062 1 93.5 291 LYS B O 1
ATOM 6678 N N . ASP B 1 292 ? 2.723 -63.5 -31.797 1 95.44 292 ASP B N 1
ATOM 6679 C CA . ASP B 1 292 ? 2.58 -63.25 -33.219 1 95.44 292 ASP B CA 1
ATOM 6680 C C . ASP B 1 292 ? 3.646 -62.281 -33.719 1 95.44 292 ASP B C 1
ATOM 6682 O O . ASP B 1 292 ? 3.725 -61.125 -33.25 1 95.44 292 ASP B O 1
ATOM 6686 N N . ASP B 1 293 ? 4.352 -62.656 -34.656 1 95.19 293 ASP B N 1
ATOM 6687 C CA . ASP B 1 293 ? 5.484 -61.906 -35.156 1 95.19 293 ASP B CA 1
ATOM 6688 C C . ASP B 1 293 ? 5.016 -60.594 -35.812 1 95.19 293 ASP B C 1
ATOM 6690 O O . ASP B 1 293 ? 5.652 -59.562 -35.656 1 95.19 293 ASP B O 1
ATOM 6694 N N . THR B 1 294 ? 4.035 -60.75 -36.594 1 94 294 THR B N 1
ATOM 6695 C CA . THR B 1 294 ? 3.512 -59.562 -37.25 1 94 294 THR B CA 1
ATOM 6696 C C . THR B 1 294 ? 3.041 -58.531 -36.25 1 94 294 THR B C 1
ATOM 6698 O O . THR B 1 294 ? 3.332 -57.344 -36.406 1 94 294 THR B O 1
ATOM 6701 N N . LEU B 1 295 ? 2.357 -58.969 -35.281 1 95.5 295 LEU B N 1
ATOM 6702 C CA . LEU B 1 295 ? 1.867 -58.094 -34.219 1 95.5 295 LEU B CA 1
ATOM 6703 C C . LEU B 1 295 ? 3.025 -57.469 -33.438 1 95.5 295 LEU B C 1
ATOM 6705 O O . LEU B 1 295 ? 2.99 -56.281 -33.094 1 95.5 295 LEU B O 1
ATOM 6709 N N . ARG B 1 296 ? 4.059 -58.188 -33.156 1 95.81 296 ARG B N 1
ATOM 6710 C CA . ARG B 1 296 ? 5.234 -57.719 -32.438 1 95.81 296 ARG B CA 1
ATOM 6711 C C . ARG B 1 296 ? 5.914 -56.562 -33.219 1 95.81 296 ARG B C 1
ATOM 6713 O O . ARG B 1 296 ? 6.301 -55.562 -32.594 1 95.81 296 ARG B O 1
ATOM 6720 N N . ARG B 1 297 ? 6.027 -56.75 -34.469 1 94.19 297 ARG B N 1
ATOM 6721 C CA . ARG B 1 297 ? 6.676 -55.719 -35.281 1 94.19 297 ARG B CA 1
ATOM 6722 C C . ARG B 1 297 ? 5.887 -54.438 -35.281 1 94.19 297 ARG B C 1
ATOM 6724 O O . ARG B 1 297 ? 6.469 -53.344 -35.281 1 94.19 297 ARG B O 1
ATOM 6731 N N . LYS B 1 298 ? 4.594 -54.562 -35.219 1 94.19 298 LYS B N 1
ATOM 6732 C CA . LYS B 1 298 ? 3.727 -53.406 -35.219 1 94.19 298 LYS B CA 1
ATOM 6733 C C . LYS B 1 298 ? 3.793 -52.688 -33.844 1 94.19 298 LYS B C 1
ATOM 6735 O O . LYS B 1 298 ? 3.594 -51.469 -33.781 1 94.19 298 LYS B O 1
ATOM 6740 N N . LEU B 1 299 ? 4.125 -53.406 -32.844 1 96.12 299 LEU B N 1
ATOM 6741 C CA . LEU B 1 299 ? 4.066 -52.875 -31.484 1 96.12 299 LEU B CA 1
ATOM 6742 C C . LEU B 1 299 ? 5.453 -52.469 -31.016 1 96.12 299 LEU B C 1
ATOM 6744 O O . LEU B 1 299 ? 5.582 -51.812 -29.969 1 96.12 299 LEU B O 1
ATOM 6748 N N . GLU B 1 300 ? 6.484 -52.812 -31.688 1 94.44 300 GLU B N 1
ATOM 6749 C CA . GLU B 1 300 ? 7.844 -52.469 -31.281 1 94.44 300 GLU B CA 1
ATOM 6750 C C . GLU B 1 300 ? 8.188 -51.031 -31.641 1 94.44 300 GLU B C 1
ATOM 6752 O O . GLU B 1 300 ? 8.016 -50.625 -32.781 1 94.44 300 GLU B O 1
ATOM 6757 N N . SER B 1 301 ? 8.656 -50.312 -30.688 1 92.56 301 SER B N 1
ATOM 6758 C CA . SER B 1 301 ? 9.016 -48.906 -30.922 1 92.56 301 SER B CA 1
ATOM 6759 C C . SER B 1 301 ? 10.328 -48.781 -31.688 1 92.56 301 SER B C 1
ATOM 6761 O O . SER B 1 301 ? 11.273 -49.562 -31.422 1 92.56 301 SER B O 1
ATOM 6763 N N . LYS B 1 302 ? 10.289 -47.844 -32.562 1 87.75 302 LYS B N 1
ATOM 6764 C CA . LYS B 1 302 ? 11.508 -47.531 -33.281 1 87.75 302 LYS B CA 1
ATOM 6765 C C . LYS B 1 302 ? 12.102 -46.188 -32.875 1 87.75 302 LYS B C 1
ATOM 6767 O O . LYS B 1 302 ? 13.109 -45.75 -33.438 1 87.75 302 LYS B O 1
ATOM 6772 N N . ASP B 1 303 ? 11.492 -45.625 -31.938 1 88.31 303 ASP B N 1
ATOM 6773 C CA . ASP B 1 303 ? 11.945 -44.344 -31.453 1 88.31 303 ASP B CA 1
ATOM 6774 C C . ASP B 1 303 ? 13.18 -44.469 -30.562 1 88.31 303 ASP B C 1
ATOM 6776 O O . ASP B 1 303 ? 13.414 -45.531 -29.984 1 88.31 303 ASP B O 1
ATOM 6780 N N . VAL B 1 304 ? 13.906 -43.344 -30.578 1 88.69 304 VAL B N 1
ATOM 6781 C CA . VAL B 1 304 ? 14.961 -43.25 -29.562 1 88.69 304 VAL B CA 1
ATOM 6782 C C . VAL B 1 304 ? 14.344 -43.25 -28.172 1 88.69 304 VAL B C 1
ATOM 6784 O O . VAL B 1 304 ? 13.336 -42.594 -27.938 1 88.69 304 VAL B O 1
ATOM 6787 N N . PHE B 1 305 ? 14.969 -44.125 -27.328 1 90.38 305 PHE B N 1
ATOM 6788 C CA . PHE B 1 305 ? 14.445 -44.156 -25.969 1 90.38 305 PHE B CA 1
ATOM 6789 C C . PHE B 1 305 ? 14.578 -42.781 -25.312 1 90.38 305 PHE B C 1
ATOM 6791 O O . PHE B 1 305 ? 15.672 -42.219 -25.234 1 90.38 305 PHE B O 1
ATOM 6798 N N . GLY B 1 306 ? 13.516 -42.25 -24.891 1 87.5 306 GLY B N 1
ATOM 6799 C CA . GLY B 1 306 ? 13.523 -40.938 -24.281 1 87.5 306 GLY B CA 1
ATOM 6800 C C . GLY B 1 306 ? 12.93 -39.844 -25.188 1 87.5 306 GLY B C 1
ATOM 6801 O O . GLY B 1 306 ? 12.68 -38.719 -24.734 1 87.5 306 GLY B O 1
ATOM 6802 N N . CYS B 1 307 ? 12.703 -40.156 -26.422 1 88.12 307 CYS B N 1
ATOM 6803 C CA . CYS B 1 307 ? 12.008 -39.25 -27.328 1 88.12 307 CYS B CA 1
ATOM 6804 C C . CYS B 1 307 ? 10.594 -38.969 -26.828 1 88.12 307 CYS B C 1
ATOM 6806 O O . CYS B 1 307 ? 10.148 -37.844 -26.828 1 88.12 307 CYS B O 1
ATOM 6808 N N . LYS B 1 308 ? 9.984 -40.031 -26.469 1 85.44 308 LYS B N 1
ATOM 6809 C CA . LYS B 1 308 ? 8.672 -39.969 -25.828 1 85.44 308 LYS B CA 1
ATOM 6810 C C . LYS B 1 308 ? 8.727 -40.531 -24.406 1 85.44 308 LYS B C 1
ATOM 6812 O O . LYS B 1 308 ? 9.688 -41.219 -24.031 1 85.44 308 LYS B O 1
ATOM 6817 N N . ARG B 1 309 ? 7.766 -40.125 -23.672 1 83.75 309 ARG B N 1
ATOM 6818 C CA . ARG B 1 309 ? 7.695 -40.656 -22.328 1 83.75 309 ARG B CA 1
ATOM 6819 C C . ARG B 1 309 ? 7.531 -42.188 -22.359 1 83.75 309 ARG B C 1
ATOM 6821 O O . ARG B 1 309 ? 6.629 -42.688 -23.031 1 83.75 309 ARG B O 1
ATOM 6828 N N . PRO B 1 310 ? 8.445 -42.812 -21.734 1 86.69 310 PRO B N 1
ATOM 6829 C CA . PRO B 1 310 ? 8.258 -44.25 -21.672 1 86.69 310 PRO B CA 1
ATOM 6830 C C . PRO B 1 310 ? 7.008 -44.656 -20.891 1 86.69 310 PRO B C 1
ATOM 6832 O O . PRO B 1 310 ? 6.656 -44 -19.906 1 86.69 310 PRO B O 1
ATOM 6835 N N . LEU B 1 311 ? 6.441 -45.719 -21.328 1 90.19 311 LEU B N 1
ATOM 6836 C CA . LEU B 1 311 ? 5.234 -46.188 -20.688 1 90.19 311 LEU B CA 1
ATOM 6837 C C . LEU B 1 311 ? 5.559 -47.344 -19.734 1 90.19 311 LEU B C 1
ATOM 6839 O O . LEU B 1 311 ? 6.504 -48.094 -19.969 1 90.19 311 LEU B O 1
ATOM 6843 N N . MET B 1 312 ? 4.918 -47.344 -18.672 1 90.31 312 MET B N 1
ATOM 6844 C CA . MET B 1 312 ? 5.043 -48.438 -17.719 1 90.31 312 MET B CA 1
ATOM 6845 C C . MET B 1 312 ? 3.707 -49.125 -17.531 1 90.31 312 MET B C 1
ATOM 6847 O O . MET B 1 312 ? 2.875 -48.719 -16.719 1 90.31 312 MET B O 1
ATOM 6851 N N . LEU B 1 313 ? 3.621 -50.25 -18.172 1 91.44 313 LEU B N 1
ATOM 6852 C CA . LEU B 1 313 ? 2.365 -50.969 -18.172 1 91.44 313 LEU B CA 1
ATOM 6853 C C . LEU B 1 313 ? 2.617 -52.469 -18.344 1 91.44 313 LEU B C 1
ATOM 6855 O O . LEU B 1 313 ? 3.486 -52.875 -19.109 1 91.44 313 LEU B O 1
ATOM 6859 N N . SER B 1 314 ? 1.867 -53.281 -17.625 1 91.94 314 SER B N 1
ATOM 6860 C CA . SER B 1 314 ? 2.025 -54.719 -17.734 1 91.94 314 SER B CA 1
ATOM 6861 C C . SER B 1 314 ? 0.813 -55.375 -18.406 1 91.94 314 SER B C 1
ATOM 6863 O O . SER B 1 314 ? 0.883 -56.5 -18.875 1 91.94 314 SER B O 1
ATOM 6865 N N . ASP B 1 315 ? -0.212 -54.688 -18.516 1 92.25 315 ASP B N 1
ATOM 6866 C CA . ASP B 1 315 ? -1.443 -55.281 -19.031 1 92.25 315 ASP B CA 1
ATOM 6867 C C . ASP B 1 315 ? -1.817 -54.688 -20.391 1 92.25 315 ASP B C 1
ATOM 6869 O O . ASP B 1 315 ? -2.939 -54.875 -20.859 1 92.25 315 ASP B O 1
ATOM 6873 N N . TYR B 1 316 ? -0.926 -54.031 -21.047 1 94.12 316 TYR B N 1
ATOM 6874 C CA . TYR B 1 316 ? -1.216 -53.344 -22.312 1 94.12 316 TYR B CA 1
ATOM 6875 C C . TYR B 1 316 ? -1.056 -54.312 -23.484 1 94.12 316 TYR B C 1
ATOM 6877 O O . TYR B 1 316 ? -1.981 -54.5 -24.281 1 94.12 316 TYR B O 1
ATOM 6885 N N . TYR B 1 317 ? 0.021 -55.031 -23.625 1 95.69 317 TYR B N 1
ATOM 6886 C CA . TYR B 1 317 ? 0.351 -55.844 -24.781 1 95.69 317 TYR B CA 1
ATOM 6887 C C . TYR B 1 317 ? -0.609 -57.031 -24.891 1 95.69 317 TYR B C 1
ATOM 6889 O O . TYR B 1 317 ? -1.092 -57.344 -25.969 1 95.69 317 TYR B O 1
ATOM 6897 N N . PRO B 1 318 ? -0.95 -57.625 -23.75 1 95.62 318 PRO B N 1
ATOM 6898 C CA . PRO B 1 318 ? -1.8 -58.812 -23.844 1 95.62 318 PRO B CA 1
ATOM 6899 C C . PRO B 1 318 ? -3.16 -58.531 -24.469 1 95.62 318 PRO B C 1
ATOM 6901 O O . PRO B 1 318 ? -3.803 -59.438 -25 1 95.62 318 PRO B O 1
ATOM 6904 N N . ILE B 1 319 ? -3.541 -57.375 -24.469 1 95.94 319 ILE B N 1
ATOM 6905 C CA . ILE B 1 319 ? -4.852 -57 -24.984 1 95.94 319 ILE B CA 1
ATOM 6906 C C . ILE B 1 319 ? -4.93 -57.312 -26.484 1 95.94 319 ILE B C 1
ATOM 6908 O O . ILE B 1 319 ? -6 -57.656 -27 1 95.94 319 ILE B O 1
ATOM 6912 N N . PHE B 1 320 ? -3.867 -57.25 -27.156 1 96.94 320 PHE B N 1
ATOM 6913 C CA . PHE B 1 320 ? -3.844 -57.375 -28.609 1 96.94 320 PHE B CA 1
ATOM 6914 C C . PHE B 1 320 ? -3.887 -58.844 -29.031 1 96.94 320 PHE B C 1
ATOM 6916 O O . PHE B 1 320 ? -3.984 -59.156 -30.219 1 96.94 320 PHE B O 1
ATOM 6923 N N . ASN B 1 321 ? -3.82 -59.75 -28.031 1 95.88 321 ASN B N 1
ATOM 6924 C CA . ASN B 1 321 ? -3.986 -61.188 -28.312 1 95.88 321 ASN B CA 1
ATOM 6925 C C . ASN B 1 321 ? -5.461 -61.562 -28.406 1 95.88 321 ASN B C 1
ATOM 6927 O O . ASN B 1 321 ? -5.789 -62.688 -28.781 1 95.88 321 ASN B O 1
ATOM 6931 N N . ASN B 1 322 ? -6.309 -60.688 -28.109 1 96.38 322 ASN B N 1
ATOM 6932 C CA . ASN B 1 322 ? -7.738 -60.969 -28.094 1 96.38 322 ASN B CA 1
ATOM 6933 C C . ASN B 1 322 ? -8.383 -60.719 -29.453 1 96.38 322 ASN B C 1
ATOM 6935 O O . ASN B 1 322 ? -8.039 -59.75 -30.141 1 96.38 322 ASN B O 1
ATOM 6939 N N . ASP B 1 323 ? -9.312 -61.5 -29.812 1 95.19 323 ASP B N 1
ATOM 6940 C CA . ASP B 1 323 ? -9.914 -61.469 -31.141 1 95.19 323 ASP B CA 1
ATOM 6941 C C . ASP B 1 323 ? -10.734 -60.219 -31.359 1 95.19 323 ASP B C 1
ATOM 6943 O O . ASP B 1 323 ? -10.961 -59.781 -32.5 1 95.19 323 ASP B O 1
ATOM 6947 N N . ASN B 1 324 ? -11.164 -59.656 -30.25 1 96.81 324 ASN B N 1
ATOM 6948 C CA . ASN B 1 324 ? -12.016 -58.469 -30.406 1 96.81 324 ASN B CA 1
ATOM 6949 C C . ASN B 1 324 ? -11.203 -57.188 -30.469 1 96.81 324 ASN B C 1
ATOM 6951 O O . ASN B 1 324 ? -11.766 -56.094 -30.484 1 96.81 324 ASN B O 1
ATOM 6955 N N . VAL B 1 325 ? -9.922 -57.312 -30.453 1 97.94 325 VAL B N 1
ATOM 6956 C CA . VAL B 1 325 ? -9.07 -56.125 -30.516 1 97.94 325 VAL B CA 1
ATOM 6957 C C . VAL B 1 325 ? -8.266 -56.125 -31.812 1 97.94 325 VAL B C 1
ATOM 6959 O O . VAL B 1 325 ? -7.594 -57.125 -32.125 1 97.94 325 VAL B O 1
ATOM 6962 N N . GLU B 1 326 ? -8.328 -55.094 -32.5 1 97.31 326 GLU B N 1
ATOM 6963 C CA . GLU B 1 326 ? -7.582 -54.938 -33.75 1 97.31 326 GLU B CA 1
ATOM 6964 C C . GLU B 1 326 ? -6.609 -53.75 -33.656 1 97.31 326 GLU B C 1
ATOM 6966 O O . GLU B 1 326 ? -7 -52.656 -33.312 1 97.31 326 GLU B O 1
ATOM 6971 N N . LEU B 1 327 ? -5.348 -54 -33.938 1 97.5 327 LEU B N 1
ATOM 6972 C CA . LEU B 1 327 ? -4.336 -52.969 -34.031 1 97.5 327 LEU B CA 1
ATOM 6973 C C . LEU B 1 327 ? -4.16 -52.5 -35.469 1 97.5 327 LEU B C 1
ATOM 6975 O O . LEU B 1 327 ? -3.83 -53.312 -36.344 1 97.5 327 LEU B O 1
ATOM 6979 N N . VAL B 1 328 ? -4.441 -51.25 -35.688 1 96.81 328 VAL B N 1
ATOM 6980 C CA . VAL B 1 328 ? -4.316 -50.688 -37.031 1 96.81 328 VAL B CA 1
ATOM 6981 C C . VAL B 1 328 ? -3.139 -49.719 -37.062 1 96.81 328 VAL B C 1
ATOM 6983 O O . VAL B 1 328 ? -3.117 -48.719 -36.344 1 96.81 328 VAL B O 1
ATOM 6986 N N . THR B 1 329 ? -2.156 -49.906 -37.875 1 95.5 329 THR B N 1
ATOM 6987 C CA . THR B 1 329 ? -0.986 -49.031 -37.969 1 95.5 329 THR B CA 1
ATOM 6988 C C . THR B 1 329 ? -1.043 -48.188 -39.25 1 95.5 329 THR B C 1
ATOM 6990 O O . THR B 1 329 ? -0.141 -47.406 -39.5 1 95.5 329 THR B O 1
ATOM 6993 N N . ASP B 1 330 ? -2.152 -48.406 -40 1 94.5 330 ASP B N 1
ATOM 6994 C CA . ASP B 1 330 ? -2.379 -47.562 -41.156 1 94.5 330 ASP B CA 1
ATOM 6995 C C . ASP B 1 330 ? -2.664 -46.125 -40.719 1 94.5 330 ASP B C 1
ATOM 6997 O O . ASP B 1 330 ? -3.25 -45.875 -39.656 1 94.5 330 ASP B O 1
ATOM 7001 N N . SER B 1 331 ? -2.258 -45.25 -41.594 1 94.25 331 SER B N 1
ATOM 7002 C CA . SER B 1 331 ? -2.461 -43.844 -41.25 1 94.25 331 SER B CA 1
ATOM 7003 C C . SER B 1 331 ? -3.932 -43.438 -41.375 1 94.25 331 SER B C 1
ATOM 7005 O O . SER B 1 331 ? -4.574 -43.688 -42.375 1 94.25 331 SER B O 1
ATOM 7007 N N . VAL B 1 332 ? -4.418 -42.844 -40.25 1 95.5 332 VAL B N 1
ATOM 7008 C CA . VAL B 1 332 ? -5.781 -42.344 -40.312 1 95.5 332 VAL B CA 1
ATOM 7009 C C . VAL B 1 332 ? -5.855 -41.125 -41.219 1 95.5 332 VAL B C 1
ATOM 7011 O O . VAL B 1 332 ? -5.148 -40.125 -41.031 1 95.5 332 VAL B O 1
ATOM 7014 N N . THR B 1 333 ? -6.766 -41.125 -42.156 1 95.19 333 THR B N 1
ATOM 7015 C CA . THR B 1 333 ? -6.777 -40.062 -43.156 1 95.19 333 THR B CA 1
ATOM 7016 C C . THR B 1 333 ? -8.047 -39.219 -43.062 1 95.19 333 THR B C 1
ATOM 7018 O O . THR B 1 333 ? -8.023 -38.031 -43.312 1 95.19 333 THR B O 1
ATOM 7021 N N . GLU B 1 334 ? -9.102 -39.906 -42.656 1 96.56 334 GLU B N 1
ATOM 7022 C CA . GLU B 1 334 ? -10.383 -39.219 -42.688 1 96.56 334 GLU B CA 1
ATOM 7023 C C . GLU B 1 334 ? -11.391 -39.844 -41.75 1 96.56 334 GLU B C 1
ATOM 7025 O O . GLU B 1 334 ? -11.383 -41.062 -41.531 1 96.56 334 GLU B O 1
ATOM 7030 N N . LEU B 1 335 ? -12.156 -38.906 -41.188 1 97.19 335 LEU B N 1
ATOM 7031 C CA . LEU B 1 335 ? -13.312 -39.406 -40.438 1 97.19 335 LEU B CA 1
ATOM 7032 C C . LEU B 1 335 ? -14.562 -39.375 -41.312 1 97.19 335 LEU B C 1
ATOM 7034 O O . LEU B 1 335 ? -14.75 -38.469 -42.125 1 97.19 335 LEU B O 1
ATOM 7038 N N . THR B 1 336 ? -15.391 -40.406 -41.219 1 97 336 THR B N 1
ATOM 7039 C CA . THR B 1 336 ? -16.672 -40.438 -41.875 1 97 336 THR B CA 1
ATOM 7040 C C . THR B 1 336 ? -17.828 -40.375 -40.875 1 97 336 THR B C 1
ATOM 7042 O O . THR B 1 336 ? -17.594 -40.375 -39.656 1 97 336 THR B O 1
ATOM 7045 N N . GLU B 1 337 ? -19.047 -40.375 -41.375 1 97.25 337 GLU B N 1
ATOM 7046 C CA . GLU B 1 337 ? -20.219 -40.312 -40.531 1 97.25 337 GLU B CA 1
ATOM 7047 C C . GLU B 1 337 ? -20.312 -41.531 -39.594 1 97.25 337 GLU B C 1
ATOM 7049 O O . GLU B 1 337 ? -20.797 -41.406 -38.469 1 97.25 337 GLU B O 1
ATOM 7054 N N . ASN B 1 338 ? -19.703 -42.625 -40.125 1 96.5 338 ASN B N 1
ATOM 7055 C CA . ASN B 1 338 ? -19.938 -43.844 -39.375 1 96.5 338 ASN B CA 1
ATOM 7056 C C . ASN B 1 338 ? -18.625 -44.5 -38.938 1 96.5 338 ASN B C 1
ATOM 7058 O O . ASN B 1 338 ? -18.641 -45.594 -38.344 1 96.5 338 ASN B O 1
ATOM 7062 N N . GLY B 1 339 ? -17.516 -43.781 -39.344 1 97 339 GLY B N 1
ATOM 7063 C CA . GLY B 1 339 ? -16.297 -44.469 -38.938 1 97 339 GLY B CA 1
ATOM 7064 C C . GLY B 1 339 ? -15.031 -43.719 -39.312 1 97 339 GLY B C 1
ATOM 7065 O O . GLY B 1 339 ? -15 -42.5 -39.281 1 97 339 GLY B O 1
ATOM 7066 N N . ILE B 1 340 ? -13.875 -44.5 -39.531 1 97.56 340 ILE B N 1
ATOM 7067 C CA . ILE B 1 340 ? -12.547 -43.969 -39.75 1 97.56 340 ILE B CA 1
ATOM 7068 C C . ILE B 1 340 ? -11.93 -44.562 -41 1 97.56 340 ILE B C 1
ATOM 7070 O O . ILE B 1 340 ? -11.953 -45.812 -41.188 1 97.56 340 ILE B O 1
ATOM 7074 N N . LYS B 1 341 ? -11.469 -43.75 -41.844 1 97.62 341 LYS B N 1
ATOM 7075 C CA . LYS B 1 341 ? -10.703 -44.219 -43 1 97.62 341 LYS B CA 1
ATOM 7076 C C . LYS B 1 341 ? -9.203 -44.156 -42.719 1 97.62 341 LYS B C 1
ATOM 7078 O O . LYS B 1 341 ? -8.711 -43.188 -42.125 1 97.62 341 LYS B O 1
ATOM 7083 N N . SER B 1 342 ? -8.547 -45.25 -43.031 1 96.44 342 SER B N 1
ATOM 7084 C CA . SER B 1 342 ? -7.094 -45.312 -42.906 1 96.44 342 SER B CA 1
ATOM 7085 C C . SER B 1 342 ? -6.457 -45.844 -44.188 1 96.44 342 SER B C 1
ATOM 7087 O O . SER B 1 342 ? -7.121 -46.5 -45 1 96.44 342 SER B O 1
ATOM 7089 N N . ARG B 1 343 ? -5.238 -45.438 -44.344 1 95.69 343 ARG B N 1
ATOM 7090 C CA . ARG B 1 343 ? -4.508 -45.812 -45.531 1 95.69 343 ARG B CA 1
ATOM 7091 C C . ARG B 1 343 ? -3.205 -46.531 -45.188 1 95.69 343 ARG B C 1
ATOM 7093 O O . ARG B 1 343 ? -2.422 -46.031 -44.375 1 95.69 343 ARG B O 1
ATOM 7100 N N . ASN B 1 344 ? -3.055 -47.656 -45.812 1 92.75 344 ASN B N 1
ATOM 7101 C CA . ASN B 1 344 ? -1.784 -48.344 -45.656 1 92.75 344 ASN B CA 1
ATOM 7102 C C . ASN B 1 344 ? -0.652 -47.625 -46.375 1 92.75 344 ASN B C 1
ATOM 7104 O O . ASN B 1 344 ? -0.72 -47.406 -47.594 1 92.75 344 ASN B O 1
ATOM 7108 N N . THR B 1 345 ? 0.31 -47.344 -45.688 1 85 345 THR B N 1
ATOM 7109 C CA . THR B 1 345 ? 1.383 -46.531 -46.25 1 85 345 THR B CA 1
ATOM 7110 C C . THR B 1 345 ? 2.176 -47.312 -47.281 1 85 345 THR B C 1
ATOM 7112 O O . THR B 1 345 ? 2.74 -46.75 -48.219 1 85 345 THR B O 1
ATOM 7115 N N . ASP B 1 346 ? 2.252 -48.625 -47.156 1 86.56 346 ASP B N 1
ATOM 7116 C CA . ASP B 1 346 ? 3.049 -49.469 -48.062 1 86.56 346 ASP B CA 1
ATOM 7117 C C . ASP B 1 346 ? 2.275 -49.812 -49.312 1 86.56 346 ASP B C 1
ATOM 7119 O O . ASP B 1 346 ? 2.824 -49.75 -50.438 1 86.56 346 ASP B O 1
ATOM 7123 N N . THR B 1 347 ? 0.982 -50.094 -49.188 1 90.81 347 THR B N 1
ATOM 7124 C CA . THR B 1 347 ? 0.203 -50.562 -50.312 1 90.81 347 THR B CA 1
ATOM 7125 C C . THR B 1 347 ? -0.669 -49.469 -50.906 1 90.81 347 THR B C 1
ATOM 7127 O O . THR B 1 347 ? -1.165 -49.594 -52.031 1 90.81 347 THR B O 1
ATOM 7130 N N . GLY B 1 348 ? -0.925 -48.469 -50.125 1 90.88 348 GLY B N 1
ATOM 7131 C CA . GLY B 1 348 ? -1.791 -47.406 -50.562 1 90.88 348 GLY B CA 1
ATOM 7132 C C . GLY B 1 348 ? -3.268 -47.719 -50.438 1 90.88 348 GLY B C 1
ATOM 7133 O O . GLY B 1 348 ? -4.121 -46.906 -50.75 1 90.88 348 GLY B O 1
ATOM 7134 N N . GLU B 1 349 ? -3.572 -48.875 -50 1 93.19 349 GLU B N 1
ATOM 7135 C CA . GLU B 1 349 ? -4.953 -49.312 -49.844 1 93.19 349 GLU B CA 1
ATOM 7136 C C . GLU B 1 349 ? -5.664 -48.562 -48.719 1 93.19 349 GLU B C 1
ATOM 7138 O O . GLU B 1 349 ? -5.09 -48.344 -47.656 1 93.19 349 GLU B O 1
ATOM 7143 N N . GLU B 1 350 ? -6.863 -48.156 -49.031 1 94.31 350 GLU B N 1
ATOM 7144 C CA . GLU B 1 350 ? -7.695 -47.469 -48.062 1 94.31 350 GLU B CA 1
ATOM 7145 C C . GLU B 1 350 ? -8.773 -48.406 -47.5 1 94.31 350 GLU B C 1
ATOM 7147 O O . GLU B 1 350 ? -9.344 -49.219 -48.25 1 94.31 350 GLU B O 1
ATOM 7152 N N . MET B 1 351 ? -8.977 -48.344 -46.25 1 95.56 351 MET B N 1
ATOM 7153 C CA . MET B 1 351 ? -9.992 -49.156 -45.594 1 95.56 351 MET B CA 1
ATOM 7154 C C . MET B 1 351 ? -10.805 -48.312 -44.625 1 95.56 351 MET B C 1
ATOM 7156 O O . MET B 1 351 ? -10.25 -47.469 -43.906 1 95.56 351 MET B O 1
ATOM 7160 N N . GLU B 1 352 ? -12.047 -48.5 -44.656 1 96.88 352 GLU B N 1
ATOM 7161 C CA . GLU B 1 352 ? -12.914 -47.844 -43.688 1 96.88 352 GLU B CA 1
ATOM 7162 C C . GLU B 1 352 ? -13.391 -48.844 -42.625 1 96.88 352 GLU B C 1
ATOM 7164 O O . GLU B 1 352 ? -13.766 -49.969 -42.969 1 96.88 352 GLU B O 1
ATOM 7169 N N . ARG B 1 353 ? -13.305 -48.469 -41.438 1 97.44 353 ARG B N 1
ATOM 7170 C CA . ARG B 1 353 ? -13.82 -49.25 -40.312 1 97.44 353 ARG B CA 1
ATOM 7171 C C . ARG B 1 353 ? -14.93 -48.469 -39.594 1 97.44 353 ARG B C 1
ATOM 7173 O O . ARG B 1 353 ? -14.727 -47.344 -39.125 1 97.44 353 ARG B O 1
ATOM 7180 N N . GLU B 1 354 ? -16.031 -49.156 -39.469 1 97.56 354 GLU B N 1
ATOM 7181 C CA . GLU B 1 354 ? -17.156 -48.562 -38.75 1 97.56 354 GLU B CA 1
ATOM 7182 C C . GLU B 1 354 ? -16.969 -48.656 -37.25 1 97.56 354 GLU B C 1
ATOM 7184 O O . GLU B 1 354 ? -16.391 -49.625 -36.75 1 97.56 354 GLU B O 1
ATOM 7189 N N . THR B 1 355 ? -17.422 -47.656 -36.531 1 97.88 355 THR B N 1
ATOM 7190 C CA . THR B 1 355 ? -17.312 -47.625 -35.094 1 97.88 355 THR B CA 1
ATOM 7191 C C . THR B 1 355 ? -18.469 -46.875 -34.469 1 97.88 355 THR B C 1
ATOM 7193 O O . THR B 1 355 ? -19.047 -45.969 -35.094 1 97.88 355 THR B O 1
ATOM 7196 N N . ASP B 1 356 ? -18.859 -47.219 -33.281 1 97.81 356 ASP B N 1
ATOM 7197 C CA . ASP B 1 356 ? -19.922 -46.594 -32.531 1 97.81 356 ASP B CA 1
ATOM 7198 C C . ASP B 1 356 ? -19.391 -45.406 -31.703 1 97.81 356 ASP B C 1
ATOM 7200 O O . ASP B 1 356 ? -20.078 -44.406 -31.516 1 97.81 356 ASP B O 1
ATOM 7204 N N . VAL B 1 357 ? -18.281 -45.562 -31.141 1 98.06 357 VAL B N 1
ATOM 7205 C CA . VAL B 1 357 ? -17.656 -44.594 -30.25 1 98.06 357 VAL B CA 1
ATOM 7206 C C . VAL B 1 357 ? -16.234 -44.312 -30.703 1 98.06 357 VAL B C 1
ATOM 7208 O O . VAL B 1 357 ? -15.5 -45.25 -31.062 1 98.06 357 VAL B O 1
ATOM 7211 N N . LEU B 1 358 ? -15.828 -43.062 -30.734 1 98.12 358 LEU B N 1
ATOM 7212 C CA . LEU B 1 358 ? -14.461 -42.656 -31.047 1 98.12 358 LEU B CA 1
ATOM 7213 C C . LEU B 1 358 ? -13.82 -41.969 -29.859 1 98.12 358 LEU B C 1
ATOM 7215 O O . LEU B 1 358 ? -14.336 -40.969 -29.359 1 98.12 358 LEU B O 1
ATOM 7219 N N . ILE B 1 359 ? -12.727 -42.5 -29.375 1 98.06 359 ILE B N 1
ATOM 7220 C CA . ILE B 1 359 ? -11.984 -41.906 -28.25 1 98.06 359 ILE B CA 1
ATOM 7221 C C . ILE B 1 359 ? -10.633 -41.406 -28.734 1 98.06 359 ILE B C 1
ATOM 7223 O O . ILE B 1 359 ? -9.852 -42.125 -29.328 1 98.06 359 ILE B O 1
ATOM 7227 N N . TRP B 1 360 ? -10.406 -40.125 -28.453 1 96.62 360 TRP B N 1
ATOM 7228 C CA . TRP B 1 360 ? -9.133 -39.531 -28.812 1 96.62 360 TRP B CA 1
ATOM 7229 C C . TRP B 1 360 ? -8.125 -39.688 -27.688 1 96.62 360 TRP B C 1
ATOM 7231 O O . TRP B 1 360 ? -8.328 -39.156 -26.578 1 96.62 360 TRP B O 1
ATOM 7241 N N . GLY B 1 361 ? -7.098 -40.406 -27.875 1 94.81 361 GLY B N 1
ATOM 7242 C CA . GLY B 1 361 ? -5.914 -40.438 -27.031 1 94.81 361 GLY B CA 1
ATOM 7243 C C . GLY B 1 361 ? -4.703 -39.781 -27.656 1 94.81 361 GLY B C 1
ATOM 7244 O O . GLY B 1 361 ? -3.617 -40.375 -27.703 1 94.81 361 GLY B O 1
ATOM 7245 N N . THR B 1 362 ? -4.922 -38.594 -28.25 1 90.94 362 THR B N 1
ATOM 7246 C CA . THR B 1 362 ? -3.951 -37.938 -29.109 1 90.94 362 THR B CA 1
ATOM 7247 C C . THR B 1 362 ? -3.176 -36.875 -28.344 1 90.94 362 THR B C 1
ATOM 7249 O O . THR B 1 362 ? -2.518 -36.031 -28.953 1 90.94 362 THR B O 1
ATOM 7252 N N . GLY B 1 363 ? -3.287 -36.969 -27.094 1 87.44 363 GLY B N 1
ATOM 7253 C CA . GLY B 1 363 ? -2.457 -36.094 -26.281 1 87.44 363 GLY B CA 1
ATOM 7254 C C . GLY B 1 363 ? -2.992 -34.656 -26.203 1 87.44 363 GLY B C 1
ATOM 7255 O O . GLY B 1 363 ? -4.203 -34.438 -26.266 1 87.44 363 GLY B O 1
ATOM 7256 N N . TYR B 1 364 ? -2.086 -33.781 -25.812 1 83.06 364 TYR B N 1
ATOM 7257 C CA . TYR B 1 364 ? -2.436 -32.375 -25.531 1 83.06 364 TYR B CA 1
ATOM 7258 C C . TYR B 1 364 ? -1.579 -31.422 -26.344 1 83.06 364 TYR B C 1
ATOM 7260 O O . TYR B 1 364 ? -0.596 -31.844 -26.969 1 83.06 364 TYR B O 1
ATOM 7268 N N . ASN B 1 365 ? -2.152 -30.453 -26.594 1 72.25 365 ASN B N 1
ATOM 7269 C CA . ASN B 1 365 ? -1.35 -29.359 -27.156 1 72.25 365 ASN B CA 1
ATOM 7270 C C . ASN B 1 365 ? -0.574 -28.625 -26.078 1 72.25 365 ASN B C 1
ATOM 7272 O O . ASN B 1 365 ? -1.132 -27.781 -25.375 1 72.25 365 ASN B O 1
ATOM 7276 N N . PRO B 1 366 ? 0.53 -29.453 -25.906 1 59.62 366 PRO B N 1
ATOM 7277 C CA . PRO B 1 366 ? 1.234 -28.688 -24.875 1 59.62 366 PRO B CA 1
ATOM 7278 C C . PRO B 1 366 ? 1.413 -27.219 -25.25 1 59.62 366 PRO B C 1
ATOM 7280 O O . PRO B 1 366 ? 2.182 -26.906 -26.172 1 59.62 366 PRO B O 1
ATOM 7283 N N . VAL B 1 367 ? 0.174 -26.828 -25.828 1 53.47 367 VAL B N 1
ATOM 7284 C CA . VAL B 1 367 ? 0.259 -25.453 -26.297 1 53.47 367 VAL B CA 1
ATOM 7285 C C . VAL B 1 367 ? 1.52 -24.797 -25.734 1 53.47 367 VAL B C 1
ATOM 7287 O O . VAL B 1 367 ? 2.205 -25.359 -24.891 1 53.47 367 VAL B O 1
ATOM 7290 N N . ASP B 1 368 ? 1.41 -23.422 -25.875 1 53.88 368 ASP B N 1
ATOM 7291 C CA . ASP B 1 368 ? 2.328 -22.297 -25.688 1 53.88 368 ASP B CA 1
ATOM 7292 C C . ASP B 1 368 ? 2.922 -22.297 -24.281 1 53.88 368 ASP B C 1
ATOM 7294 O O . ASP B 1 368 ? 3.139 -21.25 -23.688 1 53.88 368 ASP B O 1
ATOM 7298 N N . PHE B 1 369 ? 3.408 -23.641 -23.938 1 48.66 369 PHE B N 1
ATOM 7299 C CA . PHE B 1 369 ? 4.168 -23.781 -22.703 1 48.66 369 PHE B CA 1
ATOM 7300 C C . PHE B 1 369 ? 3.418 -23.156 -21.531 1 48.66 369 PHE B C 1
ATOM 7302 O O . PHE B 1 369 ? 3.994 -22.391 -20.75 1 48.66 369 PHE B O 1
ATOM 7309 N N . GLY B 1 370 ? 2.045 -23.656 -21.328 1 52.62 370 GLY B N 1
ATOM 7310 C CA . GLY B 1 370 ? 1.404 -23.516 -20.031 1 52.62 370 GLY B CA 1
ATOM 7311 C C . GLY B 1 370 ? 0.402 -22.375 -19.984 1 52.62 370 GLY B C 1
ATOM 7312 O O . GLY B 1 370 ? -0.155 -22.078 -18.922 1 52.62 370 GLY B O 1
ATOM 7313 N N . LEU B 1 371 ? 0.19 -21.703 -21.156 1 62.22 371 LEU B N 1
ATOM 7314 C CA . LEU B 1 371 ? -0.627 -20.531 -20.844 1 62.22 371 LEU B CA 1
ATOM 7315 C C . LEU B 1 371 ? -1.883 -20.5 -21.719 1 62.22 371 LEU B C 1
ATOM 7317 O O . LEU B 1 371 ? -1.954 -19.75 -22.688 1 62.22 371 LEU B O 1
ATOM 7321 N N . PRO B 1 372 ? -2.775 -21.453 -21.344 1 68.75 372 PRO B N 1
ATOM 7322 C CA . PRO B 1 372 ? -4.012 -21.5 -22.125 1 68.75 372 PRO B CA 1
ATOM 7323 C C . PRO B 1 372 ? -4.809 -20.203 -22.047 1 68.75 372 PRO B C 1
ATOM 7325 O O . PRO B 1 372 ? -5.883 -20.094 -22.641 1 68.75 372 PRO B O 1
ATOM 7328 N N . VAL B 1 373 ? -4.188 -19.266 -21.453 1 84.44 373 VAL B N 1
ATOM 7329 C CA . VAL B 1 373 ? -4.883 -18 -21.25 1 84.44 373 VAL B CA 1
ATOM 7330 C C . VAL B 1 373 ? -4.047 -16.859 -21.812 1 84.44 373 VAL B C 1
ATOM 7332 O O . VAL B 1 373 ? -2.844 -16.766 -21.547 1 84.44 373 VAL B O 1
ATOM 7335 N N . PRO B 1 374 ? -4.691 -16.078 -22.641 1 90.69 374 PRO B N 1
ATOM 7336 C CA . PRO B 1 374 ? -3.93 -14.93 -23.141 1 90.69 374 PRO B CA 1
ATOM 7337 C C . PRO B 1 374 ? -3.375 -14.062 -22.016 1 90.69 374 PRO B C 1
ATOM 7339 O O . PRO B 1 374 ? -4.137 -13.578 -21.172 1 90.69 374 PRO B O 1
ATOM 7342 N N . THR B 1 375 ? -2.115 -13.93 -21.969 1 93.62 375 THR B N 1
ATOM 7343 C CA . THR B 1 375 ? -1.402 -13.125 -20.969 1 93.62 375 THR B CA 1
ATOM 7344 C C . THR B 1 375 ? -0.466 -12.133 -21.656 1 93.62 375 THR B C 1
ATOM 7346 O O . THR B 1 375 ? 0.453 -12.531 -22.375 1 93.62 375 THR B O 1
ATOM 7349 N N . LYS B 1 376 ? -0.724 -10.828 -21.422 1 95.5 376 LYS B N 1
ATOM 7350 C CA . LYS B 1 376 ? 0.045 -9.797 -22.125 1 95.5 376 LYS B CA 1
ATOM 7351 C C . LYS B 1 376 ? 0.952 -9.047 -21.141 1 95.5 376 LYS B C 1
ATOM 7353 O O . LYS B 1 376 ? 0.512 -8.633 -20.078 1 95.5 376 LYS B O 1
ATOM 7358 N N . GLY B 1 377 ? 2.197 -8.875 -21.562 1 96 377 GLY B N 1
ATOM 7359 C CA . GLY B 1 377 ? 3.178 -8.203 -20.734 1 96 377 GLY B CA 1
ATOM 7360 C C . GLY B 1 377 ? 3.178 -6.691 -20.906 1 96 377 GLY B C 1
ATOM 7361 O O . GLY B 1 377 ? 2.156 -6.105 -21.266 1 96 377 GLY B O 1
ATOM 7362 N N . ARG B 1 378 ? 4.262 -6.105 -20.531 1 95 378 ARG B N 1
ATOM 7363 C CA . ARG B 1 378 ? 4.422 -4.656 -20.516 1 95 378 ARG B CA 1
ATOM 7364 C C . ARG B 1 378 ? 4.289 -4.078 -21.922 1 95 378 ARG B C 1
ATOM 7366 O O . ARG B 1 378 ? 3.662 -3.031 -22.109 1 95 378 ARG B O 1
ATOM 7373 N N . SER B 1 379 ? 4.883 -4.812 -22.875 1 94.69 379 SER B N 1
ATOM 7374 C CA . SER B 1 379 ? 4.891 -4.332 -24.25 1 94.69 379 SER B CA 1
ATOM 7375 C C . SER B 1 379 ? 3.598 -4.688 -24.969 1 94.69 379 SER B C 1
ATOM 7377 O O . SER B 1 379 ? 3.385 -4.281 -26.109 1 94.69 379 SER B O 1
ATOM 7379 N N . GLY B 1 380 ? 2.775 -5.512 -24.359 1 93.38 380 GLY B N 1
ATOM 7380 C CA . GLY B 1 380 ? 1.577 -6 -25.016 1 93.38 380 GLY B CA 1
ATOM 7381 C C . GLY B 1 380 ? 1.781 -7.332 -25.703 1 93.38 380 GLY B C 1
ATOM 7382 O O . GLY B 1 380 ? 0.831 -7.918 -26.234 1 93.38 380 GLY B O 1
ATOM 7383 N N . GLN B 1 381 ? 2.945 -7.797 -25.656 1 93.06 381 GLN B N 1
ATOM 7384 C CA . GLN B 1 381 ? 3.248 -9.094 -26.25 1 93.06 381 GLN B CA 1
ATOM 7385 C C . GLN B 1 381 ? 2.627 -10.234 -25.453 1 93.06 381 GLN B C 1
ATOM 7387 O O . GLN B 1 381 ? 2.633 -10.203 -24.219 1 93.06 381 GLN B O 1
ATOM 7392 N N . LEU B 1 382 ? 2.145 -11.219 -26.188 1 92.94 382 LEU B N 1
ATOM 7393 C CA . LEU B 1 382 ? 1.593 -12.406 -25.531 1 92.94 382 LEU B CA 1
ATOM 7394 C C . LEU B 1 382 ? 2.705 -13.289 -24.984 1 92.94 382 LEU B C 1
ATOM 7396 O O . LEU B 1 382 ? 3.746 -13.453 -25.625 1 92.94 382 LEU B O 1
ATOM 7400 N N . LEU B 1 383 ? 2.426 -13.875 -23.875 1 91.44 383 LEU B N 1
ATOM 7401 C CA . LEU B 1 383 ? 3.396 -14.75 -23.234 1 91.44 383 LEU B CA 1
ATOM 7402 C C . LEU B 1 383 ? 3.789 -15.906 -24.141 1 91.44 383 LEU B C 1
ATOM 7404 O O . LEU B 1 383 ? 4.961 -16.281 -24.203 1 91.44 383 LEU B O 1
ATOM 7408 N N . CYS B 1 384 ? 2.838 -16.516 -24.859 1 86.19 384 CYS B N 1
ATOM 7409 C CA . CYS B 1 384 ? 3.105 -17.641 -25.75 1 86.19 384 CYS B CA 1
ATOM 7410 C C . CYS B 1 384 ? 4.094 -17.234 -26.844 1 86.19 384 CYS B C 1
ATOM 7412 O O . CYS B 1 384 ? 4.93 -18.047 -27.266 1 86.19 384 CYS B O 1
ATOM 7414 N N . ASP B 1 385 ? 3.996 -16.031 -27.25 1 86.62 385 ASP B N 1
ATOM 7415 C CA . ASP B 1 385 ? 4.891 -15.531 -28.297 1 86.62 385 ASP B CA 1
ATOM 7416 C C . ASP B 1 385 ? 6.285 -15.266 -27.734 1 86.62 385 ASP B C 1
ATOM 7418 O O . ASP B 1 385 ? 7.27 -15.305 -28.484 1 86.62 385 ASP B O 1
ATOM 7422 N N . LYS B 1 386 ? 6.285 -14.938 -26.5 1 87.44 386 LYS B N 1
ATOM 7423 C CA . LYS B 1 386 ? 7.57 -14.719 -25.828 1 87.44 386 LYS B CA 1
ATOM 7424 C C . LYS B 1 386 ? 8.352 -16.031 -25.703 1 87.44 386 LYS B C 1
ATOM 7426 O O . LYS B 1 386 ? 9.57 -16.047 -25.875 1 87.44 386 LYS B O 1
ATOM 7431 N N . TYR B 1 387 ? 7.723 -17.078 -25.453 1 86.75 387 TYR B N 1
ATOM 7432 C CA . TYR B 1 387 ? 8.352 -18.391 -25.25 1 86.75 387 TYR B CA 1
ATOM 7433 C C . TYR B 1 387 ? 8.766 -19 -26.578 1 86.75 387 TYR B C 1
ATOM 7435 O O . TYR B 1 387 ? 9.836 -19.609 -26.688 1 86.75 387 TYR B O 1
ATOM 7443 N N . GLN B 1 388 ? 7.945 -18.891 -27.594 1 83.94 388 GLN B N 1
ATOM 7444 C CA . GLN B 1 388 ? 8.203 -19.562 -28.859 1 83.94 388 GLN B CA 1
ATOM 7445 C C . GLN B 1 388 ? 8.844 -18.609 -29.859 1 83.94 388 GLN B C 1
ATOM 7447 O O . GLN B 1 388 ? 8.539 -17.422 -29.875 1 83.94 388 GLN B O 1
ATOM 7452 N N . PRO B 1 389 ? 9.742 -19.016 -30.594 1 84.88 389 PRO B N 1
ATOM 7453 C CA . PRO B 1 389 ? 10.156 -20.422 -30.734 1 84.88 389 PRO B CA 1
ATOM 7454 C C . PRO B 1 389 ? 11.438 -20.734 -29.969 1 84.88 389 PRO B C 1
ATOM 7456 O O . PRO B 1 389 ? 11.828 -21.891 -29.859 1 84.88 389 PRO B O 1
ATOM 7459 N N . GLU B 1 390 ? 11.953 -19.688 -29.406 1 88.69 390 GLU B N 1
ATOM 7460 C CA . GLU B 1 390 ? 13.297 -19.844 -28.859 1 88.69 390 GLU B CA 1
ATOM 7461 C C . GLU B 1 390 ? 13.258 -20.359 -27.438 1 88.69 390 GLU B C 1
ATOM 7463 O O . GLU B 1 390 ? 14.289 -20.75 -26.875 1 88.69 390 GLU B O 1
ATOM 7468 N N . LEU B 1 391 ? 12.078 -20.391 -26.828 1 90.75 391 LEU B N 1
ATOM 7469 C CA . LEU B 1 391 ? 11.867 -20.891 -25.469 1 90.75 391 LEU B CA 1
ATOM 7470 C C . LEU B 1 391 ? 12.625 -20.047 -24.453 1 90.75 391 LEU B C 1
ATOM 7472 O O . LEU B 1 391 ? 13.242 -20.594 -23.531 1 90.75 391 LEU B O 1
ATOM 7476 N N . PHE B 1 392 ? 12.633 -18.781 -24.688 1 92.69 392 PHE B N 1
ATOM 7477 C CA . PHE B 1 392 ? 13.312 -17.875 -23.766 1 92.69 392 PHE B CA 1
ATOM 7478 C C . PHE B 1 392 ? 12.57 -17.781 -22.438 1 92.69 392 PHE B C 1
ATOM 7480 O O . PHE B 1 392 ? 11.367 -17.531 -22.406 1 92.69 392 PHE B O 1
ATOM 7487 N N . SER B 1 393 ? 13.281 -18.031 -21.375 1 93.69 393 SER B N 1
ATOM 7488 C CA . SER B 1 393 ? 12.766 -17.906 -20.016 1 93.69 393 SER B CA 1
ATOM 7489 C C . SER B 1 393 ? 13.898 -17.859 -19 1 93.69 393 SER B C 1
ATOM 7491 O O . SER B 1 393 ? 14.977 -18.406 -19.25 1 93.69 393 SER B O 1
ATOM 7493 N N . LEU B 1 394 ? 13.656 -17.141 -17.984 1 96.94 394 LEU B N 1
ATOM 7494 C CA . LEU B 1 394 ? 14.641 -17.156 -16.906 1 96.94 394 LEU B CA 1
ATOM 7495 C C . LEU B 1 394 ? 14.398 -18.328 -15.953 1 96.94 394 LEU B C 1
ATOM 7497 O O . LEU B 1 394 ? 13.484 -18.266 -15.125 1 96.94 394 LEU B O 1
ATOM 7501 N N . TYR B 1 395 ? 15.188 -19.344 -16.062 1 96.25 395 TYR B N 1
ATOM 7502 C CA . TYR B 1 395 ? 15.188 -20.531 -15.211 1 96.25 395 TYR B CA 1
ATOM 7503 C C . TYR B 1 395 ? 13.859 -21.266 -15.289 1 96.25 395 TYR B C 1
ATOM 7505 O O . TYR B 1 395 ? 13.516 -22.047 -14.398 1 96.25 395 TYR B O 1
ATOM 7513 N N . GLY B 1 396 ? 13.039 -20.938 -16.25 1 93.31 396 GLY B N 1
ATOM 7514 C CA . GLY B 1 396 ? 11.758 -21.594 -16.422 1 93.31 396 GLY B CA 1
ATOM 7515 C C . GLY B 1 396 ? 10.688 -21.047 -15.492 1 93.31 396 GLY B C 1
ATOM 7516 O O . GLY B 1 396 ? 9.586 -21.594 -15.422 1 93.31 396 GLY B O 1
ATOM 7517 N N . VAL B 1 397 ? 10.984 -19.938 -14.727 1 95.75 397 VAL B N 1
ATOM 7518 C CA . VAL B 1 397 ? 10.031 -19.469 -13.719 1 95.75 397 VAL B CA 1
ATOM 7519 C C . VAL B 1 397 ? 9.617 -18.031 -14.031 1 95.75 397 VAL B C 1
ATOM 7521 O O . VAL B 1 397 ? 8.609 -17.547 -13.508 1 95.75 397 VAL B O 1
ATOM 7524 N N . ALA B 1 398 ? 10.352 -17.359 -14.852 1 96.69 398 ALA B N 1
ATOM 7525 C CA . ALA B 1 398 ? 10.047 -15.969 -15.172 1 96.69 398 ALA B CA 1
ATOM 7526 C C . ALA B 1 398 ? 10.508 -15.617 -16.578 1 96.69 398 ALA B C 1
ATOM 7528 O O . ALA B 1 398 ? 11.227 -16.391 -17.219 1 96.69 398 ALA B O 1
ATOM 7529 N N . VAL B 1 399 ? 10.078 -14.484 -17.062 1 95.31 399 VAL B N 1
ATOM 7530 C CA . VAL B 1 399 ? 10.477 -14.047 -18.391 1 95.31 399 VAL B CA 1
ATOM 7531 C C . VAL B 1 399 ? 10.453 -12.523 -18.469 1 95.31 399 VAL B C 1
ATOM 7533 O O . VAL B 1 399 ? 9.688 -11.875 -17.75 1 95.31 399 VAL B O 1
ATOM 7536 N N . ASP B 1 400 ? 11.375 -11.984 -19.25 1 96.75 400 ASP B N 1
ATOM 7537 C CA . ASP B 1 400 ? 11.422 -10.531 -19.422 1 96.75 400 ASP B CA 1
ATOM 7538 C C . ASP B 1 400 ? 10.125 -10.008 -20.031 1 96.75 400 ASP B C 1
ATOM 7540 O O . ASP B 1 400 ? 9.406 -10.75 -20.719 1 96.75 400 ASP B O 1
ATOM 7544 N N . ASP B 1 401 ? 9.789 -8.773 -19.766 1 96.75 401 ASP B N 1
ATOM 7545 C CA . ASP B 1 401 ? 8.602 -8.078 -20.25 1 96.75 401 ASP B CA 1
ATOM 7546 C C . ASP B 1 401 ? 7.371 -8.445 -19.438 1 96.75 401 ASP B C 1
ATOM 7548 O O . ASP B 1 401 ? 6.285 -7.906 -19.656 1 96.75 401 ASP B O 1
ATOM 7552 N N . PHE B 1 402 ? 7.449 -9.359 -18.562 1 97.19 402 PHE B N 1
ATOM 7553 C CA . PHE B 1 402 ? 6.344 -9.773 -17.719 1 97.19 402 PHE B CA 1
ATOM 7554 C C . PHE B 1 402 ? 6.688 -9.562 -16.25 1 97.19 402 PHE B C 1
ATOM 7556 O O . PHE B 1 402 ? 6.996 -10.516 -15.531 1 97.19 402 PHE B O 1
ATOM 7563 N N . PRO B 1 403 ? 6.543 -8.336 -15.758 1 98.25 403 PRO B N 1
ATOM 7564 C CA . PRO B 1 403 ? 6.91 -8.031 -14.375 1 98.25 403 PRO B CA 1
ATOM 7565 C C . PRO B 1 403 ? 6.047 -8.781 -13.359 1 98.25 403 PRO B C 1
ATOM 7567 O O . PRO B 1 403 ? 4.844 -8.945 -13.57 1 98.25 403 PRO B O 1
ATOM 7570 N N . ASN B 1 404 ? 6.66 -9.234 -12.266 1 98.5 404 ASN B N 1
ATOM 7571 C CA . ASN B 1 404 ? 5.977 -9.875 -11.148 1 98.5 404 ASN B CA 1
ATOM 7572 C C . ASN B 1 404 ? 5.195 -11.102 -11.609 1 98.5 404 ASN B C 1
ATOM 7574 O O . ASN B 1 404 ? 4.164 -11.445 -11.023 1 98.5 404 ASN B O 1
ATOM 7578 N N . TYR B 1 405 ? 5.566 -11.664 -12.727 1 97.56 405 TYR B N 1
ATOM 7579 C CA . TYR B 1 405 ? 4.973 -12.898 -13.211 1 97.56 405 TYR B CA 1
ATOM 7580 C C . TYR B 1 405 ? 5.898 -14.086 -12.961 1 97.56 405 TYR B C 1
ATOM 7582 O O . TYR B 1 405 ? 7.082 -14.039 -13.297 1 97.56 405 TYR B O 1
ATOM 7590 N N . PHE B 1 406 ? 5.324 -15.086 -12.359 1 97.38 406 PHE B N 1
ATOM 7591 C CA . PHE B 1 406 ? 6.066 -16.312 -12.086 1 97.38 406 PHE B CA 1
ATOM 7592 C C . PHE B 1 406 ? 5.289 -17.531 -12.547 1 97.38 406 PHE B C 1
ATOM 7594 O O . PHE B 1 406 ? 4.059 -17.531 -12.539 1 97.38 406 PHE B O 1
ATOM 7601 N N . ASN B 1 407 ? 6.016 -18.484 -12.984 1 92.88 407 ASN B N 1
ATOM 7602 C CA . ASN B 1 407 ? 5.395 -19.656 -13.578 1 92.88 407 ASN B CA 1
ATOM 7603 C C . ASN B 1 407 ? 5.973 -20.953 -13 1 92.88 407 ASN B C 1
ATOM 7605 O O . ASN B 1 407 ? 6.938 -20.922 -12.234 1 92.88 407 ASN B O 1
ATOM 7609 N N . PHE B 1 408 ? 5.254 -22.031 -13.32 1 94.19 408 PHE B N 1
ATOM 7610 C CA . PHE B 1 408 ? 5.707 -23.375 -13.016 1 94.19 408 PHE B CA 1
ATOM 7611 C C . PHE B 1 408 ? 5.992 -24.156 -14.289 1 94.19 408 PHE B C 1
ATOM 7613 O O . PHE B 1 408 ? 5.25 -24.047 -15.266 1 94.19 408 PHE B O 1
ATOM 7620 N N . LEU B 1 409 ? 7.09 -24.844 -14.211 1 90.44 409 LEU B N 1
ATOM 7621 C CA . LEU B 1 409 ? 7.461 -25.75 -15.297 1 90.44 409 LEU B CA 1
ATOM 7622 C C . LEU B 1 409 ? 7.559 -25 -16.625 1 90.44 409 LEU B C 1
ATOM 7624 O O . LEU B 1 409 ? 7.117 -25.5 -17.656 1 90.44 409 LEU B O 1
ATOM 7628 N N . GLY B 1 410 ? 7.996 -23.812 -16.562 1 89.06 410 GLY B N 1
ATOM 7629 C CA . GLY B 1 410 ? 8.25 -23.094 -17.797 1 89.06 410 GLY B CA 1
ATOM 7630 C C . GLY B 1 410 ? 9.336 -23.719 -18.656 1 89.06 410 GLY B C 1
ATOM 7631 O O . GLY B 1 410 ? 9.945 -24.719 -18.25 1 89.06 410 GLY B O 1
ATOM 7632 N N . PRO B 1 411 ? 9.555 -23.141 -19.781 1 89.44 411 PRO B N 1
ATOM 7633 C CA . PRO B 1 411 ? 10.562 -23.719 -20.688 1 89.44 411 PRO B CA 1
ATOM 7634 C C . PRO B 1 411 ? 11.93 -23.859 -20.016 1 89.44 411 PRO B C 1
ATOM 7636 O O . PRO B 1 411 ? 12.344 -22.984 -19.25 1 89.44 411 PRO B O 1
ATOM 7639 N N . ASN B 1 412 ? 12.586 -25.016 -20.25 1 90.88 412 ASN B N 1
ATOM 7640 C CA . ASN B 1 412 ? 13.977 -25.266 -19.891 1 90.88 412 ASN B CA 1
ATOM 7641 C C . ASN B 1 412 ? 14.125 -25.594 -18.406 1 90.88 412 ASN B C 1
ATOM 7643 O O . ASN B 1 412 ? 15.234 -25.547 -17.875 1 90.88 412 ASN B O 1
ATOM 7647 N N . SER B 1 413 ? 13.055 -25.828 -17.688 1 90.69 413 SER B N 1
ATOM 7648 C CA . SER B 1 413 ? 13.172 -26 -16.25 1 90.69 413 SER B CA 1
ATOM 7649 C C . SER B 1 413 ? 13.062 -27.469 -15.852 1 90.69 413 SER B C 1
ATOM 7651 O O . SER B 1 413 ? 13.664 -27.891 -14.867 1 90.69 413 SER B O 1
ATOM 7653 N N . SER B 1 414 ? 12.297 -28.234 -16.562 1 87.44 414 SER B N 1
ATOM 7654 C CA . SER B 1 414 ? 12.102 -29.641 -16.203 1 87.44 414 SER B CA 1
ATOM 7655 C C . SER B 1 414 ? 13.203 -30.516 -16.797 1 87.44 414 SER B C 1
ATOM 7657 O O . SER B 1 414 ? 13.633 -30.297 -17.938 1 87.44 414 SER B O 1
ATOM 7659 N N . SER B 1 415 ? 13.719 -31.375 -15.977 1 84.56 415 SER B N 1
ATOM 7660 C CA . SER B 1 415 ? 14.711 -32.344 -16.422 1 84.56 415 SER B CA 1
ATOM 7661 C C . SER B 1 415 ? 14.164 -33.75 -16.359 1 84.56 415 SER B C 1
ATOM 7663 O O . SER B 1 415 ? 13.125 -34 -15.742 1 84.56 415 SER B O 1
ATOM 7665 N N . PHE B 1 416 ? 14.812 -34.688 -17.031 1 78.12 416 PHE B N 1
ATOM 7666 C CA . PHE B 1 416 ? 14.422 -36.094 -17 1 78.12 416 PHE B CA 1
ATOM 7667 C C . PHE B 1 416 ? 14.703 -36.688 -15.633 1 78.12 416 PHE B C 1
ATOM 7669 O O . PHE B 1 416 ? 14.117 -37.719 -15.273 1 78.12 416 PHE B O 1
ATOM 7676 N N . GLU B 1 417 ? 15.586 -36 -14.914 1 72.19 417 GLU B N 1
ATOM 7677 C CA . GLU B 1 417 ? 16.062 -36.531 -13.641 1 72.19 417 GLU B CA 1
ATOM 7678 C C . GLU B 1 417 ? 15.117 -36.156 -12.5 1 72.19 417 GLU B C 1
ATOM 7680 O O . GLU B 1 417 ? 15.133 -36.781 -11.438 1 72.19 417 GLU B O 1
ATOM 7685 N N . THR B 1 418 ? 14.297 -35.25 -12.781 1 75.88 418 THR B N 1
ATOM 7686 C CA . THR B 1 418 ? 13.688 -34.594 -11.633 1 75.88 418 THR B CA 1
ATOM 7687 C C . THR B 1 418 ? 12.227 -35 -11.484 1 75.88 418 THR B C 1
ATOM 7689 O O . THR B 1 418 ? 11.539 -35.219 -12.484 1 75.88 418 THR B O 1
ATOM 7692 N N . SER B 1 419 ? 11.859 -35.188 -10.164 1 82.62 419 SER B N 1
ATOM 7693 C CA . SER B 1 419 ? 10.453 -35.312 -9.82 1 82.62 419 SER B CA 1
ATOM 7694 C C . SER B 1 419 ? 9.711 -34 -10.039 1 82.62 419 SER B C 1
ATOM 7696 O O . SER B 1 419 ? 10.195 -32.938 -9.656 1 82.62 419 SER B O 1
ATOM 7698 N N . VAL B 1 420 ? 8.633 -34.094 -10.703 1 89.12 420 VAL B N 1
ATOM 7699 C CA . VAL B 1 420 ? 7.84 -32.875 -10.969 1 89.12 420 VAL B CA 1
ATOM 7700 C C . VAL B 1 420 ? 7.402 -32.25 -9.648 1 89.12 420 VAL B C 1
ATOM 7702 O O . VAL B 1 420 ? 7.336 -31.031 -9.531 1 89.12 420 VAL B O 1
ATOM 7705 N N . MET B 1 421 ? 7.156 -33.094 -8.609 1 92.5 421 MET B N 1
ATOM 7706 C CA . MET B 1 421 ? 6.727 -32.594 -7.305 1 92.5 421 MET B CA 1
ATOM 7707 C C . MET B 1 421 ? 7.832 -31.781 -6.645 1 92.5 421 MET B C 1
ATOM 7709 O O . MET B 1 421 ? 7.57 -30.734 -6.07 1 92.5 421 MET B O 1
ATOM 7713 N N . GLU B 1 422 ? 9 -32.281 -6.762 1 91.88 422 GLU B N 1
ATOM 7714 C CA . GLU B 1 422 ? 10.133 -31.547 -6.219 1 91.88 422 GLU B CA 1
ATOM 7715 C C . GLU B 1 422 ? 10.328 -30.219 -6.949 1 91.88 422 GLU B C 1
ATOM 7717 O O . GLU B 1 422 ? 10.656 -29.203 -6.328 1 91.88 422 GLU B O 1
ATOM 7722 N N . LEU B 1 423 ? 10.188 -30.328 -8.195 1 93.31 423 LEU B N 1
ATOM 7723 C CA . LEU B 1 423 ? 10.328 -29.125 -9 1 93.31 423 LEU B CA 1
ATOM 7724 C C . LEU B 1 423 ? 9.281 -28.094 -8.602 1 93.31 423 LEU B C 1
ATOM 7726 O O . LEU B 1 423 ? 9.586 -26.891 -8.492 1 93.31 423 LEU B O 1
ATOM 7730 N N . PHE B 1 424 ? 8.023 -28.516 -8.375 1 96.38 424 PHE B N 1
ATOM 7731 C CA . PHE B 1 424 ? 6.969 -27.625 -7.922 1 96.38 424 PHE B CA 1
ATOM 7732 C C . PHE B 1 424 ? 7.355 -26.938 -6.613 1 96.38 424 PHE B C 1
ATOM 7734 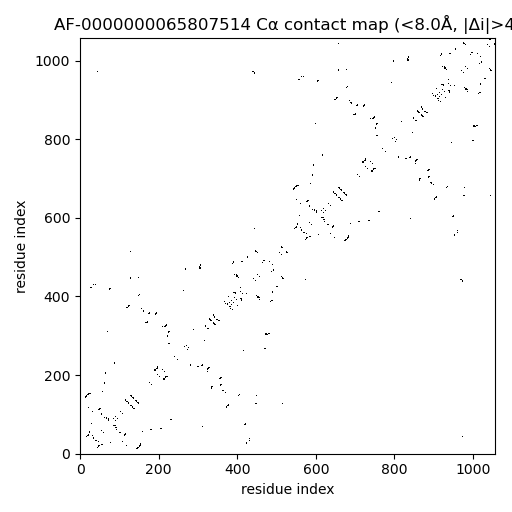O O . PHE B 1 424 ? 7.172 -25.734 -6.461 1 96.38 424 PHE B O 1
ATOM 7741 N N . GLU B 1 425 ? 7.891 -27.688 -5.734 1 96.56 425 GLU B N 1
ATOM 7742 C CA . GLU B 1 425 ? 8.25 -27.141 -4.426 1 96.56 425 GLU B CA 1
ATOM 7743 C C . GLU B 1 425 ? 9.367 -26.125 -4.539 1 96.56 425 GLU B C 1
ATOM 7745 O O . GLU B 1 425 ? 9.32 -25.062 -3.904 1 96.56 425 GLU B O 1
ATOM 7750 N N . LEU B 1 426 ? 10.359 -26.469 -5.387 1 96.12 426 LEU B N 1
ATOM 7751 C CA . LEU B 1 426 ? 11.484 -25.562 -5.574 1 96.12 426 LEU B CA 1
ATOM 7752 C C . LEU B 1 426 ? 11.031 -24.266 -6.223 1 96.12 426 LEU B C 1
ATOM 7754 O O . LEU B 1 426 ? 11.438 -23.172 -5.797 1 96.12 426 LEU B O 1
ATOM 7758 N N . GLN B 1 427 ? 10.266 -24.375 -7.195 1 97.38 427 GLN B N 1
ATOM 7759 C CA . GLN B 1 427 ? 9.789 -23.188 -7.91 1 97.38 427 GLN B CA 1
ATOM 7760 C C . GLN B 1 427 ? 8.812 -22.391 -7.055 1 97.38 427 GLN B C 1
ATOM 7762 O O . GLN B 1 427 ? 8.797 -21.156 -7.109 1 97.38 427 GLN B O 1
ATOM 7767 N N . ALA B 1 428 ? 8.008 -23.078 -6.242 1 98.44 428 ALA B N 1
ATOM 7768 C CA . ALA B 1 428 ? 7.129 -22.391 -5.305 1 98.44 428 ALA B CA 1
ATOM 7769 C C . ALA B 1 428 ? 7.93 -21.578 -4.293 1 98.44 428 ALA B C 1
ATOM 7771 O O . ALA B 1 428 ? 7.551 -20.453 -3.955 1 98.44 428 ALA B O 1
ATOM 7772 N N . HIS B 1 429 ? 8.969 -22.156 -3.838 1 98.25 429 HIS B N 1
ATOM 7773 C CA . HIS B 1 429 ? 9.836 -21.453 -2.902 1 98.25 429 HIS B CA 1
ATOM 7774 C C . HIS B 1 429 ? 10.453 -20.219 -3.547 1 98.25 429 HIS B C 1
ATOM 7776 O O . HIS B 1 429 ? 10.484 -19.156 -2.939 1 98.25 429 HIS B O 1
ATOM 7782 N N . HIS B 1 430 ? 10.953 -20.406 -4.75 1 98.06 430 HIS B N 1
ATOM 7783 C CA . HIS B 1 430 ? 11.5 -19.281 -5.504 1 98.06 430 HIS B CA 1
ATOM 7784 C C . HIS B 1 430 ? 10.484 -18.156 -5.633 1 98.06 430 HIS B C 1
ATOM 7786 O O . HIS B 1 430 ? 10.797 -17 -5.363 1 98.06 430 HIS B O 1
ATOM 7792 N N . ASN B 1 431 ? 9.281 -18.516 -6.082 1 98.31 431 ASN B N 1
ATOM 7793 C CA . ASN B 1 431 ? 8.195 -17.547 -6.215 1 98.31 431 ASN B CA 1
ATOM 7794 C C . ASN B 1 431 ? 7.898 -16.859 -4.887 1 98.31 431 ASN B C 1
ATOM 7796 O O . ASN B 1 431 ? 7.59 -15.664 -4.859 1 98.31 431 ASN B O 1
ATOM 7800 N N . SER B 1 432 ? 8.008 -17.609 -3.814 1 98.5 432 SER B N 1
ATOM 7801 C CA . SER B 1 432 ? 7.715 -17.094 -2.486 1 98.5 432 SER B CA 1
ATOM 7802 C C . SER B 1 432 ? 8.758 -16.062 -2.053 1 98.5 432 SER B C 1
ATOM 7804 O O . SER B 1 432 ? 8.414 -15.047 -1.452 1 98.5 432 SER B O 1
ATOM 7806 N N . ILE B 1 433 ? 10.031 -16.328 -2.332 1 98.19 433 ILE B N 1
ATOM 7807 C CA . ILE B 1 433 ? 11.086 -15.383 -1.992 1 98.19 433 ILE B CA 1
ATOM 7808 C C . ILE B 1 433 ? 10.836 -14.055 -2.703 1 98.19 433 ILE B C 1
ATOM 7810 O O . ILE B 1 433 ? 10.914 -12.984 -2.088 1 98.19 433 ILE B O 1
ATOM 7814 N N . ALA B 1 434 ? 10.531 -14.133 -3.957 1 98.38 434 ALA B N 1
ATOM 7815 C CA . ALA B 1 434 ? 10.25 -12.922 -4.734 1 98.38 434 ALA B CA 1
ATOM 7816 C C . ALA B 1 434 ? 9.039 -12.188 -4.184 1 98.38 434 ALA B C 1
ATOM 7818 O O . ALA B 1 434 ? 9.062 -10.961 -4.031 1 98.38 434 ALA B O 1
ATOM 7819 N N . THR B 1 435 ? 7.992 -12.953 -3.879 1 98.62 435 THR B N 1
ATOM 7820 C CA . THR B 1 435 ? 6.746 -12.375 -3.381 1 98.62 435 THR B CA 1
ATOM 7821 C C . THR B 1 435 ? 6.965 -11.695 -2.033 1 98.62 435 THR B C 1
ATOM 7823 O O . THR B 1 435 ? 6.438 -10.609 -1.788 1 98.62 435 THR B O 1
ATOM 7826 N N . GLU B 1 436 ? 7.719 -12.375 -1.187 1 98.12 436 GLU B N 1
ATOM 7827 C CA . GLU B 1 436 ? 8.031 -11.805 0.121 1 98.12 436 GLU B CA 1
ATOM 7828 C C . GLU B 1 436 ? 8.758 -10.477 -0.018 1 98.12 436 GLU B C 1
ATOM 7830 O O . GLU B 1 436 ? 8.43 -9.508 0.665 1 98.12 436 GLU B O 1
ATOM 7835 N N . TYR B 1 437 ? 9.766 -10.43 -0.849 1 98.06 437 TYR B N 1
ATOM 7836 C CA . TYR B 1 437 ? 10.492 -9.188 -1.114 1 98.06 437 TYR B CA 1
ATOM 7837 C C . TYR B 1 437 ? 9.547 -8.086 -1.562 1 98.06 437 TYR B C 1
ATOM 7839 O O . TYR B 1 437 ? 9.602 -6.965 -1.053 1 98.06 437 TYR B O 1
ATOM 7847 N N . LEU B 1 438 ? 8.695 -8.406 -2.539 1 98.06 438 LEU B N 1
ATOM 7848 C CA . LEU B 1 438 ? 7.77 -7.43 -3.096 1 98.06 438 LEU B CA 1
ATOM 7849 C C . LEU B 1 438 ? 6.766 -6.969 -2.045 1 98.06 438 LEU B C 1
ATOM 7851 O O . LEU B 1 438 ? 6.406 -5.789 -1.994 1 98.06 438 LEU B O 1
ATOM 7855 N N . PHE B 1 439 ? 6.281 -7.91 -1.184 1 97.69 439 PHE B N 1
ATOM 7856 C CA . PHE B 1 439 ? 5.328 -7.586 -0.128 1 97.69 439 PHE B CA 1
ATOM 7857 C C . PHE B 1 439 ? 5.934 -6.602 0.866 1 97.69 439 PHE B C 1
ATOM 7859 O O . PHE B 1 439 ? 5.262 -5.672 1.312 1 97.69 439 PHE B O 1
ATOM 7866 N N . GLN B 1 440 ? 7.148 -6.758 1.162 1 95.12 440 GLN B N 1
ATOM 7867 C CA . GLN B 1 440 ? 7.844 -5.898 2.115 1 95.12 440 GLN B CA 1
ATOM 7868 C C . GLN B 1 440 ? 8.219 -4.566 1.479 1 95.12 440 GLN B C 1
ATOM 7870 O O . GLN B 1 440 ? 8.242 -3.533 2.154 1 95.12 440 GLN B O 1
ATOM 7875 N N . LYS B 1 441 ? 8.531 -4.621 0.215 1 95.06 441 LYS B N 1
ATOM 7876 C CA . LYS B 1 441 ? 9 -3.426 -0.481 1 95.06 441 LYS B CA 1
ATOM 7877 C C . LYS B 1 441 ? 7.844 -2.48 -0.798 1 95.06 441 LYS B C 1
ATOM 7879 O O . LYS B 1 441 ? 8.023 -1.263 -0.839 1 95.06 441 LYS B O 1
ATOM 7884 N N . ASN B 1 442 ? 6.727 -3.012 -1.062 1 95.38 442 ASN B N 1
ATOM 7885 C CA . ASN B 1 442 ? 5.578 -2.221 -1.484 1 95.38 442 ASN B CA 1
ATOM 7886 C C . ASN B 1 442 ? 4.82 -1.651 -0.289 1 95.38 442 ASN B C 1
ATOM 7888 O O . ASN B 1 442 ? 3.654 -1.991 -0.067 1 95.38 442 ASN B O 1
ATOM 7892 N N . VAL B 1 443 ? 5.531 -0.8 0.505 1 91.38 443 VAL B N 1
ATOM 7893 C CA . VAL B 1 443 ? 5.004 -0.032 1.629 1 91.38 443 VAL B CA 1
ATOM 7894 C C . VAL B 1 443 ? 5.086 1.461 1.318 1 91.38 443 VAL B C 1
ATOM 7896 O O . VAL B 1 443 ? 6.066 1.929 0.738 1 91.38 443 VAL B O 1
ATOM 7899 N N . GLY B 1 444 ? 3.994 2.244 1.629 1 92.12 444 GLY B N 1
ATOM 7900 C CA . GLY B 1 444 ? 4.008 3.676 1.375 1 92.12 444 GLY B CA 1
ATOM 7901 C C . GLY B 1 444 ? 3.398 4.051 0.037 1 92.12 444 GLY B C 1
ATOM 7902 O O . GLY B 1 444 ? 2.422 3.436 -0.4 1 92.12 444 GLY B O 1
ATOM 7903 N N . THR B 1 445 ? 4.02 5.062 -0.619 1 92.88 445 THR B N 1
ATOM 7904 C CA . THR B 1 445 ? 3.346 5.641 -1.775 1 92.88 445 THR B CA 1
ATOM 7905 C C . THR B 1 445 ? 3.928 5.086 -3.074 1 92.88 445 THR B C 1
ATOM 7907 O O . THR B 1 445 ? 3.334 5.246 -4.141 1 92.88 445 THR B O 1
ATOM 7910 N N . PHE B 1 446 ? 5.121 4.496 -3.025 1 92.19 446 PHE B N 1
ATOM 7911 C CA . PHE B 1 446 ? 5.746 3.914 -4.207 1 92.19 446 PHE B CA 1
ATOM 7912 C C . PHE B 1 446 ? 5.285 2.477 -4.414 1 92.19 446 PHE B C 1
ATOM 7914 O O . PHE B 1 446 ? 5.102 1.734 -3.447 1 92.19 446 PHE B O 1
ATOM 7921 N N . ARG B 1 447 ? 5.066 2.111 -5.645 1 94.06 447 ARG B N 1
ATOM 7922 C CA . ARG B 1 447 ? 4.863 0.722 -6.043 1 94.06 447 ARG B CA 1
ATOM 7923 C C . ARG B 1 447 ? 6.113 0.158 -6.715 1 94.06 447 ARG B C 1
ATOM 7925 O O . ARG B 1 447 ? 6.785 0.859 -7.477 1 94.06 447 ARG B O 1
ATOM 7932 N N . TYR B 1 448 ? 6.391 -1.089 -6.453 1 96.88 448 TYR B N 1
ATOM 7933 C CA . TYR B 1 448 ? 7.582 -1.731 -6.996 1 96.88 448 TYR B CA 1
ATOM 7934 C C . TYR B 1 448 ? 7.234 -3.062 -7.648 1 96.88 448 TYR B C 1
ATOM 7936 O O . TYR B 1 448 ? 6.301 -3.746 -7.219 1 96.88 448 TYR B O 1
ATOM 7944 N N . ALA B 1 449 ? 7.871 -3.4 -8.68 1 98.38 449 ALA B N 1
ATOM 7945 C CA . ALA B 1 449 ? 7.84 -4.695 -9.352 1 98.38 449 ALA B CA 1
ATOM 7946 C C . ALA B 1 449 ? 9.234 -5.125 -9.781 1 98.38 449 ALA B C 1
ATOM 7948 O O . ALA B 1 449 ? 10.148 -4.297 -9.883 1 98.38 449 ALA B O 1
ATOM 7949 N N . ILE B 1 450 ? 9.438 -6.414 -9.953 1 98.56 450 ILE B N 1
ATOM 7950 C CA . ILE B 1 450 ? 10.711 -6.902 -10.477 1 98.56 450 ILE B CA 1
ATOM 7951 C C . ILE B 1 450 ? 10.477 -7.602 -11.82 1 98.56 450 ILE B C 1
ATOM 7953 O O . ILE B 1 450 ? 9.391 -8.109 -12.078 1 98.56 450 ILE B O 1
ATOM 7957 N N . MET B 1 451 ? 11.43 -7.551 -12.648 1 98.19 451 MET B N 1
ATOM 7958 C CA . MET B 1 451 ? 11.398 -8.156 -13.977 1 98.19 451 MET B CA 1
ATOM 7959 C C . MET B 1 451 ? 12.773 -8.688 -14.375 1 98.19 451 MET B C 1
ATOM 7961 O O . MET B 1 451 ? 13.789 -8.055 -14.094 1 98.19 451 MET B O 1
ATOM 7965 N N . PRO B 1 452 ? 12.82 -9.883 -14.953 1 98.12 452 PRO B N 1
ATOM 7966 C CA . PRO B 1 452 ? 14.125 -10.375 -15.391 1 98.12 452 PRO B CA 1
ATOM 7967 C C . PRO B 1 452 ? 14.773 -9.477 -16.438 1 98.12 452 PRO B C 1
ATOM 7969 O O . PRO B 1 452 ? 14.086 -8.93 -17.297 1 98.12 452 PRO B O 1
ATOM 7972 N N . LYS B 1 453 ? 16.094 -9.391 -16.297 1 98.12 453 LYS B N 1
ATOM 7973 C CA . LYS B 1 453 ? 16.844 -8.719 -17.344 1 98.12 453 LYS B CA 1
ATOM 7974 C C . LYS B 1 453 ? 16.766 -9.492 -18.656 1 98.12 453 LYS B C 1
ATOM 7976 O O . LYS B 1 453 ? 16.984 -10.703 -18.688 1 98.12 453 LYS B O 1
ATOM 7981 N N . GLU B 1 454 ? 16.438 -8.812 -19.719 1 97.12 454 GLU B N 1
ATOM 7982 C CA . GLU B 1 454 ? 16.328 -9.453 -21.031 1 97.12 454 GLU B CA 1
ATOM 7983 C C . GLU B 1 454 ? 17.625 -10.164 -21.406 1 97.12 454 GLU B C 1
ATOM 7985 O O . GLU B 1 454 ? 17.594 -11.297 -21.906 1 97.12 454 GLU B O 1
ATOM 7990 N N . GLU B 1 455 ? 18.703 -9.508 -21.203 1 97.38 455 GLU B N 1
ATOM 7991 C CA . GLU B 1 455 ? 20.016 -10.078 -21.547 1 97.38 455 GLU B CA 1
ATOM 7992 C C . GLU B 1 455 ? 20.281 -11.359 -20.766 1 97.38 455 GLU B C 1
ATOM 7994 O O . GLU B 1 455 ? 20.844 -12.312 -21.312 1 97.38 455 GLU B O 1
ATOM 7999 N N . ARG B 1 456 ? 19.875 -11.375 -19.547 1 97.62 456 ARG B N 1
ATOM 8000 C CA . ARG B 1 456 ? 20.078 -12.562 -18.719 1 97.62 456 ARG B CA 1
ATOM 8001 C C . ARG B 1 456 ? 19.203 -13.711 -19.188 1 97.62 456 ARG B C 1
ATOM 8003 O O . ARG B 1 456 ? 19.656 -14.859 -19.234 1 97.62 456 ARG B O 1
ATOM 8010 N N . VAL B 1 457 ? 17.969 -13.461 -19.531 1 97.88 457 VAL B N 1
ATOM 8011 C CA . VAL B 1 457 ? 17.062 -14.469 -20.047 1 97.88 457 VAL B CA 1
ATOM 8012 C C . VAL B 1 457 ? 17.656 -15.109 -21.312 1 97.88 457 VAL B C 1
ATOM 8014 O O . VAL B 1 457 ? 17.719 -16.344 -21.406 1 97.88 457 VAL B O 1
ATOM 8017 N N . ARG B 1 458 ? 18.109 -14.297 -22.172 1 97.06 458 ARG B N 1
ATOM 8018 C CA . ARG B 1 458 ? 18.672 -14.766 -23.438 1 97.06 458 ARG B CA 1
ATOM 8019 C C . ARG B 1 458 ? 19.953 -15.57 -23.203 1 97.06 458 ARG B C 1
ATOM 8021 O O . ARG B 1 458 ? 20.094 -16.688 -23.719 1 97.06 458 ARG B O 1
ATOM 8028 N N . SER B 1 459 ? 20.844 -14.969 -22.453 1 97.69 459 SER B N 1
ATOM 8029 C CA . SER B 1 459 ? 22.141 -15.617 -22.25 1 97.69 459 SER B CA 1
ATOM 8030 C C . SER B 1 459 ? 21.984 -16.953 -21.531 1 97.69 459 SER B C 1
ATOM 8032 O O . SER B 1 459 ? 22.641 -17.938 -21.891 1 97.69 459 SER B O 1
ATOM 8034 N N . TRP B 1 460 ? 21.109 -17.031 -20.547 1 97.44 460 TRP B N 1
ATOM 8035 C CA . TRP B 1 460 ? 20.922 -18.281 -19.828 1 97.44 460 TRP B CA 1
ATOM 8036 C C . TRP B 1 460 ? 20.312 -19.344 -20.75 1 97.44 460 TRP B C 1
ATOM 8038 O O . TRP B 1 460 ? 20.797 -20.469 -20.797 1 97.44 460 TRP B O 1
ATOM 8048 N N . THR B 1 461 ? 19.266 -19.016 -21.469 1 96.62 461 THR B N 1
ATOM 8049 C CA . THR B 1 461 ? 18.594 -19.969 -22.359 1 96.62 461 THR B CA 1
ATOM 8050 C C . THR B 1 461 ? 19.547 -20.5 -23.422 1 96.62 461 THR B C 1
ATOM 8052 O O . THR B 1 461 ? 19.609 -21.703 -23.656 1 96.62 461 THR B O 1
ATOM 8055 N N . LEU B 1 462 ? 20.359 -19.609 -23.969 1 96.75 462 LEU B N 1
ATOM 8056 C CA . LEU B 1 462 ? 21.297 -20 -25.016 1 96.75 462 LEU B CA 1
ATOM 8057 C C . LEU B 1 462 ? 22.391 -20.891 -24.453 1 96.75 462 LEU B C 1
ATOM 8059 O O . LEU B 1 462 ? 22.906 -21.766 -25.156 1 96.75 462 LEU B O 1
ATOM 8063 N N . SER B 1 463 ? 22.703 -20.672 -23.203 1 97.25 463 SER B N 1
ATOM 8064 C CA . SER B 1 463 ? 23.75 -21.469 -22.562 1 97.25 463 SER B CA 1
ATOM 8065 C C . SER B 1 463 ? 23.312 -22.922 -22.422 1 97.25 463 SER B C 1
ATOM 8067 O O . SER B 1 463 ? 24.156 -23.797 -22.172 1 97.25 463 SER B O 1
ATOM 8069 N N . LEU B 1 464 ? 22.062 -23.25 -22.578 1 96.56 464 LEU B N 1
ATOM 8070 C CA . LEU B 1 464 ? 21.547 -24.594 -22.391 1 96.56 464 LEU B CA 1
ATOM 8071 C C . LEU B 1 464 ? 21.609 -25.391 -23.688 1 96.56 464 LEU B C 1
ATOM 8073 O O . LEU B 1 464 ? 21.516 -26.625 -23.672 1 96.56 464 LEU B O 1
ATOM 8077 N N . ARG B 1 465 ? 21.781 -24.719 -24.812 1 95.81 465 ARG B N 1
ATOM 8078 C CA . ARG B 1 465 ? 21.609 -25.297 -26.141 1 95.81 465 ARG B CA 1
ATOM 8079 C C . ARG B 1 465 ? 22.578 -26.453 -26.359 1 95.81 465 ARG B C 1
ATOM 8081 O O . ARG B 1 465 ? 22.172 -27.516 -26.844 1 95.81 465 ARG B O 1
ATOM 8088 N N . PRO B 1 466 ? 23.859 -26.328 -25.969 1 95.5 466 PRO B N 1
ATOM 8089 C CA . PRO B 1 466 ? 24.766 -27.453 -26.172 1 95.5 466 PRO B CA 1
ATOM 8090 C C . PRO B 1 466 ? 24.344 -28.703 -25.406 1 95.5 466 PRO B C 1
ATOM 8092 O O . PRO B 1 466 ? 24.438 -29.812 -25.938 1 95.5 466 PRO B O 1
ATOM 8095 N N . GLY B 1 467 ? 23.891 -28.531 -24.219 1 93.5 467 GLY B N 1
ATOM 8096 C CA . GLY B 1 467 ? 23.406 -29.672 -23.438 1 93.5 467 GLY B CA 1
ATOM 8097 C C . GLY B 1 467 ? 22.125 -30.266 -23.984 1 93.5 467 GLY B C 1
ATOM 8098 O O . GLY B 1 467 ? 21.953 -31.484 -24 1 93.5 467 GLY B O 1
ATOM 8099 N N . GLN B 1 468 ? 21.219 -29.438 -24.438 1 93.12 468 GLN B N 1
ATOM 8100 C CA . GLN B 1 468 ? 19.922 -29.859 -24.969 1 93.12 468 GLN B CA 1
ATOM 8101 C C . GLN B 1 468 ? 20.094 -30.656 -26.25 1 93.12 468 GLN B C 1
ATOM 8103 O O . GLN B 1 468 ? 19.328 -31.578 -26.531 1 93.12 468 GLN B O 1
ATOM 8108 N N . ALA B 1 469 ? 21.125 -30.312 -26.984 1 91.44 469 ALA B N 1
ATOM 8109 C CA . ALA B 1 469 ? 21.391 -30.984 -28.25 1 91.44 469 ALA B CA 1
ATOM 8110 C C . ALA B 1 469 ? 21.766 -32.438 -28.047 1 91.44 469 ALA B C 1
ATOM 8112 O O . ALA B 1 469 ? 21.688 -33.25 -28.969 1 91.44 469 ALA B O 1
ATOM 8113 N N . LYS B 1 470 ? 22.078 -32.781 -26.812 1 89.25 470 LYS B N 1
ATOM 8114 C CA . LYS B 1 470 ? 22.531 -34.125 -26.516 1 89.25 470 LYS B CA 1
ATOM 8115 C C . LYS B 1 470 ? 21.406 -34.969 -25.938 1 89.25 470 LYS B C 1
ATOM 8117 O O . LYS B 1 470 ? 21.547 -36.188 -25.75 1 89.25 470 LYS B O 1
ATOM 8122 N N . LEU B 1 471 ? 20.297 -34.406 -25.703 1 89.75 471 LEU B N 1
ATOM 8123 C CA . LEU B 1 471 ? 19.172 -35.094 -25.109 1 89.75 471 LEU B CA 1
ATOM 8124 C C . LEU B 1 471 ? 18.438 -35.906 -26.172 1 89.75 471 LEU B C 1
ATOM 8126 O O . LEU B 1 471 ? 18.453 -35.562 -27.359 1 89.75 471 LEU B O 1
ATOM 8130 N N . PRO B 1 472 ? 17.719 -36.906 -25.766 1 88.75 472 PRO B N 1
ATOM 8131 C CA . PRO B 1 472 ? 17.047 -37.781 -26.703 1 88.75 472 PRO B CA 1
ATOM 8132 C C . PRO B 1 472 ? 16.062 -37.062 -27.609 1 88.75 472 PRO B C 1
ATOM 8134 O O . PRO B 1 472 ? 16.016 -37.312 -28.812 1 88.75 472 PRO B O 1
ATOM 8137 N N . PRO B 1 473 ? 15.32 -36.094 -27.125 1 88.88 473 PRO B N 1
ATOM 8138 C CA . PRO B 1 473 ? 14.359 -35.438 -28 1 88.88 473 PRO B CA 1
ATOM 8139 C C . PRO B 1 473 ? 15.031 -34.594 -29.109 1 88.88 473 PRO B C 1
ATOM 8141 O O . PRO B 1 473 ? 14.367 -34.188 -30.062 1 88.88 473 PRO B O 1
ATOM 8144 N N . ALA B 1 474 ? 16.312 -34.344 -28.938 1 89.62 474 ALA B N 1
ATOM 8145 C CA . ALA B 1 474 ? 17.031 -33.562 -29.938 1 89.62 474 ALA B CA 1
ATOM 8146 C C . ALA B 1 474 ? 17.312 -34.375 -31.188 1 89.62 474 ALA B C 1
ATOM 8148 O O . ALA B 1 474 ? 17.672 -33.844 -32.219 1 89.62 474 ALA B O 1
ATOM 8149 N N . ASN B 1 475 ? 17.141 -35.656 -31.031 1 87.75 475 ASN B N 1
ATOM 8150 C CA . ASN B 1 475 ? 17.328 -36.531 -32.188 1 87.75 475 ASN B CA 1
ATOM 8151 C C . ASN B 1 475 ? 16.422 -36.094 -33.344 1 87.75 475 ASN B C 1
ATOM 8153 O O . ASN B 1 475 ? 15.234 -35.844 -33.156 1 87.75 475 ASN B O 1
ATOM 8157 N N . PRO B 1 476 ? 16.938 -36.062 -34.562 1 85.19 476 PRO B N 1
ATOM 8158 C CA . PRO B 1 476 ? 16.172 -35.594 -35.719 1 85.19 476 PRO B CA 1
ATOM 8159 C C . PRO B 1 476 ? 14.953 -36.469 -36 1 85.19 476 PRO B C 1
ATOM 8161 O O . PRO B 1 476 ? 13.977 -35.969 -36.562 1 85.19 476 PRO B O 1
ATOM 8164 N N . ASN B 1 477 ? 15.031 -37.656 -35.625 1 81.88 477 ASN B N 1
ATOM 8165 C CA . ASN B 1 477 ? 13.938 -38.562 -35.938 1 81.88 477 ASN B CA 1
ATOM 8166 C C . ASN B 1 477 ? 12.875 -38.531 -34.844 1 81.88 477 ASN B C 1
ATOM 8168 O O . ASN B 1 477 ? 11.836 -39.188 -34.938 1 81.88 477 ASN B O 1
ATOM 8172 N N . CYS B 1 478 ? 13.203 -37.812 -33.844 1 85.44 478 CYS B N 1
ATOM 8173 C CA . CYS B 1 478 ? 12.266 -37.75 -32.719 1 85.44 478 CYS B CA 1
ATOM 8174 C C . CYS B 1 478 ? 11.211 -36.688 -32.938 1 85.44 478 CYS B C 1
ATOM 8176 O O . CYS B 1 478 ? 11.539 -35.531 -33.188 1 85.44 478 CYS B O 1
ATOM 8178 N N . LYS B 1 479 ? 9.984 -37.125 -33 1 79.44 479 LYS B N 1
ATOM 8179 C CA . LYS B 1 479 ? 8.844 -36.219 -33 1 79.44 479 LYS B CA 1
ATOM 8180 C C . LYS B 1 479 ? 8.094 -36.219 -31.688 1 79.44 479 LYS B C 1
ATOM 8182 O O . LYS B 1 479 ? 7.371 -37.188 -31.391 1 79.44 479 LYS B O 1
ATOM 8187 N N . SER B 1 480 ? 8.375 -35.219 -30.906 1 79.12 480 SER B N 1
ATOM 8188 C CA . SER B 1 480 ? 7.758 -35.219 -29.594 1 79.12 480 SER B CA 1
ATOM 8189 C C . SER B 1 480 ? 7.379 -33.781 -29.172 1 79.12 480 SER B C 1
ATOM 8191 O O . SER B 1 480 ? 7.84 -32.812 -29.766 1 79.12 480 SER B O 1
ATOM 8193 N N . TYR B 1 481 ? 6.527 -33.688 -28.141 1 74.94 481 TYR B N 1
ATOM 8194 C CA . TYR B 1 481 ? 6.086 -32.406 -27.625 1 74.94 481 TYR B CA 1
ATOM 8195 C C . TYR B 1 481 ? 7.188 -31.75 -26.797 1 74.94 481 TYR B C 1
ATOM 8197 O O . TYR B 1 481 ? 7.027 -30.625 -26.328 1 74.94 481 TYR B O 1
ATOM 8205 N N . TYR B 1 482 ? 8.375 -32.375 -26.703 1 79 482 TYR B N 1
ATOM 8206 C CA . TYR B 1 482 ? 9.508 -31.812 -25.969 1 79 482 TYR B CA 1
ATOM 8207 C C . TYR B 1 482 ? 10.266 -30.812 -26.828 1 79 482 TYR B C 1
ATOM 8209 O O . TYR B 1 482 ? 11.25 -30.219 -26.391 1 79 482 TYR B O 1
ATOM 8217 N N . ARG B 1 483 ? 9.75 -30.625 -28 1 82.88 483 ARG B N 1
ATOM 8218 C CA . ARG B 1 483 ? 10.445 -29.75 -28.938 1 82.88 483 ARG B CA 1
ATOM 8219 C C . ARG B 1 483 ? 9.586 -28.531 -29.297 1 82.88 483 ARG B C 1
ATOM 8221 O O . ARG B 1 483 ? 8.359 -28.641 -29.375 1 82.88 483 ARG B O 1
ATOM 8228 N N . SER B 1 484 ? 10.312 -27.453 -29.5 1 82.75 484 SER B N 1
ATOM 8229 C CA . SER B 1 484 ? 9.625 -26.266 -30 1 82.75 484 SER B CA 1
ATOM 8230 C C . SER B 1 484 ? 9.328 -26.391 -31.484 1 82.75 484 SER B C 1
ATOM 8232 O O . SER B 1 484 ? 9.648 -27.406 -32.125 1 82.75 484 SER B O 1
ATOM 8234 N N . LYS B 1 485 ? 8.719 -25.406 -31.938 1 77.5 485 LYS B N 1
ATOM 8235 C CA . LYS B 1 485 ? 8.328 -25.359 -33.344 1 77.5 485 LYS B CA 1
ATOM 8236 C C . LYS B 1 485 ? 9.547 -25.438 -34.25 1 77.5 485 LYS B C 1
ATOM 8238 O O . LYS B 1 485 ? 9.469 -25.969 -35.375 1 77.5 485 LYS B O 1
ATOM 8243 N N . ILE B 1 486 ? 10.672 -24.953 -33.719 1 83 486 ILE B N 1
ATOM 8244 C CA . ILE B 1 486 ? 11.859 -24.938 -34.562 1 83 486 ILE B CA 1
ATOM 8245 C C . ILE B 1 486 ? 12.844 -26.016 -34.094 1 83 486 ILE B C 1
ATOM 8247 O O . ILE B 1 486 ? 14.008 -26.016 -34.469 1 83 486 ILE B O 1
ATOM 8251 N N . GLY B 1 487 ? 12.367 -26.812 -33.125 1 84.62 487 GLY B N 1
ATOM 8252 C CA . GLY B 1 487 ? 13.133 -28.016 -32.812 1 84.62 487 GLY B CA 1
ATOM 8253 C C . GLY B 1 487 ? 13.945 -27.891 -31.547 1 84.62 487 GLY B C 1
ATOM 8254 O O . GLY B 1 487 ? 14.633 -28.844 -31.156 1 84.62 487 GLY B O 1
ATOM 8255 N N . HIS B 1 488 ? 13.859 -26.781 -30.875 1 88.19 488 HIS B N 1
ATOM 8256 C CA . HIS B 1 488 ? 14.594 -26.656 -29.609 1 88.19 488 HIS B CA 1
ATOM 8257 C C . HIS B 1 488 ? 13.961 -27.531 -28.531 1 88.19 488 HIS B C 1
ATOM 8259 O O . HIS B 1 488 ? 12.734 -27.609 -28.422 1 88.19 488 HIS B O 1
ATOM 8265 N N . VAL B 1 489 ? 14.828 -28.188 -27.812 1 88.81 489 VAL B N 1
ATOM 8266 C CA . VAL B 1 489 ? 14.367 -29.031 -26.719 1 88.81 489 VAL B CA 1
ATOM 8267 C C . VAL B 1 489 ? 14.117 -28.172 -25.484 1 88.81 489 VAL B C 1
ATOM 8269 O O . VAL B 1 489 ? 14.938 -27.312 -25.125 1 88.81 489 VAL B O 1
ATOM 8272 N N . TYR B 1 490 ? 13.109 -28.312 -24.797 1 86.88 490 TYR B N 1
ATOM 8273 C CA . TYR B 1 490 ? 12.766 -27.391 -23.719 1 86.88 490 TYR B CA 1
ATOM 8274 C C . TYR B 1 490 ? 13.156 -27.953 -22.359 1 86.88 490 TYR B C 1
ATOM 8276 O O . TYR B 1 490 ? 12.906 -27.328 -21.328 1 86.88 490 TYR B O 1
ATOM 8284 N N . ARG B 1 491 ? 13.836 -29 -22.297 1 89.69 491 ARG B N 1
ATOM 8285 C CA . ARG B 1 491 ? 14.25 -29.641 -21.062 1 89.69 491 ARG B CA 1
ATOM 8286 C C . ARG B 1 491 ? 15.578 -29.078 -20.562 1 89.69 491 ARG B C 1
ATOM 8288 O O . ARG B 1 491 ? 16.453 -28.734 -21.375 1 89.69 491 ARG B O 1
ATOM 8295 N N . TYR B 1 492 ? 15.75 -29.062 -19.266 1 93.19 492 TYR B N 1
ATOM 8296 C CA . TYR B 1 492 ? 17.016 -28.688 -18.672 1 93.19 492 TYR B CA 1
ATOM 8297 C C . TYR B 1 492 ? 18.047 -29.812 -18.828 1 93.19 492 TYR B C 1
ATOM 8299 O O . TYR B 1 492 ? 17.797 -30.953 -18.422 1 93.19 492 TYR B O 1
ATOM 8307 N N . PRO B 1 493 ? 19.188 -29.578 -19.359 1 91.94 493 PRO B N 1
ATOM 8308 C CA . PRO B 1 493 ? 20.062 -30.641 -19.812 1 91.94 493 PRO B CA 1
ATOM 8309 C C . PRO B 1 493 ? 21.172 -30.969 -18.812 1 91.94 493 PRO B C 1
ATOM 8311 O O . PRO B 1 493 ? 21.953 -31.906 -19.031 1 91.94 493 PRO B O 1
ATOM 8314 N N . TYR B 1 494 ? 21.297 -30.25 -17.734 1 91.56 494 TYR B N 1
ATOM 8315 C CA . TYR B 1 494 ? 22.422 -30.422 -16.812 1 91.56 494 TYR B CA 1
ATOM 8316 C C . TYR B 1 494 ? 21.969 -31.047 -15.5 1 91.56 494 TYR B C 1
ATOM 8318 O O . TYR B 1 494 ? 20.766 -31.328 -15.312 1 91.56 494 TYR B O 1
ATOM 8326 N N . PRO B 1 495 ? 22.938 -31.391 -14.68 1 88 495 PRO B N 1
ATOM 8327 C CA . PRO B 1 495 ? 22.547 -32.031 -13.414 1 88 495 PRO B CA 1
ATOM 8328 C C . PRO B 1 495 ? 21.562 -31.172 -12.609 1 88 495 PRO B C 1
ATOM 8330 O O . PRO B 1 495 ? 21.734 -29.969 -12.5 1 88 495 PRO B O 1
ATOM 8333 N N . TYR B 1 496 ? 20.688 -31.906 -12.078 1 88.62 496 TYR B N 1
ATOM 8334 C CA . TYR B 1 496 ? 19.547 -31.266 -11.414 1 88.62 496 TYR B CA 1
ATOM 8335 C C . TYR B 1 496 ? 20.016 -30.406 -10.25 1 88.62 496 TYR B C 1
ATOM 8337 O O . TYR B 1 496 ? 19.422 -29.359 -9.961 1 88.62 496 TYR B O 1
ATOM 8345 N N . TRP B 1 497 ? 21.078 -30.766 -9.547 1 87.69 497 TRP B N 1
ATOM 8346 C CA . TRP B 1 497 ? 21.562 -30.016 -8.398 1 87.69 497 TRP B CA 1
ATOM 8347 C C . TRP B 1 497 ? 21.953 -28.594 -8.797 1 87.69 497 TRP B C 1
ATOM 8349 O O . TRP B 1 497 ? 21.859 -27.672 -7.992 1 87.69 497 TRP B O 1
ATOM 8359 N N . GLN B 1 498 ? 22.375 -28.406 -10.055 1 92.75 498 GLN B N 1
ATOM 8360 C CA . GLN B 1 498 ? 22.734 -27.078 -10.531 1 92.75 498 GLN B CA 1
ATOM 8361 C C . GLN B 1 498 ? 21.484 -26.188 -10.648 1 92.75 498 GLN B C 1
ATOM 8363 O O . GLN B 1 498 ? 21.531 -25 -10.305 1 92.75 498 GLN B O 1
ATOM 8368 N N . TYR B 1 499 ? 20.453 -26.828 -11.133 1 93.44 499 TYR B N 1
ATOM 8369 C CA . TYR B 1 499 ? 19.203 -26.094 -11.242 1 93.44 499 TYR B CA 1
ATOM 8370 C C . TYR B 1 499 ? 18.672 -25.719 -9.859 1 93.44 499 TYR B C 1
ATOM 8372 O O . TYR B 1 499 ? 18.219 -24.578 -9.648 1 93.44 499 TYR B O 1
ATOM 8380 N N . LYS B 1 500 ? 18.766 -26.656 -8.969 1 92.81 500 LYS B N 1
ATOM 8381 C CA . LYS B 1 500 ? 18.312 -26.438 -7.594 1 92.81 500 LYS B CA 1
ATOM 8382 C C . LYS B 1 500 ? 19.062 -25.266 -6.953 1 92.81 500 LYS B C 1
ATOM 8384 O O . LYS B 1 500 ? 18.453 -24.406 -6.316 1 92.81 500 LYS B O 1
ATOM 8389 N N . ALA B 1 501 ? 20.297 -25.219 -7.145 1 94.56 501 ALA B N 1
ATOM 8390 C CA . ALA B 1 501 ? 21.125 -24.156 -6.574 1 94.56 501 ALA B CA 1
ATOM 8391 C C . ALA B 1 501 ? 20.781 -22.812 -7.191 1 94.56 501 ALA B C 1
ATOM 8393 O O . ALA B 1 501 ? 20.812 -21.781 -6.512 1 94.56 501 ALA B O 1
ATOM 8394 N N . LEU B 1 502 ? 20.484 -22.859 -8.398 1 94.25 502 LEU B N 1
ATOM 8395 C CA . LEU B 1 502 ? 20.219 -21.641 -9.148 1 94.25 502 LEU B CA 1
ATOM 8396 C C . LEU B 1 502 ? 18.938 -20.969 -8.664 1 94.25 502 LEU B C 1
ATOM 8398 O O . LEU B 1 502 ? 18.891 -19.75 -8.516 1 94.25 502 LEU B O 1
ATOM 8402 N N . ILE B 1 503 ? 17.891 -21.688 -8.367 1 94 503 ILE B N 1
ATOM 8403 C CA . ILE B 1 503 ? 16.594 -21.078 -8.109 1 94 503 ILE B CA 1
ATOM 8404 C C . ILE B 1 503 ? 16.359 -20.984 -6.605 1 94 503 ILE B C 1
ATOM 8406 O O . ILE B 1 503 ? 15.328 -20.453 -6.164 1 94 503 ILE B O 1
ATOM 8410 N N . ALA B 1 504 ? 17.297 -21.531 -5.801 1 92.88 504 ALA B N 1
ATOM 8411 C CA . ALA B 1 504 ? 17.188 -21.516 -4.344 1 92.88 504 ALA B CA 1
ATOM 8412 C C . ALA B 1 504 ? 17.234 -20.078 -3.812 1 92.88 504 ALA B C 1
ATOM 8414 O O . ALA B 1 504 ? 16.734 -19.797 -2.725 1 92.88 504 ALA B O 1
ATOM 8415 N N . LYS B 1 505 ? 17.859 -19.281 -4.578 1 93.12 505 LYS B N 1
ATOM 8416 C CA . LYS B 1 505 ? 17.969 -17.875 -4.18 1 93.12 505 LYS B CA 1
ATOM 8417 C C . LYS B 1 505 ? 17.703 -16.953 -5.363 1 93.12 505 LYS B C 1
ATOM 8419 O O . LYS B 1 505 ? 17.859 -17.344 -6.52 1 93.12 505 LYS B O 1
ATOM 8424 N N . LEU B 1 506 ? 17.266 -15.805 -5.055 1 95.06 506 LEU B N 1
ATOM 8425 C CA . LEU B 1 506 ? 17.094 -14.773 -6.074 1 95.06 506 LEU B CA 1
ATOM 8426 C C . LEU B 1 506 ? 18.312 -13.867 -6.141 1 95.06 506 LEU B C 1
ATOM 8428 O O . LEU B 1 506 ? 18.609 -13.148 -5.18 1 95.06 506 LEU B O 1
ATOM 8432 N N . ASP B 1 507 ? 19.031 -13.938 -7.18 1 96.62 507 ASP B N 1
ATOM 8433 C CA . ASP B 1 507 ? 20.125 -13 -7.395 1 96.62 507 ASP B CA 1
ATOM 8434 C C . ASP B 1 507 ? 19.625 -11.711 -8.047 1 96.62 507 ASP B C 1
ATOM 8436 O O . ASP B 1 507 ? 19.641 -11.586 -9.273 1 96.62 507 ASP B O 1
ATOM 8440 N N . PHE B 1 508 ? 19.281 -10.75 -7.254 1 97 508 PHE B N 1
ATOM 8441 C CA . PHE B 1 508 ? 18.641 -9.531 -7.723 1 97 508 PHE B CA 1
ATOM 8442 C C . PHE B 1 508 ? 19.547 -8.758 -8.664 1 97 508 PHE B C 1
ATOM 8444 O O . PHE B 1 508 ? 19.141 -8.352 -9.75 1 97 508 PHE B O 1
ATOM 8451 N N . LYS B 1 509 ? 20.812 -8.555 -8.305 1 96.75 509 LYS B N 1
ATOM 8452 C CA . LYS B 1 509 ? 21.734 -7.75 -9.094 1 96.75 509 LYS B CA 1
ATOM 8453 C C . LYS B 1 509 ? 22 -8.391 -10.453 1 96.75 509 LYS B C 1
ATOM 8455 O O . LYS B 1 509 ? 22.047 -7.695 -11.469 1 96.75 509 LYS B O 1
ATOM 8460 N N . ARG B 1 510 ? 22.062 -9.688 -10.477 1 96.94 510 ARG B N 1
ATOM 8461 C CA . ARG B 1 510 ? 22.422 -10.391 -11.695 1 96.94 510 ARG B CA 1
ATOM 8462 C C . ARG B 1 510 ? 21.219 -10.555 -12.625 1 96.94 510 ARG B C 1
ATOM 8464 O O . ARG B 1 510 ? 21.344 -10.391 -13.844 1 96.94 510 ARG B O 1
ATOM 8471 N N . ASP B 1 511 ? 20.047 -10.8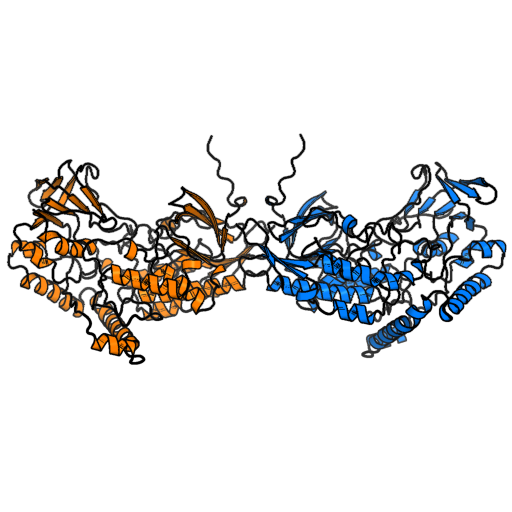36 -12.07 1 98.19 511 ASP B N 1
ATOM 8472 C CA . ASP B 1 511 ? 18.984 -11.406 -12.914 1 98.19 511 ASP B CA 1
ATOM 8473 C C . ASP B 1 511 ? 17.844 -10.422 -13.094 1 98.19 511 ASP B C 1
ATOM 8475 O O . ASP B 1 511 ? 17.031 -10.555 -14.016 1 98.19 511 ASP B O 1
ATOM 8479 N N . TRP B 1 512 ? 17.766 -9.383 -12.234 1 98.31 512 TRP B N 1
ATOM 8480 C CA . TRP B 1 512 ? 16.5 -8.672 -12.172 1 98.31 512 TRP B CA 1
ATOM 8481 C C . TRP B 1 512 ? 16.703 -7.16 -12.25 1 98.31 512 TRP B C 1
ATOM 8483 O O . TRP B 1 512 ? 17.797 -6.664 -11.945 1 98.31 512 TRP B O 1
ATOM 8493 N N . VAL B 1 513 ? 15.742 -6.438 -12.711 1 98.31 513 VAL B N 1
ATOM 8494 C CA . VAL B 1 513 ? 15.625 -4.988 -12.586 1 98.31 513 VAL B CA 1
ATOM 8495 C C . VAL B 1 513 ? 14.43 -4.641 -11.703 1 98.31 513 VAL B C 1
ATOM 8497 O O . VAL B 1 513 ? 13.523 -5.465 -11.523 1 98.31 513 VAL B O 1
ATOM 8500 N N . LEU B 1 514 ? 14.484 -3.521 -11.117 1 98 514 LEU B N 1
ATOM 8501 C CA . LEU B 1 514 ? 13.43 -3.029 -10.25 1 98 514 LEU B CA 1
ATOM 8502 C C . LEU B 1 514 ? 12.617 -1.936 -10.938 1 98 514 LEU B C 1
ATOM 8504 O O . LEU B 1 514 ? 13.188 -0.959 -11.438 1 98 514 LEU B O 1
ATOM 8508 N N . LEU B 1 515 ? 11.336 -2.135 -11.055 1 97.94 515 LEU B N 1
ATOM 8509 C CA . LEU B 1 515 ? 10.43 -1.105 -11.555 1 97.94 515 LEU B CA 1
ATOM 8510 C C . LEU B 1 515 ? 9.812 -0.32 -10.398 1 97.94 515 LEU B C 1
ATOM 8512 O O . LEU B 1 515 ? 9.477 -0.896 -9.359 1 97.94 515 LEU B O 1
ATOM 8516 N N . GLN B 1 516 ? 9.727 0.951 -10.555 1 96.06 516 GLN B N 1
ATOM 8517 C CA . GLN B 1 516 ? 9.172 1.829 -9.523 1 96.06 516 GLN B CA 1
ATOM 8518 C C . GLN B 1 516 ? 8.219 2.852 -10.133 1 96.06 516 GLN B C 1
ATOM 8520 O O . GLN B 1 516 ? 8.484 3.404 -11.203 1 96.06 516 GLN B O 1
ATOM 8525 N N . GLN B 1 517 ? 7.117 3.008 -9.461 1 93.75 517 GLN B N 1
ATOM 8526 C CA . GLN B 1 517 ? 6.148 4 -9.914 1 93.75 517 GLN B CA 1
ATOM 8527 C C . GLN B 1 517 ? 5.355 4.566 -8.742 1 93.75 517 GLN B C 1
ATOM 8529 O O . GLN B 1 517 ? 5.184 3.896 -7.719 1 93.75 517 GLN B O 1
ATOM 8534 N N . ARG B 1 518 ? 4.98 5.797 -8.773 1 91 518 ARG B N 1
ATOM 8535 C CA . ARG B 1 518 ? 4.062 6.457 -7.848 1 91 518 ARG B CA 1
ATOM 8536 C C . ARG B 1 518 ? 2.98 7.219 -8.602 1 91 518 ARG B C 1
ATOM 8538 O O . ARG B 1 518 ? 3.223 7.734 -9.695 1 91 518 ARG B O 1
ATOM 8545 N N . ILE B 1 519 ? 1.806 7.297 -8.023 1 82.31 519 ILE B N 1
ATOM 8546 C CA . ILE B 1 519 ? 0.729 8.07 -8.633 1 82.31 519 ILE B CA 1
ATOM 8547 C C . ILE B 1 519 ? 1.232 9.469 -8.984 1 82.31 519 ILE B C 1
ATOM 8549 O O . ILE B 1 519 ? 1.898 10.117 -8.18 1 82.31 519 ILE B O 1
ATOM 8553 N N . GLY B 1 520 ? 0.906 9.891 -10.188 1 77.25 520 GLY B N 1
ATOM 8554 C CA . GLY B 1 520 ? 1.264 11.234 -10.633 1 77.25 520 GLY B CA 1
ATOM 8555 C C . GLY B 1 520 ? 2.506 11.258 -11.5 1 77.25 520 GLY B C 1
ATOM 8556 O O . GLY B 1 520 ? 2.744 12.227 -12.227 1 77.25 520 GLY B O 1
ATOM 8557 N N . GLN B 1 521 ? 3.303 10.109 -11.344 1 81.12 521 GLN B N 1
ATOM 8558 C CA . GLN B 1 521 ? 4.484 10.023 -12.195 1 81.12 521 GLN B CA 1
ATOM 8559 C C . GLN B 1 521 ? 4.125 9.508 -13.586 1 81.12 521 GLN B C 1
ATOM 8561 O O . GLN B 1 521 ? 3.268 8.641 -13.734 1 81.12 521 GLN B O 1
ATOM 8566 N N . LYS B 1 522 ? 4.656 10.102 -14.57 1 75.81 522 LYS B N 1
ATOM 8567 C CA . LYS B 1 522 ? 4.305 9.797 -15.961 1 75.81 522 LYS B CA 1
ATOM 8568 C C . LYS B 1 522 ? 5.008 8.531 -16.438 1 75.81 522 LYS B C 1
ATOM 8570 O O . LYS B 1 522 ? 4.441 7.754 -17.203 1 75.81 522 LYS B O 1
ATOM 8575 N N . GLU B 1 523 ? 6.195 8.336 -15.984 1 86.69 523 GLU B N 1
ATOM 8576 C CA . GLU B 1 523 ? 6.977 7.215 -16.516 1 86.69 523 GLU B CA 1
ATOM 8577 C C . GLU B 1 523 ? 7.398 6.27 -15.391 1 86.69 523 GLU B C 1
ATOM 8579 O O . GLU B 1 523 ? 7.691 6.707 -14.273 1 86.69 523 GLU B O 1
ATOM 8584 N N . VAL B 1 524 ? 7.285 4.973 -15.734 1 92.25 524 VAL B N 1
ATOM 8585 C CA . VAL B 1 524 ? 7.801 3.951 -14.828 1 92.25 524 VAL B CA 1
ATOM 8586 C C . VAL B 1 524 ? 9.328 4 -14.812 1 92.25 524 VAL B C 1
ATOM 8588 O O . VAL B 1 524 ? 9.969 4.02 -15.859 1 92.25 524 VAL B O 1
ATOM 8591 N N . LYS B 1 525 ? 9.961 4.129 -13.758 1 93.5 525 LYS B N 1
ATOM 8592 C CA . LYS B 1 525 ? 11.414 4.098 -13.633 1 93.5 525 LYS B CA 1
ATOM 8593 C C . LYS B 1 525 ? 11.93 2.664 -13.555 1 93.5 525 LYS B C 1
ATOM 8595 O O . LYS B 1 525 ? 11.375 1.84 -12.82 1 93.5 525 LYS B O 1
ATOM 8600 N N . VAL B 1 526 ? 12.875 2.342 -14.352 1 94.62 526 VAL B N 1
ATOM 8601 C CA . VAL B 1 526 ? 13.547 1.052 -14.289 1 94.62 526 VAL B CA 1
ATOM 8602 C C . VAL B 1 526 ? 14.914 1.215 -13.617 1 94.62 526 VAL B C 1
ATOM 8604 O O . VAL B 1 526 ? 15.781 1.919 -14.133 1 94.62 526 VAL B O 1
ATOM 8607 N N . LEU B 1 527 ? 15.094 0.607 -12.469 1 95.06 527 LEU B N 1
ATOM 8608 C CA . LEU B 1 527 ? 16.297 0.776 -11.648 1 95.06 527 LEU B CA 1
ATOM 8609 C C . LEU B 1 527 ? 17.094 -0.518 -11.594 1 95.06 527 LEU B C 1
ATOM 8611 O O . LEU B 1 527 ? 16.531 -1.61 -11.656 1 95.06 527 LEU B O 1
ATOM 8615 N N . GLU B 1 528 ? 18.359 -0.391 -11.508 1 95.06 528 GLU B N 1
ATOM 8616 C CA . GLU B 1 528 ? 19.234 -1.529 -11.234 1 95.06 528 GLU B CA 1
ATOM 8617 C C . GLU B 1 528 ? 19.359 -1.787 -9.734 1 95.06 528 GLU B C 1
ATOM 8619 O O . GLU B 1 528 ? 19.297 -0.852 -8.93 1 95.06 528 GLU B O 1
ATOM 8624 N N . PHE B 1 529 ? 19.359 -3.053 -9.406 1 94.56 529 PHE B N 1
ATOM 8625 C CA . PHE B 1 529 ? 19.594 -3.393 -8 1 94.56 529 PHE B CA 1
ATOM 8626 C C . PHE B 1 529 ? 21.031 -3.115 -7.609 1 94.56 529 PHE B C 1
ATOM 8628 O O . PHE B 1 529 ? 21.953 -3.295 -8.422 1 94.56 529 PHE B O 1
#

Solvent-accessible surface area (backbone atoms only — not comparable to full-atom values): 54986 Å² total; per-residue (Å²): 135,79,79,73,74,72,59,76,88,72,60,74,53,46,34,55,26,40,28,36,31,38,19,40,15,68,53,23,41,50,34,56,45,44,25,52,76,68,64,48,43,60,68,84,33,35,37,28,40,16,54,46,85,61,55,20,40,67,41,57,50,38,67,38,54,66,37,53,54,92,51,45,37,78,62,64,46,48,88,92,60,73,69,43,73,60,61,26,38,48,38,44,28,71,60,53,18,49,52,51,35,51,53,33,53,74,68,49,41,66,80,26,42,45,55,28,25,38,71,62,36,36,37,48,38,69,89,70,55,29,35,37,37,36,31,33,31,70,84,79,64,49,71,48,37,33,30,21,51,31,42,34,45,26,54,55,52,77,74,41,78,33,75,76,95,38,44,53,72,79,40,49,66,49,53,71,40,42,50,61,58,47,60,93,77,69,78,56,66,68,30,33,36,33,32,42,34,59,41,72,67,28,53,36,28,47,60,65,44,55,86,51,28,54,28,34,38,38,34,35,84,69,46,53,52,43,32,76,47,87,72,43,74,52,48,70,64,59,29,50,41,38,66,68,38,83,62,46,49,58,46,53,32,48,50,53,50,52,50,36,50,62,45,33,62,44,40,42,29,75,86,29,72,57,28,54,51,53,51,49,49,25,49,50,55,48,54,74,55,39,80,52,63,71,60,42,61,66,52,53,46,84,65,60,71,54,26,51,81,70,37,62,47,68,60,47,67,53,50,63,76,38,90,48,36,45,81,37,65,41,46,69,51,31,38,34,55,53,30,41,30,27,29,33,82,88,78,63,51,72,47,75,46,75,37,48,32,42,37,36,25,51,56,47,44,61,46,55,74,38,50,99,36,59,34,26,21,69,84,59,51,45,52,45,60,57,28,50,55,78,40,47,20,39,78,10,31,33,35,51,57,30,59,33,39,35,39,61,80,23,46,41,46,48,38,88,46,53,56,68,52,58,49,40,52,48,46,31,49,35,50,35,55,54,47,34,51,47,59,66,60,38,50,73,53,48,39,58,41,44,28,41,34,58,66,46,19,49,53,55,41,59,67,41,47,74,45,21,61,57,32,32,49,41,39,88,84,37,83,45,89,56,37,36,91,77,53,44,48,39,46,34,58,64,65,63,69,60,54,53,61,57,46,71,50,83,57,49,65,77,40,31,33,35,35,38,38,38,61,57,56,89,64,71,44,78,39,79,98,133,79,81,73,74,72,61,75,86,72,62,74,53,46,34,54,26,40,28,36,30,38,19,39,16,67,54,22,40,51,34,56,44,44,24,51,76,67,66,48,42,58,68,86,36,34,38,29,40,17,55,48,86,61,54,20,40,64,41,57,50,38,68,38,54,65,38,53,53,92,51,46,37,79,63,62,46,48,90,92,58,76,69,44,72,60,62,26,39,48,36,44,29,71,59,54,19,49,50,50,37,50,53,33,52,74,68,49,41,67,80,27,44,45,56,29,25,37,71,61,34,35,37,47,38,71,89,69,56,29,35,37,36,36,31,31,31,70,84,80,64,49,70,47,38,33,31,21,52,31,44,32,46,26,54,54,50,77,71,42,78,32,76,76,94,37,43,54,72,79,41,49,67,50,54,70,41,42,50,59,58,48,61,93,78,69,78,56,68,68,30,34,37,33,32,42,34,60,40,74,67,27,53,34,29,47,62,66,45,55,87,52,29,54,29,35,38,38,34,33,84,70,45,52,53,43,32,77,46,88,72,44,74,52,47,70,64,60,29,49,42,38,65,70,38,83,62,47,48,58,47,54,33,50,50,54,50,52,50,36,50,62,45,34,61,44,41,44,29,77,85,29,71,57,28,53,50,53,51,48,50,26,49,50,54,47,56,74,55,39,80,53,62,70,59,43,63,66,52,52,46,83,64,60,73,56,28,51,80,70,38,62,47,67,61,48,66,52,48,64,75,38,90,47,34,45,83,38,64,40,46,68,50,31,38,32,56,52,30,42,31,27,29,32,83,88,78,64,49,71,48,75,47,76,38,48,32,43,38,36,24,51,55,47,40,61,44,59,70,38,51,98,36,59,34,27,22,69,84,60,49,43,50,44,60,58,28,49,56,79,41,48,19,40,79,9,31,32,33,52,56,31,59,34,39,34,40,61,78,20,43,42,46,49,38,89,48,53,55,68,52,58,50,42,52,48,46,31,49,34,51,35,55,54,49,34,52,46,58,67,61,40,49,74,53,48,39,58,41,43,27,41,34,58,67,47,19,49,53,54,41,59,67,41,46,72,46,22,62,56,32,34,49,40,38,87,85,38,84,43,90,56,37,37,90,78,53,44,47,38,46,33,58,64,66,63,69,59,56,52,60,56,46,72,50,84,56,48,66,77,40,31,33,36,35,40,39,37,60,55,58,89,64,70,44,80,38,79,99

Secondary structure (DSSP, 8-state):
-------GGG---SEEEEEEEE--SHHHHHHHHHHHHTTSS-GGGEEEE-SSSSS-THHHH---TT-B-SS-TTTSS-TTS--TT-SBSS-BHHHHHHHHHHHHHHTTGGGGEE-SEEEEEEEEETTTTEEEEEEEETTT--EEEEEEEEEEE---SS-SB-----BTTT---SEEEEGGG--TT---TT-EEEEE--SHHHHHHHHHHTTTSSEEEEE-SSPPPEE-----BPPHHHHHHHHHSTTHHHHHHHHHHHHHHHHHHHHTSTT-HHHHHHHHHHHHHHHHH---HHHHHHHS--SPBTTBPPEE-SSSGGGGGSTTEEEE-SEEEEE-SSEEEEE-TTT--EEEEE-SEEEE---B---SSS--S-EE-SSS-BHHHHHTTT---BTTTB-TT-TTEEESS-TTT--SSS-HHHHHHHHHHHHHHHHHHHHHH-BSSEEEEEEE-HHHHHHHHHHTHHHHTTSGGGSTT---TTB-TTS-B-S--S-HHHHHHHHSS--HHHHEEEEEEETT-SS-EEEE-/-------GGG---SEEEEEEEE--SHHHHHHHHHHHHTTSS-GGGEEEE-SSSSS-THHHH---TT-B-SS-TTTSS-TTS--TT-SBSS-BHHHHHHHHHHHHHHTTGGGGEE-SEEEEEEEEETTTTEEEEEEEETTT--EEEEEEEEEEE---SS-SB-----BTTT---SEEEEGGG--TT---TT-EEEEE--SHHHHHHHHHHTTTSSEEEEE-SSPPPEE-----BPPHHHHHHHHHSTTHHHHHHHHHHHHHHHHHHHHTSTT-HHHHHHHHHHHHHHHHH---HHHHHHHS--SPBTTBPPEE-SSSGGGGGSTTEEEE-SEEEEE-SSEEEEE-TTT--EEEEE-SEEEE---B---SSS--S-EE-SSS-BHHHHHTTT---BTTTB-TT-TTEEESS-TTT--TTS-HHHHHHHHHHHHHHHHHHHHHH-BSSEEEEEEE-HHHHHHHHHHTHHHHTTSGGGSTT---TTB-TTS-B-S--S-HHHHHHHHSS--HHHHEEEEEEETT-SS-EEEE-

Foldseek 3Di:
DPPPPPPPVPDDFPAEAAEEEEAQALLSLLLLLCCVVVVLDDLRRYAYEEQAAAHHALLVQQDFAQAWDLQFPLQQDALVQGALPAFKRIGHSVVNRVSSRVSSVVSPNVSRYDYNKAWAAWEADQQFQKIWIWIARNVPRDIGIYIHNFYEFPQDLFDADDDDPAAPSVAAAFAEDESSRDDPPDDQAAFEEEEEEDDQSCLRNVLVRLVRHQAYEYEYAFAAQEAADPMDTDDPVSSVCCVPPPCPSVVVNVVVLVVLLVLQLQCFFFPHPSVVVSLVRSLVLLVVQDPDPVLSVLNRGPAGHQLGDYHHYNRRNNSCVDPRYHYHNFAFHHAHHFFTWGAHPVPRDIDTDGTNYYYYPPGRCSQLQRPPHFYAFQVRDTSSVQCPPLHFADLQFAHARHWSYTYANGFANAASSDRSSVSSNLSSLLSSQQSSVQVVVCPDFKHKIKGWDNVNSVVVSVVQQVQQCRGRSLDPPRDDSQHGPVRGGRYHRDRNVVSSVVSNDDPQQRTIWMWMHGPPDDDIDTHHD/DPPPDDPPVPDDFPAEAAEEEEAQALLSLLLLLCCVVVVLDDLRRYAYEEQAQAHHALLVQQDFAQAWDLQFPLQQDFLVQGALPAFKRIGHSVVNRVSSRVSSVVSPNVSRYDYNKAWAEWEADQQQQKIWIWIARNVPRDIGIYIHNFYEFPQDLFDFDDDDPAAPSVAAAFAEDESSRDDPPDDQAAWEEEEEEDDQSCLRNVLVRLVRHQAYEYEYQFAAQEAADDMDTDDPVSSVCCVPPPCPSVVVNVVVLVVLLVVQLQCFFFPHPSVVVSLVRSLVLLVVQDPDPVLSVLNRGPAGVQLGDYHHYNRRNNSCVDPRYHYHNFAFHHAHHFFTWGAHPVPRDIDTDGTNYYYYPPGRCSQLFRDPHFYAFQVRDTSSVQCPPLHFADLQFAHARHWSYTYANGFANAASSDRSSVSSNLSSLLSSQQSSVQVVVCPDFKHKIKGWDNVNSVVVSVVQQVQQCRGRSVDPVRDDSLHGPVRGGRYHRDRNVVSSVVSNDDDQQRTIWMWMHGPPDDDIDTHHD

Radius of gyration: 42.44 Å; Cα contacts (8 Å, |Δi|>4): 2267; chains: 2; bounding box: 54×131×95 Å

InterPro domains:
  IPR020946 Flavin monooxygenase-like [PF00743] (90-365)
  IPR036188 FAD/NAD(P)-binding domain superfamily [G3DSA:3.50.50.60] (7-262)
  IPR036188 FAD/NAD(P)-binding domain superfamily [G3DSA:3.50.50.60] (320-507)
  IPR036188 FAD/NAD(P)-binding domain superfamily [SSF51905] (20-258)
  IPR036188 FAD/NAD(P)-binding domain superfamily [SSF51905] (298-419)

pLDDT: mean 92.25, std 8.74, range [25.12, 98.81]

Organism: Botryotinia fuckeliana (strain B05.10) (NCBI:txid332648)